Protein AF-A0A9J8BN35-F1 (afdb_monomer)

Nearest PDB structures (foldseek):
  8j8t-assembly2_B  TM=9.956E-01  e=1.812E-14  Homo sapiens
  8wzs-assembly1_A  TM=9.930E-01  e=2.490E-14  Homo sapiens
  8xmk-assembly1_E  TM=4.823E-01  e=4.148E-22  Homo sapiens
  7c00-assembly1_A  TM=9.809E-01  e=3.439E-12  Homo sapiens
  7bzz-assembly2_D  TM=9.936E-01  e=1.516E-11  Mus musculus

Foldseek 3Di:
DDDDDDDDDDDDDDDDPPDDDDDDDDDDDDDPPPVPVVPDPDDDDDDDDDDDFDFAFDPPQPQLLSVQKGAGPPDPVSQWIAGNVPRDTWGDDPNDCVRSLVCCVVPPVPVNVVSVVVVVPDDDDDDDDDDDDDDDDDDKDWFAPQDPDRQKHFIWMQDPNDIAFAFQALFFQLLLQLVCQLSLNFGFQGKDWQCPSHFDDDAHFWYNFAAPNPDNHSVVTDTPHTRDDPDDRSRTIITHGWHWFAPQFPDRQKHFIWIAHPNDIAFEFQQCFWLLLLLLVNSSSVQAHFQTKDWQRPSHFDDDAHFWDPFDHPSPGSHSVVTDTPHTRDDPDDRSRGIMTWGNGDFAEWDKDWPDPDLEEEFQAKTKMKTWGPDFTRFAWKKKFKDFPNHTDDIDIGRTMDMDMDGRDDQVRFGKIWMWIHGPPRRIHDIHDIRGHHHFYWEAKAKDKDFPVPQWDADPQAIEGEFFGKMKIKIFGPGPAFFWKKFKDFPHDGPDIDTGPGTMDIHIDNGDDPVPFGWIWMKTWDADRNDIDIYDIHDIHGYHYDHAFDAKAKDKDFDPPQWDADPQAIEGEFFGKMKIKIFGPDPDAWWKKFKDFQLDGPDIGTGPGGMDIHIDHGDDQVPFGWIWMKTWDADPNDIDIYPIYDIHGYHYDYDPPPVVVVVVVVVVVVVVVVVVVVVVVVVVVVDDDDDDDDDDDDDDDDDDDDDDDDDDDDDDDDDDDDDDDDDDDDDDDDDDDDDDDYDDDDDDDDDDDDDDDDDDDDDDDDDDDDDDDDDDDDDDDDDDDDDDDDDDDPRPPVVVD

Solvent-accessible surface area (backbone atoms only — not comparable to full-atom values): 48592 Å² total; per-residue (Å²): 135,90,84,93,84,91,86,85,90,88,88,90,91,87,86,82,89,84,84,80,94,75,83,92,81,86,81,94,82,90,88,79,70,79,81,63,64,84,78,65,90,75,84,87,88,78,87,82,82,90,77,94,76,73,61,42,69,70,84,91,64,93,53,74,66,50,79,54,35,23,25,56,75,89,47,91,78,68,75,60,36,27,33,69,88,76,62,49,80,46,86,58,79,74,94,55,58,64,61,59,52,52,46,26,58,74,77,34,54,68,61,32,51,52,49,51,53,60,62,69,71,56,92,74,84,86,87,79,93,72,95,77,87,88,82,88,82,73,78,72,49,76,50,59,42,71,40,95,51,92,48,22,14,23,40,32,39,32,50,94,90,39,70,17,32,30,36,28,51,70,50,35,62,35,43,23,27,16,47,17,48,57,72,63,33,32,46,44,67,39,39,46,40,63,16,73,43,49,62,70,74,84,50,53,37,43,22,53,44,48,41,93,47,78,48,77,38,70,88,70,31,49,52,59,62,76,56,50,72,90,78,58,48,64,32,25,19,26,33,32,28,36,46,72,48,48,42,73,36,86,50,86,39,22,14,24,41,31,42,41,56,95,94,41,67,17,30,27,37,26,50,74,51,36,57,32,43,21,26,14,46,16,48,52,65,71,14,46,52,41,61,39,36,45,50,59,15,72,38,51,61,69,71,83,51,51,36,41,19,54,42,50,40,92,40,77,51,70,28,69,91,70,34,50,52,70,46,79,61,41,68,91,75,57,48,63,31,22,20,24,35,35,24,56,38,87,64,61,54,32,53,54,46,74,69,41,95,60,54,53,41,48,66,61,41,66,50,34,34,40,42,30,51,86,71,58,54,74,80,42,63,31,41,37,37,36,23,50,75,85,39,80,76,48,74,50,75,34,45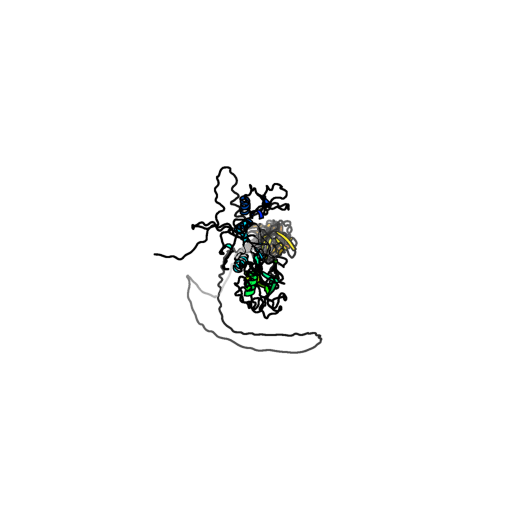,44,58,50,77,50,74,46,73,59,36,48,70,88,70,45,42,42,34,32,35,32,41,29,38,74,84,79,50,62,34,46,67,26,61,75,48,65,34,44,53,61,74,57,58,63,24,51,68,49,74,50,48,92,80,67,48,62,51,83,47,99,83,35,51,34,36,30,52,68,33,44,39,30,43,36,38,34,48,88,54,96,68,64,60,29,33,37,38,37,25,48,75,92,44,76,75,49,74,42,66,25,63,57,49,31,31,74,50,76,40,74,56,40,50,74,90,69,48,45,50,30,33,33,30,45,36,38,73,49,93,92,42,79,48,70,29,50,65,22,66,77,46,42,39,43,66,43,72,86,51,61,59,24,49,68,49,75,52,59,90,78,72,51,64,48,84,46,100,79,36,51,36,37,35,47,68,33,44,39,30,43,36,37,36,45,86,53,95,72,65,65,29,34,34,37,35,25,49,74,89,42,77,75,50,74,40,65,26,61,62,50,31,28,75,52,78,40,77,58,40,47,72,89,69,46,46,46,29,33,33,29,42,36,39,72,58,95,94,40,79,41,65,26,51,62,20,68,77,47,41,37,43,59,39,81,73,72,75,67,61,60,62,56,53,52,52,52,52,52,49,51,51,52,52,50,52,50,51,53,54,50,53,58,58,52,75,77,66,80,86,84,88,80,89,83,87,77,92,82,90,81,87,79,89,78,89,78,87,80,89,82,88,86,85,80,88,82,90,82,91,83,90,89,86,88,91,86,89,88,87,83,89,82,90,86,84,89,77,90,79,90,86,88,86,86,89,82,86,91,79,90,87,87,85,86,82,82,85,90,80,90,88,81,88,87,88,84,87,86,85,88,85,89,84,88,83,89,80,88,77,85,80,83,84,78,87,75,91,71,82,93,72,95,81,89,79,77,66,83,84,78,113

InterPro domains:
  IPR001190 SRCR domain [PF00530] (145-241)
  IPR001190 SRCR domain [PF00530] (247-344)
  IPR001190 SRCR domain [PR00258] (142-158)
  IPR001190 SRCR domain [PR00258] (161-172)
  IPR001190 SRCR domain [PR00258] (176-186)
  IPR001190 SRCR domain [PR00258] (207-221)
  IPR001190 SRCR domain [PR00258] (230-242)
  IPR001190 SRCR domain [PS00420] (147-184)
  IPR001190 SRCR domain [PS50287] (142-242)
  IPR001190 SRCR domain [PS50287] (244-344)
  IPR001190 SRCR domain [SM00202] (142-242)
  IPR001190 SRCR domain [SM00202] (244-344)
  IPR003598 Immunoglobulin subtype 2 [SM00408] (362-426)
  IPR003598 Immunoglobulin subtype 2 [SM00408] (466-529)
  IPR003598 Immunoglobulin subtype 2 [SM00408] (573-636)
  IPR003599 Immunoglobulin domain subtype [SM00409] (356-440)
  IPR003599 Immunoglobulin domain subtype [SM00409] (460-543)
  IPR003599 Immunoglobulin domain subtype [SM00409] (567-652)
  IPR003656 Zinc finger, BED-type [PF02892] (65-108)
  IPR003656 Zinc finger, BED-type [PS50808] (60-115)

Radius of gyration: 59.89 Å; Cα contacts (8 Å, |Δi|>4): 1500; chains: 1; bounding box: 113×115×197 Å

Mean predicted aligned error: 22.09 Å

Organism: NCBI:txid630221

Secondary structure (DSSP, 8-state):
-------------S--SS-------------SSSSSTTT---PPP-------PPEEPPTT---GGGGGEEEETT-TT---EEETTT--EE---TT--HHHHHHHHHH-HHHHHHHHHHHTTS------------------EEEEEESSSTTEEEEEEEETTEEEEEB-TT--HHHHHHHHHHTT--SEEE---TTTT----S-EEE-S-B--S--SSGGGSB-PSTT-----GGGB-EEEE--EEEES-SSTTEEEEEEEETTEEEEEB-TT--HHHHHHHHHHTT--SEEE---TTTT----SEEEE-S-B--S--SSGGGSB-S-TT-----GGGB-EEEE--SPPPPEEEE-SS-SEE-TT--EEEEEE-SS--TTPPEEEEEEETTEEEEEEEESSEEEEEE-S--GGG-EEEEEEEEETTTEEPPP---EEEEE--PPPPEEEEE-TTS-EEEETTEEEEETTS-EEEEEE---S--S-EEEEEETTEEEEEEE-BTTEEEEEESS--GGG-EEEEEEEEEEETTEEEEPPPPPPEEEEEE-PPPPPEEEEE-SSS-EEEETTEEEEETT--EEEEEE---S--S-EEEEEETTEEEEEEE-BTTEEEEEESS--GGG-EEEEEEEEEEETTEEEEPPPPPPEEEEEE---TTHHHHHHHHHHHHHHHHHHHHHHHHHHTTS--------------------------------------------------------------------------------------------------------------TT--

Structure (mmCIF, N/CA/C/O backbone):
data_AF-A0A9J8BN35-F1
#
_entry.id   AF-A0A9J8BN35-F1
#
loop_
_atom_site.group_PDB
_atom_site.id
_atom_site.type_symbol
_atom_site.label_atom_id
_atom_site.label_alt_id
_atom_site.label_comp_id
_atom_site.label_asym_id
_atom_site.label_entity_id
_atom_site.label_seq_id
_atom_site.pdbx_PDB_ins_code
_atom_site.Cartn_x
_atom_site.Cartn_y
_atom_site.Cartn_z
_atom_site.occupancy
_atom_site.B_iso_or_equiv
_atom_site.auth_seq_id
_atom_site.auth_comp_id
_atom_site.auth_asym_id
_atom_site.auth_atom_id
_atom_site.pdbx_PDB_model_num
ATOM 1 N N . MET A 1 1 ? 57.252 8.753 17.850 1.00 27.23 1 MET A N 1
ATOM 2 C CA . MET A 1 1 ? 57.561 8.260 16.491 1.00 27.23 1 MET A CA 1
ATOM 3 C C . MET A 1 1 ? 56.250 8.045 15.732 1.00 27.23 1 MET A C 1
ATOM 5 O O . MET A 1 1 ? 55.277 7.636 16.343 1.00 27.23 1 MET A O 1
ATOM 9 N N . LEU A 1 2 ? 56.257 8.422 14.448 1.00 27.66 2 LEU A N 1
ATOM 10 C CA . LEU A 1 2 ? 55.285 8.244 13.338 1.00 27.66 2 LEU A CA 1
ATOM 11 C C . LEU A 1 2 ? 54.578 6.855 13.311 1.00 27.66 2 LEU A C 1
ATOM 13 O O . LEU A 1 2 ? 55.176 5.923 13.823 1.00 27.66 2 LEU A O 1
ATOM 17 N N . ARG A 1 3 ? 53.400 6.555 12.712 1.00 30.28 3 ARG A N 1
ATOM 18 C CA . ARG A 1 3 ? 52.535 7.100 11.618 1.00 30.28 3 ARG A CA 1
ATOM 19 C C . ARG A 1 3 ? 51.147 6.375 11.684 1.00 30.28 3 ARG A C 1
ATOM 21 O O . ARG A 1 3 ? 51.135 5.182 11.935 1.00 30.28 3 ARG A O 1
ATOM 28 N N . ARG A 1 4 ? 49.994 7.072 11.629 1.00 35.00 4 ARG A N 1
ATOM 29 C CA . ARG A 1 4 ? 48.972 7.225 10.538 1.00 35.00 4 ARG A CA 1
ATOM 30 C C . ARG A 1 4 ? 48.160 5.997 10.039 1.00 35.00 4 ARG A C 1
ATOM 32 O O . ARG A 1 4 ? 48.704 5.141 9.358 1.00 35.00 4 ARG A O 1
ATOM 39 N N . GLY A 1 5 ? 46.826 6.115 10.160 1.00 25.27 5 GLY A N 1
ATOM 40 C CA . GLY A 1 5 ? 45.767 5.494 9.335 1.00 25.27 5 GLY A CA 1
ATOM 41 C C . GLY A 1 5 ? 44.441 6.273 9.498 1.00 25.27 5 GLY A C 1
ATOM 42 O O . GLY A 1 5 ? 44.099 6.634 10.615 1.00 25.27 5 GLY A O 1
ATOM 43 N N . ARG A 1 6 ? 43.779 6.643 8.391 1.00 26.94 6 ARG A N 1
ATOM 44 C CA . ARG A 1 6 ? 42.746 7.701 8.237 1.00 26.94 6 ARG A CA 1
ATOM 45 C C . ARG A 1 6 ? 41.346 7.352 8.785 1.00 26.94 6 ARG A C 1
ATOM 47 O O . ARG A 1 6 ? 40.827 6.288 8.479 1.00 26.94 6 ARG A O 1
ATOM 54 N N . ALA A 1 7 ? 40.694 8.346 9.395 1.00 23.91 7 ALA A N 1
ATOM 55 C CA . ALA A 1 7 ? 39.238 8.534 9.424 1.00 23.91 7 ALA A CA 1
ATOM 56 C C . ALA A 1 7 ? 38.929 9.916 8.810 1.00 23.91 7 ALA A C 1
ATOM 58 O O . ALA A 1 7 ? 39.654 10.874 9.088 1.00 23.91 7 ALA A O 1
ATOM 59 N N . THR A 1 8 ? 37.898 10.025 7.967 1.00 26.42 8 THR A N 1
ATOM 60 C CA . THR A 1 8 ? 37.483 11.295 7.338 1.00 26.42 8 THR A CA 1
ATOM 61 C C . THR A 1 8 ? 36.033 11.600 7.694 1.00 26.42 8 THR A C 1
ATOM 63 O O . THR A 1 8 ? 35.164 10.745 7.552 1.00 26.42 8 THR A O 1
ATOM 66 N N . LEU A 1 9 ? 35.836 12.821 8.194 1.00 29.48 9 LEU A N 1
ATOM 67 C CA . LEU A 1 9 ? 34.612 13.424 8.714 1.00 29.48 9 LEU A CA 1
ATOM 68 C C . LEU A 1 9 ? 33.552 13.696 7.630 1.00 29.48 9 LEU A C 1
ATOM 70 O O . LEU A 1 9 ? 33.894 14.159 6.546 1.00 29.48 9 LEU A O 1
ATOM 74 N N . PHE A 1 10 ? 32.274 13.577 8.002 1.00 24.41 10 PHE A N 1
ATOM 75 C CA . PHE A 1 10 ? 31.158 14.325 7.411 1.00 24.41 10 PHE A CA 1
ATOM 76 C C . PHE A 1 10 ? 30.214 14.778 8.533 1.00 24.41 10 PHE A C 1
ATOM 78 O O . PHE A 1 10 ? 29.388 14.000 8.998 1.00 24.41 10 PHE A O 1
ATOM 85 N N . GLN A 1 11 ? 30.340 16.032 8.978 1.00 29.12 11 GLN A N 1
ATOM 86 C CA . GLN A 1 11 ? 29.266 16.742 9.677 1.00 29.12 11 GLN A CA 1
ATOM 87 C C . GLN A 1 11 ? 29.540 18.249 9.663 1.00 29.12 11 GLN A C 1
ATOM 89 O O . GLN A 1 11 ? 30.491 18.676 10.304 1.00 29.12 11 GLN A O 1
ATOM 94 N N . THR A 1 12 ? 28.707 19.015 8.945 1.00 30.56 12 THR A N 1
ATOM 95 C CA . THR A 1 12 ? 28.199 20.363 9.291 1.00 30.56 12 THR A CA 1
ATOM 96 C C . THR A 1 12 ? 27.418 20.928 8.099 1.00 30.56 12 THR A C 1
ATOM 98 O O . THR A 1 12 ? 28.052 21.253 7.108 1.00 30.56 12 THR A O 1
ATOM 101 N N . ASP A 1 13 ? 26.083 21.031 8.198 1.00 30.05 13 ASP A N 1
ATOM 102 C CA . ASP A 1 13 ? 25.238 22.004 7.460 1.00 30.05 13 ASP A CA 1
ATOM 103 C C . ASP A 1 13 ? 23.765 21.938 7.933 1.00 30.05 13 ASP A C 1
ATOM 105 O O . ASP A 1 13 ? 22.843 21.630 7.183 1.00 30.05 13 ASP A O 1
ATOM 109 N N . LEU A 1 14 ? 23.514 22.192 9.226 1.00 32.69 14 LEU A N 1
ATOM 110 C CA . LEU A 1 14 ? 22.142 22.206 9.776 1.00 32.69 14 LEU A CA 1
ATOM 111 C C . LEU A 1 14 ? 21.831 23.373 10.725 1.00 32.69 14 LEU A C 1
ATOM 113 O O . LEU A 1 14 ? 20.789 23.378 11.370 1.00 32.69 14 LEU A O 1
ATOM 117 N N . LEU A 1 15 ? 22.667 24.413 10.787 1.00 33.84 15 LEU A N 1
ATOM 118 C CA . LEU A 1 15 ? 22.420 25.558 11.672 1.00 33.84 15 LEU A CA 1
ATOM 119 C C . LEU A 1 15 ? 22.776 26.893 11.001 1.00 33.84 15 LEU A C 1
ATOM 121 O O . LEU A 1 15 ? 23.757 27.542 11.347 1.00 33.84 15 LEU A O 1
ATOM 125 N N . GLN A 1 16 ? 21.973 27.328 10.025 1.00 33.00 16 GLN A N 1
ATOM 126 C CA . GLN A 1 16 ? 22.185 28.640 9.392 1.00 33.00 16 GLN A CA 1
ATOM 127 C C . GLN A 1 16 ? 20.900 29.385 8.997 1.00 33.00 16 GLN A C 1
ATOM 129 O O . GLN A 1 16 ? 20.899 30.174 8.058 1.00 33.00 16 GLN A O 1
ATOM 134 N N . CYS A 1 17 ? 19.795 29.186 9.728 1.00 29.70 17 CYS A N 1
ATOM 135 C CA . CYS A 1 17 ? 18.567 29.973 9.521 1.00 29.70 17 CYS A CA 1
ATOM 136 C C . CYS A 1 17 ? 18.316 31.071 10.576 1.00 29.70 17 CYS A C 1
ATOM 138 O O . CYS A 1 17 ? 17.397 31.869 10.407 1.00 29.70 17 CYS A O 1
ATOM 140 N N . CYS A 1 18 ? 19.135 31.176 11.632 1.00 29.28 18 CYS A N 1
ATOM 141 C CA . CYS A 1 18 ? 18.859 32.077 12.763 1.00 29.28 18 CYS A CA 1
ATOM 142 C C . CYS A 1 18 ? 20.041 32.951 13.213 1.00 29.28 18 CYS A C 1
ATOM 144 O O . CYS A 1 18 ? 20.181 33.205 14.404 1.00 29.28 18 CYS A O 1
ATOM 146 N N . THR A 1 19 ? 20.877 33.471 12.310 1.00 32.50 19 THR A N 1
ATOM 147 C CA . THR A 1 19 ? 21.861 34.508 12.686 1.00 32.50 19 THR A CA 1
ATOM 148 C C . THR A 1 19 ? 22.164 35.477 11.541 1.00 32.50 19 THR A C 1
ATOM 150 O O . THR A 1 19 ? 23.112 35.319 10.784 1.00 32.50 19 THR A O 1
ATOM 153 N N . SER A 1 20 ? 21.406 36.571 11.461 1.00 27.67 20 SER A N 1
ATOM 154 C CA . SER A 1 20 ? 21.937 37.825 10.917 1.00 27.67 20 SER A CA 1
ATOM 155 C C . SER A 1 20 ? 21.368 39.003 11.699 1.00 27.67 20 SER A C 1
ATOM 157 O O . SER A 1 20 ? 20.177 39.306 11.650 1.00 27.67 20 SER A O 1
ATOM 159 N N . LYS A 1 21 ? 22.245 39.635 12.484 1.00 31.17 21 LYS A N 1
ATOM 160 C CA . LYS A 1 21 ? 22.002 40.896 13.184 1.00 31.17 21 LYS A CA 1
ATOM 161 C C . LYS A 1 21 ? 21.829 42.013 12.150 1.00 31.17 21 LYS A C 1
ATOM 163 O O . LYS A 1 21 ? 22.808 42.427 11.536 1.00 31.17 21 LYS A O 1
ATOM 168 N N . GLN A 1 22 ? 20.642 42.607 12.072 1.00 29.09 22 GLN A N 1
ATOM 169 C CA . GLN A 1 22 ? 20.497 44.007 11.666 1.00 29.09 22 GLN A CA 1
ATOM 170 C C . GLN A 1 22 ? 19.761 44.798 12.756 1.00 29.09 22 GLN A C 1
ATOM 172 O O . GLN A 1 22 ? 18.598 44.562 13.054 1.00 29.09 22 GLN A O 1
ATOM 177 N N . ARG A 1 23 ? 20.536 45.698 13.375 1.00 25.77 23 ARG A N 1
ATOM 178 C CA . ARG A 1 23 ? 20.191 46.922 14.121 1.00 25.77 23 ARG A CA 1
ATOM 179 C C . ARG A 1 23 ? 18.769 47.054 14.695 1.00 25.77 23 ARG A C 1
ATOM 181 O O . ARG A 1 23 ? 17.828 47.427 14.008 1.00 25.77 23 ARG A O 1
ATOM 188 N N . LEU A 1 24 ? 18.706 46.958 16.022 1.00 26.88 24 LEU A N 1
ATOM 189 C CA . LEU A 1 24 ? 17.660 47.531 16.870 1.00 26.88 24 LEU A CA 1
ATOM 190 C C . LEU A 1 24 ? 17.634 49.067 16.775 1.00 26.88 24 LEU A C 1
ATOM 192 O O . LEU A 1 24 ? 18.617 49.720 17.126 1.00 26.88 24 LEU A O 1
ATOM 196 N N . ARG A 1 25 ? 16.477 49.633 16.416 1.00 25.17 25 ARG A N 1
ATOM 197 C CA . ARG A 1 25 ? 15.930 50.869 17.002 1.00 25.17 25 ARG A CA 1
ATOM 198 C C . ARG A 1 25 ? 14.397 50.815 16.961 1.00 25.17 25 ARG A C 1
ATOM 200 O O . ARG A 1 25 ? 13.822 50.895 15.886 1.00 25.17 25 ARG A O 1
ATOM 207 N N . GLY A 1 26 ? 13.782 50.771 18.145 1.00 25.50 26 GLY A N 1
ATOM 208 C CA . GLY A 1 26 ? 12.459 51.352 18.399 1.00 25.50 26 GLY A CA 1
ATOM 209 C C . GLY A 1 26 ? 11.253 50.406 18.473 1.00 25.50 26 GLY A C 1
ATOM 210 O O . GLY A 1 26 ? 10.860 49.824 17.475 1.00 25.50 26 GLY A O 1
ATOM 211 N N . VAL A 1 27 ? 10.601 50.443 19.645 1.00 26.16 27 VAL A N 1
ATOM 212 C CA . VAL A 1 27 ? 9.155 50.232 19.897 1.00 26.16 27 VAL A CA 1
ATOM 213 C C . VAL A 1 27 ? 8.653 48.790 20.121 1.00 26.16 27 VAL A C 1
ATOM 215 O O . VAL A 1 27 ? 8.081 48.140 19.261 1.00 26.16 27 VAL A O 1
ATOM 218 N N . VAL A 1 28 ? 8.868 48.316 21.354 1.00 29.92 28 VAL A N 1
ATOM 219 C CA . VAL A 1 28 ? 7.852 47.880 22.345 1.00 29.92 28 VAL A CA 1
ATOM 220 C C . VAL A 1 28 ? 6.456 47.480 21.816 1.00 29.92 28 VAL A C 1
ATOM 222 O O . VAL A 1 28 ? 5.608 48.349 21.646 1.00 29.92 28 VAL A O 1
ATOM 225 N N . ARG A 1 29 ? 6.177 46.170 21.706 1.00 30.44 29 ARG A N 1
ATOM 226 C CA . ARG A 1 29 ? 5.142 45.400 22.452 1.00 30.44 29 ARG A CA 1
ATOM 227 C C . ARG A 1 29 ? 4.979 43.988 21.864 1.00 30.44 29 ARG A C 1
ATOM 229 O O . ARG A 1 29 ? 5.213 43.784 20.685 1.00 30.44 29 ARG A O 1
ATOM 236 N N . GLU A 1 30 ? 4.566 43.066 22.736 1.00 33.25 30 GLU A N 1
ATOM 237 C CA . GLU A 1 30 ? 4.111 41.687 22.470 1.00 33.25 30 GLU A CA 1
ATOM 238 C C . GLU A 1 30 ? 5.189 40.631 22.176 1.00 33.25 30 GLU A C 1
ATOM 240 O O . GLU A 1 30 ? 5.518 40.318 21.039 1.00 33.25 30 GLU A O 1
ATOM 245 N N . ASN A 1 31 ? 5.700 40.015 23.249 1.00 31.08 31 ASN A N 1
ATOM 246 C CA . ASN A 1 31 ? 6.459 38.763 23.188 1.00 31.08 31 ASN A CA 1
ATOM 247 C C . ASN A 1 31 ? 6.192 37.897 24.432 1.00 31.08 31 ASN A C 1
ATOM 249 O O . ASN A 1 31 ? 7.063 37.702 25.276 1.00 31.08 31 ASN A O 1
ATOM 253 N N . THR A 1 32 ? 4.977 37.357 24.536 1.00 32.09 32 THR A N 1
ATOM 254 C CA . THR A 1 32 ? 4.652 36.249 25.461 1.00 32.09 32 THR A CA 1
ATOM 255 C C . THR A 1 32 ? 3.901 35.084 24.799 1.00 32.09 32 THR A C 1
ATOM 257 O O . THR A 1 32 ? 3.612 34.103 25.471 1.00 32.09 32 THR A O 1
ATOM 260 N N . ALA A 1 33 ? 3.666 35.103 23.480 1.00 32.62 33 ALA A N 1
ATOM 261 C CA . ALA A 1 33 ? 2.942 34.029 22.778 1.00 32.62 33 ALA A CA 1
ATOM 262 C C . ALA A 1 33 ? 3.840 32.993 22.060 1.00 32.62 33 ALA A C 1
ATOM 264 O O . ALA A 1 33 ? 3.359 31.948 21.631 1.00 32.62 33 ALA A O 1
ATOM 265 N N . VAL A 1 34 ? 5.150 33.238 21.929 1.00 37.31 34 VAL A N 1
ATOM 266 C CA . VAL A 1 34 ? 6.032 32.405 21.078 1.00 37.31 34 VAL A CA 1
ATOM 267 C C . VAL A 1 34 ? 6.601 31.182 21.812 1.00 37.31 34 VAL A C 1
ATOM 269 O O . VAL A 1 34 ? 6.974 30.205 21.171 1.00 37.31 34 VAL A O 1
ATOM 272 N N . LEU A 1 35 ? 6.607 31.174 23.149 1.00 30.47 35 LEU A N 1
ATOM 273 C CA . LEU A 1 35 ? 7.119 30.036 23.925 1.00 30.47 35 LEU A CA 1
ATOM 274 C C . LEU A 1 35 ? 6.043 28.982 24.252 1.00 30.47 35 LEU A C 1
ATOM 276 O O . LEU A 1 35 ? 6.377 27.866 24.629 1.00 30.47 35 LEU A O 1
ATOM 280 N N . TRP A 1 36 ? 4.758 29.303 24.062 1.00 27.09 36 TRP A N 1
ATOM 281 C CA . TRP A 1 36 ? 3.645 28.402 24.396 1.00 27.09 36 TRP A CA 1
ATOM 282 C C . TRP A 1 36 ? 3.158 27.547 23.212 1.00 27.09 36 TRP A C 1
ATOM 284 O O . TRP A 1 36 ? 2.365 26.630 23.390 1.00 27.09 36 TRP A O 1
ATOM 294 N N . CYS A 1 37 ? 3.661 27.803 21.998 1.00 29.28 37 CYS A N 1
ATOM 295 C CA . CYS A 1 37 ? 3.205 27.135 20.774 1.00 29.28 37 CYS A CA 1
ATOM 296 C C . CYS A 1 37 ? 3.962 25.824 20.460 1.00 29.28 37 CYS A C 1
ATOM 298 O O 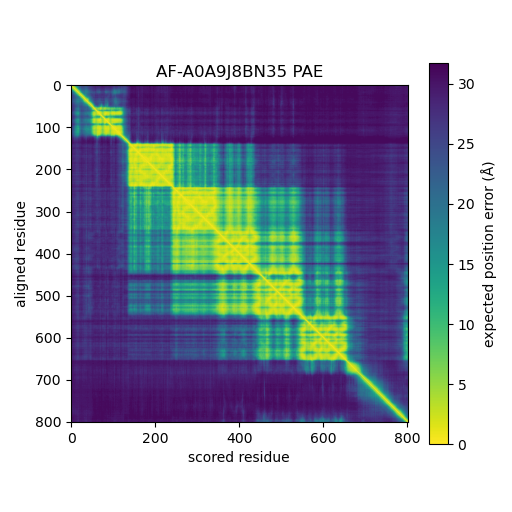. CYS A 1 37 ? 3.479 25.008 19.684 1.00 29.28 37 CYS A O 1
ATOM 300 N N . CYS A 1 38 ? 5.113 25.570 21.098 1.00 32.22 38 CYS A N 1
ATOM 301 C CA . CYS A 1 38 ? 5.871 24.323 20.908 1.00 32.22 38 CYS A CA 1
ATOM 302 C C . CYS A 1 38 ? 5.404 23.148 21.790 1.00 32.22 38 CYS A C 1
ATOM 304 O O . CYS A 1 38 ? 5.998 22.080 21.694 1.00 32.22 38 CYS A O 1
ATOM 306 N N . ILE A 1 39 ? 4.391 23.317 22.655 1.00 34.31 39 ILE A N 1
ATOM 307 C CA . ILE A 1 39 ? 4.042 22.293 23.663 1.00 34.31 39 ILE A CA 1
ATOM 308 C C . ILE A 1 39 ? 2.600 21.759 23.547 1.00 34.31 39 ILE A C 1
ATOM 310 O O . ILE A 1 39 ? 2.360 20.643 23.991 1.00 34.31 39 ILE A O 1
ATOM 314 N N . THR A 1 40 ? 1.637 22.456 22.928 1.00 35.88 40 THR A N 1
ATOM 315 C CA . THR A 1 40 ? 0.209 22.078 23.090 1.00 35.88 40 THR A CA 1
ATOM 316 C C . THR A 1 40 ? -0.591 21.733 21.833 1.00 35.88 40 THR A C 1
ATOM 318 O O . THR A 1 40 ? -1.759 21.393 21.979 1.00 35.88 40 THR A O 1
ATOM 321 N N . GLY A 1 41 ? -0.010 21.740 20.627 1.00 37.47 41 GLY A N 1
ATOM 322 C CA . GLY A 1 41 ? -0.598 21.064 19.454 1.00 37.47 41 GLY A CA 1
ATOM 323 C C . GLY A 1 41 ? -2.109 21.262 19.224 1.00 37.47 41 GLY A C 1
ATOM 324 O O . GLY A 1 41 ? -2.803 20.291 18.936 1.00 37.47 41 GLY A O 1
ATOM 325 N N . LYS A 1 42 ? -2.636 22.487 19.354 1.00 28.09 42 LYS A N 1
ATOM 326 C CA . LYS A 1 42 ? -4.030 22.813 19.007 1.00 28.09 42 LYS A CA 1
ATOM 327 C C . LYS A 1 42 ? -4.076 23.877 17.913 1.00 28.09 42 LYS A C 1
ATOM 329 O O . LYS A 1 42 ? -3.524 24.962 18.071 1.00 28.09 42 LYS A O 1
ATOM 334 N N . MET A 1 43 ? -4.726 23.530 16.803 1.00 29.44 43 MET A N 1
ATOM 335 C CA . MET A 1 43 ? -5.154 24.449 15.749 1.00 29.44 43 MET A CA 1
ATOM 336 C C . MET A 1 43 ? -6.585 24.889 16.062 1.00 29.44 43 MET A C 1
ATOM 338 O O . MET A 1 43 ? -7.451 24.030 16.210 1.00 29.44 43 MET A O 1
ATOM 342 N N . ASP A 1 44 ? -6.836 26.195 16.121 1.00 26.41 44 ASP A N 1
ATOM 343 C CA . ASP A 1 44 ? -8.197 26.716 16.009 1.00 26.41 44 ASP A CA 1
ATOM 344 C C . ASP A 1 44 ? -8.561 26.820 14.526 1.00 26.41 44 ASP A C 1
ATOM 346 O O . ASP A 1 44 ? -7.874 27.469 13.731 1.00 26.41 44 ASP A O 1
ATOM 350 N N . ALA A 1 45 ? -9.641 26.130 14.167 1.00 30.78 45 ALA A N 1
ATOM 351 C CA . ALA A 1 45 ? -10.333 26.268 12.902 1.00 30.78 45 ALA A CA 1
ATOM 352 C C . ALA A 1 45 ? -11.230 27.511 12.963 1.00 30.78 45 ALA A C 1
ATOM 354 O O . ALA A 1 45 ? -12.103 27.598 13.823 1.00 30.78 45 ALA A O 1
ATOM 355 N N . ALA A 1 46 ? -11.046 28.445 12.032 1.00 26.72 46 ALA A N 1
ATOM 356 C CA . ALA A 1 46 ? -12.046 29.462 11.738 1.00 26.72 46 ALA A CA 1
ATOM 357 C C . ALA A 1 46 ? -12.009 29.827 10.246 1.00 26.72 46 ALA A C 1
ATOM 359 O O . ALA A 1 46 ? -10.995 30.295 9.734 1.00 26.72 46 ALA A O 1
ATOM 360 N N . GLU A 1 47 ? -13.156 29.564 9.614 1.00 27.88 47 GLU A N 1
ATOM 361 C CA . GLU A 1 47 ? -13.731 30.178 8.410 1.00 27.88 47 GLU A CA 1
ATOM 362 C C . GLU A 1 47 ? -12.968 30.064 7.081 1.00 27.88 47 GLU A C 1
ATOM 364 O O . GLU A 1 47 ? -12.026 30.793 6.777 1.00 27.88 47 GLU A O 1
ATOM 369 N N . LEU A 1 48 ? -13.483 29.178 6.221 1.00 26.91 48 LEU A N 1
ATOM 370 C CA . LEU A 1 48 ? -13.172 29.122 4.797 1.00 26.91 48 LEU A CA 1
ATOM 371 C C . LEU A 1 48 ? -14.497 29.116 4.021 1.00 26.91 48 LEU A C 1
ATOM 373 O O . LEU A 1 48 ? -15.035 28.063 3.682 1.00 26.91 48 LEU A O 1
ATOM 377 N N . GLU A 1 49 ? -15.041 30.310 3.778 1.00 28.75 49 GLU A N 1
ATOM 378 C CA . GLU A 1 49 ? -16.011 30.510 2.702 1.00 28.75 49 GLU A CA 1
ATOM 379 C C . GLU A 1 49 ? -15.293 30.498 1.346 1.00 28.75 49 GLU A C 1
ATOM 381 O O . GLU A 1 49 ? -14.146 30.926 1.196 1.00 28.75 49 GLU A O 1
ATOM 386 N N . HIS A 1 50 ? -15.988 29.922 0.370 1.00 36.31 50 HIS A N 1
ATOM 387 C CA . HIS A 1 50 ? -15.580 29.720 -1.011 1.00 36.31 50 HIS A CA 1
ATOM 388 C C . HIS A 1 50 ? -15.149 31.006 -1.725 1.00 36.31 50 HIS A C 1
ATOM 390 O O . HIS A 1 50 ? -15.924 31.950 -1.811 1.00 36.31 50 HIS A O 1
ATOM 396 N N . ASP A 1 51 ? -14.000 30.943 -2.406 1.00 34.62 51 ASP A N 1
ATOM 397 C CA . ASP A 1 51 ? -13.879 31.548 -3.735 1.00 34.62 51 ASP A CA 1
ATOM 398 C C . ASP A 1 51 ? -12.840 30.789 -4.581 1.00 34.62 51 ASP A C 1
ATOM 400 O O . ASP A 1 51 ? -11.643 30.739 -4.275 1.00 34.62 51 ASP A O 1
ATOM 404 N N . THR A 1 52 ? -13.307 30.126 -5.639 1.00 42.56 52 THR A N 1
ATOM 405 C CA . THR A 1 52 ? -12.486 29.316 -6.554 1.00 42.56 52 THR A CA 1
ATOM 406 C C . THR A 1 52 ? -12.017 30.159 -7.738 1.00 42.56 52 THR A C 1
ATOM 408 O O . THR A 1 52 ? -12.366 29.906 -8.885 1.00 42.56 52 THR A O 1
ATOM 411 N N . GLU A 1 53 ? -11.173 31.161 -7.483 1.00 54.06 53 GLU A N 1
ATOM 412 C CA . GLU A 1 53 ? -10.461 31.857 -8.562 1.00 54.06 53 GLU A CA 1
ATOM 413 C C . GLU A 1 53 ? -9.074 31.238 -8.836 1.00 54.06 53 GLU A C 1
ATOM 415 O O . GLU A 1 53 ? -8.219 31.069 -7.948 1.00 54.06 53 GLU A O 1
ATOM 420 N N . GLU A 1 54 ? -8.857 30.907 -10.112 1.00 54.69 54 GLU A N 1
ATOM 421 C CA . GLU A 1 54 ? -7.630 30.356 -10.692 1.00 54.69 54 GLU A CA 1
ATOM 422 C C . GLU A 1 54 ? -6.504 31.414 -10.718 1.00 54.69 54 GLU A C 1
ATOM 424 O O . GLU A 1 54 ? -6.669 32.515 -11.251 1.00 54.69 54 GLU A O 1
ATOM 429 N N . LEU A 1 55 ? -5.342 31.096 -10.128 1.00 66.00 55 LEU A N 1
ATOM 430 C CA . LEU A 1 55 ? -4.183 32.001 -10.065 1.00 66.00 55 LEU A CA 1
ATOM 431 C C . LEU A 1 55 ? -3.309 31.874 -11.316 1.00 66.00 55 LEU A C 1
ATOM 433 O O . LEU A 1 55 ? -2.875 30.779 -11.673 1.00 66.00 55 LEU A O 1
ATOM 437 N N . VAL A 1 56 ? -2.961 33.007 -11.926 1.00 69.25 56 VAL A N 1
ATOM 438 C CA . VAL A 1 56 ? -2.166 33.054 -13.161 1.00 69.25 56 VAL A CA 1
ATOM 439 C C . VAL A 1 56 ? -0.659 33.041 -12.834 1.00 69.25 56 VAL A C 1
ATOM 441 O O . VAL A 1 56 ? -0.223 33.770 -11.933 1.00 69.25 56 VAL A O 1
ATOM 444 N N . PRO A 1 57 ? 0.167 32.237 -13.536 1.00 63.25 57 PRO A N 1
ATOM 445 C CA . PRO A 1 57 ? 1.619 32.213 -13.347 1.00 63.25 57 PRO A CA 1
ATOM 446 C C . PRO A 1 57 ? 2.306 33.495 -13.852 1.00 63.25 57 PRO A C 1
ATOM 448 O O . PRO A 1 57 ? 1.815 34.184 -14.748 1.00 63.25 57 PRO A O 1
ATOM 451 N N . LYS A 1 58 ? 3.484 33.811 -13.299 1.00 67.88 58 LYS A N 1
ATOM 452 C CA . LYS A 1 58 ? 4.296 34.964 -13.723 1.00 67.88 58 LYS A CA 1
ATOM 453 C C . LYS A 1 58 ? 4.858 34.749 -15.136 1.00 67.88 58 LYS A C 1
ATOM 455 O O . LYS A 1 58 ? 5.583 33.782 -15.360 1.00 67.88 58 LYS A O 1
ATOM 460 N N . ARG A 1 59 ? 4.591 35.666 -16.076 1.00 57.88 59 ARG A N 1
ATOM 461 C CA . ARG A 1 59 ? 5.189 35.613 -17.428 1.00 57.88 59 ARG A CA 1
ATOM 462 C C . ARG A 1 59 ? 6.698 35.888 -17.359 1.00 57.88 59 ARG A C 1
ATOM 464 O O . ARG A 1 59 ? 7.115 36.847 -16.716 1.00 57.88 59 ARG A O 1
ATOM 471 N N . GLY A 1 60 ? 7.504 35.056 -18.024 1.00 57.44 60 GLY A N 1
ATOM 472 C CA . GLY A 1 60 ? 8.953 35.261 -18.178 1.00 57.44 60 GLY A CA 1
ATOM 473 C C . GLY A 1 60 ? 9.807 35.024 -16.924 1.00 57.44 60 GLY A C 1
ATOM 474 O O . GLY A 1 60 ? 10.910 35.556 -16.831 1.00 57.44 60 GLY A O 1
ATOM 475 N N . ALA A 1 61 ? 9.325 34.267 -15.933 1.00 57.09 61 ALA A N 1
ATOM 476 C CA . ALA A 1 61 ? 10.077 34.003 -14.706 1.00 57.09 61 ALA A CA 1
ATOM 477 C C . ALA A 1 61 ? 10.793 32.642 -14.740 1.00 57.09 61 ALA A C 1
ATOM 479 O O . ALA A 1 61 ? 10.156 31.607 -14.590 1.00 57.09 61 ALA A O 1
ATOM 480 N N . GLY A 1 62 ? 12.124 32.648 -14.851 1.00 56.56 62 GLY A N 1
ATOM 481 C CA . GLY A 1 62 ? 12.965 31.439 -14.824 1.00 56.56 62 GLY A CA 1
ATOM 482 C C . GLY A 1 62 ? 13.277 30.877 -13.427 1.00 56.56 62 GLY A C 1
ATOM 483 O O . GLY A 1 62 ? 14.192 30.081 -13.290 1.00 56.56 62 GLY A O 1
ATOM 484 N N . SER A 1 63 ? 12.581 31.307 -12.366 1.00 70.62 63 SER A N 1
ATOM 485 C CA . SER A 1 63 ? 12.858 30.847 -10.994 1.00 70.62 63 SER A CA 1
ATOM 486 C C . SER A 1 63 ? 11.783 29.875 -10.506 1.00 70.62 63 SER A C 1
ATOM 488 O O . SER A 1 63 ? 10.609 30.241 -10.423 1.00 70.62 63 SER A O 1
ATOM 490 N N . PHE A 1 64 ? 12.194 28.662 -10.119 1.00 75.31 64 PHE A N 1
ATOM 491 C CA . PHE A 1 64 ? 11.314 27.559 -9.693 1.00 75.31 64 PHE A CA 1
ATOM 492 C C . PHE A 1 64 ? 10.350 27.908 -8.553 1.00 75.31 64 PHE A C 1
ATOM 494 O O . PHE A 1 64 ? 9.274 27.322 -8.453 1.00 75.31 64 PHE A O 1
ATOM 501 N N . VAL A 1 65 ? 10.689 28.899 -7.723 1.00 80.00 65 VAL A N 1
ATOM 502 C CA . VAL A 1 65 ? 9.831 29.370 -6.625 1.00 80.00 65 VAL A CA 1
ATOM 503 C C . VAL A 1 65 ? 8.442 29.802 -7.113 1.00 80.00 65 VAL A C 1
ATOM 505 O O . VAL A 1 65 ? 7.459 29.595 -6.409 1.00 80.00 65 VAL A O 1
ATOM 508 N N . TRP A 1 66 ? 8.321 30.328 -8.340 1.00 81.50 66 TRP A N 1
ATOM 509 C CA . TRP A 1 66 ? 7.043 30.775 -8.912 1.00 81.50 66 TRP A CA 1
ATOM 510 C C . TRP A 1 66 ? 6.065 29.630 -9.198 1.00 81.50 66 TRP A C 1
ATOM 512 O O . TRP A 1 66 ? 4.892 29.878 -9.464 1.00 81.50 66 TRP A O 1
ATOM 522 N N . ARG A 1 67 ? 6.490 28.369 -9.072 1.00 80.50 67 ARG A N 1
ATOM 523 C CA . ARG A 1 67 ? 5.592 27.210 -9.112 1.00 80.50 67 ARG A CA 1
ATOM 524 C C . ARG A 1 67 ? 4.556 27.255 -7.980 1.00 80.50 67 ARG A C 1
ATOM 526 O O . ARG A 1 67 ? 3.397 26.913 -8.217 1.00 80.50 67 ARG A O 1
ATOM 533 N N . PHE A 1 68 ? 4.931 27.801 -6.820 1.00 82.31 68 PHE A N 1
ATOM 534 C CA . PHE A 1 68 ? 4.110 27.874 -5.601 1.00 82.31 68 PHE A CA 1
ATOM 535 C C . PHE A 1 68 ? 3.391 29.219 -5.398 1.00 82.31 68 PHE A C 1
ATOM 537 O O . PHE A 1 68 ? 2.643 29.387 -4.436 1.00 82.31 68 PHE A O 1
ATOM 544 N N . PHE A 1 69 ? 3.576 30.181 -6.308 1.00 86.00 69 PHE A N 1
ATOM 545 C CA . PHE A 1 69 ? 3.011 31.529 -6.197 1.00 86.00 69 PHE A CA 1
ATOM 546 C C . PHE A 1 69 ? 2.346 31.967 -7.501 1.00 86.00 69 PHE A C 1
ATOM 548 O O . PHE A 1 69 ? 2.704 31.509 -8.583 1.00 86.00 69 PHE A O 1
ATOM 555 N N . GLY A 1 70 ? 1.356 32.847 -7.413 1.00 79.50 70 GLY A N 1
ATOM 556 C CA . GLY A 1 70 ? 0.651 33.353 -8.588 1.00 79.50 70 GLY A CA 1
ATOM 557 C C . GLY A 1 70 ? -0.044 34.679 -8.325 1.00 79.50 70 GLY A C 1
ATOM 558 O O . GLY A 1 70 ? -0.056 35.174 -7.196 1.00 79.50 70 GLY A O 1
ATOM 559 N N . PHE A 1 71 ? -0.613 35.248 -9.380 1.00 80.38 71 PHE A N 1
ATOM 560 C CA . PHE A 1 71 ? -1.372 36.494 -9.320 1.00 80.38 71 PHE A CA 1
ATOM 561 C C . PHE A 1 71 ? -2.864 36.215 -9.457 1.00 80.38 71 PHE A C 1
ATOM 563 O O . PHE A 1 71 ? -3.269 35.282 -10.154 1.00 80.38 71 PHE A O 1
ATOM 570 N N . GLN A 1 72 ? -3.683 37.039 -8.809 1.00 72.56 72 GLN A N 1
ATOM 571 C CA . GLN A 1 72 ? -5.129 36.997 -9.000 1.00 72.56 72 GLN A CA 1
ATOM 572 C C . GLN A 1 72 ? -5.484 37.530 -10.395 1.00 72.56 72 GLN A C 1
ATOM 574 O O . GLN A 1 72 ? -4.973 38.572 -10.808 1.00 72.56 72 GLN A O 1
ATOM 579 N N . LYS A 1 73 ? -6.350 36.813 -11.122 1.00 63.59 73 LYS A N 1
ATOM 580 C CA . LYS A 1 73 ? -6.701 37.088 -12.529 1.00 63.59 73 LYS A CA 1
ATOM 581 C C . LYS A 1 73 ? -7.345 38.469 -12.737 1.00 63.59 73 LYS A C 1
ATOM 583 O O . LYS A 1 73 ? -7.189 39.051 -13.805 1.00 63.59 73 LYS A O 1
ATOM 588 N N . SER A 1 74 ? -8.006 39.003 -11.710 1.00 59.62 74 SER A N 1
ATOM 589 C CA . SER A 1 74 ? -8.642 40.327 -11.685 1.00 59.62 74 SER A CA 1
ATOM 590 C C . SER A 1 74 ? -7.668 41.502 -11.491 1.00 59.62 74 SER A C 1
ATOM 592 O O . SER A 1 74 ? -8.073 42.655 -11.623 1.00 59.62 74 SER A O 1
ATOM 594 N N . ASN A 1 75 ? -6.381 41.248 -11.210 1.00 59.34 75 ASN A N 1
ATOM 595 C CA . ASN A 1 75 ? -5.383 42.292 -10.967 1.00 59.34 75 ASN A CA 1
ATOM 596 C C . ASN A 1 75 ? -4.501 42.525 -12.207 1.00 59.34 75 ASN A C 1
ATOM 598 O O . ASN A 1 75 ? -3.532 41.800 -12.450 1.00 59.34 75 ASN A O 1
ATOM 602 N N . VAL A 1 76 ? -4.846 43.560 -12.979 1.00 53.75 76 VAL A N 1
ATOM 603 C CA . VAL A 1 76 ? -4.212 43.928 -14.260 1.00 53.75 76 VAL A CA 1
ATOM 604 C C . VAL A 1 76 ? -2.721 44.275 -14.105 1.00 53.75 76 VAL A C 1
ATOM 606 O O . VAL A 1 76 ? -1.941 44.033 -15.025 1.00 53.75 76 VAL A O 1
ATOM 609 N N . ASP A 1 77 ? -2.296 44.724 -12.919 1.00 56.31 77 ASP A N 1
ATOM 610 C CA . ASP A 1 77 ? -0.941 45.241 -12.684 1.00 56.31 77 ASP A CA 1
ATOM 611 C C . ASP A 1 77 ? 0.028 44.210 -12.072 1.00 56.31 77 ASP A C 1
ATOM 613 O O . ASP A 1 77 ? 1.193 44.526 -11.831 1.00 56.31 77 ASP A O 1
ATOM 617 N N . GLN A 1 78 ? -0.421 42.976 -11.790 1.00 63.72 78 GLN A N 1
ATOM 618 C CA . GLN A 1 78 ? 0.403 41.904 -11.189 1.00 63.72 78 GLN A CA 1
ATOM 619 C C . GLN A 1 78 ? 1.182 42.345 -9.929 1.00 63.72 78 GLN A C 1
ATOM 621 O O . GLN A 1 78 ? 2.301 41.902 -9.671 1.00 63.72 78 GLN A O 1
ATOM 626 N N . THR A 1 79 ? 0.614 43.238 -9.116 1.00 62.50 79 THR A N 1
ATOM 627 C CA . THR A 1 79 ? 1.313 43.813 -7.949 1.00 62.50 79 THR A CA 1
ATOM 628 C C . THR A 1 79 ? 1.148 42.992 -6.673 1.00 62.50 79 THR A C 1
ATOM 630 O O . THR A 1 79 ? 1.964 43.097 -5.758 1.00 62.50 79 THR A O 1
ATOM 633 N N . THR A 1 80 ? 0.105 42.160 -6.593 1.00 69.12 80 THR A N 1
ATOM 634 C CA . THR A 1 80 ? -0.214 41.359 -5.403 1.00 69.12 80 THR A CA 1
ATOM 635 C C . THR A 1 80 ? 0.048 39.882 -5.666 1.00 69.12 80 THR A C 1
ATOM 637 O O . THR A 1 80 ? -0.673 39.249 -6.435 1.00 69.12 80 THR A O 1
ATOM 640 N N . ILE A 1 81 ? 1.074 39.331 -5.013 1.00 81.25 81 ILE A N 1
ATOM 641 C CA . ILE A 1 81 ? 1.439 37.915 -5.125 1.00 81.25 81 ILE A CA 1
ATOM 642 C C . ILE A 1 81 ? 0.721 37.126 -4.037 1.00 81.25 81 ILE A C 1
ATOM 644 O O . ILE A 1 81 ? 0.741 37.512 -2.866 1.00 81.25 81 ILE A O 1
ATOM 648 N N . LEU A 1 82 ? 0.128 36.002 -4.426 1.00 82.69 82 LEU A N 1
ATOM 649 C CA . LEU A 1 82 ? -0.568 35.088 -3.533 1.00 82.69 82 LEU A CA 1
ATOM 650 C C . LEU A 1 82 ? 0.162 33.747 -3.470 1.00 82.69 82 LEU A C 1
ATOM 652 O O . LEU A 1 82 ? 0.609 33.213 -4.491 1.00 82.69 82 LEU A O 1
ATOM 656 N N . CYS A 1 83 ? 0.267 33.194 -2.262 1.00 83.19 83 CYS A N 1
ATOM 657 C CA . CYS A 1 83 ? 0.678 31.809 -2.056 1.00 83.19 83 CYS A CA 1
ATOM 658 C C . CYS A 1 83 ? -0.396 30.863 -2.598 1.00 83.19 83 CYS A C 1
ATOM 660 O O . CYS A 1 83 ? -1.564 30.994 -2.242 1.00 83.19 83 CYS A O 1
ATOM 662 N N . LYS A 1 84 ? -0.026 29.885 -3.429 1.00 83.81 84 LYS A N 1
ATOM 663 C CA . LYS A 1 84 ? -0.991 28.885 -3.911 1.00 83.81 84 LYS A CA 1
ATOM 664 C C . LYS A 1 84 ? -1.426 27.918 -2.805 1.00 83.81 84 LYS A C 1
ATOM 666 O O . LYS A 1 84 ? -2.546 27.428 -2.872 1.00 83.81 84 LYS A O 1
ATOM 671 N N . CYS A 1 85 ? -0.585 27.700 -1.788 1.00 78.25 85 CYS A N 1
ATOM 672 C CA . CYS A 1 85 ? -0.857 26.772 -0.686 1.00 78.25 85 CYS A CA 1
ATOM 673 C C . CYS A 1 85 ? -1.822 27.350 0.363 1.00 78.25 85 CYS A C 1
ATOM 675 O O . CYS A 1 85 ? -2.716 26.648 0.816 1.00 78.25 85 CYS A O 1
ATOM 677 N N . CYS A 1 86 ? -1.666 28.623 0.750 1.00 81.12 86 CYS A N 1
ATOM 678 C CA . CYS A 1 86 ? -2.475 29.238 1.819 1.00 81.12 86 CYS A CA 1
ATOM 679 C C . CYS A 1 86 ? -3.182 30.542 1.433 1.00 81.12 86 CYS A C 1
ATOM 681 O O . CYS A 1 86 ? -3.781 31.185 2.288 1.00 81.12 86 CYS A O 1
ATOM 683 N N . ARG A 1 87 ? -3.060 30.992 0.176 1.00 80.50 87 ARG A N 1
ATOM 684 C CA . ARG A 1 87 ? -3.623 32.260 -0.332 1.00 80.50 87 ARG A CA 1
ATOM 685 C C . ARG A 1 87 ? -3.165 33.523 0.415 1.00 80.50 87 ARG A C 1
ATOM 687 O O . ARG A 1 87 ? -3.697 34.603 0.175 1.00 80.50 87 ARG A O 1
ATOM 694 N N . ALA A 1 88 ? -2.123 33.443 1.246 1.00 79.00 88 ALA A N 1
ATOM 695 C CA . ALA A 1 88 ? -1.550 34.614 1.902 1.00 79.00 88 ALA A CA 1
ATOM 696 C C . ALA A 1 88 ? -0.973 35.610 0.880 1.00 79.00 88 ALA A C 1
ATOM 698 O O . ALA A 1 88 ? -0.255 35.221 -0.049 1.00 79.00 88 ALA A O 1
ATOM 699 N N . LYS A 1 89 ? -1.258 36.903 1.085 1.00 82.00 89 LYS A N 1
ATOM 700 C CA . LYS A 1 89 ? -0.685 38.014 0.311 1.00 82.00 89 LYS A CA 1
ATOM 701 C C . LYS A 1 89 ? 0.763 38.251 0.725 1.00 82.00 89 LYS A C 1
ATOM 703 O O . LYS A 1 89 ? 1.055 38.416 1.908 1.00 82.00 89 LYS A O 1
ATOM 708 N N . ILE A 1 90 ? 1.665 38.305 -0.251 1.00 79.31 90 ILE A N 1
ATOM 709 C CA . ILE A 1 90 ? 3.099 38.504 -0.023 1.00 79.31 90 ILE A CA 1
ATOM 710 C C . ILE A 1 90 ? 3.574 39.722 -0.803 1.00 79.31 90 ILE A C 1
ATOM 712 O O . ILE A 1 90 ? 3.369 39.838 -2.010 1.00 79.31 90 ILE A O 1
ATOM 716 N N . VAL A 1 91 ? 4.265 40.623 -0.107 1.00 70.88 91 VAL A N 1
ATOM 717 C CA . VAL A 1 91 ? 4.896 41.791 -0.721 1.00 70.88 91 VAL A CA 1
ATOM 718 C C . VAL A 1 91 ? 6.271 41.384 -1.253 1.00 70.88 91 VAL A C 1
ATOM 720 O O . VAL A 1 91 ? 7.203 41.147 -0.478 1.00 70.88 91 VAL A O 1
ATOM 723 N N . ALA A 1 92 ? 6.421 41.326 -2.577 1.00 63.06 92 ALA A N 1
ATOM 724 C CA . ALA A 1 92 ? 7.729 41.240 -3.223 1.00 63.06 92 ALA A CA 1
ATOM 725 C C . ALA A 1 92 ? 8.016 42.550 -3.963 1.00 63.06 92 ALA A C 1
ATOM 727 O O . ALA A 1 92 ? 7.242 42.983 -4.812 1.00 63.06 92 ALA A O 1
ATOM 728 N N . LYS A 1 93 ? 9.133 43.203 -3.631 1.00 54.22 93 LYS A N 1
ATOM 729 C CA . LYS A 1 93 ? 9.615 44.375 -4.371 1.00 54.22 93 LYS A CA 1
ATOM 730 C C . LYS A 1 93 ? 10.492 43.890 -5.531 1.00 54.22 93 LYS A C 1
ATOM 732 O O . LYS A 1 93 ? 11.604 43.419 -5.301 1.00 54.22 93 LYS A O 1
ATOM 737 N N . GLY A 1 94 ? 9.998 44.003 -6.765 1.00 58.03 94 GLY A N 1
ATOM 738 C CA . GLY A 1 94 ? 10.742 43.655 -7.985 1.00 58.03 94 GLY A CA 1
ATOM 739 C C . GLY A 1 94 ? 10.968 42.149 -8.193 1.00 58.03 94 GLY A C 1
ATOM 740 O O . GLY A 1 94 ? 10.181 41.315 -7.753 1.00 58.03 94 GLY A O 1
ATOM 741 N N . SER A 1 95 ? 12.052 41.784 -8.887 1.00 53.94 95 SER A N 1
ATOM 742 C CA . SER A 1 95 ? 12.390 40.395 -9.262 1.00 53.94 95 SER A CA 1
ATOM 743 C C . SER A 1 95 ? 12.951 39.529 -8.119 1.00 53.94 95 SER A C 1
ATOM 745 O O . SER A 1 95 ? 13.363 38.398 -8.365 1.00 53.94 95 SER A O 1
ATOM 747 N N . ASN A 1 96 ? 12.993 40.036 -6.882 1.00 62.59 96 ASN A N 1
ATOM 748 C CA . ASN A 1 96 ? 13.589 39.345 -5.739 1.00 62.59 96 ASN A CA 1
ATOM 749 C C . ASN A 1 96 ? 12.619 38.314 -5.129 1.00 62.59 96 ASN A C 1
ATOM 751 O O . ASN A 1 96 ? 11.501 38.650 -4.740 1.00 62.59 96 ASN A O 1
ATOM 755 N N . THR A 1 97 ? 13.064 37.061 -5.024 1.00 73.50 97 THR A N 1
ATOM 756 C CA . THR A 1 97 ? 12.262 35.918 -4.569 1.00 73.50 97 THR A CA 1
ATOM 757 C C . THR A 1 97 ? 12.481 35.523 -3.104 1.00 73.50 97 THR A C 1
ATOM 759 O O . THR A 1 97 ? 11.834 34.596 -2.615 1.00 73.50 97 THR A O 1
ATOM 762 N N . SER A 1 98 ? 13.333 36.235 -2.360 1.00 75.56 98 SER A N 1
ATOM 763 C CA . SER A 1 98 ? 13.687 35.887 -0.975 1.00 75.56 98 SER A CA 1
ATOM 764 C C . SER A 1 98 ? 12.494 35.885 -0.014 1.00 75.56 98 SER A C 1
ATOM 766 O O . SER A 1 98 ? 12.382 34.990 0.819 1.00 75.56 98 SER A O 1
ATOM 768 N N . ASN A 1 99 ? 11.555 36.826 -0.163 1.00 77.81 99 ASN A N 1
ATOM 769 C CA . ASN A 1 99 ? 10.352 36.881 0.680 1.00 77.81 99 ASN A CA 1
ATOM 770 C C . ASN A 1 99 ? 9.401 35.700 0.415 1.00 77.81 99 ASN A C 1
ATOM 772 O O . ASN A 1 99 ? 8.731 35.228 1.331 1.00 77.81 99 ASN A O 1
ATOM 776 N N . LEU A 1 100 ? 9.371 35.203 -0.827 1.00 84.94 100 LEU A N 1
ATOM 777 C CA . LEU A 1 100 ? 8.563 34.052 -1.241 1.00 84.94 100 LEU A CA 1
ATOM 778 C C . LEU A 1 100 ? 9.133 32.761 -0.636 1.00 84.94 100 LEU A C 1
ATOM 780 O O . LEU A 1 100 ? 8.410 31.994 -0.005 1.00 84.94 100 LEU A O 1
ATOM 784 N N . LEU A 1 101 ? 10.455 32.574 -0.734 1.00 80.88 101 LEU A N 1
ATOM 785 C CA . LEU A 1 101 ? 11.165 31.455 -0.103 1.00 80.88 101 LEU A CA 1
ATOM 786 C C . LEU A 1 101 ? 11.046 31.478 1.424 1.00 80.88 101 LEU A C 1
ATOM 788 O O . LEU A 1 101 ? 10.857 30.434 2.041 1.00 80.88 101 LEU A O 1
ATOM 792 N N . GLN A 1 102 ? 11.125 32.657 2.043 1.00 79.00 102 GLN A N 1
ATOM 793 C CA . GLN A 1 102 ? 11.001 32.787 3.493 1.00 79.00 102 GLN A CA 1
ATOM 794 C C . GLN A 1 102 ? 9.581 32.487 3.988 1.00 79.00 102 GLN A C 1
ATOM 796 O O . GLN A 1 102 ? 9.423 31.919 5.070 1.00 79.00 102 GLN A O 1
ATOM 801 N N . HIS A 1 103 ? 8.555 32.825 3.203 1.00 84.00 103 HIS A N 1
ATOM 802 C CA . HIS A 1 103 ? 7.183 32.421 3.491 1.00 84.00 103 HIS A CA 1
ATOM 803 C C . HIS A 1 103 ? 7.026 30.895 3.436 1.00 84.00 103 HIS A C 1
ATOM 805 O O . HIS A 1 103 ? 6.511 30.322 4.397 1.00 84.00 103 HIS A O 1
ATOM 811 N N . LEU A 1 104 ? 7.534 30.234 2.382 1.00 82.81 104 LEU A N 1
ATOM 812 C CA . LEU A 1 104 ? 7.514 28.767 2.298 1.00 82.81 104 LEU A CA 1
ATOM 813 C C . LEU A 1 104 ? 8.251 28.139 3.487 1.00 82.81 104 LEU A C 1
ATOM 815 O O . LEU A 1 104 ? 7.682 27.322 4.195 1.00 82.81 104 LEU A O 1
ATOM 819 N N . CYS A 1 105 ? 9.467 28.596 3.790 1.00 77.75 105 CYS A N 1
ATOM 820 C CA . CYS A 1 105 ? 10.261 28.074 4.906 1.00 77.75 105 CYS A CA 1
ATOM 821 C C . CYS A 1 105 ? 9.526 28.147 6.258 1.00 77.75 105 CYS A C 1
ATOM 823 O O . CYS A 1 105 ? 9.660 27.255 7.089 1.00 77.75 105 CYS A O 1
ATOM 825 N N . ARG A 1 106 ? 8.722 29.194 6.487 1.00 73.75 106 ARG A N 1
ATOM 826 C CA . ARG A 1 106 ? 8.027 29.407 7.768 1.00 73.75 106 ARG A CA 1
ATOM 827 C C . ARG A 1 106 ? 6.644 28.770 7.865 1.00 73.75 106 ARG A C 1
ATOM 829 O O . ARG A 1 106 ? 6.190 28.530 8.979 1.00 73.75 106 ARG A O 1
ATOM 836 N N . LYS A 1 107 ? 5.935 28.599 6.747 1.00 75.69 107 LYS A N 1
ATOM 837 C CA . LYS A 1 107 ? 4.515 28.197 6.736 1.00 75.69 107 LYS A CA 1
ATOM 838 C C . LYS A 1 107 ? 4.232 26.922 5.936 1.00 75.69 107 LYS A C 1
ATOM 840 O O . LYS A 1 107 ? 3.206 26.301 6.175 1.00 75.69 107 LYS A O 1
ATOM 845 N N . HIS A 1 108 ? 5.138 26.526 5.042 1.00 83.75 108 HIS A N 1
ATOM 846 C CA . HIS A 1 108 ? 4.989 25.428 4.079 1.00 83.75 108 HIS A CA 1
ATOM 847 C C . HIS A 1 108 ? 6.324 24.680 3.919 1.00 83.75 108 HIS A C 1
ATOM 849 O O . HIS A 1 108 ? 6.998 24.761 2.890 1.00 83.75 108 HIS A O 1
ATOM 855 N N . VAL A 1 109 ? 6.763 24.016 4.997 1.00 74.75 109 VAL A N 1
ATOM 856 C CA . VAL A 1 109 ? 8.101 23.399 5.095 1.00 74.75 109 VAL A CA 1
ATOM 857 C C . VAL A 1 109 ? 8.322 22.324 4.023 1.00 74.75 109 VAL A C 1
ATOM 859 O O . VAL A 1 109 ? 9.431 22.210 3.505 1.00 74.75 109 VAL A O 1
ATOM 862 N N . LEU A 1 110 ? 7.283 21.572 3.650 1.00 68.06 110 LEU A N 1
ATOM 863 C CA . LEU A 1 110 ? 7.373 20.517 2.635 1.00 68.06 110 LEU A CA 1
ATOM 864 C C . LEU A 1 110 ? 7.589 21.103 1.230 1.00 68.06 110 LEU A C 1
ATOM 866 O O . LEU A 1 110 ? 8.499 20.687 0.515 1.00 68.06 110 LEU A O 1
ATOM 870 N N . GLU A 1 111 ? 6.835 22.136 0.864 1.00 84.25 111 GLU A N 1
ATOM 871 C CA . GLU A 1 111 ? 6.978 22.851 -0.407 1.00 84.25 111 GLU A CA 1
ATOM 872 C C . GLU A 1 111 ? 8.284 23.650 -0.464 1.00 84.25 111 GLU A C 1
ATOM 874 O O . GLU A 1 111 ? 8.904 23.772 -1.522 1.00 84.25 111 GLU A O 1
ATOM 879 N N . TYR A 1 112 ? 8.760 24.155 0.679 1.00 77.44 112 TYR A N 1
ATOM 880 C CA . TYR A 1 112 ? 10.100 24.728 0.791 1.00 77.44 112 TYR A CA 1
ATOM 881 C C . TYR A 1 112 ? 11.181 23.686 0.477 1.00 77.44 112 TYR A C 1
ATOM 883 O O . TYR A 1 112 ? 12.085 23.967 -0.309 1.00 77.44 112 TYR A O 1
ATOM 891 N N . GLN A 1 113 ? 11.080 22.476 1.035 1.00 71.81 113 GLN A N 1
ATOM 892 C CA . GLN A 1 113 ? 12.011 21.382 0.744 1.00 71.81 113 GLN A CA 1
ATOM 893 C C . GLN A 1 113 ? 11.962 20.962 -0.732 1.00 71.81 113 GLN A C 1
ATOM 895 O O . GLN A 1 113 ? 13.014 20.742 -1.331 1.00 71.81 113 GLN A O 1
ATOM 900 N N . GLU A 1 114 ? 10.778 20.900 -1.347 1.00 76.00 114 GLU A N 1
ATOM 901 C CA . GLU A 1 114 ? 10.626 20.628 -2.783 1.00 76.00 114 GLU A CA 1
ATOM 902 C C . GLU A 1 114 ? 11.266 21.736 -3.635 1.00 76.00 114 GLU A C 1
ATOM 904 O O . GLU A 1 114 ? 12.050 21.457 -4.542 1.00 76.00 114 GLU A O 1
ATOM 909 N N . CYS A 1 115 ? 11.028 23.004 -3.289 1.00 71.19 115 CYS A N 1
ATOM 910 C CA . CYS A 1 115 ? 11.649 24.145 -3.957 1.00 71.19 115 CYS A CA 1
ATOM 911 C C . CYS A 1 115 ? 13.185 24.124 -3.841 1.00 71.19 115 CYS A C 1
ATOM 913 O O . CYS A 1 115 ? 13.879 24.502 -4.787 1.00 71.19 115 CYS A O 1
ATOM 915 N N . MET A 1 116 ? 13.730 23.677 -2.705 1.00 76.50 116 MET A N 1
ATOM 916 C CA . MET A 1 116 ? 15.176 23.548 -2.499 1.00 76.50 116 MET A CA 1
ATOM 917 C C . MET A 1 116 ? 15.774 22.362 -3.266 1.00 76.50 116 MET A C 1
ATOM 919 O O . MET A 1 116 ? 16.869 22.501 -3.805 1.00 76.50 116 MET A O 1
ATOM 923 N N . LYS A 1 117 ? 15.044 21.246 -3.403 1.00 71.25 117 LYS A N 1
ATOM 924 C CA . LYS A 1 117 ? 15.442 20.112 -4.258 1.00 71.25 117 LYS A CA 1
ATOM 925 C C . LYS A 1 117 ? 15.493 20.497 -5.738 1.00 71.25 117 LYS A C 1
ATOM 927 O O . LYS A 1 117 ? 16.431 20.124 -6.436 1.00 71.25 117 LYS A O 1
ATOM 932 N N . LEU A 1 118 ? 14.525 21.290 -6.201 1.00 66.06 118 LEU A N 1
ATOM 933 C CA . LEU A 1 118 ? 14.507 21.820 -7.569 1.00 66.06 118 LEU A CA 1
ATOM 934 C C . LEU A 1 118 ? 15.669 22.792 -7.818 1.00 66.06 118 LEU A C 1
ATOM 936 O O . LEU A 1 118 ? 16.262 22.772 -8.887 1.00 66.06 118 LEU A O 1
ATOM 940 N N . LYS A 1 119 ? 16.061 23.586 -6.811 1.00 62.56 119 LYS A N 1
ATOM 941 C CA . LYS A 1 119 ? 17.244 24.459 -6.888 1.00 62.56 119 LYS A CA 1
ATOM 942 C C . LYS A 1 119 ? 18.565 23.678 -6.975 1.00 62.56 119 LYS A C 1
ATOM 944 O O . LYS A 1 119 ? 19.512 24.180 -7.566 1.00 62.56 119 LYS A O 1
ATOM 949 N N . SER A 1 120 ? 18.648 22.484 -6.383 1.00 52.88 120 SER A N 1
ATOM 950 C CA . SER A 1 120 ? 19.843 21.622 -6.438 1.00 52.88 120 SER A CA 1
ATOM 951 C C . SER A 1 120 ? 19.953 20.757 -7.701 1.00 52.88 120 SER A C 1
ATOM 953 O O . SER A 1 120 ? 20.945 20.052 -7.848 1.00 52.88 120 SER A O 1
ATOM 955 N N . ALA A 1 121 ? 18.947 20.781 -8.582 1.00 47.19 121 ALA A N 1
ATOM 956 C CA . ALA A 1 121 ? 18.890 19.961 -9.795 1.00 47.19 121 ALA A CA 1
ATOM 957 C C . ALA A 1 121 ? 19.399 20.673 -11.069 1.00 47.19 121 ALA A C 1
ATOM 959 O O . ALA A 1 121 ? 19.481 20.031 -12.111 1.00 47.19 121 ALA A O 1
ATOM 960 N N . ASP A 1 122 ? 19.780 21.953 -10.990 1.00 36.59 122 ASP A N 1
ATOM 961 C CA . ASP A 1 122 ? 20.483 22.663 -12.070 1.00 36.59 122 ASP A CA 1
ATOM 962 C C . ASP A 1 122 ? 22.009 22.608 -11.851 1.00 36.59 122 ASP A C 1
ATOM 964 O O . ASP A 1 122 ? 22.471 22.839 -10.726 1.00 36.59 122 ASP A O 1
ATOM 968 N N . PRO A 1 123 ? 22.830 22.371 -12.894 1.00 35.75 123 PRO A N 1
ATOM 969 C CA . PRO A 1 123 ? 24.280 22.429 -12.771 1.00 35.75 123 PRO A CA 1
ATOM 970 C C . PRO A 1 123 ? 24.726 23.896 -12.677 1.00 35.75 123 PRO A C 1
ATOM 972 O O . PRO A 1 123 ? 24.789 24.620 -13.669 1.00 35.75 123 PRO A O 1
ATOM 975 N N . ALA A 1 124 ? 25.033 24.354 -11.464 1.00 30.06 124 ALA A N 1
ATOM 976 C CA . ALA A 1 124 ? 25.705 25.632 -11.245 1.00 30.06 124 ALA A CA 1
ATOM 977 C C . ALA A 1 124 ? 27.233 25.487 -11.448 1.00 30.06 124 ALA A C 1
ATOM 979 O O . ALA A 1 124 ? 27.801 24.440 -11.125 1.00 30.06 124 ALA A O 1
ATOM 980 N N . PRO A 1 125 ? 27.910 26.526 -11.972 1.00 33.34 125 PRO A N 1
ATOM 981 C CA . PRO A 1 125 ? 29.273 26.452 -12.489 1.00 33.34 125 PRO A CA 1
ATOM 982 C C . PRO A 1 125 ? 30.305 26.254 -11.374 1.00 33.34 125 PRO A C 1
ATOM 984 O O . PRO A 1 125 ? 30.276 26.917 -10.337 1.00 33.34 125 PRO A O 1
ATOM 987 N N . SER A 1 126 ? 31.253 25.350 -11.612 1.00 31.36 126 SER A N 1
ATOM 988 C CA . SER A 1 126 ? 32.354 25.035 -10.707 1.00 31.36 126 SER A CA 1
ATOM 989 C C . SER A 1 126 ? 33.373 26.177 -10.638 1.00 31.36 126 SER A C 1
ATOM 991 O O . SER A 1 126 ? 34.156 26.385 -11.563 1.00 31.36 126 SER A O 1
ATOM 993 N N . THR A 1 127 ? 33.417 26.885 -9.510 1.00 32.09 127 THR A N 1
ATOM 994 C CA . THR A 1 127 ? 34.554 27.728 -9.122 1.00 32.09 127 THR A CA 1
ATOM 995 C C . THR A 1 127 ? 35.475 26.958 -8.178 1.00 32.09 127 THR A C 1
ATOM 997 O O . THR A 1 127 ? 35.194 26.848 -6.986 1.00 32.09 127 THR A O 1
ATOM 1000 N N . SER A 1 128 ? 36.610 26.482 -8.686 1.00 33.56 128 SER A N 1
ATOM 1001 C CA . SER A 1 128 ? 37.789 26.184 -7.866 1.00 33.56 128 SER A CA 1
ATOM 1002 C C . SER A 1 128 ? 39.048 26.534 -8.654 1.00 33.56 128 SER A C 1
ATOM 1004 O O . SER A 1 128 ? 39.552 25.738 -9.441 1.00 33.56 128 SER A O 1
ATOM 1006 N N . ALA A 1 129 ? 39.537 27.757 -8.454 1.00 31.58 129 ALA A N 1
ATOM 1007 C CA . ALA A 1 129 ? 40.846 28.176 -8.924 1.00 31.58 129 ALA A CA 1
ATOM 1008 C C . ALA A 1 129 ? 41.912 27.728 -7.912 1.00 31.58 129 ALA A C 1
ATOM 1010 O O . ALA A 1 129 ? 42.000 28.266 -6.809 1.00 31.58 129 ALA A O 1
ATOM 1011 N N . ALA A 1 130 ? 42.734 26.763 -8.314 1.00 30.95 130 ALA A N 1
ATOM 1012 C CA . ALA A 1 130 ? 44.105 26.610 -7.849 1.00 30.95 130 ALA A CA 1
ATOM 1013 C C . ALA A 1 130 ? 44.992 26.528 -9.101 1.00 30.95 130 ALA A C 1
ATOM 1015 O O . ALA A 1 130 ? 44.690 25.785 -10.031 1.00 30.95 130 ALA A O 1
ATOM 1016 N N . SER A 1 131 ? 46.023 27.372 -9.133 1.00 33.59 131 SER A N 1
ATOM 1017 C CA . SER A 1 131 ? 46.901 27.677 -10.266 1.00 33.59 131 SER A CA 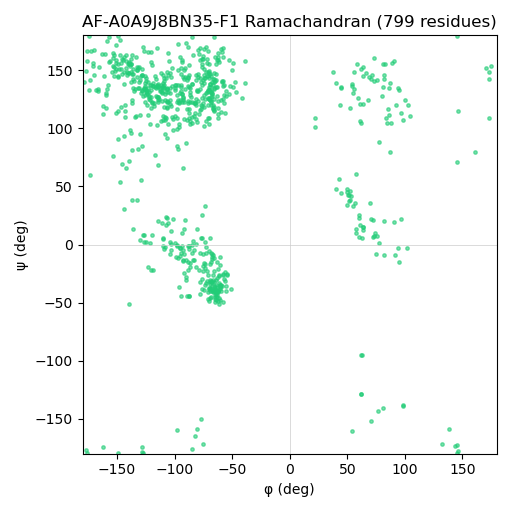1
ATOM 1018 C C . SER A 1 131 ? 47.338 26.494 -11.132 1.00 33.59 131 SER A C 1
ATOM 1020 O O . SER A 1 131 ? 48.032 25.602 -10.652 1.00 33.59 131 SER A O 1
ATOM 1022 N N . SER A 1 132 ? 47.102 26.605 -12.441 1.00 29.70 132 SER A N 1
ATOM 1023 C CA . SER A 1 132 ? 48.089 26.298 -13.486 1.00 29.70 132 SER A CA 1
ATOM 1024 C C . SER A 1 132 ? 47.666 26.972 -14.801 1.00 29.70 132 SER A C 1
ATOM 1026 O O . SER A 1 132 ? 46.478 27.152 -15.054 1.00 29.70 132 SER A O 1
ATOM 1028 N N . MET A 1 133 ? 48.632 27.433 -15.591 1.00 34.56 133 MET A N 1
ATOM 1029 C CA . MET A 1 133 ? 48.441 28.294 -16.763 1.00 34.56 133 MET A CA 1
ATOM 1030 C C . MET A 1 133 ? 47.768 27.595 -17.966 1.00 34.56 133 MET A C 1
ATOM 1032 O O . MET A 1 133 ? 48.034 26.430 -18.239 1.00 34.56 133 MET A O 1
ATOM 1036 N N . THR A 1 134 ? 46.985 28.396 -18.712 1.00 35.50 134 THR A N 1
ATOM 1037 C CA . THR A 1 134 ? 46.582 28.290 -20.141 1.00 35.50 134 THR A CA 1
ATOM 1038 C C . THR A 1 134 ? 45.791 27.063 -20.629 1.00 35.50 134 THR A C 1
ATOM 1040 O O . THR A 1 134 ? 46.378 26.030 -20.910 1.00 35.50 134 THR A O 1
ATOM 1043 N N . SER A 1 135 ? 44.486 27.227 -20.905 1.00 31.28 135 SER A N 1
ATOM 1044 C CA . SER A 1 135 ? 43.915 27.376 -22.267 1.00 31.28 135 SER A CA 1
ATOM 1045 C C . SER A 1 135 ? 42.405 27.678 -22.163 1.00 31.28 135 SER A C 1
ATOM 1047 O O . SER A 1 135 ? 41.695 27.030 -21.397 1.00 31.28 135 SER A O 1
ATOM 1049 N N . VAL A 1 136 ? 41.918 28.680 -22.896 1.00 40.66 136 VAL A N 1
ATOM 1050 C CA . VAL A 1 136 ? 40.485 28.965 -23.059 1.00 40.66 136 VAL A CA 1
ATOM 1051 C C . VAL A 1 136 ? 39.981 28.072 -24.193 1.00 40.66 136 VAL A C 1
ATOM 1053 O O . VAL A 1 136 ? 40.268 28.364 -25.350 1.00 40.66 136 VAL A O 1
ATOM 1056 N N . THR A 1 137 ? 39.251 26.995 -23.902 1.00 39.00 137 THR A N 1
ATOM 1057 C CA . THR A 1 137 ? 38.481 26.291 -24.940 1.00 39.00 137 THR A CA 1
ATOM 1058 C C . THR A 1 137 ? 37.120 26.959 -25.060 1.00 39.00 137 THR A C 1
ATOM 1060 O O . THR A 1 137 ? 36.269 26.820 -24.182 1.00 39.00 137 THR A O 1
ATOM 1063 N N . GLY A 1 138 ? 36.965 27.748 -26.126 1.00 50.16 138 GLY A N 1
ATOM 1064 C CA . GLY A 1 138 ? 35.681 28.275 -26.575 1.00 50.16 138 GLY A CA 1
ATOM 1065 C C . GLY A 1 138 ? 34.726 27.154 -26.992 1.00 50.16 138 GLY A C 1
ATOM 1066 O O . GLY A 1 138 ? 35.145 26.035 -27.269 1.00 50.16 138 GLY A O 1
ATOM 1067 N N . ASP A 1 139 ? 33.440 27.476 -26.987 1.00 63.88 139 ASP A N 1
ATOM 1068 C CA . ASP A 1 139 ? 32.315 26.576 -27.236 1.00 63.88 139 ASP A CA 1
ATOM 1069 C C . ASP A 1 139 ? 32.284 26.150 -28.722 1.00 63.88 139 ASP A C 1
ATOM 1071 O O . ASP A 1 139 ? 31.936 26.953 -29.591 1.00 63.88 139 ASP A O 1
ATOM 1075 N N . PHE A 1 140 ? 32.714 24.920 -29.029 1.00 82.50 140 PHE A N 1
ATOM 1076 C CA . PHE A 1 140 ? 32.640 24.327 -30.371 1.00 82.50 140 PHE A CA 1
ATOM 1077 C C . PHE A 1 140 ? 31.434 23.384 -30.452 1.00 82.50 140 PHE A C 1
ATOM 1079 O O . PHE A 1 140 ? 31.251 22.537 -29.579 1.00 82.50 140 PHE A O 1
ATOM 1086 N N . SER A 1 141 ? 30.635 23.484 -31.514 1.00 89.56 141 SER A N 1
ATOM 1087 C CA . SER A 1 141 ? 29.479 22.606 -31.761 1.00 89.56 141 SER A CA 1
ATOM 1088 C C . SER A 1 141 ? 29.411 22.210 -33.233 1.00 89.56 141 SER A C 1
ATOM 1090 O O . SER A 1 141 ? 29.923 22.935 -34.076 1.00 89.56 141 SER A O 1
ATOM 1092 N N . ILE A 1 142 ? 28.792 21.077 -33.555 1.00 94.19 142 ILE A N 1
ATOM 1093 C CA . ILE A 1 142 ? 28.658 20.559 -34.922 1.00 94.19 142 ILE A CA 1
ATOM 1094 C C . ILE A 1 142 ? 27.188 20.240 -35.208 1.00 94.19 142 ILE A C 1
ATOM 1096 O O . ILE A 1 142 ? 26.456 19.835 -34.303 1.00 94.19 142 ILE A O 1
ATOM 1100 N N . ARG A 1 143 ? 26.744 20.433 -36.452 1.00 93.56 143 ARG A N 1
ATOM 1101 C CA . ARG A 1 143 ? 25.403 20.051 -36.920 1.00 93.56 143 ARG A CA 1
ATOM 1102 C C . ARG A 1 143 ? 25.438 19.579 -38.369 1.00 93.56 143 ARG A C 1
ATOM 1104 O O . ARG A 1 143 ? 26.334 19.968 -39.117 1.00 93.56 143 ARG A O 1
ATOM 1111 N N . LEU A 1 144 ? 24.425 18.809 -38.761 1.00 94.44 144 LEU A N 1
ATOM 1112 C CA . LEU A 1 144 ? 24.198 18.410 -40.148 1.00 94.44 144 LEU A CA 1
ATOM 1113 C C . LEU A 1 144 ? 23.006 19.170 -40.725 1.00 94.44 144 LEU A C 1
ATOM 1115 O O . LEU A 1 144 ? 21.972 19.305 -40.071 1.00 94.44 144 LEU A O 1
ATOM 1119 N N . VAL A 1 145 ? 23.161 19.701 -41.936 1.00 95.38 145 VAL A N 1
ATOM 1120 C CA . VAL A 1 145 ? 22.138 20.521 -42.602 1.00 95.38 145 VAL A CA 1
ATOM 1121 C C . VAL A 1 145 ? 21.795 19.936 -43.969 1.00 95.38 145 VAL A C 1
ATOM 1123 O O . VAL A 1 145 ? 22.670 19.451 -44.679 1.00 95.38 145 VAL A O 1
ATOM 1126 N N . ASN A 1 146 ? 20.517 20.015 -44.358 1.00 91.75 146 ASN A N 1
ATOM 1127 C CA . ASN A 1 146 ? 19.993 19.564 -45.657 1.00 91.75 146 ASN A CA 1
ATOM 1128 C C . ASN A 1 146 ? 20.176 18.064 -45.967 1.00 91.75 146 ASN A C 1
ATOM 1130 O O . ASN A 1 146 ? 20.193 17.678 -47.134 1.00 91.75 146 ASN A O 1
ATOM 1134 N N . GLY A 1 147 ? 20.293 17.213 -44.948 1.00 84.25 147 GLY A N 1
ATOM 1135 C CA . GLY A 1 147 ? 20.167 15.767 -45.126 1.00 84.25 147 GLY A CA 1
ATOM 1136 C C . GLY A 1 147 ? 18.723 15.277 -45.083 1.00 84.25 147 GLY A C 1
ATOM 1137 O O . GLY A 1 147 ? 17.778 16.038 -44.870 1.00 84.25 147 GLY A O 1
ATOM 1138 N N . ASN A 1 148 ? 18.553 13.968 -45.263 1.00 73.94 148 ASN A N 1
ATOM 1139 C CA . ASN A 1 148 ? 17.245 13.309 -45.219 1.00 73.94 148 ASN A CA 1
ATOM 1140 C C . ASN A 1 148 ? 16.800 12.954 -43.787 1.00 73.94 148 ASN A C 1
ATOM 1142 O O . ASN A 1 148 ? 15.644 12.581 -43.591 1.00 73.94 148 ASN A O 1
ATOM 1146 N N . ASN A 1 149 ? 17.711 13.014 -42.813 1.00 71.38 149 ASN A N 1
ATOM 1147 C CA . ASN A 1 149 ? 17.500 12.737 -41.390 1.00 71.38 149 ASN A CA 1
ATOM 1148 C C . ASN A 1 149 ? 18.581 13.456 -40.553 1.00 71.38 149 ASN A C 1
ATOM 1150 O O . ASN A 1 149 ? 19.482 14.075 -41.116 1.00 71.38 149 ASN A O 1
ATOM 1154 N N . ASP A 1 150 ? 18.526 13.329 -39.225 1.00 78.31 150 ASP A N 1
ATOM 1155 C CA . ASP A 1 150 ? 19.462 13.994 -38.298 1.00 78.31 150 ASP A CA 1
ATOM 1156 C C . ASP A 1 150 ? 20.912 13.467 -38.379 1.00 78.31 150 ASP A C 1
ATOM 1158 O O . ASP A 1 150 ? 21.829 14.077 -37.832 1.00 78.31 150 ASP A O 1
ATOM 1162 N N . CYS A 1 151 ? 21.131 12.351 -39.084 1.00 84.81 151 CYS A N 1
ATOM 1163 C CA . CYS A 1 151 ? 22.417 11.664 -39.224 1.00 84.81 151 CYS A CA 1
ATOM 1164 C C . CYS A 1 151 ? 22.960 11.676 -40.663 1.00 84.81 151 CYS A C 1
ATOM 1166 O O . CYS A 1 151 ? 23.813 10.865 -41.033 1.00 84.81 151 CYS A O 1
ATOM 1168 N N . SER A 1 152 ? 22.475 12.603 -41.487 1.00 88.81 152 SER A N 1
ATOM 1169 C CA . SER A 1 152 ? 23.029 12.906 -42.804 1.00 88.81 152 SER A CA 1
ATOM 1170 C C . SER A 1 152 ? 22.958 14.405 -43.072 1.00 88.81 152 SER A C 1
ATOM 1172 O O . SER A 1 152 ? 22.090 15.095 -42.542 1.00 88.81 152 SER A O 1
ATOM 1174 N N . GLY A 1 153 ? 23.867 14.929 -43.890 1.00 93.88 153 GLY A N 1
ATOM 1175 C CA . GLY A 1 153 ? 23.824 16.326 -44.321 1.00 93.88 153 GLY A CA 1
ATOM 1176 C C . GLY A 1 153 ? 25.196 16.967 -44.489 1.00 93.88 153 GLY A C 1
ATOM 1177 O O . GLY A 1 153 ? 26.232 16.345 -44.254 1.00 93.88 153 GLY A O 1
ATOM 1178 N N . ARG A 1 154 ? 25.189 18.239 -44.896 1.00 97.38 154 ARG A N 1
ATOM 1179 C CA . ARG A 1 154 ? 26.368 19.113 -44.930 1.00 97.38 154 ARG A CA 1
ATOM 1180 C C . ARG A 1 154 ? 26.861 19.363 -43.510 1.00 97.38 154 ARG A C 1
ATOM 1182 O O . ARG A 1 154 ? 26.050 19.673 -42.635 1.00 97.38 154 ARG A O 1
ATOM 1189 N N . VAL A 1 155 ? 28.169 19.258 -43.303 1.00 97.38 155 VAL A N 1
ATOM 1190 C CA . VAL A 1 155 ? 28.798 19.449 -41.997 1.00 97.38 155 VAL A CA 1
ATOM 1191 C C . VAL A 1 155 ? 29.003 20.938 -41.734 1.00 97.38 155 VAL A C 1
ATOM 1193 O O . VAL A 1 155 ? 29.689 21.628 -42.485 1.00 97.38 155 VAL A O 1
ATOM 1196 N N . GLU A 1 156 ? 28.426 21.440 -40.644 1.00 96.50 156 GLU A N 1
ATOM 1197 C CA . GLU A 1 156 ? 28.641 22.813 -40.188 1.00 96.50 156 GLU A CA 1
ATOM 1198 C C . GLU A 1 156 ? 29.167 22.825 -38.755 1.00 96.50 156 GLU A C 1
ATOM 1200 O O . GLU A 1 156 ? 28.698 22.065 -37.905 1.00 96.50 156 GLU A O 1
ATOM 1205 N N . ILE A 1 157 ? 30.113 23.721 -38.478 1.00 94.94 157 ILE A N 1
ATOM 1206 C CA . ILE A 1 157 ? 30.746 23.890 -37.172 1.00 94.94 157 ILE A CA 1
ATOM 1207 C C . ILE A 1 157 ? 30.499 25.296 -36.617 1.00 94.94 157 ILE A C 1
ATOM 1209 O O . ILE A 1 157 ? 30.577 26.296 -37.330 1.00 94.94 157 ILE A O 1
ATOM 1213 N N . LEU A 1 158 ? 30.178 25.378 -35.329 1.00 92.81 158 LEU A N 1
ATOM 1214 C CA . LEU A 1 158 ? 30.065 26.615 -34.574 1.00 92.81 158 LEU A CA 1
ATOM 1215 C C . LEU A 1 158 ? 31.440 26.976 -34.020 1.00 92.81 158 LEU A C 1
ATOM 1217 O O . LEU A 1 158 ? 31.981 26.260 -33.177 1.00 92.81 158 LEU A O 1
ATOM 1221 N N . TYR A 1 159 ? 31.976 28.107 -34.464 1.00 90.88 159 TYR A N 1
ATOM 1222 C CA . TYR A 1 159 ? 33.205 28.678 -33.936 1.00 90.88 159 TYR A CA 1
ATOM 1223 C C . TYR A 1 159 ? 33.020 30.173 -33.697 1.00 90.88 159 TYR A C 1
ATOM 1225 O O . TYR A 1 159 ? 32.453 30.886 -34.523 1.00 90.88 159 TYR A O 1
ATOM 1233 N N . ASN A 1 160 ? 33.458 30.650 -32.528 1.00 88.06 160 ASN A N 1
ATOM 1234 C CA . ASN A 1 160 ? 33.346 32.056 -32.130 1.00 88.06 160 ASN A CA 1
ATOM 1235 C C . ASN A 1 160 ? 31.912 32.630 -32.262 1.00 88.06 160 ASN A C 1
ATOM 1237 O O . ASN A 1 160 ? 31.710 33.770 -32.677 1.00 88.06 160 ASN A O 1
ATOM 1241 N N . GLY A 1 161 ? 30.899 31.814 -31.939 1.00 87.75 161 GLY A N 1
ATOM 1242 C CA . GLY A 1 161 ? 29.483 32.196 -32.003 1.00 87.75 161 GLY A CA 1
ATOM 1243 C C . GLY A 1 161 ? 28.879 32.252 -33.413 1.00 87.75 161 GLY A C 1
ATOM 1244 O O . GLY A 1 161 ? 27.731 32.674 -33.551 1.00 87.75 161 GLY A O 1
ATOM 1245 N N . GLN A 1 162 ? 29.607 31.826 -34.450 1.00 92.19 162 GLN A N 1
ATOM 1246 C CA . GLN A 1 162 ? 29.134 31.802 -35.835 1.00 92.19 162 GLN A CA 1
ATOM 1247 C C . GLN A 1 162 ? 29.251 30.403 -36.448 1.00 92.19 162 GLN A C 1
ATOM 1249 O O . GLN A 1 162 ? 30.284 29.743 -36.342 1.00 92.19 162 GLN A O 1
ATOM 1254 N N . TRP A 1 163 ? 28.179 29.951 -37.099 1.00 94.75 163 TRP A N 1
ATOM 1255 C CA . TRP A 1 163 ? 28.197 28.721 -37.888 1.00 94.75 163 TRP A CA 1
ATOM 1256 C C . TRP A 1 163 ? 28.955 28.950 -39.192 1.00 94.75 163 TRP A C 1
ATOM 1258 O O . TRP A 1 163 ? 28.786 29.987 -39.833 1.00 94.75 163 TRP A O 1
ATOM 1268 N N . GLY A 1 164 ? 29.760 27.972 -39.577 1.00 94.00 164 GLY A N 1
ATOM 1269 C CA . GLY A 1 164 ? 30.460 27.954 -40.853 1.00 94.00 164 GLY A CA 1
ATOM 1270 C C . GLY A 1 164 ? 30.709 26.532 -41.331 1.00 94.00 164 GLY A C 1
ATOM 1271 O O . GLY A 1 164 ? 30.427 25.570 -40.614 1.00 94.00 164 GLY A O 1
ATOM 1272 N N . ILE A 1 165 ? 31.181 26.413 -42.566 1.00 95.56 165 ILE A N 1
ATOM 1273 C CA . ILE A 1 165 ? 31.237 25.145 -43.297 1.00 95.56 165 ILE A CA 1
ATOM 1274 C C . ILE A 1 165 ? 32.612 24.476 -43.171 1.00 95.56 165 ILE A C 1
ATOM 1276 O O . ILE A 1 165 ? 33.596 25.126 -42.811 1.00 95.56 165 ILE A O 1
ATOM 1280 N N . VAL A 1 166 ? 32.668 23.177 -43.446 1.00 97.19 166 VAL A N 1
ATOM 1281 C CA . VAL A 1 166 ? 33.895 22.384 -43.579 1.00 97.19 166 VAL A CA 1
ATOM 1282 C C . VAL A 1 166 ? 34.143 22.125 -45.067 1.00 97.19 166 VAL A C 1
ATOM 1284 O O . VAL A 1 166 ? 33.210 21.722 -45.757 1.00 97.19 166 VAL A O 1
ATOM 1287 N N . CYS A 1 167 ? 35.355 22.381 -45.557 1.00 96.88 167 CYS A N 1
ATOM 1288 C CA . CYS A 1 167 ? 35.743 22.071 -46.934 1.00 96.88 167 CYS A CA 1
ATOM 1289 C C . CYS A 1 167 ? 35.980 20.564 -47.135 1.00 96.88 167 CYS A C 1
ATOM 1291 O O . CYS A 1 167 ? 36.342 19.865 -46.187 1.00 96.88 167 CYS A O 1
ATOM 1293 N N . ASP A 1 168 ? 35.754 20.067 -48.352 1.00 95.94 168 ASP A N 1
ATOM 1294 C CA . ASP A 1 168 ? 35.933 18.671 -48.742 1.00 95.94 168 ASP A CA 1
ATOM 1295 C C . ASP A 1 168 ? 37.356 18.311 -49.210 1.00 95.94 168 ASP A C 1
ATOM 1297 O O . ASP A 1 168 ? 37.637 17.137 -49.467 1.00 95.94 168 ASP A O 1
ATOM 1301 N N . ASP A 1 169 ? 38.278 19.275 -49.255 1.00 95.81 169 ASP A N 1
ATOM 1302 C CA . ASP A 1 169 ? 39.698 19.014 -49.489 1.00 95.81 169 ASP A CA 1
ATOM 1303 C C . ASP A 1 169 ? 40.260 18.095 -48.388 1.00 95.81 169 ASP A C 1
ATOM 1305 O O . ASP A 1 169 ? 40.151 18.359 -47.189 1.00 95.81 169 ASP A O 1
ATOM 1309 N N . ASN A 1 170 ? 40.854 16.972 -48.810 1.00 92.62 170 ASN A N 1
ATOM 1310 C CA . ASN A 1 170 ? 41.284 15.842 -47.969 1.00 92.62 170 ASN A CA 1
ATOM 1311 C C . ASN A 1 170 ? 40.185 15.168 -47.122 1.00 92.62 170 ASN A C 1
ATOM 1313 O O . ASN A 1 170 ? 40.516 14.284 -46.335 1.00 92.62 170 ASN A O 1
ATOM 1317 N N . TRP A 1 171 ? 38.907 15.496 -47.333 1.00 97.00 171 TRP A N 1
ATOM 1318 C CA . TRP A 1 171 ? 37.794 14.920 -46.582 1.00 97.00 171 TRP A CA 1
ATOM 1319 C C . TRP A 1 171 ? 37.612 13.431 -46.873 1.00 97.00 171 TRP A C 1
ATOM 1321 O O . TRP A 1 171 ? 37.288 13.026 -47.995 1.00 97.00 171 TRP A O 1
ATOM 1331 N N . ASP A 1 172 ? 37.799 12.602 -45.848 1.00 91.69 172 ASP A N 1
ATOM 1332 C CA . ASP A 1 172 ? 37.766 11.152 -45.973 1.00 91.69 172 ASP A CA 1
ATOM 1333 C C . ASP A 1 172 ? 36.822 10.454 -44.971 1.00 91.69 172 ASP A C 1
ATOM 1335 O O . ASP A 1 172 ? 36.093 11.047 -44.167 1.00 91.69 172 ASP A O 1
ATOM 1339 N N . MET A 1 173 ? 36.800 9.120 -45.043 1.00 87.75 173 MET A N 1
ATOM 1340 C CA . MET A 1 173 ? 35.953 8.291 -44.182 1.00 87.75 173 MET A CA 1
ATOM 1341 C C . MET A 1 173 ? 36.328 8.345 -42.695 1.00 87.75 173 MET A C 1
ATOM 1343 O O . MET A 1 173 ? 35.484 8.027 -41.854 1.00 87.75 173 MET A O 1
ATOM 1347 N N . LYS A 1 174 ? 37.566 8.703 -42.342 1.00 88.94 174 LYS A N 1
ATOM 1348 C CA . LYS A 1 174 ? 37.991 8.880 -40.948 1.00 88.94 174 LYS A CA 1
ATOM 1349 C C . LYS A 1 174 ? 37.459 10.193 -40.395 1.00 88.94 174 LYS A C 1
ATOM 1351 O O . LYS A 1 174 ? 37.002 10.196 -39.252 1.00 88.94 174 LYS A O 1
ATOM 1356 N N . ASP A 1 175 ? 37.434 11.250 -41.200 1.00 95.75 175 ASP A N 1
ATOM 1357 C CA . ASP A 1 175 ? 36.851 12.538 -40.807 1.00 95.75 175 ASP A CA 1
ATOM 1358 C C . ASP A 1 175 ? 35.344 12.411 -40.591 1.00 95.75 175 ASP A C 1
ATOM 1360 O O . ASP A 1 175 ? 34.814 12.728 -39.520 1.00 95.75 175 ASP A O 1
ATOM 1364 N N . ALA A 1 176 ? 34.660 11.805 -41.562 1.00 92.81 176 ALA A N 1
ATOM 1365 C CA . ALA A 1 176 ? 33.250 11.458 -41.459 1.00 92.81 176 ALA A CA 1
ATOM 1366 C C . ALA A 1 176 ? 32.949 10.591 -40.223 1.00 92.81 176 ALA A C 1
ATOM 1368 O O . ALA A 1 176 ? 31.941 10.801 -39.544 1.00 92.81 176 ALA A O 1
ATOM 1369 N N . ALA A 1 177 ? 33.817 9.629 -39.887 1.00 83.50 177 ALA A N 1
ATOM 1370 C CA . ALA A 1 177 ? 33.638 8.786 -38.706 1.00 83.50 177 ALA A CA 1
ATOM 1371 C C . ALA A 1 177 ? 33.726 9.585 -37.397 1.00 83.50 177 ALA A C 1
ATOM 1373 O O . ALA A 1 177 ? 32.967 9.304 -36.466 1.00 83.50 177 ALA A O 1
ATOM 1374 N N . VAL A 1 178 ? 34.604 10.591 -37.325 1.00 93.00 178 VAL A N 1
ATOM 1375 C CA . VAL A 1 178 ? 34.675 11.511 -36.181 1.00 93.00 178 VAL A CA 1
ATOM 1376 C C . VAL A 1 178 ? 33.388 12.326 -36.075 1.00 93.00 178 VAL A C 1
ATOM 1378 O O . VAL A 1 178 ? 32.832 12.403 -34.982 1.00 93.00 178 VAL A O 1
ATOM 1381 N N . VAL A 1 179 ? 32.854 12.847 -37.186 1.00 93.88 179 VAL A N 1
ATOM 1382 C CA . VAL A 1 179 ? 31.576 13.586 -37.196 1.00 93.88 179 VAL A CA 1
ATOM 1383 C C . VAL A 1 179 ? 30.409 12.715 -36.736 1.00 93.88 179 VAL A C 1
ATOM 1385 O O . VAL A 1 179 ? 29.683 13.098 -35.817 1.00 93.88 179 VAL A O 1
ATOM 1388 N N . CYS A 1 180 ? 30.242 11.525 -37.321 1.00 87.81 180 CYS A N 1
ATOM 1389 C CA . CYS A 1 180 ? 29.164 10.607 -36.949 1.00 87.81 180 CYS A CA 1
ATOM 1390 C C . CYS A 1 180 ? 29.242 10.205 -35.475 1.00 87.81 180 CYS A C 1
ATOM 1392 O O . CYS A 1 180 ? 28.221 10.171 -34.789 1.00 87.81 180 CYS A O 1
ATOM 1394 N N . ARG A 1 181 ? 30.452 9.974 -34.954 1.00 84.88 181 ARG A N 1
ATOM 1395 C CA . ARG A 1 181 ? 30.661 9.681 -33.534 1.00 84.88 181 ARG A CA 1
ATOM 1396 C C . ARG A 1 181 ? 30.368 10.890 -32.649 1.00 84.88 181 ARG A C 1
ATOM 1398 O O . ARG A 1 181 ? 29.689 10.731 -31.639 1.00 84.88 181 ARG A O 1
ATOM 1405 N N . GLN A 1 182 ? 30.849 12.077 -33.020 1.00 90.12 182 GLN A N 1
ATOM 1406 C CA . GLN A 1 182 ? 30.638 13.320 -32.273 1.00 90.12 182 GLN A CA 1
ATOM 1407 C C . GLN A 1 182 ? 29.147 13.666 -32.154 1.00 90.12 182 GLN A C 1
ATOM 1409 O O . GLN A 1 182 ? 28.716 14.169 -31.120 1.00 90.12 182 GLN A O 1
ATOM 1414 N N . LEU A 1 183 ? 28.360 13.356 -33.187 1.00 85.75 183 LEU A N 1
ATOM 1415 C CA . LEU A 1 183 ? 26.907 13.542 -33.219 1.00 85.75 183 LEU A CA 1
ATOM 1416 C C . LEU A 1 183 ? 26.113 12.384 -32.592 1.00 85.75 183 LEU A C 1
ATOM 1418 O O . LEU A 1 183 ? 24.899 12.490 -32.447 1.00 85.75 183 LEU A O 1
ATOM 1422 N N . GLY A 1 184 ? 26.766 11.277 -32.224 1.00 75.69 184 GLY A N 1
ATOM 1423 C CA . GLY A 1 184 ? 26.084 10.083 -31.713 1.00 75.69 184 GLY A CA 1
ATOM 1424 C C . GLY A 1 184 ? 25.279 9.318 -32.773 1.00 75.69 184 GLY A C 1
ATOM 1425 O O . GLY A 1 184 ? 24.377 8.562 -32.426 1.00 75.69 184 GLY A O 1
ATOM 1426 N N . CYS A 1 185 ? 25.616 9.497 -34.050 1.00 76.44 185 CYS A N 1
ATOM 1427 C CA . CYS A 1 185 ? 24.968 8.904 -35.221 1.00 76.44 185 CYS A CA 1
ATOM 1428 C C . CYS A 1 185 ? 25.599 7.574 -35.677 1.00 76.44 185 CYS A C 1
ATOM 1430 O O . CYS A 1 185 ? 25.346 7.107 -36.784 1.00 76.44 185 CYS A O 1
ATOM 1432 N N . GLY A 1 186 ? 26.446 6.954 -34.852 1.00 72.75 186 GLY A N 1
ATOM 1433 C CA . GLY A 1 186 ? 27.098 5.684 -35.178 1.00 72.75 186 GLY A CA 1
ATOM 1434 C C . GLY A 1 186 ? 28.325 5.840 -36.084 1.00 72.75 186 GLY A C 1
ATOM 1435 O O . GLY A 1 186 ? 29.151 6.731 -35.883 1.00 72.75 186 GLY A O 1
ATOM 1436 N N . ARG A 1 187 ? 28.501 4.920 -37.040 1.00 72.94 187 ARG A N 1
ATOM 1437 C CA . ARG A 1 187 ? 29.660 4.867 -37.954 1.00 72.94 187 ARG A CA 1
ATOM 1438 C C . ARG A 1 187 ? 29.364 5.637 -39.245 1.00 72.94 187 ARG A C 1
ATOM 1440 O O . ARG A 1 187 ? 28.222 5.667 -39.673 1.00 72.94 187 ARG A O 1
ATOM 1447 N N . ALA A 1 188 ? 30.373 6.212 -39.894 1.00 81.12 188 ALA A N 1
ATOM 1448 C CA . ALA A 1 188 ? 30.202 6.809 -41.220 1.00 81.12 188 ALA A CA 1
ATOM 1449 C C . ALA A 1 188 ? 29.898 5.752 -42.298 1.00 81.12 188 ALA A C 1
ATOM 1451 O O . ALA A 1 188 ? 30.614 4.754 -42.399 1.00 81.12 188 ALA A O 1
ATOM 1452 N N . ASP A 1 189 ? 28.854 5.996 -43.093 1.00 80.06 189 ASP A N 1
ATOM 1453 C CA . ASP A 1 189 ? 28.508 5.275 -44.330 1.00 80.06 189 ASP A CA 1
ATOM 1454 C C . ASP A 1 189 ? 29.234 5.901 -45.526 1.00 80.06 189 ASP A C 1
ATOM 1456 O O . ASP A 1 189 ? 29.837 5.198 -46.333 1.00 80.06 189 ASP A O 1
ATOM 1460 N N . SER A 1 190 ? 29.245 7.236 -45.608 1.00 84.56 190 SER A N 1
ATOM 1461 C CA . SER A 1 190 ? 29.984 7.968 -46.641 1.00 84.56 190 SER A CA 1
ATOM 1462 C C . SER A 1 190 ? 30.446 9.355 -46.187 1.00 84.56 190 SER A C 1
ATOM 1464 O O . SER A 1 190 ? 29.857 9.968 -45.291 1.00 84.56 190 SER A O 1
ATOM 1466 N N . ALA A 1 191 ? 31.496 9.845 -46.851 1.00 92.94 191 ALA A N 1
ATOM 1467 C CA . ALA A 1 191 ? 32.082 11.177 -46.706 1.00 92.94 191 ALA A CA 1
ATOM 1468 C C . ALA A 1 191 ? 31.900 11.984 -48.014 1.00 92.94 191 ALA A C 1
ATOM 1470 O O . ALA A 1 191 ? 32.858 12.170 -48.763 1.00 92.94 191 ALA A O 1
ATOM 1471 N N . PRO A 1 192 ? 30.664 12.368 -48.388 1.00 91.69 192 PRO A N 1
ATOM 1472 C CA . PRO A 1 192 ? 30.417 13.068 -49.644 1.00 91.69 192 PRO A CA 1
ATOM 1473 C C . PRO A 1 192 ? 31.003 14.485 -49.630 1.00 91.69 192 PRO A C 1
ATOM 1475 O O . PRO A 1 192 ? 30.735 15.254 -48.712 1.00 91.69 192 PRO A O 1
ATOM 1478 N N . GLY A 1 193 ? 31.741 14.840 -50.678 1.00 93.44 193 GLY A N 1
ATOM 1479 C CA . GLY A 1 193 ? 32.191 16.205 -50.952 1.00 93.44 193 GLY A CA 1
ATOM 1480 C C . GLY A 1 193 ? 31.307 16.931 -51.970 1.00 93.44 193 GLY A C 1
ATOM 1481 O O . GLY A 1 193 ? 30.177 16.520 -52.264 1.00 93.44 193 GLY A O 1
ATOM 1482 N N . THR A 1 194 ? 31.843 17.980 -52.579 1.00 95.25 194 THR A N 1
ATOM 1483 C CA . THR A 1 194 ? 31.287 18.721 -53.718 1.00 95.25 194 THR A CA 1
ATOM 1484 C C . THR A 1 194 ? 29.885 19.280 -53.470 1.00 95.25 194 THR A C 1
ATOM 1486 O O . THR A 1 194 ? 29.023 19.268 -54.353 1.00 95.25 194 THR A O 1
ATOM 1489 N N . ALA A 1 195 ? 29.623 19.713 -52.231 1.00 93.44 195 ALA A N 1
ATOM 1490 C CA . ALA A 1 195 ? 28.336 20.248 -51.802 1.00 93.44 195 ALA A CA 1
ATOM 1491 C C . ALA A 1 195 ? 27.144 19.320 -52.115 1.00 93.44 195 ALA A C 1
ATOM 1493 O O . ALA A 1 195 ? 26.072 19.781 -52.516 1.00 93.44 195 ALA A O 1
ATOM 1494 N N . HIS A 1 196 ? 27.305 18.005 -51.910 1.00 95.12 196 HIS A N 1
ATOM 1495 C CA . HIS A 1 196 ? 26.276 16.990 -52.184 1.00 95.12 196 HIS A CA 1
ATOM 1496 C C . HIS A 1 196 ? 24.902 17.306 -51.556 1.00 95.12 196 HIS A C 1
ATOM 1498 O O . HIS A 1 196 ? 23.864 17.096 -52.180 1.00 95.12 196 HIS A O 1
ATOM 1504 N N . PHE A 1 197 ? 24.888 17.863 -50.340 1.00 94.62 197 PHE A N 1
ATOM 1505 C CA . PHE A 1 197 ? 23.672 18.286 -49.620 1.00 94.62 197 PHE A CA 1
ATOM 1506 C C . PHE A 1 197 ? 23.279 19.752 -49.895 1.00 94.62 197 PHE A C 1
ATOM 1508 O O . PHE A 1 197 ? 22.558 20.402 -49.131 1.00 94.62 197 PHE A O 1
ATOM 1515 N N . GLY A 1 198 ? 23.767 20.294 -51.006 1.00 94.69 198 GLY A N 1
ATOM 1516 C CA . GLY A 1 198 ? 23.662 21.696 -51.367 1.00 94.69 198 GLY A CA 1
ATOM 1517 C C . GLY A 1 198 ? 24.709 22.561 -50.671 1.00 94.69 198 GLY A C 1
ATOM 1518 O O . GLY A 1 198 ? 25.197 22.249 -49.582 1.00 94.69 198 GLY A O 1
ATOM 1519 N N . GLN A 1 199 ? 25.006 23.687 -51.313 1.00 96.31 199 GLN A N 1
ATOM 1520 C CA . GLN A 1 199 ? 25.961 24.671 -50.823 1.00 96.31 199 GLN A CA 1
ATOM 1521 C C . GLN A 1 199 ? 25.458 25.336 -49.537 1.00 96.31 199 GLN A C 1
ATOM 1523 O O . GLN A 1 199 ? 24.288 25.713 -49.415 1.00 96.31 199 GLN A O 1
ATOM 1528 N N . GLY A 1 200 ? 26.364 25.492 -48.590 1.00 92.00 200 GLY A N 1
ATOM 1529 C CA . GLY A 1 200 ? 26.248 26.375 -47.452 1.00 92.00 200 GLY A CA 1
ATOM 1530 C C . GLY A 1 200 ? 26.454 27.834 -47.844 1.00 92.00 200 GLY A C 1
ATOM 1531 O O . GLY A 1 200 ? 26.492 28.219 -49.016 1.00 92.00 200 GLY A O 1
ATOM 1532 N N . SER A 1 201 ? 26.539 28.678 -46.823 1.00 90.44 201 SER A N 1
ATOM 1533 C CA . SER A 1 201 ? 26.715 30.115 -46.993 1.00 90.44 201 SER A CA 1
ATOM 1534 C C . SER A 1 201 ? 27.508 30.694 -45.835 1.00 90.44 201 SER A C 1
ATOM 1536 O O . SER A 1 201 ? 27.281 30.306 -44.689 1.00 90.44 201 SER A O 1
ATOM 1538 N N . GLY A 1 202 ? 28.337 31.696 -46.112 1.00 89.88 202 GLY A N 1
ATOM 1539 C CA . GLY A 1 202 ? 29.069 32.430 -45.087 1.00 89.88 202 GLY A CA 1
ATOM 1540 C C . GLY A 1 202 ? 30.497 31.921 -44.939 1.00 89.88 202 GLY A C 1
ATOM 1541 O O . GLY A 1 202 ? 31.188 31.714 -45.928 1.00 89.88 202 GLY A O 1
ATOM 1542 N N . GLN A 1 203 ? 30.967 31.791 -43.702 1.00 93.38 203 GLN A N 1
ATOM 1543 C CA . GLN A 1 203 ? 32.357 31.442 -43.426 1.00 93.38 203 GLN A CA 1
ATOM 1544 C C . GLN A 1 203 ? 32.612 29.946 -43.659 1.00 93.38 203 GLN A C 1
ATOM 1546 O O . GLN A 1 203 ? 31.800 29.117 -43.253 1.00 93.38 203 GLN A O 1
ATOM 1551 N N . ILE A 1 204 ? 33.761 29.598 -44.237 1.00 95.38 204 ILE A N 1
ATOM 1552 C CA . ILE A 1 204 ? 34.313 28.238 -44.176 1.00 95.38 204 ILE A CA 1
ATOM 1553 C C . ILE A 1 204 ? 35.313 28.229 -43.018 1.00 95.38 204 ILE A C 1
ATOM 1555 O O . ILE A 1 204 ? 36.204 29.079 -42.940 1.00 95.38 204 ILE A O 1
ATOM 1559 N N . TRP A 1 205 ? 35.093 27.349 -42.046 1.00 95.50 205 TRP A N 1
ATOM 1560 C CA . TRP A 1 205 ? 35.858 27.314 -40.803 1.00 95.50 205 TRP A CA 1
ATOM 1561 C C . TRP A 1 205 ? 36.997 26.315 -40.828 1.00 95.50 205 TRP A C 1
ATOM 1563 O O . TRP A 1 205 ? 38.035 26.606 -40.241 1.00 95.50 205 TRP A O 1
ATOM 1573 N N . LEU A 1 206 ? 36.801 25.170 -41.471 1.00 95.88 206 LEU A N 1
ATOM 1574 C CA . LEU A 1 206 ? 37.783 24.097 -41.532 1.00 95.88 206 LEU A CA 1
ATOM 1575 C C . LEU A 1 206 ? 38.060 23.730 -42.984 1.00 95.88 206 LEU A C 1
ATOM 1577 O O . LEU A 1 206 ? 37.156 23.764 -43.816 1.00 95.88 206 LEU A O 1
ATOM 1581 N N . ASP A 1 207 ? 39.309 23.379 -43.236 1.00 95.94 207 ASP A N 1
ATOM 1582 C CA . ASP A 1 207 ? 39.863 22.955 -44.517 1.00 95.94 207 ASP A CA 1
ATOM 1583 C C . ASP A 1 207 ? 40.905 21.861 -44.246 1.00 95.94 207 ASP A C 1
ATOM 1585 O O . ASP A 1 207 ? 41.338 21.731 -43.098 1.00 95.94 207 ASP A O 1
ATOM 1589 N N . GLU A 1 208 ? 41.267 21.067 -45.252 1.00 94.94 208 GLU A N 1
ATOM 1590 C CA . GLU A 1 208 ? 42.253 19.978 -45.185 1.00 94.94 208 GLU A CA 1
ATOM 1591 C C . GLU A 1 208 ? 42.172 19.154 -43.884 1.00 94.94 208 GLU A C 1
ATOM 1593 O O . GLU A 1 208 ? 43.177 18.936 -43.193 1.00 94.94 208 GLU A O 1
ATOM 1598 N N . VAL A 1 209 ? 40.959 18.744 -43.499 1.00 96.06 209 VAL A N 1
ATOM 1599 C CA . VAL A 1 209 ? 40.755 17.994 -42.255 1.00 96.06 209 VAL A CA 1
ATOM 1600 C C . VAL A 1 209 ? 41.394 16.616 -42.410 1.00 96.06 209 VAL A C 1
ATOM 1602 O O . VAL A 1 209 ? 41.152 15.916 -43.381 1.00 96.06 209 VAL A O 1
ATOM 1605 N N . GLY A 1 210 ? 42.256 16.253 -41.463 1.00 94.50 210 GLY A N 1
ATOM 1606 C CA . GLY A 1 210 ? 42.988 14.992 -41.458 1.00 94.50 210 GLY A CA 1
ATOM 1607 C C . GLY A 1 210 ? 42.898 14.312 -40.100 1.00 94.50 210 GLY A C 1
ATOM 1608 O O . GLY A 1 210 ? 43.798 14.435 -39.260 1.00 94.50 210 GLY A O 1
ATOM 1609 N N . CYS A 1 211 ? 41.804 13.597 -39.868 1.00 96.25 211 CYS A N 1
ATOM 1610 C CA . CYS A 1 211 ? 41.593 12.797 -38.672 1.00 96.25 211 CYS A CA 1
ATOM 1611 C C . CYS A 1 211 ? 42.364 11.465 -38.738 1.00 96.25 211 CYS A C 1
ATOM 1613 O O . CYS A 1 211 ? 42.445 10.779 -39.759 1.00 96.25 211 CYS A O 1
ATOM 1615 N N . SER A 1 212 ? 42.879 11.020 -37.592 1.00 88.75 212 SER A N 1
ATOM 1616 C CA . SER A 1 212 ? 43.344 9.640 -37.409 1.00 88.75 212 SER A CA 1
ATOM 1617 C C . SER A 1 212 ? 42.179 8.645 -37.305 1.00 88.75 212 SER A C 1
ATOM 1619 O O . SER A 1 212 ? 42.367 7.452 -37.555 1.00 88.75 212 SER A O 1
ATOM 1621 N N . GLY A 1 213 ? 40.982 9.140 -36.968 1.00 79.62 213 GLY A N 1
ATOM 1622 C CA . GLY A 1 213 ? 39.737 8.388 -36.807 1.00 79.62 213 GLY A CA 1
ATOM 1623 C C . GLY A 1 213 ? 39.368 8.111 -35.345 1.00 79.62 213 GLY A C 1
ATOM 1624 O O . GLY A 1 213 ? 38.291 7.573 -35.077 1.00 79.62 213 GLY A O 1
ATOM 1625 N N . ASN A 1 214 ? 40.210 8.503 -34.384 1.00 80.94 214 ASN A N 1
ATOM 1626 C CA . ASN A 1 214 ? 40.033 8.259 -32.943 1.00 80.94 214 ASN A CA 1
ATOM 1627 C C . ASN A 1 214 ? 39.686 9.524 -32.138 1.00 80.94 214 ASN A C 1
ATOM 1629 O O . ASN A 1 214 ? 39.435 9.446 -30.937 1.00 80.94 214 ASN A O 1
ATOM 1633 N N . GLU A 1 215 ? 39.654 10.681 -32.789 1.00 92.75 215 GLU A N 1
ATOM 1634 C CA . GLU A 1 215 ? 39.363 11.979 -32.189 1.00 92.75 215 GLU A CA 1
ATOM 1635 C C . GLU A 1 215 ? 37.924 12.051 -31.657 1.00 92.75 215 GLU A C 1
ATOM 1637 O O . GLU A 1 215 ? 36.987 11.549 -32.280 1.00 92.75 215 GLU A O 1
ATOM 1642 N N . SER A 1 216 ? 37.701 12.686 -30.504 1.00 84.69 216 SER A N 1
ATOM 1643 C CA . SER A 1 216 ? 36.341 12.821 -29.953 1.00 84.69 216 SER A CA 1
ATOM 1644 C C . SER A 1 216 ? 35.556 13.992 -30.551 1.00 84.69 216 SER A C 1
ATOM 1646 O O . SER A 1 216 ? 34.341 14.061 -30.383 1.00 84.69 216 SER A O 1
ATOM 1648 N N . SER A 1 217 ? 36.239 14.895 -31.256 1.00 91.50 217 SER A N 1
ATOM 1649 C CA . SER A 1 217 ? 35.662 16.049 -31.945 1.00 91.50 217 SER A CA 1
ATOM 1650 C C . SER A 1 217 ? 36.438 16.336 -33.224 1.00 91.50 217 SER A C 1
ATOM 1652 O O . SER A 1 217 ? 37.661 16.195 -33.237 1.00 91.50 217 SER A O 1
ATOM 1654 N N . LEU A 1 218 ? 35.750 16.823 -34.258 1.00 94.38 218 LEU A N 1
ATOM 1655 C CA . LEU A 1 218 ? 36.355 17.217 -35.534 1.00 94.38 218 LEU A CA 1
ATOM 1656 C C . LEU A 1 218 ? 37.459 18.279 -35.363 1.00 94.38 218 LEU A C 1
ATOM 1658 O O . LEU A 1 218 ? 38.440 18.296 -36.095 1.00 94.38 218 LEU A O 1
ATOM 1662 N N . THR A 1 219 ? 37.346 19.120 -34.331 1.00 91.94 219 THR A N 1
ATOM 1663 C CA . THR A 1 219 ? 38.332 20.161 -33.978 1.00 91.94 219 THR A CA 1
ATOM 1664 C C . THR A 1 219 ? 39.635 19.642 -33.374 1.00 91.94 219 THR A C 1
ATOM 1666 O O . THR A 1 219 ? 40.539 20.427 -33.101 1.00 91.94 219 THR A O 1
ATOM 1669 N N . GLN A 1 220 ? 39.718 18.345 -33.076 1.00 93.38 220 GLN A N 1
ATOM 1670 C CA . GLN A 1 220 ? 40.942 17.704 -32.588 1.00 93.38 220 GLN A CA 1
ATOM 1671 C C . GLN A 1 220 ? 41.743 17.057 -33.719 1.00 93.38 220 GLN A C 1
ATOM 1673 O O . GLN A 1 220 ? 42.866 16.612 -33.483 1.00 93.38 220 GLN A O 1
ATOM 1678 N N . CYS A 1 221 ? 41.167 16.975 -34.918 1.00 94.81 221 CYS A N 1
ATOM 1679 C CA . CYS A 1 221 ? 41.854 16.457 -36.087 1.00 94.81 221 CYS A CA 1
ATOM 1680 C C . CYS A 1 221 ? 42.918 17.447 -36.565 1.00 94.81 221 CYS A C 1
ATOM 1682 O O . CYS A 1 221 ? 42.875 18.633 -36.238 1.00 94.81 221 CYS A O 1
ATOM 1684 N N . SER A 1 222 ? 43.892 16.967 -37.337 1.00 94.88 222 SER A N 1
ATOM 1685 C CA . SER A 1 222 ? 44.848 17.874 -37.969 1.00 94.88 222 SER A CA 1
ATOM 1686 C C . SER A 1 222 ? 44.103 18.736 -38.983 1.00 94.88 222 SER A C 1
ATOM 1688 O O . SER A 1 222 ? 43.434 18.194 -39.850 1.00 94.88 222 SER A O 1
ATOM 1690 N N . HIS A 1 223 ? 44.204 20.055 -38.874 1.00 94.38 223 HIS A N 1
ATOM 1691 C CA . HIS A 1 223 ? 43.633 20.994 -39.837 1.00 94.38 223 HIS A CA 1
ATOM 1692 C C . HIS A 1 223 ? 44.397 22.335 -39.770 1.00 94.38 223 HIS A C 1
ATOM 1694 O O . HIS A 1 223 ? 45.021 22.637 -38.741 1.00 94.38 223 HIS A O 1
ATOM 1700 N N . PRO A 1 224 ? 44.370 23.173 -40.822 1.00 92.19 224 PRO A N 1
ATOM 1701 C CA . PRO A 1 224 ? 44.860 24.546 -40.783 1.00 92.19 224 PRO A CA 1
ATOM 1702 C C . PRO A 1 224 ? 44.122 25.391 -39.735 1.00 92.19 224 PRO A C 1
ATOM 1704 O O . PRO A 1 224 ? 43.099 25.000 -39.174 1.00 92.19 224 PRO A O 1
ATOM 1707 N N . SER A 1 225 ? 44.636 26.585 -39.437 1.00 92.50 225 SER A N 1
ATOM 1708 C CA . SER A 1 225 ? 43.963 27.480 -38.484 1.00 92.50 225 SER A CA 1
ATOM 1709 C C . SER A 1 225 ? 42.544 27.821 -38.955 1.00 92.50 225 SER A C 1
ATOM 1711 O O . SER A 1 225 ? 42.339 28.061 -40.141 1.00 92.50 225 SER A O 1
ATOM 1713 N N . PHE A 1 226 ? 41.579 27.887 -38.032 1.00 92.62 226 PHE A N 1
ATOM 1714 C CA . PHE A 1 226 ? 40.180 28.195 -38.354 1.00 92.62 226 PHE A CA 1
ATOM 1715 C C . PHE A 1 226 ? 40.041 29.400 -39.296 1.00 92.62 226 PHE A C 1
ATOM 1717 O O . PHE A 1 226 ? 40.623 30.458 -39.051 1.00 92.62 226 PHE A O 1
ATOM 1724 N N . GLY A 1 227 ? 39.253 29.246 -40.361 1.00 91.19 227 GLY A N 1
ATOM 1725 C CA . GLY A 1 227 ? 39.041 30.283 -41.375 1.00 91.19 227 GLY A CA 1
ATOM 1726 C C . GLY A 1 227 ? 40.184 30.448 -42.380 1.00 91.19 227 GLY A C 1
ATOM 1727 O O . GLY A 1 227 ? 40.096 31.305 -43.254 1.00 91.19 227 GLY A O 1
ATOM 1728 N N . THR A 1 228 ? 41.244 29.642 -42.277 1.00 93.12 228 THR A N 1
ATOM 1729 C CA . THR A 1 228 ? 42.284 29.533 -43.306 1.00 93.12 228 THR A CA 1
ATOM 1730 C C . THR A 1 228 ? 41.872 28.456 -44.291 1.00 93.12 228 THR A C 1
ATOM 1732 O O . THR A 1 228 ? 41.912 27.282 -43.945 1.00 93.12 228 THR A O 1
ATOM 1735 N N . HIS A 1 229 ? 41.469 28.869 -45.489 1.00 93.44 229 HIS A N 1
ATOM 1736 C CA . HIS A 1 229 ? 41.075 27.962 -46.558 1.00 93.44 229 HIS A CA 1
ATOM 1737 C C . HIS A 1 229 ? 41.288 28.610 -47.928 1.00 93.44 229 HIS A C 1
ATOM 1739 O O . HIS A 1 229 ? 41.361 29.840 -48.038 1.00 93.44 229 HIS A O 1
ATOM 1745 N N . ASN A 1 230 ? 41.361 27.797 -48.977 1.00 92.56 230 ASN A N 1
ATOM 1746 C CA . ASN A 1 230 ? 41.287 28.248 -50.374 1.00 92.56 230 ASN A CA 1
ATOM 1747 C C . ASN A 1 230 ? 39.960 27.851 -51.057 1.00 92.56 230 ASN A C 1
ATOM 1749 O O . ASN A 1 230 ? 39.734 28.257 -52.198 1.00 92.56 230 ASN A O 1
ATOM 1753 N N . CYS A 1 231 ? 39.082 27.140 -50.344 1.00 95.06 231 CYS A N 1
ATOM 1754 C CA . CYS A 1 231 ? 37.835 26.604 -50.881 1.00 95.06 231 CYS A CA 1
ATOM 1755 C C . CYS A 1 231 ? 36.719 27.641 -51.087 1.00 95.06 231 CYS A C 1
ATOM 1757 O O . CYS A 1 231 ? 36.679 28.691 -50.432 1.00 95.06 231 CYS A O 1
ATOM 1759 N N . GLY A 1 232 ? 35.750 27.304 -51.939 1.00 94.38 232 GLY A N 1
ATOM 1760 C CA . GLY A 1 232 ? 34.438 27.953 -52.038 1.00 94.38 232 GLY A CA 1
ATOM 1761 C C . GLY A 1 232 ? 33.288 26.972 -51.788 1.00 94.38 232 GLY A C 1
ATOM 1762 O O . GLY A 1 232 ? 33.474 25.773 -51.887 1.00 94.38 232 GLY A O 1
ATOM 1763 N N . HIS A 1 233 ? 32.059 27.448 -51.555 1.00 96.12 233 HIS A N 1
ATOM 1764 C CA . HIS A 1 233 ? 30.947 26.585 -51.098 1.00 96.12 233 HIS A CA 1
ATOM 1765 C C . HIS A 1 233 ? 30.523 25.421 -52.011 1.00 96.12 233 HIS A C 1
ATOM 1767 O O . HIS A 1 233 ? 29.727 24.581 -51.607 1.00 96.12 233 HIS A O 1
ATOM 1773 N N . HIS A 1 234 ? 31.012 25.356 -53.247 1.00 94.94 234 HIS A N 1
ATOM 1774 C CA . HIS A 1 234 ? 30.891 24.158 -54.081 1.00 94.94 234 HIS A CA 1
ATOM 1775 C C . HIS A 1 234 ? 31.705 22.954 -53.569 1.00 94.94 234 HIS A C 1
ATOM 1777 O O . HIS A 1 234 ? 31.468 21.847 -54.034 1.00 94.94 234 HIS A O 1
ATOM 1783 N N . GLU A 1 235 ? 32.607 23.174 -52.613 1.00 96.81 235 GLU A N 1
ATOM 1784 C CA . GLU A 1 235 ? 33.520 22.217 -51.966 1.00 96.81 235 GLU A CA 1
ATOM 1785 C C . GLU A 1 235 ? 33.067 21.933 -50.523 1.00 96.81 235 GLU A C 1
ATOM 1787 O O . GLU A 1 235 ? 33.849 21.588 -49.651 1.00 96.81 235 GLU A O 1
ATOM 1792 N N . ASP A 1 236 ? 31.785 22.131 -50.211 1.00 97.31 236 ASP A N 1
ATOM 1793 C CA . ASP A 1 236 ? 31.291 21.895 -48.857 1.00 97.31 236 ASP A CA 1
ATOM 1794 C C . ASP A 1 236 ? 31.189 20.387 -48.566 1.00 97.31 236 ASP A C 1
ATOM 1796 O O . ASP A 1 236 ? 30.493 19.643 -49.271 1.00 97.31 236 ASP A O 1
ATOM 1800 N N . ALA A 1 237 ? 31.834 19.954 -47.484 1.00 97.69 237 ALA A N 1
ATOM 1801 C CA . ALA A 1 237 ? 31.840 18.578 -47.017 1.00 97.69 237 ALA A CA 1
ATOM 1802 C C . ALA A 1 237 ? 30.504 18.171 -46.379 1.00 97.69 237 ALA A C 1
ATOM 1804 O O . ALA A 1 237 ? 29.837 18.925 -45.659 1.00 97.69 237 ALA A O 1
ATOM 1805 N N . GLY A 1 238 ? 30.117 16.924 -46.612 1.00 96.19 238 GLY A N 1
ATOM 1806 C CA . GLY A 1 238 ? 28.957 16.278 -46.027 1.00 96.19 238 GLY A CA 1
ATOM 1807 C C . GLY A 1 238 ? 29.303 14.945 -45.379 1.00 96.19 238 GLY A C 1
ATOM 1808 O O . GLY A 1 238 ? 30.390 14.389 -45.548 1.00 96.19 238 GLY A O 1
ATOM 1809 N N . VAL A 1 239 ? 28.334 14.409 -44.645 1.00 94.00 239 VAL A N 1
ATOM 1810 C CA . VAL A 1 239 ? 28.411 13.072 -44.064 1.00 94.00 239 VAL A CA 1
ATOM 1811 C C . VAL A 1 239 ? 27.090 12.334 -44.233 1.00 94.00 239 VAL A C 1
ATOM 1813 O O . VAL A 1 239 ? 26.012 12.930 -44.181 1.00 94.00 239 VAL A O 1
ATOM 1816 N N . VAL A 1 240 ? 27.175 11.020 -44.409 1.00 85.81 240 VAL A N 1
ATOM 1817 C CA . VAL A 1 240 ? 26.069 10.095 -44.152 1.00 85.81 240 VAL A CA 1
ATOM 1818 C C . VAL A 1 240 ? 26.560 9.096 -43.126 1.00 85.81 240 VAL A C 1
ATOM 1820 O O . VAL A 1 240 ? 27.587 8.453 -43.337 1.00 85.81 240 VAL A O 1
ATOM 1823 N N . CYS A 1 241 ? 25.838 8.955 -42.024 1.00 84.44 241 CYS A N 1
ATOM 1824 C CA . CYS A 1 241 ? 26.118 7.930 -41.032 1.00 84.44 241 CYS A CA 1
ATOM 1825 C C . CYS A 1 241 ? 25.264 6.680 -41.297 1.00 84.44 241 CYS A C 1
ATOM 1827 O O . CYS A 1 241 ? 24.137 6.777 -41.788 1.00 84.44 241 CYS A O 1
ATOM 1829 N N . LEU A 1 242 ? 25.818 5.505 -40.987 1.00 70.69 242 LEU A N 1
ATOM 1830 C CA . LEU A 1 242 ? 25.127 4.221 -41.020 1.00 70.69 242 LEU A CA 1
ATOM 1831 C C . LEU A 1 242 ? 23.986 4.254 -40.005 1.00 70.69 242 LEU A C 1
ATOM 1833 O O . LEU A 1 242 ? 24.203 4.242 -38.791 1.00 70.69 242 LEU A O 1
ATOM 1837 N N . ASP A 1 243 ? 22.778 4.303 -40.547 1.00 75.62 243 ASP A N 1
ATOM 1838 C CA . ASP A 1 243 ? 21.538 4.436 -39.799 1.00 75.62 243 ASP A CA 1
ATOM 1839 C C . ASP A 1 243 ? 20.972 3.053 -39.453 1.00 75.62 243 ASP A C 1
ATOM 1841 O O . ASP A 1 243 ? 21.069 2.108 -40.246 1.00 75.62 243 ASP A O 1
ATOM 1845 N N . ILE A 1 244 ? 20.376 2.939 -38.270 1.00 85.25 244 ILE A N 1
ATOM 1846 C CA . ILE A 1 244 ? 19.686 1.738 -37.800 1.00 85.25 244 ILE A CA 1
ATOM 1847 C C . ILE A 1 244 ? 18.238 2.102 -37.508 1.00 85.25 244 ILE A C 1
ATOM 1849 O O . ILE A 1 244 ? 17.951 3.138 -36.912 1.00 85.25 244 ILE A O 1
ATOM 1853 N N . ARG A 1 245 ? 17.307 1.241 -37.912 1.00 87.25 245 ARG A N 1
ATOM 1854 C CA . ARG A 1 245 ? 15.894 1.408 -37.579 1.00 87.25 245 ARG A CA 1
ATOM 1855 C C . ARG A 1 245 ? 15.296 0.111 -37.076 1.00 87.25 245 ARG A C 1
ATOM 1857 O O . ARG A 1 245 ? 15.693 -0.977 -37.489 1.00 87.25 245 ARG A O 1
ATOM 1864 N N . LEU A 1 246 ? 14.298 0.260 -36.214 1.00 92.25 246 LEU A N 1
ATOM 1865 C CA . LEU A 1 246 ? 13.512 -0.842 -35.684 1.00 92.25 246 LEU A CA 1
ATOM 1866 C C . LEU A 1 246 ? 12.129 -0.817 -36.331 1.00 92.25 246 LEU A C 1
ATOM 1868 O O . LEU A 1 246 ? 11.400 0.170 -36.220 1.00 92.25 246 LEU A O 1
ATOM 1872 N N . VAL A 1 247 ? 11.788 -1.882 -37.055 1.00 93.12 247 VAL A N 1
ATOM 1873 C CA . VAL A 1 247 ? 10.565 -1.952 -37.869 1.00 93.12 247 VAL A CA 1
ATOM 1874 C C . VAL A 1 247 ? 9.568 -2.936 -37.261 1.00 93.12 247 VAL A C 1
ATOM 1876 O O . VAL A 1 247 ? 9.954 -3.959 -36.703 1.00 93.12 247 VAL A O 1
ATOM 1879 N N . ASN A 1 248 ? 8.269 -2.637 -37.384 1.00 91.38 248 ASN A N 1
ATOM 1880 C CA . ASN A 1 248 ? 7.157 -3.476 -36.910 1.00 91.38 248 ASN A CA 1
ATOM 1881 C C . ASN A 1 248 ? 7.132 -3.753 -35.391 1.00 91.38 248 ASN A C 1
ATOM 1883 O O . ASN A 1 248 ? 6.504 -4.713 -34.943 1.00 91.38 248 ASN A O 1
ATOM 1887 N N . GLY A 1 249 ? 7.773 -2.907 -34.585 1.00 87.81 249 GLY A N 1
ATOM 1888 C CA . GLY A 1 249 ? 7.588 -2.888 -33.136 1.00 87.81 249 GLY A CA 1
ATOM 1889 C C . GLY A 1 249 ? 6.304 -2.179 -32.703 1.00 87.81 249 GLY A C 1
ATOM 1890 O O . GLY A 1 249 ? 5.707 -1.414 -33.461 1.00 87.81 249 GLY A O 1
ATOM 1891 N N . SER A 1 250 ? 5.885 -2.391 -31.450 1.00 85.44 250 SER A N 1
ATOM 1892 C CA . SER A 1 250 ? 4.786 -1.611 -30.854 1.00 85.44 250 SER A CA 1
ATOM 1893 C C . SER A 1 250 ? 5.193 -0.177 -30.495 1.00 85.44 250 SER A C 1
ATOM 1895 O O . SER A 1 250 ? 4.327 0.662 -30.255 1.00 85.44 250 SER A O 1
ATOM 1897 N N . ASP A 1 251 ? 6.496 0.105 -30.429 1.00 81.62 251 ASP A N 1
ATOM 1898 C CA . ASP A 1 251 ? 7.066 1.446 -30.319 1.00 81.62 251 ASP A CA 1
ATOM 1899 C C . ASP A 1 251 ? 8.441 1.521 -31.011 1.00 81.62 251 ASP A C 1
ATOM 1901 O O . ASP A 1 251 ? 8.901 0.543 -31.593 1.00 81.62 251 ASP A O 1
ATOM 1905 N N . SER A 1 252 ? 9.089 2.690 -30.969 1.00 83.81 252 SER A N 1
ATOM 1906 C CA . SER A 1 252 ? 10.381 2.942 -31.626 1.00 83.81 252 SER A CA 1
ATOM 1907 C C . SER A 1 252 ? 11.576 2.219 -30.993 1.00 83.81 252 SER A C 1
ATOM 1909 O O . SER A 1 252 ? 12.679 2.326 -31.516 1.00 83.81 252 SER A O 1
ATOM 1911 N N . CYS A 1 253 ? 11.391 1.532 -29.862 1.00 88.69 253 CYS A N 1
ATOM 1912 C CA . CYS A 1 253 ? 12.450 0.866 -29.104 1.00 88.69 253 CYS A CA 1
ATOM 1913 C C . CYS A 1 253 ? 12.348 -0.662 -29.150 1.00 88.69 253 CYS A C 1
ATOM 1915 O O . CYS A 1 253 ? 12.938 -1.359 -28.323 1.00 88.69 253 CYS A O 1
ATOM 1917 N N . CYS A 1 254 ? 11.612 -1.201 -30.114 1.00 92.25 254 CYS A N 1
ATOM 1918 C CA . CYS A 1 254 ? 11.656 -2.612 -30.452 1.00 92.25 254 CYS A CA 1
ATOM 1919 C C . CYS A 1 254 ? 11.291 -2.815 -31.916 1.00 92.25 254 CYS A C 1
ATOM 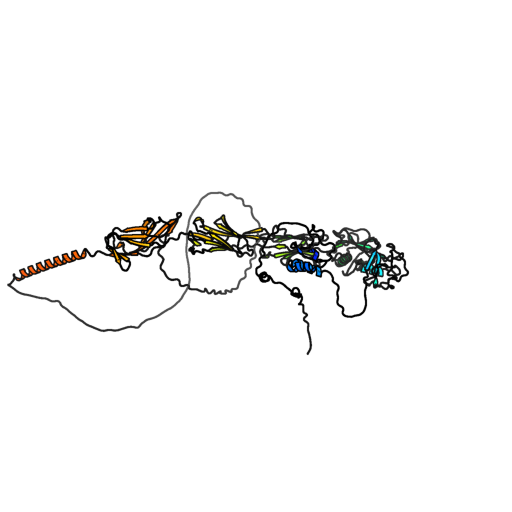1921 O O . CYS A 1 254 ? 10.698 -1.941 -32.546 1.00 92.25 254 CYS A O 1
ATOM 1923 N N . GLY A 1 255 ? 11.616 -3.981 -32.451 1.00 95.00 255 GLY A N 1
ATOM 1924 C CA . GLY A 1 255 ? 11.279 -4.327 -33.823 1.00 95.00 255 GLY A CA 1
ATOM 1925 C C . GLY A 1 255 ? 12.342 -5.188 -34.479 1.00 95.00 255 GLY A C 1
ATOM 1926 O O . GLY A 1 255 ? 13.355 -5.527 -33.866 1.00 95.00 255 GLY A O 1
ATOM 1927 N N . ARG A 1 256 ? 12.096 -5.519 -35.746 1.00 96.56 256 ARG A N 1
ATOM 1928 C CA . ARG A 1 256 ? 13.091 -6.097 -36.649 1.00 96.56 256 ARG A CA 1
ATOM 1929 C C . ARG A 1 256 ? 14.207 -5.084 -36.868 1.00 96.56 256 ARG A C 1
ATOM 1931 O O . ARG A 1 256 ? 13.921 -3.906 -37.097 1.00 96.56 256 ARG A O 1
ATOM 1938 N N . VAL A 1 257 ? 15.448 -5.548 -36.808 1.00 96.44 257 VAL A N 1
ATOM 1939 C CA . VAL A 1 257 ? 16.630 -4.716 -37.010 1.00 96.44 257 VAL A CA 1
ATOM 1940 C C . VAL A 1 257 ? 16.885 -4.552 -38.501 1.00 96.44 257 VAL A C 1
ATOM 1942 O O . VAL A 1 257 ? 17.079 -5.527 -39.225 1.00 96.44 257 VAL A O 1
ATOM 1945 N N . GLU A 1 258 ? 16.904 -3.306 -38.962 1.00 94.25 258 GLU A N 1
ATOM 1946 C CA . GLU A 1 258 ? 17.320 -2.968 -40.318 1.00 94.25 258 GLU A CA 1
ATOM 1947 C C . GLU A 1 258 ? 18.429 -1.924 -40.269 1.00 94.25 258 GLU A C 1
ATOM 1949 O O . GLU A 1 258 ? 18.330 -0.934 -39.540 1.00 94.25 258 GLU A O 1
ATOM 1954 N N . ILE A 1 259 ? 19.473 -2.136 -41.067 1.00 89.00 259 ILE A N 1
ATOM 1955 C CA . ILE A 1 259 ? 20.570 -1.184 -41.230 1.00 89.00 259 ILE A CA 1
ATOM 1956 C C . ILE A 1 259 ? 20.543 -0.597 -42.635 1.00 89.00 259 ILE A C 1
ATOM 1958 O O . ILE A 1 259 ? 20.131 -1.251 -43.600 1.00 89.00 259 ILE A O 1
ATOM 1962 N N . ARG A 1 260 ? 20.971 0.655 -42.756 1.00 82.06 260 ARG A N 1
ATOM 1963 C CA . ARG A 1 260 ? 21.119 1.311 -44.050 1.00 82.06 260 ARG A CA 1
ATOM 1964 C C . ARG A 1 260 ? 22.555 1.180 -44.525 1.00 82.06 260 ARG A C 1
ATOM 1966 O O . ARG A 1 260 ? 23.453 1.622 -43.825 1.00 82.06 260 ARG A O 1
ATOM 1973 N N . TYR A 1 261 ? 22.754 0.624 -45.713 1.00 78.75 261 TYR A N 1
ATOM 1974 C CA . TYR A 1 261 ? 24.059 0.522 -46.360 1.00 78.75 261 TYR A CA 1
ATOM 1975 C C . TYR A 1 261 ? 23.937 0.890 -47.838 1.00 78.75 261 TYR A C 1
ATOM 1977 O O . TYR A 1 261 ? 22.994 0.465 -48.510 1.00 78.75 261 TYR A O 1
ATOM 1985 N N . ASN A 1 262 ? 24.861 1.716 -48.341 1.00 73.62 262 ASN A N 1
ATOM 1986 C CA . ASN A 1 262 ? 24.858 2.195 -49.729 1.00 73.62 262 ASN A CA 1
ATOM 1987 C C . ASN A 1 262 ? 23.495 2.790 -50.154 1.00 73.62 262 ASN A C 1
ATOM 1989 O O . ASN A 1 262 ? 22.934 2.487 -51.209 1.00 73.62 262 ASN A O 1
ATOM 1993 N N . GLY A 1 263 ? 22.898 3.583 -49.260 1.00 70.69 263 GLY A N 1
ATOM 1994 C CA . GLY A 1 263 ? 21.598 4.218 -49.469 1.00 70.69 263 GLY A CA 1
ATOM 1995 C C . GLY A 1 263 ? 20.367 3.305 -49.354 1.00 70.69 263 GLY A C 1
ATOM 1996 O O . GLY A 1 263 ? 19.258 3.847 -49.302 1.00 70.69 263 GLY A O 1
ATOM 1997 N N . GLN A 1 264 ? 20.524 1.981 -49.240 1.00 81.94 264 GLN A N 1
ATOM 1998 C CA . GLN A 1 264 ? 19.436 0.997 -49.177 1.00 81.94 264 GLN A CA 1
ATOM 1999 C C . GLN A 1 264 ? 19.283 0.374 -47.783 1.00 81.94 264 GLN A C 1
ATOM 2001 O O . GLN A 1 264 ? 20.260 0.073 -47.102 1.00 81.94 264 GLN A O 1
ATOM 2006 N N . TRP A 1 265 ? 18.037 0.158 -47.361 1.00 89.38 265 TRP A N 1
ATOM 2007 C CA . TRP A 1 265 ? 17.729 -0.581 -46.135 1.00 89.38 265 TRP A CA 1
ATOM 2008 C C . TRP A 1 265 ? 17.783 -2.085 -46.388 1.00 89.38 265 TRP A C 1
ATOM 2010 O O . TRP A 1 265 ? 17.340 -2.547 -47.438 1.00 89.38 265 TRP A O 1
ATOM 2020 N N . GLY A 1 266 ? 18.297 -2.828 -45.415 1.00 93.62 266 GLY A N 1
ATOM 2021 C CA . GLY A 1 266 ? 18.304 -4.287 -45.419 1.00 93.62 266 GLY A CA 1
ATOM 2022 C C . GLY A 1 266 ? 18.336 -4.844 -44.002 1.00 93.62 266 GLY A C 1
ATOM 2023 O O . GLY A 1 266 ? 18.576 -4.104 -43.044 1.00 93.62 266 GLY A O 1
ATOM 2024 N N . THR A 1 267 ? 18.036 -6.130 -43.872 1.00 96.69 267 THR A N 1
ATOM 2025 C CA . THR A 1 267 ? 17.836 -6.800 -42.581 1.00 96.69 267 THR A CA 1
ATOM 2026 C C . THR A 1 267 ? 19.136 -7.385 -42.030 1.00 96.69 267 THR A C 1
ATOM 2028 O O . THR A 1 267 ? 20.183 -7.346 -42.682 1.00 96.69 267 THR A O 1
ATOM 2031 N N . VAL A 1 268 ? 19.079 -7.888 -40.801 1.00 97.38 268 VAL A N 1
ATOM 2032 C CA . VAL A 1 268 ? 20.171 -8.591 -40.118 1.00 97.38 268 VAL A CA 1
ATOM 2033 C C . VAL A 1 268 ? 19.716 -10.026 -39.873 1.00 97.38 268 VAL A C 1
ATOM 2035 O O . VAL A 1 268 ? 18.576 -10.206 -39.454 1.00 97.38 268 VAL A O 1
ATOM 2038 N N . CYS A 1 269 ? 20.561 -11.015 -40.154 1.00 97.25 269 CYS A N 1
ATOM 2039 C CA . CYS A 1 269 ? 20.270 -12.414 -39.854 1.00 97.25 269 CYS A CA 1
ATOM 2040 C C . CYS A 1 269 ? 20.370 -12.700 -38.347 1.00 97.25 269 CYS A C 1
ATOM 2042 O O . CYS A 1 269 ? 21.152 -12.061 -37.644 1.00 97.25 269 CYS A O 1
ATOM 2044 N N . ASP A 1 270 ? 19.562 -13.635 -37.856 1.00 96.81 270 ASP A N 1
ATOM 2045 C CA . ASP A 1 270 ? 19.498 -14.067 -36.464 1.00 96.81 270 ASP A CA 1
ATOM 2046 C C . ASP A 1 270 ? 20.480 -15.200 -36.111 1.00 96.81 270 ASP A C 1
ATOM 2048 O O . ASP A 1 270 ? 20.554 -15.595 -34.944 1.00 96.81 270 ASP A O 1
ATOM 2052 N N . ASP A 1 271 ? 21.264 -15.686 -37.078 1.00 96.50 271 ASP A N 1
ATOM 2053 C CA . ASP A 1 271 ? 22.381 -16.598 -36.834 1.00 96.50 271 ASP A CA 1
ATOM 2054 C C . ASP A 1 271 ? 23.366 -15.951 -35.843 1.00 96.50 271 ASP A C 1
ATOM 2056 O O . ASP A 1 271 ? 23.876 -14.849 -36.055 1.00 96.50 271 ASP A O 1
ATOM 2060 N N . TYR A 1 272 ? 23.595 -16.648 -34.725 1.00 95.44 272 TYR A N 1
ATOM 2061 C CA . TYR A 1 272 ? 24.370 -16.200 -33.555 1.00 95.44 272 TYR A CA 1
ATOM 2062 C C . TYR A 1 272 ? 23.824 -14.978 -32.794 1.00 95.44 272 TYR A C 1
ATOM 2064 O O . TYR A 1 272 ? 24.434 -14.572 -31.809 1.00 95.44 272 TYR A O 1
ATOM 2072 N N . TRP A 1 273 ? 22.640 -14.476 -33.153 1.00 97.31 273 TRP A N 1
ATOM 2073 C CA . TRP A 1 273 ? 22.057 -13.270 -32.567 1.00 97.31 273 TRP A CA 1
ATOM 2074 C C . TRP A 1 273 ? 21.705 -13.419 -31.084 1.00 97.31 273 TRP A C 1
ATOM 2076 O O . TRP A 1 273 ? 20.810 -14.181 -30.698 1.00 97.31 273 TRP A O 1
ATOM 2086 N N . ASP A 1 274 ? 22.377 -12.640 -30.240 1.00 95.62 274 ASP A N 1
ATOM 2087 C CA . ASP A 1 274 ? 22.273 -12.701 -28.790 1.00 95.62 274 ASP A CA 1
ATOM 2088 C C . ASP A 1 274 ? 21.979 -11.339 -28.124 1.00 95.62 274 ASP A C 1
ATOM 2090 O O . ASP A 1 274 ? 21.677 -10.309 -28.740 1.00 95.62 274 ASP A O 1
ATOM 2094 N N . LEU A 1 275 ? 21.992 -11.336 -26.787 1.00 94.88 275 LEU A N 1
ATOM 2095 C CA . LEU A 1 275 ? 21.675 -10.147 -25.999 1.00 94.88 275 LEU A CA 1
ATOM 2096 C C . LEU A 1 275 ? 22.772 -9.071 -26.043 1.00 94.88 275 LEU A C 1
ATOM 2098 O O . LEU A 1 275 ? 22.468 -7.902 -25.792 1.00 94.88 275 LEU A O 1
ATOM 2102 N N . ASN A 1 276 ? 24.019 -9.435 -26.343 1.00 96.00 276 ASN A N 1
ATOM 2103 C CA . ASN A 1 276 ? 25.114 -8.494 -26.557 1.00 96.00 276 ASN A CA 1
ATOM 2104 C C . ASN A 1 276 ? 24.918 -7.746 -27.878 1.00 96.00 276 ASN A C 1
ATOM 2106 O O . ASN A 1 276 ? 25.070 -6.521 -27.895 1.00 96.00 276 ASN A O 1
ATOM 2110 N N . ASP A 1 277 ? 24.476 -8.432 -28.933 1.00 96.88 277 ASP A N 1
ATOM 2111 C CA . ASP A 1 277 ? 24.127 -7.793 -30.208 1.00 96.88 277 ASP A CA 1
ATOM 2112 C C . ASP A 1 277 ? 22.970 -6.813 -30.026 1.00 96.88 277 ASP A C 1
ATOM 2114 O O . ASP A 1 277 ? 23.056 -5.626 -30.368 1.00 96.88 277 ASP A O 1
ATOM 2118 N N . ALA A 1 278 ? 21.907 -7.270 -29.356 1.00 95.50 278 ALA A N 1
ATOM 2119 C CA . ALA A 1 278 ? 20.786 -6.414 -28.999 1.00 95.50 278 ALA A CA 1
ATOM 2120 C C . ALA A 1 278 ? 21.219 -5.226 -28.123 1.00 95.50 278 ALA A C 1
ATOM 2122 O O . ALA A 1 278 ? 20.675 -4.130 -28.268 1.00 95.50 278 ALA A O 1
ATOM 2123 N N . ALA A 1 279 ? 22.199 -5.392 -27.227 1.00 93.19 279 ALA A N 1
ATOM 2124 C CA . ALA A 1 279 ? 22.709 -4.300 -26.399 1.00 93.19 279 ALA A CA 1
ATOM 2125 C C . ALA A 1 279 ? 23.396 -3.213 -27.236 1.00 93.19 279 ALA A C 1
ATOM 2127 O O . ALA A 1 279 ? 23.213 -2.025 -26.950 1.00 93.19 279 ALA A O 1
ATOM 2128 N N . VAL A 1 280 ? 24.132 -3.597 -28.282 1.00 92.69 280 VAL A N 1
ATOM 2129 C CA . VAL A 1 280 ? 24.722 -2.655 -29.242 1.00 92.69 280 VAL A CA 1
ATOM 2130 C C . VAL A 1 280 ? 23.625 -1.926 -30.013 1.00 92.69 280 VAL A C 1
ATOM 2132 O O . VAL A 1 280 ? 23.643 -0.697 -30.061 1.00 92.69 280 VAL A O 1
ATOM 2135 N N . VAL A 1 281 ? 22.617 -2.639 -30.526 1.00 93.00 281 VAL A N 1
ATOM 2136 C CA . VAL A 1 281 ? 21.482 -2.027 -31.241 1.00 93.00 281 VAL A CA 1
ATOM 2137 C C . VAL A 1 281 ? 20.700 -1.056 -30.357 1.00 93.00 281 VAL A C 1
ATOM 2139 O O . VAL A 1 281 ? 20.426 0.071 -30.772 1.00 93.00 281 VAL A O 1
ATOM 2142 N N . CYS A 1 282 ? 20.349 -1.457 -29.134 1.00 90.56 282 CYS A N 1
ATOM 2143 C CA . CYS A 1 282 ? 19.583 -0.623 -28.208 1.00 90.56 282 CYS A CA 1
ATOM 2144 C C . CYS A 1 282 ? 20.352 0.634 -27.798 1.00 90.56 282 CYS A C 1
ATOM 2146 O O . CYS A 1 282 ? 19.751 1.700 -27.653 1.00 90.56 282 CYS A O 1
ATOM 2148 N N . ARG A 1 283 ? 21.680 0.535 -27.670 1.00 85.00 283 ARG A N 1
ATOM 2149 C CA . ARG A 1 283 ? 22.552 1.687 -27.432 1.00 85.00 283 ARG A CA 1
ATOM 2150 C C . ARG A 1 283 ? 22.644 2.590 -28.660 1.00 85.00 283 ARG A C 1
ATOM 2152 O O . ARG A 1 283 ? 22.449 3.793 -28.518 1.00 85.00 283 ARG A O 1
ATOM 2159 N N . GLN A 1 284 ? 22.892 2.024 -29.841 1.00 82.94 284 GLN A N 1
ATOM 2160 C CA . GLN A 1 284 ? 22.989 2.764 -31.104 1.00 82.94 284 GLN A CA 1
ATOM 2161 C C . GLN A 1 284 ? 21.676 3.493 -31.432 1.00 82.94 284 GLN A C 1
ATOM 2163 O O . GLN A 1 284 ? 21.702 4.629 -31.888 1.00 82.94 284 GLN A O 1
ATOM 2168 N N . SER A 1 285 ? 20.534 2.880 -31.108 1.00 82.12 285 SER A N 1
ATOM 2169 C CA . SER A 1 285 ? 19.190 3.452 -31.282 1.00 82.12 285 SER A CA 1
ATOM 2170 C C . SER A 1 285 ? 18.756 4.364 -30.123 1.00 82.12 285 SER A C 1
ATOM 2172 O O . SER A 1 285 ? 17.613 4.809 -30.089 1.00 82.12 285 SER A O 1
ATOM 2174 N N . GLN A 1 286 ? 19.629 4.603 -29.134 1.00 79.38 286 GLN A N 1
ATOM 2175 C CA . GLN A 1 286 ? 19.361 5.435 -27.949 1.00 79.38 286 GLN A CA 1
ATOM 2176 C C . GLN A 1 286 ? 18.113 5.005 -27.148 1.00 79.38 286 GLN A C 1
ATOM 2178 O O . GLN A 1 286 ? 17.427 5.808 -26.517 1.00 79.38 286 GLN A O 1
ATOM 2183 N N . CYS A 1 287 ? 17.841 3.701 -27.122 1.00 84.94 287 CYS A N 1
ATOM 2184 C CA . CYS A 1 287 ? 16.663 3.083 -26.517 1.00 84.94 287 CYS A CA 1
ATOM 2185 C C . CYS A 1 287 ? 16.967 2.354 -25.196 1.00 84.94 287 CYS A C 1
ATOM 2187 O O . CYS A 1 287 ? 16.210 1.485 -24.763 1.00 84.94 287 CYS A O 1
ATOM 2189 N N . GLY A 1 288 ? 18.054 2.724 -24.519 1.00 85.25 288 GLY A N 1
ATOM 2190 C CA . GLY A 1 288 ? 18.435 2.156 -23.227 1.00 85.25 288 GLY A CA 1
ATOM 2191 C C . GLY A 1 288 ? 19.063 0.766 -23.345 1.00 85.25 288 GLY A C 1
ATOM 2192 O O . GLY A 1 288 ? 19.842 0.502 -24.257 1.00 85.25 288 GLY A O 1
ATOM 2193 N N . SER A 1 289 ? 18.769 -0.112 -22.386 1.00 90.56 289 SER A N 1
ATOM 2194 C CA . SER A 1 289 ? 19.375 -1.446 -22.292 1.00 90.56 289 SER A CA 1
ATOM 2195 C C . SER A 1 289 ? 18.556 -2.496 -23.046 1.00 90.56 289 SER A C 1
ATOM 2197 O O . SER A 1 289 ? 17.334 -2.380 -23.142 1.00 90.56 289 SER A O 1
ATOM 2199 N N . ALA A 1 290 ? 19.211 -3.549 -23.537 1.00 92.81 290 ALA A N 1
ATOM 2200 C CA . ALA A 1 290 ? 18.525 -4.681 -24.153 1.00 92.81 290 ALA A CA 1
ATOM 2201 C C . ALA A 1 290 ? 17.731 -5.496 -23.120 1.00 92.81 290 ALA A C 1
ATOM 2203 O O . ALA A 1 290 ? 18.251 -5.859 -22.062 1.00 92.81 290 ALA A O 1
ATOM 2204 N N . ILE A 1 291 ? 16.466 -5.772 -23.448 1.00 92.94 291 ILE A N 1
ATOM 2205 C CA . ILE A 1 291 ? 15.582 -6.691 -22.720 1.00 92.94 291 ILE A CA 1
ATOM 2206 C C . ILE A 1 291 ? 15.645 -8.082 -23.355 1.00 92.94 291 ILE A C 1
ATOM 2208 O O . ILE A 1 291 ? 15.729 -9.072 -22.634 1.00 92.94 291 ILE A O 1
ATOM 2212 N N . SER A 1 292 ? 15.596 -8.165 -24.688 1.00 93.06 292 SER A N 1
ATOM 2213 C CA . SER A 1 292 ? 15.648 -9.438 -25.415 1.00 93.06 292 SER A CA 1
ATOM 2214 C C . SER A 1 292 ? 16.131 -9.276 -26.856 1.00 93.06 292 SER A C 1
ATOM 2216 O O . SER A 1 292 ? 15.935 -8.219 -27.462 1.00 93.06 292 SER A O 1
ATOM 2218 N N . ALA A 1 293 ? 16.659 -10.366 -27.411 1.00 95.00 293 ALA A N 1
ATOM 2219 C CA . ALA A 1 293 ? 17.107 -10.513 -28.794 1.00 95.00 293 ALA A CA 1
ATOM 2220 C C . ALA A 1 293 ? 16.254 -11.585 -29.509 1.00 95.00 293 ALA A C 1
ATOM 2222 O O . ALA A 1 293 ? 16.654 -12.744 -29.569 1.00 95.00 293 ALA A O 1
ATOM 2223 N N . PRO A 1 294 ? 15.009 -11.274 -29.919 1.00 93.06 294 PRO A N 1
ATOM 2224 C CA . PRO A 1 294 ? 14.126 -12.264 -30.525 1.00 93.06 294 PRO A CA 1
ATOM 2225 C C . PRO A 1 294 ? 14.593 -12.687 -31.937 1.00 93.06 294 PRO A C 1
ATOM 2227 O O . PRO A 1 294 ? 14.725 -11.814 -32.801 1.00 93.06 294 PRO A O 1
ATOM 2230 N N . PRO A 1 295 ? 14.768 -13.998 -32.188 1.00 92.00 295 PRO A N 1
ATOM 2231 C CA . PRO A 1 295 ? 15.087 -14.548 -33.506 1.00 92.00 295 PRO A CA 1
ATOM 2232 C C . PRO A 1 295 ? 13.822 -14.774 -34.360 1.00 92.00 295 PRO A C 1
ATOM 2234 O O . PRO A 1 295 ? 12.694 -14.466 -33.948 1.00 92.00 295 PRO A O 1
ATOM 2237 N N . GLY A 1 296 ? 13.999 -15.342 -35.548 1.00 94.25 296 GLY A N 1
ATOM 2238 C CA . GLY A 1 296 ? 12.974 -15.992 -36.355 1.00 94.25 296 GLY A CA 1
ATOM 2239 C C . GLY A 1 296 ? 11.944 -15.037 -36.937 1.00 94.25 296 GLY A C 1
ATOM 2240 O O . GLY A 1 296 ? 10.753 -15.358 -36.950 1.00 94.25 296 GLY A O 1
ATOM 2241 N N . ALA A 1 297 ? 12.362 -13.826 -37.322 1.00 95.06 297 ALA A N 1
ATOM 2242 C CA . ALA A 1 297 ? 11.474 -12.789 -37.832 1.00 95.06 297 ALA A CA 1
ATOM 2243 C C . ALA A 1 297 ? 10.270 -12.527 -36.905 1.00 95.06 297 ALA A C 1
ATOM 2245 O O . ALA A 1 297 ? 9.137 -12.346 -37.358 1.00 95.06 297 ALA A O 1
ATOM 2246 N N . SER A 1 298 ? 10.502 -12.475 -35.587 1.00 93.81 298 SER A N 1
ATOM 2247 C CA . SER A 1 298 ? 9.456 -12.265 -34.565 1.00 93.81 298 SER A CA 1
ATOM 2248 C C . SER A 1 298 ? 8.622 -10.987 -34.765 1.00 93.81 298 SER A C 1
ATOM 2250 O O . SER A 1 298 ? 7.479 -10.906 -34.314 1.00 93.81 298 SER A O 1
ATOM 2252 N N . PHE A 1 299 ? 9.169 -9.990 -35.468 1.00 94.38 299 PHE A N 1
ATOM 2253 C CA . PHE A 1 299 ? 8.481 -8.752 -35.864 1.00 94.38 299 PHE A CA 1
ATOM 2254 C C . PHE A 1 299 ? 8.024 -8.765 -37.338 1.00 94.38 299 PHE A C 1
ATOM 2256 O O . PHE A 1 299 ? 7.786 -7.727 -37.963 1.00 94.38 299 PHE A O 1
ATOM 2263 N N . GLY A 1 300 ? 7.879 -9.957 -37.907 1.00 95.19 300 GLY A N 1
ATOM 2264 C CA . GLY A 1 300 ? 7.599 -10.197 -39.315 1.00 95.19 300 GLY A CA 1
ATOM 2265 C C . GLY A 1 300 ? 8.855 -10.150 -40.182 1.00 95.19 300 GLY A C 1
ATOM 2266 O O . GLY A 1 300 ? 9.838 -9.485 -39.848 1.00 95.19 300 GLY A O 1
ATOM 2267 N N . GLN A 1 301 ? 8.777 -10.835 -41.320 1.00 96.88 301 GLN A N 1
ATOM 2268 C CA . GLN A 1 301 ? 9.831 -10.869 -42.330 1.00 96.88 301 GLN A CA 1
ATOM 2269 C C . GLN A 1 301 ? 10.021 -9.482 -42.955 1.00 96.88 301 GLN A C 1
ATOM 2271 O O . GLN A 1 301 ? 9.054 -8.752 -43.199 1.00 96.88 301 GLN A O 1
ATOM 2276 N N . GLY A 1 302 ? 11.272 -9.110 -43.184 1.00 93.62 302 GLY A N 1
ATOM 2277 C CA . GLY A 1 302 ? 11.661 -7.961 -43.977 1.00 93.62 302 GLY A CA 1
ATOM 2278 C C . GLY A 1 302 ? 11.669 -8.278 -45.468 1.00 93.62 302 GLY A C 1
ATOM 2279 O O . GLY A 1 302 ? 11.067 -9.240 -45.947 1.00 93.62 302 GLY A O 1
ATOM 2280 N N . SER A 1 303 ? 12.314 -7.400 -46.226 1.00 91.75 303 SER A N 1
ATOM 2281 C CA . SER A 1 303 ? 12.386 -7.500 -47.679 1.00 91.75 303 SER A CA 1
ATOM 2282 C C . SER A 1 303 ? 13.662 -6.854 -48.196 1.00 91.75 303 SER A C 1
ATOM 2284 O O . SER A 1 303 ? 14.075 -5.825 -47.661 1.00 91.75 303 SER A O 1
ATOM 2286 N N . GLY A 1 304 ? 14.193 -7.366 -49.303 1.00 91.38 304 GLY A N 1
ATOM 2287 C CA . GLY A 1 304 ? 15.360 -6.796 -49.969 1.00 91.38 304 GLY A CA 1
ATOM 2288 C C . GLY A 1 304 ? 16.635 -7.532 -49.581 1.00 91.38 304 GLY A C 1
ATOM 2289 O O . GLY A 1 304 ? 16.650 -8.757 -49.542 1.00 91.38 304 GLY A O 1
ATOM 2290 N N . SER A 1 305 ? 17.715 -6.789 -49.360 1.00 95.12 305 SER A N 1
ATOM 2291 C CA . SER A 1 305 ? 19.008 -7.366 -48.989 1.00 95.12 305 SER A CA 1
ATOM 2292 C C . SER A 1 305 ? 19.051 -7.725 -47.504 1.00 95.12 305 SER A C 1
ATOM 2294 O O . SER A 1 305 ? 18.498 -6.998 -46.677 1.00 95.12 305 SER A O 1
ATOM 2296 N N . ILE A 1 306 ? 19.777 -8.786 -47.159 1.00 96.19 306 ILE A N 1
ATOM 2297 C CA . ILE A 1 306 ? 20.225 -9.049 -45.787 1.00 96.19 306 ILE A CA 1
ATOM 2298 C C . ILE A 1 306 ? 21.668 -8.551 -45.704 1.00 96.19 306 ILE A C 1
ATOM 2300 O O . ILE A 1 306 ? 22.534 -8.996 -46.459 1.00 96.19 306 ILE A O 1
ATOM 2304 N N . TRP A 1 307 ? 21.925 -7.552 -44.863 1.00 94.75 307 TRP A N 1
ATOM 2305 C CA . TRP A 1 307 ? 23.220 -6.873 -44.839 1.00 94.75 307 TRP A CA 1
ATOM 2306 C C . TRP A 1 307 ? 24.223 -7.489 -43.878 1.00 94.75 307 TRP A C 1
ATOM 2308 O O . TRP A 1 307 ? 25.416 -7.400 -44.155 1.00 94.75 307 TRP A O 1
ATOM 2318 N N . LEU A 1 308 ? 23.777 -8.091 -42.780 1.00 94.81 308 LEU A N 1
ATOM 2319 C CA . LEU A 1 308 ? 24.655 -8.692 -41.778 1.00 94.81 308 LEU A CA 1
ATOM 2320 C C . LEU A 1 308 ? 24.223 -10.120 -41.460 1.00 94.81 308 LEU A C 1
ATOM 2322 O O . LEU A 1 308 ? 23.030 -10.415 -41.453 1.00 94.81 308 LEU A O 1
ATOM 2326 N N . ASP A 1 309 ? 25.218 -10.958 -41.194 1.00 96.50 309 ASP A N 1
ATOM 2327 C CA . ASP A 1 309 ? 25.114 -12.383 -40.886 1.00 96.50 309 ASP A CA 1
ATOM 2328 C C . ASP A 1 309 ? 26.288 -12.803 -39.984 1.00 96.50 309 ASP A C 1
ATOM 2330 O O . ASP A 1 309 ? 27.361 -12.180 -40.056 1.00 96.50 309 ASP A O 1
ATOM 2334 N N . ASP A 1 310 ? 26.069 -13.825 -39.150 1.00 96.38 310 ASP A N 1
ATOM 2335 C CA . ASP A 1 310 ? 26.901 -14.230 -38.006 1.00 96.38 310 ASP A CA 1
ATOM 2336 C C . ASP A 1 310 ? 27.379 -13.019 -37.187 1.00 96.38 310 ASP A C 1
ATOM 2338 O O . ASP A 1 310 ? 28.583 -12.768 -37.054 1.00 96.38 310 ASP A O 1
ATOM 2342 N N . VAL A 1 311 ? 26.444 -12.194 -36.709 1.00 95.94 311 VAL A N 1
ATOM 2343 C CA . VAL A 1 311 ? 26.818 -11.041 -35.882 1.00 95.94 311 VAL A CA 1
ATOM 2344 C C . VAL A 1 311 ? 27.182 -11.541 -34.490 1.00 95.94 311 VAL A C 1
ATOM 2346 O O . VAL A 1 311 ? 26.364 -12.159 -33.826 1.00 95.94 311 VAL A O 1
ATOM 2349 N N . GLU A 1 312 ? 28.408 -11.254 -34.058 1.00 96.44 312 GLU A N 1
ATOM 2350 C CA . GLU A 1 312 ? 28.899 -11.592 -32.723 1.00 96.44 312 GLU A CA 1
ATOM 2351 C C . GLU A 1 312 ? 29.532 -10.352 -32.076 1.00 96.44 312 GLU A C 1
ATOM 2353 O O . GLU A 1 312 ? 30.703 -10.007 -32.300 1.00 96.44 312 GLU A O 1
ATOM 2358 N N . CYS A 1 313 ? 28.739 -9.635 -31.284 1.00 95.88 313 CYS A N 1
ATOM 2359 C CA . CYS A 1 313 ? 29.171 -8.493 -30.492 1.00 95.88 313 CYS A CA 1
ATOM 2360 C C . CYS A 1 313 ? 29.700 -8.923 -29.113 1.00 95.88 313 CYS A C 1
ATOM 2362 O O . CYS A 1 313 ? 29.163 -9.798 -28.439 1.00 95.88 313 CYS A O 1
ATOM 2364 N N . SER A 1 314 ? 30.697 -8.198 -28.601 1.00 94.25 314 SER A N 1
ATOM 2365 C CA . SER A 1 314 ? 31.081 -8.239 -27.181 1.00 94.25 314 SER A CA 1
ATOM 2366 C C . SER A 1 314 ? 30.087 -7.503 -26.272 1.00 94.25 314 SER A C 1
ATOM 2368 O O . SER A 1 314 ? 30.136 -7.643 -25.050 1.00 94.25 314 SER A O 1
ATOM 2370 N N . GLY A 1 315 ? 29.222 -6.665 -26.856 1.00 88.94 315 GLY A N 1
ATOM 2371 C CA . GLY A 1 315 ? 28.228 -5.841 -26.168 1.00 88.94 315 GLY A CA 1
ATOM 2372 C C . GLY A 1 315 ? 28.715 -4.424 -25.850 1.00 88.94 315 GLY A C 1
ATOM 2373 O O . GLY A 1 315 ? 27.936 -3.600 -25.354 1.00 88.94 315 GLY A O 1
ATOM 2374 N N . SER A 1 316 ? 29.976 -4.100 -26.157 1.00 84.56 316 SER A N 1
ATOM 2375 C CA . SER A 1 316 ? 30.627 -2.810 -25.867 1.00 84.56 316 SER A CA 1
ATOM 2376 C C . SER A 1 316 ? 30.774 -1.886 -27.084 1.00 84.56 316 SER A C 1
ATOM 2378 O O . SER A 1 316 ? 31.105 -0.710 -26.937 1.00 84.56 316 SER A O 1
ATOM 2380 N N . GLU A 1 317 ? 30.467 -2.390 -28.276 1.00 86.25 317 GLU A N 1
ATOM 2381 C CA . GLU A 1 317 ? 30.651 -1.720 -29.559 1.00 86.25 317 GLU A CA 1
ATOM 2382 C C . GLU A 1 317 ? 29.783 -0.459 -29.698 1.00 86.25 317 GLU A C 1
ATOM 2384 O O . GLU A 1 317 ? 28.657 -0.382 -29.204 1.00 86.25 317 GLU A O 1
ATOM 2389 N N . GLY A 1 318 ? 30.273 0.562 -30.400 1.00 72.81 318 GLY A N 1
ATOM 2390 C CA . GLY A 1 318 ? 29.501 1.789 -30.625 1.00 72.81 318 GLY A CA 1
ATOM 2391 C C . GLY A 1 318 ? 28.395 1.633 -31.674 1.00 72.81 318 GLY A C 1
ATOM 2392 O O . GLY A 1 318 ? 27.441 2.408 -31.672 1.00 72.81 318 GLY A O 1
ATOM 2393 N N . ALA A 1 319 ? 28.529 0.652 -32.568 1.00 79.50 319 ALA A N 1
ATOM 2394 C CA . ALA A 1 319 ? 27.584 0.372 -33.643 1.00 79.50 319 ALA A CA 1
ATOM 2395 C C . ALA A 1 319 ? 27.624 -1.109 -34.041 1.00 79.50 319 ALA A C 1
ATOM 2397 O O . ALA A 1 319 ? 28.672 -1.743 -33.934 1.00 79.50 319 ALA A O 1
ATOM 2398 N N . LEU A 1 320 ? 26.513 -1.630 -34.565 1.00 88.19 320 LEU A N 1
ATOM 2399 C CA . LEU A 1 320 ? 26.364 -3.047 -34.922 1.00 88.19 320 LEU A CA 1
ATOM 2400 C C . LEU A 1 320 ? 27.388 -3.517 -35.971 1.00 88.19 320 LEU A C 1
ATOM 2402 O O . LEU A 1 320 ? 27.915 -4.618 -35.898 1.00 88.19 320 LEU A O 1
ATOM 2406 N N . THR A 1 321 ? 27.753 -2.641 -36.909 1.00 83.31 321 THR A N 1
ATOM 2407 C CA . THR A 1 321 ? 28.759 -2.912 -37.954 1.00 83.31 321 THR A CA 1
ATOM 2408 C C . THR A 1 321 ? 30.207 -2.922 -37.450 1.00 83.31 321 THR A C 1
ATOM 2410 O O . THR A 1 321 ? 31.140 -3.017 -38.245 1.00 83.31 321 THR A O 1
ATOM 2413 N N . GLN A 1 322 ? 30.430 -2.742 -36.145 1.00 82.44 322 GLN A N 1
ATOM 2414 C CA . GLN A 1 322 ? 31.748 -2.889 -35.516 1.00 82.44 322 GLN A CA 1
ATOM 2415 C C . GLN A 1 322 ? 31.936 -4.265 -34.873 1.00 82.44 322 GLN A C 1
ATOM 2417 O O . GLN A 1 322 ? 33.058 -4.589 -34.490 1.00 82.44 322 GLN A O 1
ATOM 2422 N N . CYS A 1 323 ? 30.861 -5.040 -34.738 1.00 89.62 323 CYS A N 1
ATOM 2423 C CA . CYS A 1 323 ? 30.921 -6.397 -34.217 1.00 89.62 323 CYS A CA 1
ATOM 2424 C C . CYS A 1 323 ? 31.595 -7.335 -35.223 1.00 89.62 323 CYS A C 1
ATOM 2426 O O . CYS A 1 323 ? 31.792 -6.975 -36.386 1.00 89.62 323 CYS A O 1
ATOM 2428 N N . SER A 1 324 ? 31.971 -8.537 -34.787 1.00 94.38 324 SER A N 1
ATOM 2429 C CA . SER A 1 324 ? 32.410 -9.563 -35.735 1.00 94.38 324 SER A CA 1
ATOM 2430 C C . SER A 1 324 ? 31.224 -9.954 -36.621 1.00 94.38 324 SER A C 1
ATOM 2432 O O . SER A 1 324 ? 30.119 -10.099 -36.108 1.00 94.38 324 SER A O 1
ATOM 2434 N N . HIS A 1 325 ? 31.430 -10.047 -37.937 1.00 93.69 325 HIS A N 1
ATOM 2435 C CA . HIS A 1 325 ? 30.411 -10.465 -38.909 1.00 93.69 325 HIS A CA 1
ATOM 2436 C C . HIS A 1 325 ? 31.067 -10.937 -40.221 1.00 93.69 325 HIS A C 1
ATOM 2438 O O . HIS A 1 325 ? 32.224 -10.608 -40.502 1.00 93.69 325 HIS A O 1
ATOM 2444 N N . ARG A 1 326 ? 30.327 -11.646 -41.087 1.00 90.12 326 ARG A N 1
ATOM 2445 C CA . ARG A 1 326 ? 30.825 -12.220 -42.369 1.00 90.12 326 ARG A CA 1
ATOM 2446 C C . ARG A 1 326 ? 31.166 -11.219 -43.489 1.00 90.12 326 ARG A C 1
ATOM 2448 O O . ARG A 1 326 ? 31.519 -11.616 -44.599 1.00 90.12 326 ARG A O 1
ATOM 2455 N N . GLY A 1 327 ? 31.101 -9.921 -43.213 1.00 87.38 327 GLY A N 1
ATOM 2456 C CA . GLY A 1 327 ? 31.113 -8.856 -44.223 1.00 87.38 327 GLY A CA 1
ATOM 2457 C C . GLY A 1 327 ? 29.709 -8.458 -44.698 1.00 87.38 327 GLY A C 1
ATOM 2458 O O . GLY A 1 327 ? 28.748 -9.204 -44.543 1.00 87.38 327 GLY A O 1
ATOM 2459 N N . LEU A 1 328 ? 29.576 -7.244 -45.240 1.00 87.62 328 LEU A N 1
ATOM 2460 C CA . LEU A 1 328 ? 28.275 -6.692 -45.638 1.00 87.62 328 LEU A CA 1
ATOM 2461 C C . LEU A 1 328 ? 27.722 -7.389 -46.891 1.00 87.62 328 LEU A C 1
ATOM 2463 O O . LEU A 1 328 ? 28.429 -7.525 -47.890 1.00 87.62 328 LEU A O 1
ATOM 2467 N N . GLY A 1 329 ? 26.456 -7.808 -46.844 1.00 89.50 329 GLY A N 1
ATOM 2468 C CA . GLY A 1 329 ? 25.756 -8.466 -47.957 1.00 89.50 329 GLY A CA 1
ATOM 2469 C C . GLY A 1 329 ? 26.199 -9.907 -48.236 1.00 89.50 329 GLY A C 1
ATOM 2470 O O . GLY A 1 329 ? 25.773 -10.492 -49.228 1.00 89.50 329 GLY A O 1
ATOM 2471 N N . THR A 1 330 ? 27.057 -10.479 -47.386 1.00 94.19 330 THR A N 1
ATOM 2472 C CA . THR A 1 330 ? 27.462 -11.888 -47.452 1.00 94.19 330 THR A CA 1
ATOM 2473 C C . THR A 1 330 ? 26.687 -12.659 -46.396 1.00 94.19 330 THR A C 1
ATOM 2475 O O . THR A 1 330 ? 26.954 -12.490 -45.213 1.00 94.19 330 THR A O 1
ATOM 2478 N N . HIS A 1 331 ? 25.727 -13.479 -46.825 1.00 94.88 331 HIS A N 1
ATOM 2479 C CA . HIS A 1 331 ? 24.862 -14.247 -45.931 1.00 94.88 331 HIS A CA 1
ATOM 2480 C C . HIS A 1 331 ? 24.391 -15.552 -46.585 1.00 94.88 331 HIS A C 1
ATOM 2482 O O . HIS A 1 331 ? 24.357 -15.664 -47.814 1.00 94.88 331 HIS A O 1
ATOM 2488 N N . ASN A 1 332 ? 23.984 -16.526 -45.772 1.00 94.94 332 ASN A N 1
ATOM 2489 C CA . ASN A 1 332 ? 23.250 -17.723 -46.210 1.00 94.94 332 ASN A CA 1
ATOM 2490 C C . ASN A 1 332 ? 21.783 -17.738 -45.742 1.00 94.94 332 ASN A C 1
ATOM 2492 O O . ASN A 1 332 ? 21.083 -18.716 -46.003 1.00 94.94 332 ASN A O 1
ATOM 2496 N N . CYS A 1 333 ? 21.325 -16.658 -45.107 1.00 96.31 333 CYS A N 1
ATOM 2497 C CA . CYS A 1 333 ? 19.995 -16.572 -44.515 1.00 96.31 333 CYS A CA 1
ATOM 2498 C C . CYS A 1 333 ? 18.885 -16.186 -45.501 1.00 96.31 333 CYS A C 1
ATOM 2500 O O . CYS A 1 333 ? 19.131 -15.619 -46.573 1.00 96.31 333 CYS A O 1
ATOM 2502 N N . ASN A 1 334 ? 17.644 -16.439 -45.091 1.00 96.19 334 ASN A N 1
ATOM 2503 C CA . ASN A 1 334 ? 16.411 -15.942 -45.695 1.00 96.19 334 ASN A CA 1
ATOM 2504 C C . ASN A 1 334 ? 15.660 -15.007 -44.723 1.00 96.19 334 ASN A C 1
ATOM 2506 O O . ASN A 1 334 ? 15.966 -14.963 -43.543 1.00 96.19 334 ASN A O 1
ATOM 2510 N N . HIS A 1 335 ? 14.630 -14.280 -45.170 1.00 97.00 335 HIS A N 1
ATOM 2511 C CA . HIS A 1 335 ? 13.928 -13.326 -44.287 1.00 97.00 335 HIS A CA 1
ATOM 2512 C C . HIS A 1 335 ? 13.112 -13.958 -43.144 1.00 97.00 335 HIS A C 1
ATOM 2514 O O . HIS A 1 335 ? 12.594 -13.241 -42.292 1.00 97.00 335 HIS A O 1
ATOM 2520 N N . GLY A 1 336 ? 12.966 -15.286 -43.092 1.00 96.62 336 GLY A N 1
ATOM 2521 C CA . GLY A 1 336 ? 12.476 -15.990 -41.902 1.00 96.62 336 GLY A CA 1
ATOM 2522 C C . GLY A 1 336 ? 13.453 -15.960 -40.726 1.00 96.62 336 GLY A C 1
ATOM 2523 O O . GLY A 1 336 ? 13.031 -16.219 -39.606 1.00 96.62 336 GLY A O 1
ATOM 2524 N N . GLU A 1 337 ? 14.703 -15.595 -40.987 1.00 97.31 337 GLU A N 1
ATOM 2525 C CA . GLU A 1 337 ? 15.825 -15.507 -40.047 1.00 97.31 337 GLU A CA 1
ATOM 2526 C C . GLU A 1 337 ? 16.144 -14.036 -39.726 1.00 97.31 337 GLU A C 1
ATOM 2528 O O . GLU A 1 337 ? 17.230 -13.702 -39.281 1.00 97.31 337 GLU A O 1
ATOM 2533 N N . ASP A 1 338 ? 15.221 -13.098 -39.970 1.00 97.88 338 ASP A N 1
ATOM 2534 C CA . ASP A 1 338 ? 15.488 -11.694 -39.650 1.00 97.88 338 ASP A CA 1
ATOM 2535 C C . ASP A 1 338 ? 15.492 -11.460 -38.126 1.00 97.88 338 ASP A C 1
ATOM 2537 O O . ASP A 1 338 ? 14.508 -11.727 -37.423 1.00 97.88 338 ASP A O 1
ATOM 2541 N N . ALA A 1 339 ? 16.578 -10.877 -37.630 1.00 97.75 339 ALA A N 1
ATOM 2542 C CA . ALA A 1 339 ? 16.797 -10.563 -36.230 1.00 97.75 339 ALA A CA 1
ATOM 2543 C C . ALA A 1 339 ? 15.922 -9.402 -35.730 1.00 97.75 339 ALA A C 1
ATOM 2545 O O . ALA A 1 339 ? 15.664 -8.410 -36.426 1.00 97.75 339 ALA A O 1
ATOM 2546 N N . GLY A 1 340 ? 15.490 -9.490 -34.471 1.00 96.44 340 GLY A N 1
ATOM 2547 C CA . GLY A 1 340 ? 14.772 -8.431 -33.772 1.00 96.44 340 GLY A CA 1
ATOM 2548 C C . GLY A 1 340 ? 15.407 -8.050 -32.438 1.00 96.44 340 GLY A C 1
ATOM 2549 O O . GLY A 1 340 ? 16.238 -8.767 -31.882 1.00 96.44 340 GLY A O 1
ATOM 2550 N N . VAL A 1 341 ? 14.967 -6.918 -31.887 1.00 95.44 341 VAL A N 1
ATOM 2551 C CA . VAL A 1 341 ? 15.347 -6.455 -30.543 1.00 95.44 341 VAL A CA 1
ATOM 2552 C C . VAL A 1 341 ? 14.148 -5.932 -29.768 1.00 95.44 341 VAL A C 1
ATOM 2554 O O . VAL A 1 341 ? 13.199 -5.385 -30.335 1.00 95.44 341 VAL A O 1
ATOM 2557 N N . VAL A 1 342 ? 14.217 -6.057 -28.445 1.00 94.25 342 VAL A N 1
ATOM 2558 C CA . VAL A 1 342 ? 13.375 -5.305 -27.510 1.00 94.25 342 VAL A CA 1
ATOM 2559 C C . VAL A 1 342 ? 14.288 -4.564 -26.550 1.00 94.25 342 VAL A C 1
ATOM 2561 O O . VAL A 1 342 ? 15.058 -5.180 -25.812 1.00 94.25 342 VAL A O 1
ATOM 2564 N N . CYS A 1 343 ? 14.183 -3.241 -26.539 1.00 91.25 343 CYS A N 1
ATOM 2565 C CA . CYS A 1 343 ? 14.943 -2.369 -25.658 1.00 91.25 343 CYS A CA 1
ATOM 2566 C C . CYS A 1 343 ? 14.066 -1.843 -24.518 1.00 91.25 343 CYS A C 1
ATOM 2568 O O . CYS A 1 343 ? 12.838 -1.772 -24.620 1.00 91.25 343 CYS A O 1
ATOM 2570 N N . SER A 1 344 ? 14.692 -1.425 -23.418 1.00 88.81 344 SER A N 1
ATOM 2571 C CA . SER A 1 344 ? 13.974 -0.888 -22.260 1.00 88.81 344 SER A CA 1
ATOM 2572 C C . SER A 1 344 ? 13.226 0.405 -22.560 1.00 88.81 344 SER A C 1
ATOM 2574 O O . SER A 1 344 ? 12.200 0.685 -21.937 1.00 88.81 344 SER A O 1
ATOM 2576 N N . GLY A 1 345 ? 13.746 1.207 -23.490 1.00 84.75 345 GLY A N 1
ATOM 2577 C CA . GLY A 1 345 ? 13.365 2.600 -23.651 1.00 84.75 345 GLY A CA 1
ATOM 2578 C C . GLY A 1 345 ? 13.511 3.370 -22.337 1.00 84.75 345 GLY A C 1
ATOM 2579 O O . GLY A 1 345 ? 14.174 2.935 -21.388 1.00 84.75 345 GLY A O 1
ATOM 2580 N N . GLU A 1 346 ? 12.833 4.510 -22.256 1.00 81.44 346 GLU A N 1
ATOM 2581 C CA . GLU A 1 346 ? 12.679 5.237 -20.999 1.00 81.44 346 GLU A CA 1
ATOM 2582 C C . GLU A 1 346 ? 11.585 4.571 -20.139 1.00 81.44 346 GLU A C 1
ATOM 2584 O O . GLU A 1 346 ? 10.396 4.583 -20.490 1.00 81.44 346 GLU A O 1
ATOM 2589 N N . LEU A 1 347 ? 11.972 3.971 -19.008 1.00 87.69 347 LEU A N 1
ATOM 2590 C CA . LEU A 1 347 ? 11.025 3.361 -18.070 1.00 87.69 347 LEU A CA 1
ATOM 2591 C C . LEU A 1 347 ? 10.325 4.431 -17.228 1.00 87.69 347 LEU A C 1
ATOM 2593 O O . LEU A 1 347 ? 10.953 5.169 -16.470 1.00 87.69 347 LEU A O 1
ATOM 2597 N N . LYS A 1 348 ? 8.995 4.487 -17.328 1.00 89.44 348 LYS A N 1
ATOM 2598 C CA . LYS A 1 348 ? 8.152 5.404 -16.548 1.00 89.44 348 LYS A CA 1
ATOM 2599 C C . LYS A 1 348 ? 7.641 4.736 -15.271 1.00 89.44 348 LYS A C 1
ATOM 2601 O O . LYS A 1 348 ? 7.596 3.507 -15.187 1.00 89.44 348 LYS A O 1
ATOM 2606 N N . MET A 1 349 ? 7.244 5.552 -14.291 1.00 94.00 349 MET A N 1
ATOM 2607 C CA . MET A 1 349 ? 6.636 5.067 -13.045 1.00 94.00 349 MET A CA 1
ATOM 2608 C C . MET A 1 349 ? 5.368 4.253 -13.338 1.00 94.00 349 MET A C 1
ATOM 2610 O O . MET A 1 349 ? 4.568 4.694 -14.167 1.00 94.00 349 MET A O 1
ATOM 2614 N N . PRO A 1 350 ? 5.158 3.100 -12.679 1.00 96.81 350 PRO A N 1
ATOM 2615 C CA . PRO A 1 350 ? 3.923 2.347 -12.830 1.00 96.81 350 PRO A CA 1
ATOM 2616 C C . PRO A 1 350 ? 2.738 3.063 -12.183 1.00 96.81 350 PRO A C 1
ATOM 2618 O O . PRO A 1 350 ? 2.878 3.743 -11.164 1.00 96.81 350 PRO A O 1
ATOM 2621 N N . THR A 1 351 ? 1.555 2.862 -12.757 1.00 96.75 351 THR A N 1
ATOM 2622 C CA . THR A 1 351 ? 0.289 3.252 -12.138 1.00 96.75 351 THR A CA 1
ATOM 2623 C C . THR A 1 351 ? -0.053 2.224 -11.069 1.00 96.75 351 THR A C 1
ATOM 2625 O O . THR A 1 351 ? -0.274 1.054 -11.386 1.00 96.75 351 THR A O 1
ATOM 2628 N N . PHE A 1 352 ? -0.086 2.656 -9.809 1.00 97.88 352 PHE A N 1
ATOM 2629 C CA . PHE A 1 352 ? -0.409 1.806 -8.670 1.00 97.88 352 PHE A CA 1
ATOM 2630 C C . PHE A 1 352 ? -1.638 2.335 -7.938 1.00 97.88 352 PHE A C 1
ATOM 2632 O O . PHE A 1 352 ? -1.704 3.511 -7.571 1.00 97.88 352 PHE A O 1
ATOM 2639 N N . SER A 1 353 ? -2.622 1.464 -7.736 1.00 95.94 353 SER A N 1
ATOM 2640 C CA . SER A 1 353 ? -3.902 1.841 -7.138 1.00 95.94 353 SER A CA 1
ATOM 2641 C C . SER A 1 353 ? -4.491 0.716 -6.301 1.00 95.94 353 SER A C 1
ATOM 2643 O O . SER A 1 353 ? -4.262 -0.467 -6.565 1.00 95.94 353 SER A O 1
ATOM 2645 N N . LEU A 1 354 ? -5.264 1.109 -5.292 1.00 95.88 354 LEU A N 1
ATOM 2646 C CA . LEU A 1 354 ? -6.138 0.207 -4.559 1.00 95.88 354 LEU A CA 1
ATOM 2647 C C . LEU A 1 354 ? -7.369 -0.088 -5.418 1.00 95.88 354 LEU A C 1
ATOM 2649 O O . LEU A 1 354 ? -8.036 0.837 -5.876 1.00 95.88 354 LEU A O 1
ATOM 2653 N N . THR A 1 355 ? -7.652 -1.365 -5.643 1.00 93.50 355 THR A N 1
ATOM 2654 C CA . THR A 1 355 ? -8.843 -1.830 -6.367 1.00 93.50 355 THR A CA 1
ATOM 2655 C C . THR A 1 355 ? -10.003 -2.116 -5.413 1.00 93.50 355 THR A C 1
ATOM 2657 O O . THR A 1 355 ? -11.160 -2.042 -5.816 1.00 93.50 355 THR A O 1
ATOM 2660 N N . SER A 1 356 ? -9.712 -2.417 -4.144 1.00 88.62 356 SER A N 1
ATOM 2661 C CA . SER A 1 356 ? -10.729 -2.494 -3.089 1.00 88.62 356 SER A CA 1
ATOM 2662 C C . SER A 1 356 ? -11.398 -1.138 -2.843 1.00 88.62 356 SER A C 1
ATOM 2664 O O . SER A 1 356 ? -10.809 -0.084 -3.072 1.00 88.62 356 SER A O 1
ATOM 2666 N N . THR A 1 357 ? -12.625 -1.161 -2.321 1.00 84.94 357 THR A N 1
ATOM 2667 C CA . THR A 1 357 ? -13.442 0.045 -2.109 1.00 84.94 357 THR A CA 1
ATOM 2668 C C . THR A 1 357 ? -12.866 1.003 -1.066 1.00 84.94 357 THR A C 1
ATOM 2670 O O . THR A 1 357 ? -13.051 2.211 -1.183 1.00 84.94 357 THR A O 1
ATOM 2673 N N . HIS A 1 358 ? -12.181 0.484 -0.040 1.00 88.50 358 HIS A N 1
ATOM 2674 C CA . HIS A 1 358 ? -11.709 1.274 1.097 1.00 88.50 358 HIS A CA 1
ATOM 2675 C C . HIS A 1 358 ? -10.269 0.923 1.471 1.00 88.50 358 HIS A C 1
ATOM 2677 O O . HIS A 1 358 ? -9.891 -0.246 1.489 1.00 88.50 358 HIS A O 1
ATOM 2683 N N . ALA A 1 359 ? -9.486 1.948 1.817 1.00 92.00 359 ALA A N 1
ATOM 2684 C CA . ALA A 1 359 ? -8.124 1.802 2.338 1.00 92.00 359 ALA A CA 1
ATOM 2685 C C . ALA A 1 359 ? -8.083 1.477 3.844 1.00 92.00 359 ALA A C 1
ATOM 2687 O O . ALA A 1 359 ? -7.075 0.982 4.345 1.00 92.00 359 ALA A O 1
ATOM 2688 N N . ALA A 1 360 ? -9.177 1.757 4.560 1.00 94.31 360 ALA A N 1
ATOM 2689 C CA . ALA A 1 360 ? -9.381 1.324 5.935 1.00 94.31 360 ALA A CA 1
ATOM 2690 C C . ALA A 1 360 ? -10.253 0.060 5.944 1.00 94.31 360 ALA A C 1
ATOM 2692 O O . ALA A 1 360 ? -11.374 0.069 5.415 1.00 94.31 360 ALA A O 1
ATOM 2693 N N . VAL A 1 361 ? -9.738 -1.012 6.538 1.00 94.31 361 VAL A N 1
ATOM 2694 C CA . VAL A 1 361 ? -10.369 -2.340 6.539 1.00 94.31 361 VAL A CA 1
ATOM 2695 C C . VAL A 1 361 ? -10.429 -2.936 7.938 1.00 94.31 361 VAL A C 1
ATOM 2697 O O . VAL A 1 361 ? -9.606 -2.610 8.792 1.00 94.31 361 VAL A O 1
ATOM 2700 N N . SER A 1 362 ? -11.410 -3.801 8.177 1.00 93.31 362 SER A N 1
ATOM 2701 C CA . SER A 1 362 ? -11.494 -4.610 9.396 1.00 93.31 362 SER A CA 1
ATOM 2702 C C . SER A 1 362 ? -10.713 -5.918 9.234 1.00 93.31 362 SER A C 1
ATOM 2704 O O . SER A 1 362 ? -10.562 -6.397 8.105 1.00 93.31 362 SER A O 1
ATOM 2706 N N . PRO A 1 363 ? -10.238 -6.529 10.336 1.00 93.44 363 PRO A N 1
ATOM 2707 C CA . PRO A 1 363 ? -9.686 -7.876 10.284 1.00 93.44 363 PRO A CA 1
ATOM 2708 C C . PRO A 1 363 ? -10.658 -8.857 9.610 1.00 93.44 363 PRO A C 1
ATOM 2710 O O . PRO A 1 363 ? -11.859 -8.814 9.874 1.00 93.44 363 PRO A O 1
ATOM 2713 N N . GLY A 1 364 ? -10.149 -9.712 8.726 1.00 92.25 364 GLY A N 1
ATOM 2714 C CA . GLY A 1 364 ? -10.943 -10.666 7.945 1.00 92.25 364 GLY A CA 1
ATOM 2715 C C . GLY A 1 364 ? -11.355 -10.199 6.549 1.00 92.25 364 GLY A C 1
ATOM 2716 O O . GLY A 1 364 ? -11.737 -11.023 5.719 1.00 92.25 364 GLY A O 1
ATOM 2717 N N . GLU A 1 365 ? -11.245 -8.904 6.243 1.00 93.69 365 GLU A N 1
ATOM 2718 C CA . GLU A 1 365 ? -11.551 -8.388 4.906 1.00 93.69 365 GLU A CA 1
ATOM 2719 C C . GLU A 1 365 ? -10.426 -8.659 3.894 1.00 93.69 365 GLU A C 1
ATOM 2721 O O . GLU A 1 365 ? -9.314 -9.053 4.246 1.00 93.69 365 GLU A O 1
ATOM 2726 N N . ASN A 1 366 ? -10.714 -8.424 2.611 1.00 94.00 366 ASN A N 1
ATOM 2727 C CA . ASN A 1 366 ? -9.770 -8.639 1.518 1.00 94.00 366 ASN A CA 1
ATOM 2728 C C . ASN A 1 366 ? -9.322 -7.302 0.915 1.00 94.00 366 ASN A C 1
ATOM 2730 O O . ASN A 1 366 ? -10.147 -6.431 0.618 1.00 94.00 366 ASN A O 1
ATOM 2734 N N . ILE A 1 367 ? -8.022 -7.165 0.654 1.00 94.75 367 ILE A N 1
ATOM 2735 C CA . ILE A 1 367 ? -7.458 -6.008 -0.054 1.00 94.75 367 ILE A CA 1
ATOM 2736 C C . ILE A 1 367 ? -6.859 -6.439 -1.387 1.00 94.75 367 ILE A C 1
ATOM 2738 O O . ILE A 1 367 ? -6.162 -7.451 -1.473 1.00 94.75 367 ILE A O 1
ATOM 2742 N N . GLN A 1 368 ? -7.116 -5.657 -2.430 1.00 96.06 368 GLN A N 1
ATOM 2743 C CA . GLN A 1 368 ? -6.581 -5.896 -3.760 1.00 96.06 368 GLN A CA 1
ATOM 2744 C C . GLN A 1 368 ? -5.967 -4.627 -4.335 1.00 96.06 368 GLN A C 1
ATOM 2746 O O . GLN A 1 368 ? -6.573 -3.558 -4.303 1.00 96.06 368 GLN A O 1
ATOM 2751 N N . PHE A 1 369 ? -4.779 -4.766 -4.909 1.00 97.38 369 PHE A N 1
ATOM 2752 C CA . PHE A 1 369 ? -4.055 -3.706 -5.591 1.00 97.38 369 PHE A CA 1
ATOM 2753 C C . PHE A 1 369 ? -3.865 -4.049 -7.061 1.00 97.38 369 PHE A C 1
ATOM 2755 O O . PHE A 1 369 ? -3.587 -5.202 -7.393 1.00 97.38 369 PHE A O 1
ATOM 2762 N N . SER A 1 370 ? -3.910 -3.030 -7.913 1.00 97.62 370 SER A N 1
ATOM 2763 C CA . SER A 1 370 ? -3.545 -3.118 -9.324 1.00 97.62 370 SER A CA 1
ATOM 2764 C C . SER A 1 370 ? -2.260 -2.337 -9.565 1.00 97.62 370 SER A C 1
ATOM 2766 O O . SER A 1 370 ? -2.150 -1.170 -9.173 1.00 97.62 370 SER A O 1
ATOM 2768 N N . CYS A 1 371 ? -1.305 -2.964 -10.246 1.00 97.94 371 CYS A N 1
ATOM 2769 C CA . CYS A 1 371 ? -0.069 -2.333 -10.683 1.00 97.94 371 CYS A CA 1
ATOM 2770 C C . CYS A 1 371 ? 0.124 -2.510 -12.187 1.00 97.94 371 CYS A C 1
ATOM 2772 O O . CYS A 1 371 ? 0.169 -3.636 -12.678 1.00 97.94 371 CYS A O 1
ATOM 2774 N N . THR A 1 372 ? 0.257 -1.397 -12.908 1.00 96.75 372 THR A N 1
ATOM 2775 C CA . THR A 1 372 ? 0.251 -1.385 -14.375 1.00 96.75 372 THR A CA 1
ATOM 2776 C C . THR A 1 372 ? 1.411 -0.561 -14.922 1.00 96.75 372 THR A C 1
ATOM 2778 O O . THR A 1 372 ? 1.659 0.557 -14.466 1.00 96.75 372 THR A O 1
ATOM 2781 N N . THR A 1 373 ? 2.119 -1.090 -15.923 1.00 92.69 373 THR A N 1
ATOM 2782 C CA . THR A 1 373 ? 3.120 -0.317 -16.670 1.00 92.69 373 THR A CA 1
ATOM 2783 C C . THR A 1 373 ? 2.435 0.604 -17.693 1.00 92.69 373 THR A C 1
ATOM 2785 O O . THR A 1 373 ? 1.564 0.139 -18.429 1.00 92.69 373 THR A O 1
ATOM 2788 N N . PRO A 1 374 ? 2.809 1.896 -17.801 1.00 88.62 374 PRO A N 1
ATOM 2789 C CA . PRO A 1 374 ? 2.179 2.820 -18.751 1.00 88.62 374 PRO A CA 1
ATOM 2790 C C . PRO A 1 374 ? 2.456 2.475 -20.218 1.00 88.62 374 PRO A C 1
ATOM 2792 O O . PRO A 1 374 ? 1.694 2.863 -21.100 1.00 88.62 374 PRO A O 1
ATOM 2795 N N . LYS A 1 375 ? 3.581 1.801 -20.486 1.00 83.62 375 LYS A N 1
ATOM 2796 C CA . LYS A 1 375 ? 4.025 1.408 -21.827 1.00 83.62 375 LYS A CA 1
ATOM 2797 C C . LYS A 1 375 ? 4.574 -0.024 -21.784 1.00 83.62 375 LYS A C 1
ATOM 2799 O O . LYS A 1 375 ? 5.735 -0.205 -21.403 1.00 83.62 375 LYS A O 1
ATOM 2804 N N . PRO A 1 376 ? 3.752 -1.033 -22.124 1.00 84.06 376 PRO A N 1
ATOM 2805 C CA . PRO A 1 376 ? 4.200 -2.416 -22.283 1.00 84.06 376 PRO A CA 1
ATOM 2806 C C . PRO A 1 376 ? 5.292 -2.514 -23.352 1.00 84.06 376 PRO A C 1
ATOM 2808 O O . PRO A 1 376 ? 5.204 -1.851 -24.385 1.00 84.06 376 PRO A O 1
ATOM 2811 N N . ARG A 1 377 ? 6.320 -3.335 -23.123 1.00 85.81 377 ARG A N 1
ATOM 2812 C CA . ARG A 1 377 ? 7.467 -3.448 -24.037 1.00 85.81 377 ARG A CA 1
ATOM 2813 C C . ARG A 1 377 ? 7.304 -4.636 -24.967 1.00 85.81 377 ARG A C 1
ATOM 2815 O O . ARG A 1 377 ? 7.850 -5.691 -24.701 1.00 85.81 377 ARG A O 1
ATOM 2822 N N . CYS A 1 378 ? 6.550 -4.464 -26.050 1.00 82.62 378 CYS A N 1
ATOM 2823 C CA . CYS A 1 378 ? 6.564 -5.377 -27.202 1.00 82.62 378 CYS A CA 1
ATOM 2824 C C . CYS A 1 378 ? 6.347 -6.852 -26.822 1.00 82.62 378 CYS A C 1
ATOM 2826 O O . CYS A 1 378 ? 7.079 -7.731 -27.265 1.00 82.62 378 CYS A O 1
ATOM 2828 N N . LYS A 1 379 ? 5.339 -7.093 -25.967 1.00 80.50 379 LYS A N 1
ATOM 2829 C CA . LYS A 1 379 ? 4.980 -8.401 -25.379 1.00 80.50 379 LYS A CA 1
ATOM 2830 C C . LYS A 1 379 ? 6.051 -9.028 -24.469 1.00 80.50 379 LYS A C 1
ATOM 2832 O O . LYS A 1 379 ? 5.967 -10.202 -24.124 1.00 80.50 379 LYS A O 1
ATOM 2837 N N . ALA A 1 380 ? 7.050 -8.261 -24.036 1.00 86.00 380 ALA A N 1
ATOM 2838 C CA . ALA A 1 380 ? 7.991 -8.703 -23.018 1.00 86.00 380 ALA A CA 1
ATOM 2839 C C . ALA A 1 380 ? 7.312 -8.733 -21.643 1.00 86.00 380 ALA A C 1
ATOM 2841 O O . ALA A 1 380 ? 6.703 -7.755 -21.201 1.00 86.00 380 ALA A O 1
ATOM 2842 N N . ASN A 1 381 ? 7.470 -9.853 -20.940 1.00 89.94 381 ASN A N 1
ATOM 2843 C CA . ASN A 1 381 ? 6.993 -10.000 -19.572 1.00 89.94 381 ASN A CA 1
ATOM 2844 C C . ASN A 1 381 ? 7.845 -9.163 -18.610 1.00 89.94 381 ASN A C 1
ATOM 2846 O O . ASN A 1 381 ? 9.046 -9.399 -18.462 1.00 89.94 381 ASN A O 1
ATOM 2850 N N . ALA A 1 382 ? 7.204 -8.228 -17.914 1.00 92.44 382 ALA A N 1
ATOM 2851 C CA . ALA A 1 382 ? 7.799 -7.502 -16.805 1.00 92.44 382 ALA A CA 1
ATOM 2852 C C . ALA A 1 382 ? 7.502 -8.224 -15.485 1.00 92.44 382 ALA A C 1
ATOM 2854 O O . ALA A 1 382 ? 6.408 -8.748 -15.271 1.00 92.44 382 ALA A O 1
ATOM 2855 N N . GLU A 1 383 ? 8.472 -8.236 -14.578 1.00 95.06 383 GLU A N 1
ATOM 2856 C CA . GLU A 1 383 ? 8.281 -8.665 -13.199 1.00 95.06 383 GLU A CA 1
ATOM 2857 C C . GLU A 1 383 ? 7.823 -7.477 -12.355 1.00 95.06 383 GLU A C 1
ATOM 2859 O O . GLU A 1 383 ? 8.579 -6.533 -12.143 1.00 95.06 383 GLU A O 1
ATOM 2864 N N . PHE A 1 384 ? 6.589 -7.531 -11.870 1.00 96.88 384 PHE A N 1
ATOM 2865 C CA . PHE A 1 384 ? 5.995 -6.560 -10.966 1.00 96.88 384 PHE A CA 1
ATOM 2866 C C . PHE A 1 384 ? 6.200 -7.006 -9.523 1.00 96.88 384 PHE A C 1
ATOM 2868 O O . PHE A 1 384 ? 5.771 -8.091 -9.136 1.00 96.88 384 PHE A O 1
ATOM 2875 N N . GLN A 1 385 ? 6.804 -6.143 -8.718 1.00 97.00 385 GLN A N 1
ATOM 2876 C CA . GLN A 1 385 ? 7.094 -6.371 -7.310 1.00 97.00 385 GLN A CA 1
ATOM 2877 C C . GLN A 1 385 ? 6.278 -5.405 -6.454 1.00 97.00 385 GLN A C 1
ATOM 2879 O O . GLN A 1 385 ? 6.325 -4.187 -6.653 1.00 97.00 385 GLN A O 1
ATOM 2884 N N . LEU A 1 386 ? 5.544 -5.961 -5.494 1.00 98.06 386 LEU A N 1
ATOM 2885 C CA . LEU A 1 386 ? 4.811 -5.223 -4.478 1.00 98.06 386 LEU A CA 1
ATOM 2886 C C . LEU A 1 386 ? 5.682 -5.081 -3.230 1.00 98.06 386 LEU A C 1
ATOM 2888 O O . LEU A 1 386 ? 6.196 -6.066 -2.700 1.00 98.06 386 LEU A O 1
ATOM 2892 N N . PHE A 1 387 ? 5.795 -3.855 -2.737 1.00 97.81 387 PHE A N 1
ATOM 2893 C CA . PHE A 1 387 ? 6.549 -3.507 -1.544 1.00 97.81 387 PHE A CA 1
ATOM 2894 C C . PHE A 1 387 ? 5.597 -3.077 -0.433 1.00 97.81 387 PHE A C 1
ATOM 2896 O O . PHE A 1 387 ? 4.750 -2.216 -0.665 1.00 97.81 387 PHE A O 1
ATOM 2903 N N . ARG A 1 388 ? 5.787 -3.618 0.773 1.00 97.06 388 ARG A N 1
ATOM 2904 C CA . ARG A 1 388 ? 5.137 -3.192 2.017 1.00 97.06 388 ARG A CA 1
ATOM 2905 C C . ARG A 1 388 ? 6.195 -2.631 2.958 1.00 97.06 388 ARG A C 1
ATOM 2907 O O . ARG A 1 388 ? 7.166 -3.318 3.271 1.00 97.06 388 ARG A O 1
ATOM 2914 N N . ASN A 1 389 ? 6.041 -1.380 3.386 1.00 96.19 389 ASN A N 1
ATOM 2915 C CA . ASN A 1 389 ? 7.001 -0.675 4.249 1.00 96.19 389 ASN A CA 1
ATOM 2916 C C . ASN A 1 389 ? 8.445 -0.738 3.708 1.00 96.19 389 ASN A C 1
ATOM 2918 O O . ASN A 1 389 ? 9.407 -0.906 4.452 1.00 96.19 389 ASN A O 1
ATOM 2922 N N . GLY A 1 390 ? 8.587 -0.653 2.381 1.00 92.94 390 GLY A N 1
ATOM 2923 C CA . GLY A 1 390 ? 9.871 -0.715 1.675 1.00 92.94 390 GLY A CA 1
ATOM 2924 C C . GLY A 1 390 ? 10.426 -2.123 1.422 1.00 92.94 390 GLY A C 1
ATOM 2925 O O . GLY A 1 390 ? 11.370 -2.253 0.646 1.00 92.94 390 GLY A O 1
ATOM 2926 N N . SER A 1 391 ? 9.835 -3.173 1.998 1.00 94.44 391 SER A N 1
ATOM 2927 C CA . SER A 1 391 ? 10.254 -4.568 1.791 1.00 94.44 391 SER A CA 1
ATOM 2928 C C . SER A 1 391 ? 9.398 -5.249 0.728 1.00 94.44 391 SER A C 1
ATOM 2930 O O . SER A 1 391 ? 8.183 -5.075 0.717 1.00 94.44 391 SER A O 1
ATOM 2932 N N . SER A 1 392 ? 10.012 -6.026 -0.167 1.00 94.75 392 SER A N 1
ATOM 2933 C CA . SER A 1 392 ? 9.266 -6.797 -1.171 1.00 94.75 392 SER A CA 1
ATOM 2934 C C . SER A 1 392 ? 8.462 -7.904 -0.487 1.00 94.75 392 SER A C 1
ATOM 2936 O O . SER A 1 392 ? 9.023 -8.667 0.295 1.00 94.75 392 SER A O 1
ATOM 2938 N N . VAL A 1 393 ? 7.161 -7.980 -0.769 1.00 96.00 393 VAL A N 1
ATOM 2939 C CA . VAL A 1 393 ? 6.242 -8.965 -0.166 1.00 96.00 393 VAL A CA 1
ATOM 2940 C C . VAL A 1 393 ? 5.597 -9.896 -1.185 1.00 96.00 393 VAL A C 1
ATOM 2942 O O . VAL A 1 393 ? 5.148 -10.977 -0.826 1.00 96.00 393 VAL A O 1
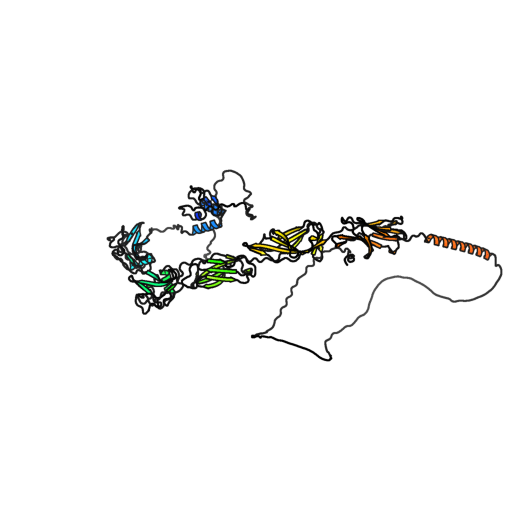ATOM 2945 N N . SER A 1 394 ? 5.535 -9.498 -2.456 1.00 96.00 394 SER A N 1
ATOM 2946 C CA . SER A 1 394 ? 4.984 -10.328 -3.526 1.00 96.00 394 SER A CA 1
ATOM 2947 C C . SER A 1 394 ? 5.587 -9.926 -4.864 1.00 96.00 394 SER A C 1
ATOM 2949 O O . SER A 1 394 ? 5.861 -8.751 -5.098 1.00 96.00 394 SER A O 1
ATOM 2951 N N . SER A 1 395 ? 5.723 -10.890 -5.772 1.00 95.69 395 SER A N 1
ATOM 2952 C CA . SER A 1 395 ? 6.156 -10.654 -7.150 1.00 95.69 395 SER A CA 1
ATOM 2953 C C . SER A 1 395 ? 5.304 -11.456 -8.132 1.00 95.69 395 SER A C 1
ATOM 2955 O O . SER A 1 395 ? 4.898 -12.576 -7.820 1.00 95.69 395 SER A O 1
ATOM 2957 N N . LYS A 1 396 ? 4.992 -10.882 -9.297 1.00 96.19 396 LYS A N 1
ATOM 2958 C CA . LYS A 1 396 ? 4.247 -11.529 -10.390 1.00 96.19 396 LYS A CA 1
ATOM 2959 C C . LYS A 1 396 ? 4.782 -11.059 -11.739 1.00 96.19 396 LYS A C 1
ATOM 2961 O O . LYS A 1 396 ? 5.193 -9.911 -11.867 1.00 96.19 396 LYS A O 1
ATOM 2966 N N . LYS A 1 397 ? 4.744 -11.918 -12.759 1.00 94.56 397 LYS A N 1
ATOM 2967 C CA . LYS A 1 397 ? 5.158 -11.568 -14.127 1.00 94.56 397 LYS A CA 1
ATOM 2968 C C . LYS A 1 397 ? 3.952 -11.422 -15.041 1.00 94.56 397 LYS A C 1
ATOM 2970 O O . LYS A 1 397 ? 3.062 -12.267 -14.997 1.00 94.56 397 LYS A O 1
ATOM 2975 N N . HIS A 1 398 ? 3.934 -10.367 -15.846 1.00 94.75 398 HIS A N 1
ATOM 2976 C CA . HIS A 1 398 ? 2.923 -10.148 -16.879 1.00 94.75 398 HIS A CA 1
ATOM 2977 C C . HIS A 1 398 ? 3.405 -9.096 -17.891 1.00 94.75 398 HIS A C 1
ATOM 2979 O O . HIS A 1 398 ? 4.337 -8.342 -17.613 1.00 94.75 398 HIS A O 1
ATOM 2985 N N . GLU A 1 399 ? 2.768 -9.007 -19.056 1.00 91.25 399 GLU A N 1
ATOM 2986 C CA . GLU A 1 399 ? 3.158 -8.059 -20.109 1.00 91.25 399 GLU A CA 1
ATOM 2987 C C . GLU A 1 399 ? 2.824 -6.597 -19.760 1.00 91.25 399 GLU A C 1
ATOM 2989 O O . GLU A 1 399 ? 3.521 -5.676 -20.187 1.00 91.25 399 GLU A O 1
ATOM 2994 N N . SER A 1 400 ? 1.750 -6.359 -18.997 1.00 91.69 400 SER A N 1
ATOM 2995 C CA . SER A 1 400 ? 1.194 -5.006 -18.817 1.00 91.69 400 SER A CA 1
ATOM 2996 C C . SER A 1 400 ? 0.735 -4.675 -17.394 1.00 91.69 400 SER A C 1
ATOM 2998 O O . SER A 1 400 ? 1.101 -3.637 -16.844 1.00 91.69 400 SER A O 1
ATOM 3000 N N . SER A 1 401 ? -0.089 -5.527 -16.792 1.00 95.56 401 SER A N 1
ATOM 3001 C CA . SER A 1 401 ? -0.694 -5.277 -15.478 1.00 95.56 401 SER A CA 1
ATOM 3002 C C . SER A 1 401 ? -0.769 -6.529 -14.615 1.00 95.56 401 SER A C 1
ATOM 3004 O O . SER A 1 401 ? -0.953 -7.623 -15.139 1.00 95.56 401 SER A O 1
ATOM 3006 N N . VAL A 1 402 ? -0.665 -6.374 -13.298 1.00 97.44 402 VAL A N 1
ATOM 3007 C CA . VAL A 1 402 ? -0.902 -7.450 -12.331 1.00 97.44 402 VAL A CA 1
ATOM 3008 C C . VAL A 1 402 ? -1.803 -6.979 -11.198 1.00 97.44 402 VAL A C 1
ATOM 3010 O O . VAL A 1 402 ? -1.743 -5.824 -10.771 1.00 97.44 402 VAL A O 1
ATOM 3013 N N . ASN A 1 403 ? -2.567 -7.925 -10.657 1.00 97.31 403 ASN A N 1
ATOM 3014 C CA . ASN A 1 403 ? -3.332 -7.739 -9.433 1.00 97.31 403 ASN A CA 1
ATOM 3015 C C . ASN A 1 403 ? -2.702 -8.521 -8.277 1.00 97.31 403 ASN A C 1
ATOM 3017 O O . ASN A 1 403 ? -2.404 -9.716 -8.399 1.00 97.31 403 ASN A O 1
ATOM 3021 N N . PHE A 1 404 ? -2.527 -7.854 -7.142 1.00 97.00 404 PHE A N 1
ATOM 3022 C CA . PHE A 1 404 ? -2.101 -8.455 -5.882 1.00 97.00 404 PHE A CA 1
ATOM 3023 C C . PHE A 1 404 ? -3.281 -8.470 -4.923 1.00 97.00 404 PHE A C 1
ATOM 3025 O O . PHE A 1 404 ? -3.841 -7.411 -4.657 1.00 97.00 404 PHE A O 1
ATOM 3032 N N . SER A 1 405 ? -3.636 -9.642 -4.404 1.00 95.06 405 SER A N 1
ATOM 3033 C CA . SER A 1 405 ? -4.771 -9.810 -3.497 1.00 95.06 405 SER A CA 1
ATOM 3034 C C . SER A 1 405 ? -4.293 -10.451 -2.203 1.00 95.06 405 SER A C 1
ATOM 3036 O O . SER A 1 405 ? -3.590 -11.460 -2.249 1.00 95.06 405 SER A O 1
ATOM 3038 N N . PHE A 1 406 ? -4.691 -9.876 -1.074 1.00 94.88 406 PHE A N 1
ATOM 3039 C CA . PHE A 1 406 ? -4.529 -10.457 0.254 1.00 94.88 406 PHE A CA 1
ATOM 3040 C C . PHE A 1 406 ? -5.919 -10.775 0.792 1.00 94.88 406 PHE A C 1
ATOM 3042 O O . PHE A 1 406 ? -6.798 -9.909 0.796 1.00 94.88 406 PHE A O 1
ATOM 3049 N N . VAL A 1 407 ? -6.112 -12.030 1.185 1.00 93.50 407 VAL A N 1
ATOM 3050 C CA . VAL A 1 407 ? -7.372 -12.546 1.725 1.00 93.50 407 VAL A CA 1
ATOM 3051 C C . VAL A 1 407 ? -7.233 -12.665 3.235 1.00 93.50 407 VAL A C 1
ATOM 3053 O O . VAL A 1 407 ? -6.156 -13.037 3.696 1.00 93.50 407 VAL A O 1
ATOM 3056 N N . ASN A 1 408 ? -8.308 -12.393 3.978 1.00 91.94 408 ASN A N 1
ATOM 3057 C CA . ASN A 1 408 ? -8.335 -12.518 5.437 1.00 91.94 408 ASN A CA 1
ATOM 3058 C C . ASN A 1 408 ? -7.247 -11.658 6.113 1.00 91.94 408 ASN A C 1
ATOM 3060 O O . ASN A 1 408 ? -6.329 -12.159 6.761 1.00 91.94 408 ASN A O 1
ATOM 3064 N N . VAL A 1 409 ? -7.323 -10.345 5.891 1.00 94.25 409 VAL A N 1
ATOM 3065 C CA . VAL A 1 409 ? -6.338 -9.366 6.363 1.00 94.25 409 VAL A CA 1
ATOM 3066 C C . VAL A 1 409 ? -6.315 -9.274 7.891 1.00 94.25 409 VAL A C 1
ATOM 3068 O O . VAL A 1 409 ? -7.355 -9.278 8.541 1.00 94.25 409 VAL A O 1
ATOM 3071 N N . ASP A 1 410 ? -5.123 -9.102 8.457 1.00 93.62 410 ASP A N 1
ATOM 3072 C CA . ASP A 1 410 ? -4.885 -8.821 9.876 1.00 93.62 410 ASP A CA 1
ATOM 3073 C C . ASP A 1 410 ? -3.993 -7.578 10.065 1.00 93.62 410 ASP A C 1
ATOM 3075 O O . ASP A 1 410 ? -3.544 -6.957 9.099 1.00 93.62 410 ASP A O 1
ATOM 3079 N N . VAL A 1 411 ? -3.687 -7.230 11.319 1.00 91.88 411 VAL A N 1
ATOM 3080 C CA . VAL A 1 411 ? -2.876 -6.051 11.681 1.00 91.88 411 VAL A CA 1
ATOM 3081 C C . VAL A 1 411 ? -1.474 -6.065 11.045 1.00 91.88 411 VAL A C 1
ATOM 3083 O O . VAL A 1 411 ? -0.911 -5.008 10.780 1.00 91.88 411 VAL A O 1
ATOM 3086 N N . SER A 1 412 ? -0.905 -7.230 10.714 1.00 92.62 412 SER A N 1
ATOM 3087 C CA . SER A 1 412 ? 0.422 -7.316 10.079 1.00 92.62 412 SER A CA 1
ATOM 3088 C C . SER A 1 412 ? 0.448 -6.785 8.639 1.00 92.62 412 SER A C 1
ATOM 3090 O O . SER A 1 412 ? 1.514 -6.500 8.085 1.00 92.62 412 SER A O 1
ATOM 3092 N N . HIS A 1 413 ? -0.726 -6.648 8.021 1.00 94.50 413 HIS A N 1
ATOM 3093 C CA . HIS A 1 413 ? -0.892 -6.094 6.683 1.00 94.50 413 HIS A CA 1
ATOM 3094 C C . HIS A 1 413 ? -1.048 -4.571 6.682 1.00 94.50 413 HIS A C 1
ATOM 3096 O O . HIS A 1 413 ? -1.102 -3.976 5.603 1.00 94.50 413 HIS A O 1
ATOM 3102 N N . GLU A 1 414 ? -1.095 -3.924 7.844 1.00 94.81 414 GLU A N 1
ATOM 3103 C CA . GLU A 1 414 ? -1.096 -2.470 7.939 1.00 94.81 414 GLU A CA 1
ATOM 3104 C C . GLU A 1 414 ? 0.219 -1.869 7.415 1.00 94.81 414 GLU A C 1
ATOM 3106 O O . GLU A 1 414 ? 1.319 -2.395 7.622 1.00 94.81 414 GLU A O 1
ATOM 3111 N N . GLY A 1 415 ? 0.106 -0.738 6.717 1.00 95.00 415 GLY A N 1
ATOM 3112 C CA . GLY A 1 415 ? 1.259 0.058 6.325 1.00 95.00 415 GLY A CA 1
ATOM 3113 C C . GLY A 1 415 ? 1.201 0.608 4.909 1.00 95.00 415 GLY A C 1
ATOM 3114 O O . GLY A 1 415 ? 0.150 0.777 4.293 1.00 95.00 415 GLY A O 1
ATOM 3115 N N . SER A 1 416 ? 2.387 0.939 4.412 1.00 96.94 416 SER A N 1
ATOM 3116 C CA . SER A 1 416 ? 2.598 1.620 3.139 1.00 96.94 416 SER A CA 1
ATOM 3117 C C . SER A 1 416 ? 2.896 0.629 2.018 1.00 96.94 416 SER A C 1
ATOM 3119 O O . SER A 1 416 ? 3.864 -0.126 2.088 1.00 96.94 416 SER A O 1
ATOM 3121 N N . TYR A 1 417 ? 2.085 0.656 0.966 1.00 97.88 417 TYR A N 1
ATOM 3122 C CA . TYR A 1 417 ? 2.218 -0.195 -0.208 1.00 97.88 417 TYR A CA 1
ATOM 3123 C C . TYR A 1 417 ? 2.677 0.610 -1.413 1.00 97.88 417 TYR A C 1
ATOM 3125 O O . TYR A 1 417 ? 2.181 1.704 -1.671 1.00 97.88 417 TYR A O 1
ATOM 3133 N N . SER A 1 418 ? 3.612 0.059 -2.173 1.00 98.25 418 SER A N 1
ATOM 3134 C CA . SER A 1 418 ? 4.085 0.629 -3.436 1.00 98.25 418 SER A CA 1
ATOM 3135 C C . SER A 1 418 ? 4.475 -0.490 -4.394 1.00 98.25 418 SER A C 1
ATOM 3137 O O . SER A 1 418 ? 4.662 -1.632 -3.980 1.00 98.25 418 SER A O 1
ATOM 3139 N N . CYS A 1 419 ? 4.595 -0.183 -5.677 1.00 98.12 419 CYS A N 1
ATOM 3140 C CA . CYS A 1 419 ? 4.898 -1.159 -6.708 1.00 98.12 419 CYS A CA 1
ATOM 3141 C C . CYS A 1 419 ? 6.027 -0.687 -7.624 1.00 98.12 419 CYS A C 1
ATOM 3143 O O . CYS A 1 419 ? 6.237 0.508 -7.847 1.00 98.12 419 CYS A O 1
ATOM 3145 N N . ARG A 1 420 ? 6.755 -1.649 -8.181 1.00 96.81 420 ARG A N 1
ATOM 3146 C CA . ARG A 1 420 ? 7.774 -1.452 -9.213 1.00 96.81 420 ARG A CA 1
ATOM 3147 C C . ARG A 1 420 ? 7.651 -2.556 -10.243 1.00 96.81 420 ARG A C 1
ATOM 3149 O O . ARG A 1 420 ? 7.243 -3.653 -9.885 1.00 96.81 420 ARG A O 1
ATOM 3156 N N . TYR A 1 421 ? 8.066 -2.300 -11.475 1.00 95.25 421 TYR A N 1
ATOM 3157 C CA . TYR A 1 421 ? 8.305 -3.375 -12.431 1.00 95.25 421 TYR A CA 1
ATOM 3158 C C . TYR A 1 421 ? 9.757 -3.384 -12.901 1.00 95.25 421 TYR A C 1
ATOM 3160 O O . TYR A 1 421 ? 10.451 -2.362 -12.874 1.00 95.25 421 TYR A O 1
ATOM 3168 N N . SER A 1 422 ? 10.228 -4.552 -13.314 1.00 93.25 422 SER A N 1
ATOM 3169 C CA . SER A 1 422 ? 11.577 -4.745 -13.835 1.00 93.25 422 SER A CA 1
ATOM 3170 C C . SER A 1 422 ? 11.633 -5.816 -14.912 1.00 93.25 422 SER A C 1
ATOM 3172 O O . SER A 1 422 ? 10.800 -6.718 -14.938 1.00 93.25 422 SER A O 1
ATOM 3174 N N . TYR A 1 423 ? 12.647 -5.738 -15.768 1.00 89.88 423 TYR A N 1
ATOM 3175 C CA . TYR A 1 423 ? 12.941 -6.753 -16.780 1.00 89.88 423 TYR A CA 1
ATOM 3176 C C . TYR A 1 423 ? 14.174 -7.583 -16.390 1.00 89.88 423 TYR A C 1
ATOM 3178 O O . TYR A 1 423 ? 14.936 -7.205 -15.490 1.00 89.88 423 TYR A O 1
ATOM 3186 N N . GLN A 1 424 ? 14.359 -8.727 -17.056 1.00 74.50 424 GLN A N 1
ATOM 3187 C CA . GLN A 1 424 ? 15.563 -9.556 -16.931 1.00 74.50 424 GLN A CA 1
ATOM 3188 C C . GLN A 1 424 ? 16.788 -8.652 -17.196 1.00 74.50 424 GLN A C 1
ATOM 3190 O O . GLN A 1 424 ? 16.758 -7.881 -18.147 1.00 74.50 424 GLN A O 1
ATOM 3195 N N . ASN A 1 425 ? 17.796 -8.669 -16.306 1.00 69.06 425 ASN A N 1
ATOM 3196 C CA . ASN A 1 425 ? 18.960 -7.745 -16.217 1.00 69.06 425 ASN A CA 1
ATOM 3197 C C . ASN A 1 425 ? 18.863 -6.562 -15.234 1.00 69.06 425 ASN A C 1
ATOM 3199 O O . ASN A 1 425 ? 19.603 -5.589 -15.362 1.00 69.06 425 ASN A O 1
ATOM 3203 N N . ASN A 1 426 ? 18.008 -6.627 -14.206 1.00 75.56 426 ASN A N 1
ATOM 3204 C CA . ASN A 1 426 ? 17.913 -5.588 -13.160 1.00 75.56 426 ASN A CA 1
ATOM 3205 C C . ASN A 1 426 ? 17.527 -4.186 -13.673 1.00 75.56 426 ASN A C 1
ATOM 3207 O O . ASN A 1 426 ? 17.663 -3.202 -12.939 1.00 75.56 426 ASN A O 1
ATOM 3211 N N . ILE A 1 427 ? 16.989 -4.090 -14.889 1.00 86.88 427 ILE A N 1
ATOM 3212 C CA . ILE A 1 427 ? 16.461 -2.845 -15.439 1.00 86.88 427 ILE A CA 1
ATOM 3213 C C . ILE A 1 427 ? 15.145 -2.560 -14.712 1.00 86.88 427 ILE A C 1
ATOM 3215 O O . ILE A 1 427 ? 14.148 -3.256 -14.909 1.00 86.88 427 ILE A O 1
ATOM 3219 N N . LYS A 1 428 ? 15.162 -1.575 -13.816 1.00 92.69 428 LYS A N 1
ATOM 3220 C CA . LYS A 1 428 ? 14.073 -1.295 -12.874 1.00 92.69 428 LYS A CA 1
ATOM 3221 C C . LYS A 1 428 ? 13.391 0.017 -13.226 1.00 92.69 428 LYS A C 1
ATOM 3223 O O . LYS A 1 428 ? 14.060 1.022 -13.455 1.00 92.69 428 LYS A O 1
ATOM 3228 N N . SER A 1 429 ? 12.062 0.024 -13.201 1.00 94.19 429 SER A N 1
ATOM 3229 C CA . SER A 1 429 ? 11.303 1.270 -13.211 1.00 94.19 429 SER A CA 1
ATOM 3230 C C . SER A 1 429 ? 11.567 2.066 -11.926 1.00 94.19 429 SER A C 1
ATOM 3232 O O . SER A 1 429 ? 11.960 1.486 -10.902 1.00 94.19 429 SER A O 1
ATOM 3234 N N . PRO A 1 430 ? 11.273 3.376 -11.906 1.00 94.94 430 PRO A N 1
ATOM 3235 C CA . PRO A 1 430 ? 11.101 4.066 -10.637 1.00 94.94 430 PRO A CA 1
ATOM 3236 C C . PRO A 1 430 ? 9.918 3.459 -9.857 1.00 94.94 430 PRO A C 1
ATOM 3238 O O . PRO A 1 430 ? 9.054 2.783 -10.430 1.00 94.94 430 PRO A O 1
ATOM 3241 N N . LEU A 1 431 ? 9.905 3.671 -8.541 1.00 96.44 431 LEU A N 1
ATOM 3242 C CA . LEU A 1 431 ? 8.841 3.201 -7.650 1.00 96.44 431 LEU A CA 1
ATOM 3243 C C . LEU A 1 431 ? 7.550 4.005 -7.890 1.00 96.44 431 LEU A C 1
ATOM 3245 O O . LEU A 1 431 ? 7.620 5.196 -8.187 1.00 96.44 431 LEU A O 1
ATOM 3249 N N . SER A 1 432 ? 6.385 3.367 -7.771 1.00 97.81 432 SER A N 1
ATOM 3250 C CA . SER A 1 432 ? 5.083 4.038 -7.871 1.00 97.81 432 SER A CA 1
ATOM 3251 C C . SER A 1 432 ? 4.828 5.028 -6.728 1.00 97.81 432 SER A C 1
ATOM 3253 O O . SER A 1 432 ? 5.589 5.121 -5.764 1.00 97.81 432 SER A O 1
ATOM 3255 N N . ASN A 1 433 ? 3.673 5.698 -6.784 1.00 95.31 433 ASN A N 1
ATOM 3256 C CA . ASN A 1 433 ? 3.057 6.301 -5.603 1.00 95.31 433 ASN A CA 1
ATOM 3257 C C . ASN A 1 433 ? 2.794 5.255 -4.505 1.00 95.31 433 ASN A C 1
ATOM 3259 O O . ASN A 1 433 ? 2.707 4.052 -4.772 1.00 95.31 433 ASN A O 1
ATOM 3263 N N . THR A 1 434 ? 2.611 5.744 -3.283 1.00 96.31 434 THR A N 1
ATOM 3264 C CA . THR A 1 434 ? 2.316 4.923 -2.108 1.00 96.31 434 THR A CA 1
ATOM 3265 C C . THR A 1 434 ? 0.822 4.943 -1.793 1.00 96.31 434 THR A C 1
ATOM 3267 O O . THR A 1 434 ? 0.200 6.004 -1.816 1.00 96.31 434 THR A O 1
ATOM 3270 N N . VAL A 1 435 ? 0.259 3.782 -1.464 1.00 95.81 435 VAL A N 1
ATOM 3271 C CA . VAL A 1 435 ? -1.085 3.619 -0.892 1.00 95.81 435 VAL A CA 1
ATOM 3272 C C . VAL A 1 435 ? -0.930 3.152 0.550 1.00 95.81 435 VAL A C 1
ATOM 3274 O O . VAL A 1 435 ? -0.203 2.198 0.804 1.00 95.81 435 VAL A O 1
ATOM 3277 N N . PHE A 1 436 ? -1.602 3.803 1.494 1.00 95.19 436 PHE A N 1
ATOM 3278 C CA . PHE A 1 436 ? -1.584 3.394 2.898 1.00 95.19 436 PHE A CA 1
ATOM 3279 C C . PHE A 1 436 ? -2.827 2.572 3.211 1.00 95.19 436 PHE A C 1
ATOM 3281 O O . PHE A 1 436 ? -3.934 3.014 2.914 1.00 95.19 436 PHE A O 1
ATOM 3288 N N . ILE A 1 437 ? -2.632 1.395 3.798 1.00 95.50 437 ILE A N 1
ATOM 3289 C CA . ILE A 1 437 ? -3.711 0.571 4.338 1.00 95.50 437 ILE A CA 1
ATOM 3290 C C . ILE A 1 437 ? -3.681 0.672 5.850 1.00 95.50 437 ILE A C 1
ATOM 3292 O O . ILE A 1 437 ? -2.622 0.489 6.449 1.00 95.50 437 ILE A O 1
ATOM 3296 N N . THR A 1 438 ? -4.845 0.923 6.440 1.00 94.38 438 THR A N 1
ATOM 3297 C CA . THR A 1 438 ? -5.050 0.964 7.890 1.00 94.38 438 THR A CA 1
ATOM 3298 C C . THR A 1 438 ? -5.975 -0.176 8.281 1.00 94.38 438 THR A C 1
ATOM 3300 O O . THR A 1 438 ? -7.069 -0.301 7.725 1.00 94.38 438 THR A O 1
ATOM 3303 N N . VAL A 1 439 ? -5.555 -0.999 9.239 1.00 93.81 439 VAL A N 1
ATOM 3304 C CA . VAL A 1 439 ? -6.377 -2.102 9.743 1.00 93.81 439 VAL A CA 1
ATOM 3305 C C . VAL A 1 439 ? -7.028 -1.655 11.046 1.00 93.81 439 VAL A C 1
ATOM 3307 O O . VAL A 1 439 ? -6.372 -1.453 12.065 1.00 93.81 439 VAL A O 1
ATOM 3310 N N . VAL A 1 440 ? -8.344 -1.458 11.016 1.00 93.62 440 VAL A N 1
ATOM 3311 C CA . VAL A 1 440 ? -9.111 -0.935 12.148 1.00 93.62 440 VAL A CA 1
ATOM 3312 C C . VAL A 1 440 ? -9.595 -2.101 13.007 1.00 93.62 440 VAL A C 1
ATOM 3314 O O . VAL A 1 440 ? -10.687 -2.633 12.816 1.00 93.62 440 VAL A O 1
ATOM 3317 N N . ASN A 1 441 ? -8.749 -2.510 13.954 1.00 91.12 441 ASN A N 1
ATOM 3318 C CA . ASN A 1 441 ? -9.042 -3.574 14.915 1.00 91.12 441 ASN A CA 1
ATOM 3319 C C . ASN A 1 441 ? -9.517 -2.994 16.261 1.00 91.12 441 ASN A C 1
ATOM 3321 O O . ASN A 1 441 ? -8.718 -2.775 17.176 1.00 91.12 441 ASN A O 1
ATOM 3325 N N . LEU A 1 442 ? -10.815 -2.700 16.369 1.00 92.12 442 LEU A N 1
ATOM 3326 C CA . LEU A 1 442 ? -11.397 -2.146 17.594 1.00 92.12 442 LEU A CA 1
ATOM 3327 C C . LEU A 1 442 ? -11.568 -3.236 18.654 1.00 92.12 442 LEU A C 1
ATOM 3329 O O . LEU A 1 442 ? -12.315 -4.190 18.457 1.00 92.12 442 LEU A O 1
ATOM 3333 N N . GLN A 1 443 ? -10.906 -3.053 19.795 1.00 88.94 443 GLN A N 1
ATOM 3334 C CA . GLN A 1 443 ? -11.064 -3.929 20.953 1.00 88.94 443 GLN A CA 1
ATOM 3335 C C . GLN A 1 443 ? -12.427 -3.729 21.622 1.00 88.94 443 GLN A C 1
ATOM 3337 O O . GLN A 1 443 ? -13.028 -2.653 21.521 1.00 88.94 443 GLN A O 1
ATOM 3342 N N . GLN A 1 444 ? -12.883 -4.758 22.339 1.00 92.81 444 GLN A N 1
ATOM 3343 C CA . GLN A 1 444 ? -14.067 -4.668 23.187 1.00 92.81 444 GLN A CA 1
ATOM 3344 C C . GLN A 1 444 ? -13.871 -3.540 24.224 1.00 92.81 444 GLN A C 1
ATOM 3346 O O . GLN A 1 444 ? -12.828 -3.490 24.882 1.00 92.81 444 GLN A O 1
ATOM 3351 N N . PRO A 1 445 ? -14.820 -2.599 24.360 1.00 95.81 445 PRO A N 1
ATOM 3352 C CA . PRO A 1 445 ? -14.715 -1.526 25.337 1.00 95.81 445 PRO A CA 1
ATOM 3353 C C . PRO A 1 445 ? -15.018 -2.033 26.751 1.00 95.81 445 PRO A C 1
ATOM 3355 O O . PRO A 1 445 ? -15.797 -2.967 26.937 1.00 95.81 445 PRO A O 1
ATOM 3358 N N . SER A 1 446 ? -14.451 -1.374 27.758 1.00 95.75 446 SER A N 1
ATOM 3359 C CA . SER A 1 446 ? -14.807 -1.588 29.160 1.00 95.75 446 SER A CA 1
ATOM 3360 C C . SER A 1 446 ? -15.965 -0.684 29.571 1.00 95.75 446 SER A C 1
ATOM 3362 O O . SER A 1 446 ? -16.039 0.473 29.149 1.00 95.75 446 SER A O 1
ATOM 3364 N N . ILE A 1 447 ? -16.841 -1.206 30.426 1.00 95.50 447 ILE A N 1
ATOM 3365 C CA . ILE A 1 447 ? -17.952 -0.477 31.038 1.00 95.50 447 ILE A CA 1
ATOM 3366 C C . ILE A 1 447 ? -17.775 -0.471 32.558 1.00 95.50 447 ILE A C 1
ATOM 3368 O O . ILE A 1 447 ? -17.396 -1.476 33.156 1.00 95.50 447 ILE A O 1
ATOM 3372 N N . SER A 1 448 ? -18.007 0.677 33.182 1.00 92.31 448 SER A N 1
ATOM 3373 C CA . SER A 1 448 ? -17.928 0.863 34.628 1.00 92.31 448 SER A CA 1
ATOM 3374 C C . SER A 1 448 ? -18.907 1.940 35.089 1.00 92.31 448 SER A C 1
ATOM 3376 O O . SER A 1 448 ? -19.642 2.526 34.292 1.00 92.31 448 SER A O 1
ATOM 3378 N N . GLN A 1 449 ? -18.942 2.198 36.390 1.00 89.19 449 GLN A N 1
ATOM 3379 C CA . GLN A 1 449 ? -19.861 3.137 37.011 1.00 89.19 449 GLN A CA 1
ATOM 3380 C C . GLN A 1 449 ? -19.170 3.985 38.075 1.00 89.19 449 GLN A C 1
ATOM 3382 O O . GLN A 1 449 ? -18.194 3.564 38.695 1.00 89.19 449 GLN A O 1
ATOM 3387 N N . SER A 1 450 ? -19.727 5.165 38.333 1.00 86.06 450 SER A N 1
ATOM 3388 C CA . SER A 1 450 ? -19.346 6.024 39.455 1.00 86.06 450 SER A CA 1
ATOM 3389 C C . SER A 1 450 ? -20.569 6.741 40.022 1.00 86.06 450 SER A C 1
ATOM 3391 O O . SER A 1 450 ? -21.372 7.266 39.251 1.00 86.06 450 SER A O 1
ATOM 3393 N N . ALA A 1 451 ? -20.678 6.830 41.347 1.00 79.38 451 ALA A N 1
ATOM 3394 C CA . ALA A 1 451 ? -21.700 7.616 42.038 1.00 79.38 451 ALA A CA 1
ATOM 3395 C C . ALA A 1 451 ? -21.003 8.652 42.942 1.00 79.38 451 ALA A C 1
ATOM 3397 O O . ALA A 1 451 ? -20.464 8.273 43.983 1.00 79.38 451 ALA A O 1
ATOM 3398 N N . PRO A 1 452 ? -20.957 9.938 42.550 1.00 63.72 452 PRO A N 1
ATOM 3399 C CA . PRO A 1 452 ? -20.237 10.973 43.300 1.00 63.72 452 PRO A CA 1
ATOM 3400 C C . PRO A 1 452 ? -20.795 11.215 44.710 1.00 63.72 452 PRO A C 1
ATOM 3402 O O . PRO A 1 452 ? -20.041 11.570 45.612 1.00 63.72 452 PRO A O 1
ATOM 3405 N N . ASP A 1 453 ? -22.096 10.980 44.904 1.00 65.94 453 ASP A N 1
ATOM 3406 C CA . ASP A 1 453 ? -22.833 11.380 46.111 1.00 65.94 453 ASP A CA 1
ATOM 3407 C C . ASP A 1 453 ? -22.899 10.282 47.192 1.00 65.94 453 ASP A C 1
ATOM 3409 O O . ASP A 1 453 ? -23.654 10.394 48.153 1.00 65.94 453 ASP A O 1
ATOM 3413 N N . GLY A 1 454 ? -22.143 9.187 47.044 1.00 58.41 454 GLY A N 1
ATOM 3414 C CA . GLY A 1 454 ? -22.063 8.129 48.063 1.00 58.41 454 GLY A CA 1
ATOM 3415 C C . GLY A 1 454 ? -23.298 7.222 48.185 1.00 58.41 454 GLY A C 1
ATOM 3416 O O . GLY A 1 454 ? -23.334 6.368 49.065 1.00 58.41 454 GLY A O 1
ATOM 3417 N N . GLY A 1 455 ? -24.287 7.333 47.289 1.00 62.12 455 GLY A N 1
ATOM 3418 C CA . GLY A 1 455 ? -25.478 6.466 47.231 1.00 62.12 455 GLY A CA 1
ATOM 3419 C C . GLY A 1 455 ? -25.220 5.051 46.688 1.00 62.12 455 GLY A C 1
ATOM 3420 O O . GLY A 1 455 ? -26.076 4.505 45.993 1.00 62.12 455 GLY A O 1
ATOM 3421 N N . PHE A 1 456 ? -24.036 4.492 46.953 1.00 65.38 456 PHE A N 1
ATOM 3422 C CA . PHE A 1 456 ? -23.500 3.302 46.297 1.00 65.38 456 PHE A CA 1
ATOM 3423 C C . PHE A 1 456 ? -23.029 2.246 47.294 1.00 65.38 456 PHE A C 1
ATOM 3425 O O . PHE A 1 456 ? -22.245 2.535 48.194 1.00 65.38 456 PHE A O 1
ATOM 3432 N N . HIS A 1 457 ? -23.436 1.001 47.060 1.00 67.81 457 HIS A N 1
ATOM 3433 C CA . HIS A 1 457 ? -22.791 -0.182 47.623 1.00 67.81 457 HIS A CA 1
ATOM 3434 C C . HIS A 1 457 ? -22.694 -1.269 46.546 1.00 67.81 457 HIS A C 1
ATOM 3436 O O . HIS A 1 457 ? -23.520 -1.349 45.632 1.00 67.81 457 HIS A O 1
ATOM 3442 N N . VAL A 1 458 ? -21.639 -2.080 46.624 1.00 65.12 458 VAL A N 1
ATOM 3443 C CA . VAL A 1 458 ? -21.436 -3.216 45.719 1.00 65.12 458 VAL A CA 1
ATOM 3444 C C . VAL A 1 458 ? -22.277 -4.371 46.248 1.00 65.12 458 VAL A C 1
ATOM 3446 O O . VAL A 1 458 ? -21.964 -4.932 47.295 1.00 65.12 458 VAL A O 1
ATOM 3449 N N . GLY A 1 459 ? -23.364 -4.693 45.550 1.00 61.19 459 GLY A N 1
ATOM 3450 C CA . GLY A 1 459 ? -24.145 -5.891 45.826 1.00 61.19 459 GLY A CA 1
ATOM 3451 C C . GLY A 1 459 ? -23.493 -7.134 45.209 1.00 61.19 459 GLY A C 1
ATOM 3452 O O . GLY A 1 459 ? -22.621 -7.015 44.345 1.00 61.19 459 GLY A O 1
ATOM 3453 N N . PRO A 1 460 ? -23.941 -8.341 45.585 1.00 57.75 460 PRO A N 1
ATOM 3454 C CA . PRO A 1 460 ? -23.374 -9.598 45.089 1.00 57.75 460 PRO A CA 1
ATOM 3455 C C . PRO A 1 460 ? -23.522 -9.801 43.569 1.00 57.75 460 PRO A C 1
ATOM 3457 O O . PRO A 1 460 ? -22.763 -10.566 42.988 1.00 57.75 460 PRO A O 1
ATOM 3460 N N . GLN A 1 461 ? -24.472 -9.114 42.921 1.00 59.34 461 GLN A N 1
ATOM 3461 C CA . GLN A 1 461 ? -24.760 -9.227 41.481 1.00 59.34 461 GLN A CA 1
ATOM 3462 C C . GLN A 1 461 ? -24.365 -7.979 40.671 1.00 59.34 461 GLN A C 1
ATOM 3464 O O . GLN A 1 461 ? -24.563 -7.944 39.458 1.00 59.34 461 GLN A O 1
ATOM 3469 N N . GLY A 1 462 ? -23.837 -6.933 41.319 1.00 67.31 462 GLY A N 1
ATOM 3470 C CA . GLY A 1 462 ? -23.489 -5.686 40.642 1.00 67.31 462 GLY A CA 1
ATOM 3471 C C . GLY A 1 462 ? -23.705 -4.419 41.475 1.00 67.31 462 GLY A C 1
ATOM 3472 O O . GLY A 1 462 ? -23.989 -4.482 42.675 1.00 67.31 462 GLY A O 1
ATOM 3473 N N . PRO A 1 463 ? -23.543 -3.239 40.853 1.00 76.75 463 PRO A N 1
ATOM 3474 C CA . PRO A 1 463 ? -23.770 -1.951 41.496 1.00 76.75 463 PRO A CA 1
ATOM 3475 C C . PRO A 1 463 ? -25.227 -1.749 41.928 1.00 76.75 463 PRO A C 1
ATOM 3477 O O . PRO A 1 463 ? -26.155 -1.835 41.118 1.00 76.75 463 PRO A O 1
ATOM 3480 N N . VAL A 1 464 ? -25.409 -1.389 43.200 1.00 82.31 464 VAL A N 1
ATOM 3481 C CA . VAL A 1 464 ? -26.708 -1.016 43.757 1.00 82.31 464 VAL A CA 1
ATOM 3482 C C . VAL A 1 464 ? -26.754 0.495 43.969 1.00 82.31 464 VAL A C 1
ATOM 3484 O O . VAL A 1 464 ? -25.894 1.068 44.643 1.00 82.31 464 VAL A O 1
ATOM 3487 N N . ILE A 1 465 ? -27.754 1.141 43.368 1.00 85.12 465 ILE A N 1
ATOM 3488 C CA . ILE A 1 465 ? -27.908 2.597 43.338 1.00 85.12 465 ILE A CA 1
ATOM 3489 C C . ILE A 1 465 ? -29.158 2.991 44.116 1.00 85.12 465 ILE A C 1
ATOM 3491 O O . ILE A 1 465 ? -30.265 2.532 43.826 1.00 85.12 465 ILE A O 1
ATOM 3495 N N . THR A 1 466 ? -28.997 3.870 45.099 1.00 82.31 466 THR A N 1
ATOM 3496 C CA . THR A 1 466 ? -30.141 4.420 45.829 1.00 82.31 466 THR A CA 1
ATOM 3497 C C . THR A 1 466 ? -30.935 5.359 44.924 1.00 82.31 466 THR A C 1
ATOM 3499 O O . THR A 1 466 ? -30.373 6.237 44.266 1.00 82.31 466 THR A O 1
ATOM 3502 N N . ARG A 1 467 ? -32.261 5.203 44.905 1.00 84.19 467 ARG A N 1
ATOM 3503 C CA . ARG A 1 467 ? -33.190 6.083 44.187 1.00 84.19 467 ARG A CA 1
ATOM 3504 C C . ARG A 1 467 ? -32.919 7.558 44.523 1.00 84.19 467 ARG A C 1
ATOM 3506 O O . ARG A 1 467 ? -32.421 7.865 45.606 1.00 84.19 467 ARG A O 1
ATOM 3513 N N . SER A 1 468 ? -33.214 8.443 43.570 1.00 80.62 468 SER A N 1
ATOM 3514 C CA . SER A 1 468 ? -33.000 9.900 43.633 1.00 80.62 468 SER A CA 1
ATOM 3515 C C . SER A 1 468 ? -31.554 10.370 43.835 1.00 80.62 468 SER A C 1
ATOM 3517 O O . SER A 1 468 ? -31.337 11.566 43.989 1.00 80.62 468 SER A O 1
ATOM 3519 N N . HIS A 1 469 ? -30.567 9.470 43.818 1.00 83.06 469 HIS A N 1
ATOM 3520 C CA . HIS A 1 469 ? -29.154 9.845 43.744 1.00 83.06 469 HIS A CA 1
ATOM 3521 C C . HIS A 1 469 ? -28.681 9.827 42.292 1.00 83.06 469 HIS A C 1
ATOM 3523 O O . HIS A 1 469 ? -29.201 9.067 41.467 1.00 83.06 469 HIS A O 1
ATOM 3529 N N . GLY A 1 470 ? -27.685 10.658 41.990 1.00 84.94 470 GLY A N 1
ATOM 3530 C CA . GLY A 1 470 ? -27.054 10.686 40.681 1.00 84.94 470 GLY A CA 1
ATOM 3531 C C . GLY A 1 470 ? -26.042 9.558 40.511 1.00 84.94 470 GLY A C 1
ATOM 3532 O O . GLY A 1 470 ? -25.310 9.200 41.437 1.00 84.94 470 GLY A O 1
ATOM 3533 N N . PHE A 1 471 ? -25.959 9.015 39.301 1.00 89.69 471 PHE A N 1
ATOM 3534 C CA . PHE A 1 471 ? -24.917 8.061 38.935 1.00 89.69 471 PHE A CA 1
ATOM 3535 C C . PHE A 1 471 ? -24.448 8.273 37.501 1.00 89.69 471 PHE A C 1
ATOM 3537 O O . PHE A 1 471 ? -25.152 8.828 36.662 1.00 89.69 471 PHE A O 1
ATOM 3544 N N . THR A 1 472 ? -23.243 7.805 37.209 1.00 91.62 472 THR A N 1
ATOM 3545 C CA . THR A 1 472 ? -22.637 7.879 35.882 1.00 91.62 472 THR A CA 1
ATOM 3546 C C . THR A 1 472 ? -22.234 6.485 35.448 1.00 91.62 472 THR A C 1
ATOM 3548 O O . THR A 1 472 ? -21.552 5.789 36.198 1.00 91.62 472 THR A O 1
ATOM 3551 N N . ILE A 1 473 ? -22.605 6.097 34.231 1.00 93.88 473 ILE A N 1
ATOM 3552 C CA . ILE A 1 473 ? -22.015 4.941 33.549 1.00 93.88 473 ILE A CA 1
ATOM 3553 C C . ILE A 1 473 ? -20.872 5.459 32.682 1.00 93.88 473 ILE A C 1
ATOM 3555 O O . ILE A 1 473 ? -21.047 6.419 31.939 1.00 93.88 473 ILE A O 1
ATOM 3559 N N . ILE A 1 474 ? -19.697 4.858 32.786 1.00 95.06 474 ILE A N 1
ATOM 3560 C CA . ILE A 1 474 ? -18.498 5.262 32.060 1.00 95.06 474 ILE A CA 1
ATOM 3561 C C . ILE A 1 474 ? -18.124 4.125 31.122 1.00 95.06 474 ILE A C 1
ATOM 3563 O O . ILE A 1 474 ? -17.959 2.986 31.549 1.00 95.06 474 ILE A O 1
ATOM 3567 N N . CYS A 1 475 ? -17.968 4.441 29.844 1.00 96.31 475 CYS A N 1
ATOM 3568 C CA . CYS A 1 475 ? -17.468 3.500 28.855 1.00 96.31 475 CYS A CA 1
ATOM 3569 C C . CYS A 1 475 ? -16.129 3.986 28.332 1.00 96.31 475 CYS A C 1
ATOM 3571 O O . CYS A 1 475 ? -15.950 5.176 28.074 1.00 96.31 475 CYS A O 1
ATOM 3573 N N . SER A 1 476 ? -15.172 3.076 28.213 1.00 94.81 476 SER A N 1
ATOM 3574 C CA . SER A 1 476 ? -13.810 3.393 27.801 1.00 94.81 476 SER A CA 1
ATOM 3575 C C . SER A 1 476 ? -13.248 2.341 26.854 1.00 94.81 476 SER A C 1
ATOM 3577 O O . SER A 1 476 ? -13.683 1.194 26.822 1.00 94.81 476 SER A O 1
ATOM 3579 N N . THR A 1 477 ? -12.284 2.749 26.036 1.00 93.38 477 THR A N 1
ATOM 3580 C CA . THR A 1 477 ? -11.593 1.886 25.076 1.00 93.38 477 THR A CA 1
ATOM 3581 C C . THR A 1 477 ? -10.085 2.105 25.162 1.00 93.38 477 THR A C 1
ATOM 3583 O O . THR A 1 477 ? -9.621 3.121 25.669 1.00 93.38 477 THR A O 1
ATOM 3586 N N . GLN A 1 478 ? -9.310 1.155 24.645 1.00 89.25 478 GLN A N 1
ATOM 3587 C CA . GLN A 1 478 ? -7.865 1.296 24.424 1.00 89.25 478 GLN A CA 1
ATOM 3588 C C . GLN A 1 478 ? -7.531 1.441 22.928 1.00 89.25 478 GLN A C 1
ATOM 3590 O O . GLN A 1 478 ? -6.398 1.221 22.511 1.00 89.25 478 GLN A O 1
ATOM 3595 N N . SER A 1 479 ? -8.528 1.769 22.098 1.00 85.56 479 SER A N 1
ATOM 3596 C CA . SER A 1 479 ? -8.360 1.938 20.653 1.00 85.56 479 SER A CA 1
ATOM 3597 C C . SER A 1 479 ? -7.311 2.998 20.309 1.00 85.56 479 SER A C 1
ATOM 3599 O O . SER A 1 479 ? -7.304 4.077 20.890 1.00 85.56 479 SER A O 1
ATOM 3601 N N . GLN A 1 480 ? -6.498 2.739 19.281 1.00 85.06 480 GLN A N 1
ATOM 3602 C CA . GLN A 1 480 ? -5.547 3.712 18.726 1.00 85.06 480 GLN A CA 1
ATOM 3603 C C . GLN A 1 480 ? -6.214 4.923 18.045 1.00 85.06 480 GLN A C 1
ATOM 3605 O O . GLN A 1 480 ? -5.533 5.873 17.662 1.00 85.06 480 GLN A O 1
ATOM 3610 N N . PHE A 1 481 ? -7.538 4.886 17.866 1.00 86.06 481 PHE A N 1
ATOM 3611 C CA . PHE A 1 481 ? -8.317 5.926 17.200 1.00 86.06 481 PHE A CA 1
ATOM 3612 C C . PHE A 1 481 ? -9.169 6.694 18.226 1.00 86.06 481 PHE A C 1
ATOM 3614 O O . PHE A 1 481 ? -10.274 6.236 18.541 1.00 86.06 481 PHE A O 1
ATOM 3621 N N . PRO A 1 482 ? -8.694 7.841 18.754 1.00 83.38 482 PRO A N 1
ATOM 3622 C CA . PRO A 1 482 ? -9.459 8.659 19.695 1.00 83.38 482 PRO A CA 1
ATOM 3623 C C . PRO A 1 482 ? -10.569 9.459 18.994 1.00 83.38 482 PRO A C 1
ATOM 3625 O O . PRO A 1 482 ? -10.517 9.695 17.788 1.00 83.38 482 PRO A O 1
ATOM 3628 N N . GLY A 1 483 ? -11.544 9.943 19.770 1.00 82.62 483 GLY A N 1
ATOM 3629 C CA . GLY A 1 483 ? -12.545 10.909 19.287 1.00 82.62 483 GLY A CA 1
ATOM 3630 C C . GLY A 1 483 ? -13.734 10.324 18.513 1.00 82.62 483 GLY A C 1
ATOM 3631 O O . GLY A 1 483 ? -14.388 11.054 17.771 1.00 82.62 483 GLY A O 1
ATOM 3632 N N . GLY A 1 484 ? -14.017 9.027 18.671 1.00 89.94 484 GLY A N 1
ATOM 3633 C CA . GLY A 1 484 ? -15.247 8.389 18.194 1.00 89.94 484 GLY A CA 1
ATOM 3634 C C . GLY A 1 484 ? -16.466 8.677 19.082 1.00 89.94 484 GLY A C 1
ATOM 3635 O O . GLY A 1 484 ? -16.576 9.720 19.725 1.00 89.94 484 GLY A O 1
ATOM 3636 N N . SER A 1 485 ? -17.404 7.740 19.139 1.00 95.00 485 SER A N 1
ATOM 3637 C CA . SER A 1 485 ? -18.610 7.818 19.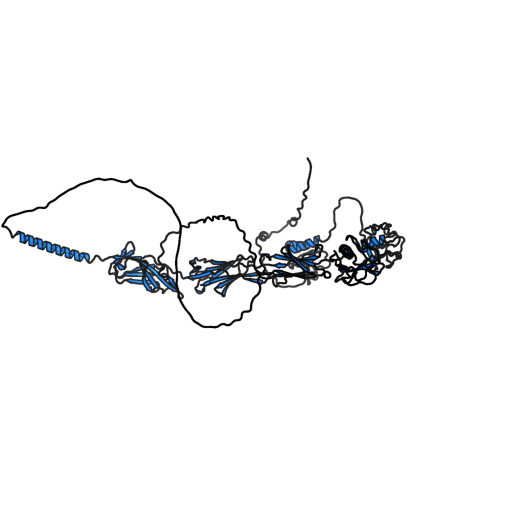967 1.00 95.00 485 SER A CA 1
ATOM 3638 C C . SER A 1 485 ? -18.873 6.490 20.664 1.00 95.00 485 SER A C 1
ATOM 3640 O O . SER A 1 485 ? -18.582 5.425 20.127 1.00 95.00 485 SER A O 1
ATOM 3642 N N . PHE A 1 486 ? -19.427 6.553 21.869 1.00 96.56 486 PHE A N 1
ATOM 3643 C CA . PHE A 1 486 ? -19.936 5.390 22.579 1.00 96.56 486 PHE A CA 1
ATOM 3644 C C . PHE A 1 486 ? -21.457 5.380 22.511 1.00 96.56 486 PHE A C 1
ATOM 3646 O O . PHE A 1 486 ? -22.116 6.386 22.774 1.00 96.56 486 PHE A O 1
ATOM 3653 N N . HIS A 1 487 ? -22.010 4.214 22.212 1.00 96.00 487 HIS A N 1
ATOM 3654 C CA . HIS A 1 487 ? -23.437 3.948 22.277 1.00 96.00 487 HIS A CA 1
ATOM 3655 C C . HIS A 1 487 ? -23.701 3.078 23.499 1.00 96.00 487 HIS A C 1
ATOM 3657 O O . HIS A 1 487 ? -23.196 1.957 23.577 1.00 96.00 487 HIS A O 1
ATOM 3663 N N . LEU A 1 488 ? -24.482 3.599 24.443 1.00 96.44 488 LEU A N 1
ATOM 3664 C CA . LEU A 1 488 ? -24.939 2.860 25.608 1.00 96.44 488 LEU A CA 1
ATOM 3665 C C . LEU A 1 488 ? -26.217 2.109 25.238 1.00 96.44 488 LEU A C 1
ATOM 3667 O O . LEU A 1 488 ? -27.215 2.710 24.836 1.00 96.44 488 LEU A O 1
ATOM 3671 N N . PHE A 1 489 ? -26.197 0.797 25.394 1.00 94.44 489 PHE A N 1
ATOM 3672 C CA . PHE A 1 489 ? -27.321 -0.094 25.157 1.00 94.44 489 PHE A CA 1
ATOM 3673 C C . PHE A 1 489 ? -27.931 -0.540 26.476 1.00 94.44 489 PHE A C 1
ATOM 3675 O O . PHE A 1 489 ? -27.223 -0.725 27.463 1.00 94.44 489 PHE A O 1
ATOM 3682 N N . ARG A 1 490 ? -29.247 -0.757 26.470 1.00 90.38 490 ARG A N 1
ATOM 3683 C CA . ARG A 1 490 ? -29.962 -1.501 27.511 1.00 90.38 490 ARG A CA 1
ATOM 3684 C C . ARG A 1 490 ? -30.847 -2.538 26.837 1.00 90.38 490 ARG A C 1
ATOM 3686 O O . ARG A 1 490 ? -31.801 -2.183 26.140 1.00 90.38 490 ARG A O 1
ATOM 3693 N N . GLY A 1 491 ? -30.510 -3.814 27.004 1.00 80.00 491 GLY A N 1
ATOM 3694 C CA . GLY A 1 491 ? -31.014 -4.858 26.109 1.00 80.00 491 GLY A CA 1
ATOM 3695 C C . GLY A 1 491 ? -30.538 -4.612 24.670 1.00 80.00 491 GLY A C 1
ATOM 3696 O O . GLY A 1 491 ? -29.353 -4.389 24.448 1.00 80.00 491 GLY A O 1
ATOM 3697 N N . SER A 1 492 ? -31.453 -4.613 23.696 1.00 78.12 492 SER A N 1
ATOM 3698 C CA . SER A 1 492 ? -31.145 -4.382 22.272 1.00 78.12 492 SER A CA 1
ATOM 3699 C C . SER A 1 492 ? -31.241 -2.920 21.819 1.00 78.12 492 SER A C 1
ATOM 3701 O O . SER A 1 492 ? -30.853 -2.599 20.696 1.00 78.12 492 SER A O 1
ATOM 3703 N N . ASN A 1 493 ? -31.749 -2.022 22.667 1.00 83.06 493 ASN A N 1
ATOM 3704 C CA . ASN A 1 493 ? -32.003 -0.632 22.295 1.00 83.06 493 ASN A CA 1
ATOM 3705 C C . ASN A 1 493 ? -30.873 0.289 22.760 1.00 83.06 493 ASN A C 1
ATOM 3707 O O . ASN A 1 493 ? -30.425 0.209 23.907 1.00 83.06 493 ASN A O 1
ATOM 3711 N N . ILE A 1 494 ? -30.472 1.215 21.886 1.00 84.88 494 ILE A N 1
ATOM 3712 C CA . ILE A 1 494 ? -29.586 2.326 22.249 1.00 84.88 494 ILE A CA 1
ATOM 3713 C C . ILE A 1 494 ? -30.367 3.257 23.175 1.00 84.88 494 ILE A C 1
ATOM 3715 O O . ILE A 1 494 ? -31.401 3.799 22.790 1.00 84.88 494 ILE A O 1
ATOM 3719 N N . THR A 1 495 ? -29.873 3.447 24.395 1.00 82.88 495 THR A N 1
ATOM 3720 C CA . THR A 1 495 ? -30.463 4.378 25.361 1.00 82.88 495 THR A CA 1
ATOM 3721 C C . THR A 1 495 ? -29.904 5.782 25.187 1.00 82.88 495 THR A C 1
ATOM 3723 O O . THR A 1 495 ? -30.667 6.745 25.190 1.00 82.88 495 THR A O 1
ATOM 3726 N N . ARG A 1 496 ? -28.582 5.910 25.017 1.00 92.19 496 ARG A N 1
ATOM 3727 C CA . ARG A 1 496 ? -27.877 7.185 24.821 1.00 92.19 496 ARG A CA 1
ATOM 3728 C C . ARG A 1 496 ? -26.643 7.002 23.943 1.00 92.19 496 ARG A C 1
ATOM 3730 O O . ARG A 1 496 ? -26.086 5.912 23.858 1.00 92.19 496 ARG A O 1
ATOM 3737 N N . THR A 1 497 ? -26.217 8.076 23.289 1.00 95.25 497 THR A N 1
ATOM 3738 C CA . THR A 1 497 ? -24.961 8.135 22.530 1.00 95.25 497 THR A CA 1
ATOM 3739 C C . THR A 1 497 ? -24.195 9.363 22.974 1.00 95.25 497 THR A C 1
ATOM 3741 O O . THR A 1 497 ? -24.766 10.448 22.999 1.00 95.25 497 THR A O 1
ATOM 3744 N N . GLU A 1 498 ? -22.924 9.184 23.304 1.00 95.50 498 GLU A N 1
ATOM 3745 C CA . GLU A 1 498 ? -22.042 10.263 23.737 1.00 95.50 498 GLU A CA 1
ATOM 3746 C C . GLU A 1 498 ? -20.744 10.222 22.939 1.00 95.50 498 GLU A C 1
ATOM 3748 O O . GLU A 1 498 ? -20.197 9.153 22.651 1.00 95.50 498 GLU A O 1
ATOM 3753 N N . SER A 1 499 ? -20.232 11.397 22.586 1.00 93.88 499 SER A N 1
ATOM 3754 C CA . SER A 1 499 ? -18.927 11.511 21.941 1.00 93.88 499 SER A CA 1
ATOM 3755 C C . SER A 1 499 ? -17.821 11.160 22.933 1.00 93.88 499 SER A C 1
ATOM 3757 O O . SER A 1 499 ? -17.848 11.577 24.092 1.00 93.88 499 SER A O 1
ATOM 3759 N N . ALA A 1 500 ? -16.816 10.416 22.477 1.00 91.19 500 ALA A N 1
ATOM 3760 C CA . ALA A 1 500 ? -15.673 10.074 23.304 1.00 91.19 500 ALA A CA 1
ATOM 3761 C C . ALA A 1 500 ? -14.806 11.315 23.555 1.00 91.19 500 ALA A C 1
ATOM 3763 O O . ALA A 1 500 ? -14.310 11.957 22.626 1.00 91.19 500 ALA A O 1
ATOM 3764 N N . VAL A 1 501 ? -14.558 11.620 24.826 1.00 89.31 501 VAL A N 1
ATOM 3765 C CA . VAL A 1 501 ? -13.507 12.545 25.241 1.00 89.31 501 VAL A CA 1
ATOM 3766 C C . VAL A 1 501 ? -12.229 11.726 25.376 1.00 89.31 501 VAL A C 1
ATOM 3768 O O . VAL A 1 501 ? -12.064 10.950 26.314 1.00 89.31 501 VAL A O 1
ATOM 3771 N N . SER A 1 502 ? -11.310 11.881 24.419 1.00 86.25 502 SER A N 1
ATOM 3772 C CA . SER A 1 502 ? -10.125 11.021 24.290 1.00 86.25 502 SER A CA 1
ATOM 3773 C C . SER A 1 502 ? -10.519 9.563 24.003 1.00 86.25 502 SER A C 1
ATOM 3775 O O . SER A 1 502 ? -10.778 9.233 22.846 1.00 86.25 502 SER A O 1
ATOM 3777 N N . HIS A 1 503 ? -10.610 8.722 25.038 1.00 91.19 503 HIS A N 1
ATOM 3778 C CA . HIS A 1 503 ? -10.884 7.284 24.933 1.00 91.19 503 HIS A CA 1
ATOM 3779 C C . HIS A 1 503 ? -12.060 6.830 25.808 1.00 91.19 503 HIS A C 1
ATOM 3781 O O . HIS A 1 503 ? -12.285 5.630 25.955 1.00 91.19 503 HIS A O 1
ATOM 3787 N N . SER A 1 504 ? -12.800 7.759 26.414 1.00 93.81 504 SER A N 1
ATOM 3788 C CA . SER A 1 504 ? -13.946 7.429 27.258 1.00 93.81 504 SER A CA 1
ATOM 3789 C C . SER A 1 504 ? -15.115 8.380 27.051 1.00 93.81 504 SER A C 1
ATOM 3791 O O . SER A 1 504 ? -14.952 9.511 26.597 1.00 93.81 504 SER A O 1
ATOM 3793 N N . ALA A 1 505 ? -16.308 7.911 27.389 1.00 95.38 505 ALA A N 1
ATOM 3794 C CA . ALA A 1 505 ? -17.513 8.715 27.478 1.00 95.38 505 ALA A CA 1
ATOM 3795 C C . ALA A 1 505 ? -18.239 8.404 28.787 1.00 95.38 505 ALA A C 1
ATOM 3797 O O . ALA A 1 505 ? -18.252 7.262 29.250 1.00 95.38 505 ALA A O 1
ATOM 3798 N N . SER A 1 506 ? -18.845 9.436 29.366 1.00 94.56 506 SER A N 1
ATOM 3799 C CA . SER A 1 506 ? -19.549 9.365 30.642 1.00 94.56 506 SER A CA 1
ATOM 3800 C C . SER A 1 506 ? -21.021 9.695 30.431 1.00 94.56 506 SER A C 1
ATOM 3802 O O . SER A 1 506 ? -21.365 10.801 30.023 1.00 94.56 506 SER A O 1
ATOM 3804 N N . PHE A 1 507 ? -21.891 8.745 30.746 1.00 94.62 507 PHE A N 1
ATOM 3805 C CA . PHE A 1 507 ? -23.340 8.854 30.662 1.00 94.62 507 PHE A CA 1
ATOM 3806 C C . PHE A 1 507 ? -23.897 9.187 32.045 1.00 94.62 507 PHE A C 1
ATOM 3808 O O . PHE A 1 507 ? -24.034 8.306 32.894 1.00 94.62 507 PHE A O 1
ATOM 3815 N N . PHE A 1 508 ? -24.192 10.465 32.284 1.00 91.88 508 PHE A N 1
ATOM 3816 C CA . PHE A 1 508 ? -24.693 10.935 33.576 1.00 91.88 508 PHE A CA 1
ATOM 3817 C C . PHE A 1 508 ? -26.220 10.809 33.691 1.00 91.88 508 PHE A C 1
ATOM 3819 O O . PHE A 1 508 ? -26.972 11.299 32.841 1.00 91.88 508 PHE A O 1
ATOM 3826 N N . PHE A 1 509 ? -26.676 10.189 34.774 1.00 90.38 509 PHE A N 1
ATOM 3827 C CA . PHE A 1 509 ? -28.070 10.059 35.181 1.00 90.38 509 PHE A CA 1
ATOM 3828 C C . PHE A 1 509 ? -28.272 10.892 36.454 1.00 90.38 509 PHE A C 1
ATOM 3830 O O . PHE A 1 509 ? -27.791 10.488 37.511 1.00 90.38 509 PHE A O 1
ATOM 3837 N N . PRO A 1 510 ? -28.949 12.055 36.368 1.00 87.25 510 PRO A N 1
ATOM 3838 C CA . PRO A 1 510 ? -29.079 12.970 37.503 1.00 87.25 510 PRO A CA 1
ATOM 3839 C C . PRO A 1 510 ? -29.840 12.377 38.690 1.00 87.25 510 PRO A C 1
ATOM 3841 O O . PRO A 1 510 ? -29.481 12.636 39.831 1.00 87.25 510 PRO A O 1
ATOM 3844 N N . GLU A 1 511 ? -30.872 11.577 38.415 1.00 86.81 511 GLU A N 1
ATOM 3845 C CA . GLU A 1 511 ? -31.703 10.940 39.434 1.00 86.81 511 GLU A CA 1
ATOM 3846 C C . GLU A 1 511 ? -31.986 9.487 39.045 1.00 86.81 511 GLU A C 1
ATOM 3848 O O . GLU A 1 511 ? -32.551 9.204 37.983 1.00 86.81 511 GLU A O 1
ATOM 3853 N N . ALA A 1 512 ? -31.595 8.555 39.915 1.00 86.31 512 ALA A N 1
ATOM 3854 C CA . ALA A 1 512 ? -31.925 7.147 39.768 1.00 86.31 512 ALA A CA 1
ATOM 3855 C C . ALA A 1 512 ? -33.425 6.902 39.994 1.00 86.31 512 ALA A C 1
ATOM 3857 O O . ALA A 1 512 ? -34.021 7.378 40.962 1.00 86.31 512 ALA A O 1
ATOM 3858 N N . ASP A 1 513 ? -34.014 6.090 39.121 1.00 85.06 513 ASP A N 1
ATOM 3859 C CA . ASP A 1 513 ? -35.420 5.683 39.140 1.00 85.06 513 ASP A CA 1
ATOM 3860 C C . ASP A 1 513 ? -35.533 4.266 38.581 1.00 85.06 513 ASP A C 1
ATOM 3862 O O . ASP A 1 513 ? -34.730 3.912 37.725 1.00 85.06 513 ASP A O 1
ATOM 3866 N N . PHE A 1 514 ? -36.521 3.476 39.011 1.00 84.00 514 PHE A N 1
ATOM 3867 C CA . PHE A 1 514 ? -36.663 2.059 38.636 1.00 84.00 514 PHE A CA 1
ATOM 3868 C C . PHE A 1 514 ? -36.675 1.815 37.125 1.00 84.00 514 PHE A C 1
ATOM 3870 O O . PHE A 1 514 ? -36.255 0.761 36.659 1.00 84.00 514 PHE A O 1
ATOM 3877 N N . SER A 1 515 ? -37.091 2.808 36.337 1.00 84.25 515 SER A N 1
ATOM 3878 C CA . SER A 1 515 ? -36.996 2.754 34.879 1.00 84.25 515 SER A CA 1
ATOM 3879 C C . SER A 1 515 ? -35.567 2.610 34.345 1.00 84.25 515 SER A C 1
ATOM 3881 O O . SER A 1 515 ? -35.419 2.228 33.189 1.00 84.25 515 SER A O 1
ATOM 3883 N N . HIS A 1 516 ? -34.530 2.895 35.137 1.00 87.00 516 HIS A N 1
ATOM 3884 C CA . HIS A 1 516 ? -33.112 2.756 34.795 1.00 87.00 516 HIS A CA 1
ATOM 3885 C C . HIS A 1 516 ? -32.502 1.402 35.213 1.00 87.00 516 HIS A C 1
ATOM 3887 O O . HIS A 1 516 ? -31.329 1.170 34.931 1.00 87.00 516 HIS A O 1
ATOM 3893 N N . GLU A 1 517 ? -33.255 0.505 35.848 1.00 86.75 517 GLU A N 1
ATOM 3894 C CA . GLU A 1 517 ? -32.785 -0.834 36.229 1.00 86.75 517 GLU A CA 1
ATOM 3895 C C . GLU A 1 517 ? -32.558 -1.729 34.992 1.00 86.75 517 GLU A C 1
ATOM 3897 O O . GLU A 1 517 ? -33.273 -1.621 33.988 1.00 86.75 517 GLU A O 1
ATOM 3902 N N . GLY A 1 518 ? -31.547 -2.603 35.044 1.00 88.44 518 GLY A N 1
ATOM 3903 C CA . GLY A 1 518 ? -31.287 -3.613 34.011 1.00 88.44 518 GLY A CA 1
ATOM 3904 C C . GLY A 1 518 ? -29.835 -3.707 33.535 1.00 88.44 518 GLY A C 1
ATOM 3905 O O . GLY A 1 518 ? -28.930 -3.099 34.103 1.00 88.44 518 GLY A O 1
ATOM 3906 N N . ASN A 1 519 ? -29.629 -4.496 32.476 1.00 91.62 519 ASN A N 1
ATOM 3907 C CA . ASN A 1 519 ? -28.312 -4.787 31.905 1.00 91.62 519 ASN A CA 1
ATOM 3908 C C . ASN A 1 519 ? -27.913 -3.759 30.850 1.00 91.62 519 ASN A C 1
ATOM 3910 O O . ASN A 1 519 ? -28.586 -3.621 29.821 1.00 91.62 519 ASN A O 1
ATOM 3914 N N . TYR A 1 520 ? -26.784 -3.102 31.086 1.00 94.00 520 TYR A N 1
ATOM 3915 C CA . TYR A 1 520 ? -26.185 -2.135 30.181 1.00 94.00 520 TYR A CA 1
ATOM 3916 C C . TYR A 1 520 ? -24.959 -2.710 29.484 1.00 94.00 520 TYR A C 1
ATOM 3918 O O . TYR A 1 520 ? -24.206 -3.479 30.070 1.00 94.00 520 TYR A O 1
ATOM 3926 N N . SER A 1 521 ? -24.737 -2.308 28.239 1.00 96.19 521 SER A N 1
ATOM 3927 C CA . SER A 1 521 ? -23.488 -2.561 27.516 1.00 96.19 521 SER A CA 1
ATOM 3928 C C . SER A 1 521 ? -23.127 -1.358 26.662 1.00 96.19 521 SER A C 1
ATOM 3930 O O . SER A 1 521 ? -23.962 -0.493 26.401 1.00 96.19 521 SER A O 1
ATOM 3932 N N . CYS A 1 522 ? -21.879 -1.293 26.223 1.00 95.62 522 CYS A N 1
ATOM 3933 C CA . CYS A 1 522 ? -21.374 -0.209 25.401 1.00 95.62 522 CYS A CA 1
ATOM 3934 C C . CYS A 1 522 ? -20.752 -0.722 24.110 1.00 95.62 522 CYS A C 1
ATOM 3936 O O . CYS A 1 522 ? -20.028 -1.712 24.110 1.00 95.62 522 CYS A O 1
ATOM 3938 N N . VAL A 1 523 ? -20.987 -0.002 23.016 1.00 96.44 523 VAL A N 1
ATOM 3939 C CA . VAL A 1 523 ? -20.302 -0.205 21.732 1.00 96.44 523 VAL A CA 1
ATOM 3940 C C . VAL A 1 523 ? -19.580 1.081 21.367 1.00 96.44 523 VAL A C 1
ATOM 3942 O O . VAL A 1 523 ? -20.170 2.160 21.436 1.00 96.44 523 VAL A O 1
ATOM 3945 N N . TYR A 1 524 ? -18.316 0.966 20.967 1.00 95.94 524 TYR A N 1
ATOM 3946 C CA . TYR A 1 524 ? -17.524 2.080 20.465 1.00 95.94 524 TYR A CA 1
ATOM 3947 C C . TYR A 1 524 ? -17.598 2.139 18.938 1.00 95.94 524 TYR A C 1
ATOM 3949 O O . TYR A 1 524 ? -17.410 1.127 18.264 1.00 95.94 524 TYR A O 1
ATOM 3957 N N . GLU A 1 525 ? -17.847 3.324 18.392 1.00 95.31 525 GLU A N 1
ATOM 3958 C CA . GLU A 1 525 ? -17.856 3.599 16.958 1.00 95.31 525 GLU A CA 1
ATOM 3959 C C . GLU A 1 525 ? -16.859 4.709 16.616 1.00 95.31 525 GLU A C 1
ATOM 3961 O O . GLU A 1 525 ? -16.820 5.750 17.269 1.00 95.31 525 GLU A O 1
ATOM 3966 N N . VAL A 1 526 ? -16.060 4.521 15.566 1.00 93.88 526 VAL A N 1
ATOM 3967 C CA . VAL A 1 526 ? -15.131 5.544 15.063 1.00 93.88 526 VAL A CA 1
ATOM 3968 C C . VAL A 1 526 ? -15.113 5.558 13.541 1.00 93.88 526 VAL A C 1
ATOM 3970 O O . VAL A 1 526 ? -15.285 4.524 12.898 1.00 93.88 526 VAL A O 1
ATOM 3973 N N . SER A 1 527 ? -14.897 6.735 12.952 1.00 91.62 527 SER A N 1
ATOM 3974 C CA . SER A 1 527 ? -14.774 6.882 11.501 1.00 91.62 527 SER A CA 1
ATOM 3975 C C . SER A 1 527 ? -13.316 7.070 11.090 1.00 91.62 527 SER A C 1
ATOM 3977 O O . SER A 1 527 ? -12.671 8.032 11.501 1.00 91.62 527 SER A O 1
ATOM 3979 N N . VAL A 1 528 ? -12.802 6.169 10.252 1.00 90.06 528 VAL A N 1
ATOM 3980 C CA . VAL A 1 528 ? -11.433 6.198 9.716 1.00 90.06 528 VAL A CA 1
ATOM 3981 C C . VAL A 1 528 ? -11.518 6.214 8.197 1.00 90.06 528 VAL A C 1
ATOM 3983 O O . VAL A 1 528 ? -12.196 5.381 7.599 1.00 90.06 528 VAL A O 1
ATOM 3986 N N . SER A 1 529 ? -10.854 7.180 7.556 1.00 86.38 529 SER A N 1
ATOM 3987 C CA . SER A 1 529 ? -10.879 7.344 6.093 1.00 86.38 529 SER A CA 1
ATOM 3988 C C . SER A 1 529 ? -12.303 7.332 5.518 1.00 86.38 529 SER A C 1
ATOM 3990 O O . SER A 1 529 ? -12.575 6.648 4.534 1.00 86.38 529 SER A O 1
ATOM 3992 N N . SER A 1 530 ? -13.224 8.070 6.154 1.00 84.69 530 SER A N 1
ATOM 3993 C CA . SER A 1 530 ? -14.654 8.179 5.797 1.00 84.69 530 SER A CA 1
ATOM 3994 C C . SER A 1 530 ? -15.494 6.894 5.890 1.00 84.69 530 SER A C 1
ATOM 3996 O O . SER A 1 530 ? -16.639 6.887 5.448 1.00 84.69 530 SER A O 1
ATOM 3998 N N . ARG A 1 531 ? -14.974 5.832 6.516 1.00 89.56 531 ARG A N 1
ATOM 3999 C CA . ARG A 1 531 ? -15.725 4.612 6.837 1.00 89.56 531 ARG A CA 1
ATOM 4000 C C . ARG A 1 531 ? -15.910 4.476 8.345 1.00 89.56 531 ARG A C 1
ATOM 4002 O O . ARG A 1 531 ? -14.965 4.709 9.094 1.00 89.56 531 ARG A O 1
ATOM 4009 N N . SER A 1 532 ? -17.105 4.085 8.779 1.00 92.25 532 SER A N 1
ATOM 4010 C CA . SER A 1 532 ? -17.420 3.844 10.191 1.00 92.25 532 SER A CA 1
ATOM 4011 C C . SER A 1 532 ? -17.119 2.399 10.589 1.00 92.25 532 SER A C 1
ATOM 4013 O O . SER A 1 532 ? -17.443 1.461 9.859 1.00 92.25 532 SER A O 1
ATOM 4015 N N . PHE A 1 533 ? -16.499 2.236 11.753 1.00 94.69 533 PHE A N 1
ATOM 4016 C CA . PHE A 1 533 ? -16.114 0.960 12.344 1.00 94.69 533 PHE A CA 1
ATOM 4017 C C . PHE A 1 533 ? -16.693 0.864 13.747 1.00 94.69 533 PHE A C 1
ATOM 4019 O O . PHE A 1 533 ? -16.612 1.829 14.507 1.00 94.69 533 PHE A O 1
ATOM 4026 N N . ARG A 1 534 ? -17.242 -0.302 14.092 1.00 94.44 534 ARG A N 1
ATOM 4027 C CA . ARG A 1 534 ? -17.846 -0.575 15.400 1.00 94.44 534 ARG A CA 1
ATOM 4028 C C . ARG A 1 534 ? -17.109 -1.700 16.107 1.00 94.44 534 ARG A C 1
ATOM 4030 O O . ARG A 1 534 ? -16.731 -2.681 15.471 1.00 94.44 534 ARG A O 1
ATOM 4037 N N . SER A 1 535 ? -16.897 -1.544 17.407 1.00 94.69 535 SER A N 1
ATOM 4038 C CA . SER A 1 535 ? -16.399 -2.615 18.266 1.00 94.69 535 SER A CA 1
ATOM 4039 C C . SER A 1 535 ? -17.482 -3.670 18.507 1.00 94.69 535 SER A C 1
ATOM 4041 O O . SER A 1 535 ? -18.667 -3.448 18.243 1.00 94.69 535 SER A O 1
ATOM 4043 N N . SER A 1 536 ? -17.092 -4.798 19.097 1.00 94.00 536 SER A N 1
ATOM 4044 C CA . SER A 1 536 ? -18.036 -5.641 19.834 1.00 94.00 536 SER A CA 1
ATOM 4045 C C . SER A 1 536 ? -18.623 -4.884 21.036 1.00 94.00 536 SER A C 1
ATOM 4047 O O . SER A 1 536 ? -18.086 -3.857 21.469 1.00 94.00 536 SER A O 1
ATOM 4049 N N . ALA A 1 537 ? -19.747 -5.375 21.561 1.00 95.25 537 ALA A N 1
ATOM 4050 C CA . ALA A 1 537 ? -20.332 -4.851 22.792 1.00 95.25 537 ALA A CA 1
ATOM 4051 C C . ALA A 1 537 ? -19.463 -5.217 24.003 1.00 95.25 537 ALA A C 1
ATOM 4053 O O . ALA A 1 537 ? -18.898 -6.310 24.042 1.00 95.25 537 ALA A O 1
ATOM 4054 N N . SER A 1 538 ? -19.367 -4.312 24.978 1.00 96.06 538 SER A N 1
ATOM 4055 C CA . SER A 1 538 ? -18.747 -4.574 26.280 1.00 96.06 538 SER A CA 1
ATOM 4056 C C . SER A 1 538 ? -19.419 -5.734 27.011 1.00 96.06 538 SER A C 1
ATOM 4058 O O . SER A 1 538 ? -20.542 -6.124 26.685 1.00 96.06 538 SER A O 1
ATOM 4060 N N . GLU A 1 539 ? -18.778 -6.185 28.086 1.00 93.31 539 GLU A N 1
ATOM 4061 C CA . GLU A 1 539 ? -19.450 -6.967 29.124 1.00 93.31 539 GLU A CA 1
ATOM 4062 C C . GLU A 1 539 ? -20.706 -6.253 29.652 1.00 93.31 539 GLU A C 1
ATOM 4064 O O . GLU A 1 539 ? -20.862 -5.032 29.504 1.00 93.31 539 GLU A O 1
ATOM 4069 N N . LEU A 1 540 ? -21.616 -7.023 30.252 1.00 92.88 540 LEU A N 1
ATOM 4070 C CA . LEU A 1 540 ? -22.860 -6.494 30.807 1.00 92.88 540 LEU A CA 1
ATOM 4071 C C . LEU A 1 540 ? -22.629 -5.873 32.190 1.00 92.88 540 LEU A C 1
ATOM 4073 O O . LEU A 1 540 ? -22.055 -6.497 33.079 1.00 92.88 540 LEU A O 1
ATOM 4077 N N . LEU A 1 541 ? -23.158 -4.668 32.391 1.00 91.31 541 LEU A N 1
ATOM 4078 C CA . LEU A 1 541 ? -23.241 -3.996 33.683 1.00 91.31 541 LEU A CA 1
ATOM 4079 C C . LEU A 1 541 ? -24.693 -4.005 34.175 1.00 91.31 541 LEU A C 1
ATOM 4081 O O . LEU A 1 541 ? -25.535 -3.287 33.630 1.00 91.31 541 LEU A O 1
ATOM 4085 N N . LEU A 1 542 ? -24.990 -4.799 35.204 1.00 89.81 542 LEU A N 1
ATOM 4086 C CA . LEU A 1 542 ? -26.314 -4.840 35.829 1.00 89.81 542 LEU A CA 1
ATOM 4087 C C . LEU A 1 542 ? -26.469 -3.692 36.833 1.00 89.81 542 LEU A C 1
ATOM 4089 O O . LEU A 1 542 ? -25.826 -3.689 37.878 1.00 89.81 542 LEU A O 1
ATOM 4093 N N . ILE A 1 543 ? -27.351 -2.738 36.541 1.00 88.00 543 ILE A N 1
ATOM 4094 C CA . ILE A 1 543 ? -27.730 -1.678 37.482 1.00 88.00 543 ILE A CA 1
ATOM 4095 C C . ILE A 1 543 ? -28.976 -2.112 38.250 1.00 88.00 543 ILE A C 1
ATOM 4097 O O . ILE A 1 543 ? -30.012 -2.355 37.631 1.00 88.00 543 ILE A O 1
ATOM 4101 N N . THR A 1 544 ? -28.885 -2.145 39.582 1.00 84.75 544 THR A N 1
ATOM 4102 C CA . THR A 1 544 ? -30.021 -2.387 40.489 1.00 84.75 544 THR A CA 1
ATOM 4103 C C . THR A 1 544 ? -30.369 -1.109 41.240 1.00 84.75 544 THR A C 1
ATOM 4105 O O . THR A 1 544 ? -29.472 -0.396 41.689 1.00 84.75 544 THR A O 1
ATOM 4108 N N . ILE A 1 545 ? -31.661 -0.814 41.398 1.00 84.56 545 ILE A N 1
ATOM 4109 C CA . ILE A 1 545 ? -32.120 0.402 42.082 1.00 84.56 545 ILE A CA 1
ATOM 4110 C C . ILE A 1 545 ? -32.884 0.038 43.343 1.00 84.56 545 ILE A C 1
ATOM 4112 O O . ILE A 1 545 ? -33.828 -0.750 43.300 1.00 84.56 545 ILE A O 1
ATOM 4116 N N . ILE A 1 546 ? -32.482 0.635 44.465 1.00 79.50 546 ILE A N 1
ATOM 4117 C CA . ILE A 1 546 ? -33.112 0.409 45.767 1.00 79.50 546 ILE A CA 1
ATOM 4118 C C . ILE A 1 546 ? -33.614 1.704 46.390 1.00 79.50 546 ILE A C 1
ATOM 4120 O O . ILE A 1 546 ? -33.225 2.808 46.007 1.00 79.50 546 ILE A O 1
ATOM 4124 N N . VAL A 1 547 ? -34.443 1.559 47.414 1.00 78.56 547 VAL A N 1
ATOM 4125 C CA . VAL A 1 547 ? -34.819 2.645 48.314 1.00 78.56 547 VAL A CA 1
ATOM 4126 C C . VAL A 1 547 ? -34.112 2.410 49.643 1.00 78.56 547 VAL A C 1
ATOM 4128 O O . VAL A 1 547 ? -34.291 1.358 50.248 1.00 78.56 547 VAL A O 1
ATOM 4131 N N . ASN A 1 548 ? -33.316 3.378 50.100 1.00 74.81 548 ASN A N 1
ATOM 4132 C CA . ASN A 1 548 ? -32.727 3.320 51.434 1.00 74.81 548 ASN A CA 1
ATOM 4133 C C . ASN A 1 548 ? -33.728 3.879 52.454 1.00 74.81 548 ASN A C 1
ATOM 4135 O O . ASN A 1 548 ? -34.174 5.022 52.320 1.00 74.81 548 ASN A O 1
ATOM 4139 N N . LEU A 1 549 ? -34.094 3.079 53.453 1.00 78.69 549 LEU A N 1
ATOM 4140 C CA . LEU A 1 549 ? -35.026 3.473 54.509 1.00 78.69 549 LEU A CA 1
ATOM 4141 C C . LEU A 1 549 ? -34.250 3.809 55.781 1.00 78.69 549 LEU A C 1
ATOM 4143 O O . LEU A 1 549 ? -33.330 3.092 56.166 1.00 78.69 549 LEU A O 1
ATOM 4147 N N . GLN A 1 550 ? -34.630 4.898 56.449 1.00 80.12 550 GLN A N 1
ATOM 4148 C CA . GLN A 1 550 ? -34.010 5.265 57.721 1.00 80.12 550 GLN A CA 1
ATOM 4149 C C . GLN A 1 550 ? -34.332 4.240 58.811 1.00 80.12 550 GLN A C 1
ATOM 4151 O O . GLN A 1 550 ? -35.465 3.757 58.895 1.00 80.12 550 GLN A O 1
ATOM 4156 N N . GLN A 1 551 ? -33.344 3.971 59.668 1.00 84.88 551 GLN A N 1
ATOM 4157 C CA . GLN A 1 551 ? -33.515 3.145 60.858 1.00 84.88 551 GLN A CA 1
ATOM 4158 C C . GLN A 1 551 ? -34.656 3.716 61.725 1.00 84.88 551 GLN A C 1
ATOM 4160 O O . GLN A 1 551 ? -34.661 4.916 62.022 1.00 84.88 551 GLN A O 1
ATOM 4165 N N . PRO A 1 552 ? -35.647 2.900 62.113 1.00 91.00 552 PRO A N 1
ATOM 4166 C CA . PRO A 1 552 ? -36.747 3.354 62.938 1.00 91.00 552 PRO A CA 1
ATOM 4167 C C . PRO A 1 552 ? -36.308 3.497 64.397 1.00 91.00 552 PRO A C 1
ATOM 4169 O O . PRO A 1 552 ? -35.393 2.832 64.873 1.00 91.00 552 PRO A O 1
ATOM 4172 N N . SER A 1 553 ? -37.008 4.351 65.131 1.00 91.81 553 SER A N 1
ATOM 4173 C CA . SER A 1 553 ? -36.887 4.476 66.581 1.00 91.81 553 SER A CA 1
ATOM 4174 C C . SER A 1 553 ? -37.918 3.592 67.277 1.00 91.81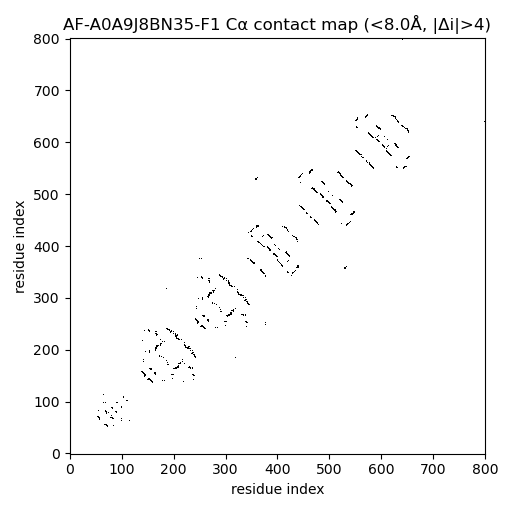 553 SER A C 1
ATOM 4176 O O . SER A 1 553 ? -39.050 3.458 66.803 1.00 91.81 553 SER A O 1
ATOM 4178 N N . ILE A 1 554 ? -37.534 3.012 68.412 1.00 93.12 554 ILE A N 1
ATOM 4179 C CA . ILE A 1 554 ? -38.405 2.222 69.284 1.00 93.12 554 ILE A CA 1
ATOM 4180 C C . ILE A 1 554 ? -38.545 2.926 70.635 1.00 93.12 554 ILE A C 1
ATOM 4182 O O . ILE A 1 554 ? -37.585 3.455 71.191 1.00 93.12 554 ILE A O 1
ATOM 4186 N N . SER A 1 555 ? -39.764 2.974 71.153 1.00 90.56 555 SER A N 1
ATOM 4187 C CA . SER A 1 555 ? -40.109 3.626 72.416 1.00 90.56 555 SER A CA 1
ATOM 4188 C C . SER A 1 555 ? -41.251 2.878 73.098 1.00 90.56 555 SER A C 1
ATOM 4190 O O . SER A 1 555 ? -41.782 1.906 72.558 1.00 90.56 555 SER A O 1
ATOM 4192 N N . HIS A 1 556 ? -41.633 3.302 74.298 1.00 88.75 556 HIS A N 1
ATOM 4193 C CA . HIS A 1 556 ? -42.686 2.656 75.071 1.00 88.75 556 HIS A CA 1
ATOM 4194 C C . HIS A 1 556 ? -43.609 3.687 75.732 1.00 88.75 556 HIS A C 1
ATOM 4196 O O . HIS A 1 556 ? -43.236 4.839 75.945 1.00 88.75 556 HIS A O 1
ATOM 4202 N N . SER A 1 557 ? -44.817 3.257 76.092 1.00 85.38 557 SER A N 1
ATOM 4203 C CA . SER A 1 557 ? -45.746 4.034 76.918 1.00 85.38 557 SER A CA 1
ATOM 4204 C C . SER A 1 557 ? -46.628 3.113 77.760 1.00 85.38 557 SER A C 1
ATOM 4206 O O . SER A 1 557 ? -47.059 2.069 77.268 1.00 85.38 557 SER A O 1
ATOM 4208 N N . ALA A 1 558 ? -46.952 3.512 78.990 1.00 77.88 558 ALA A N 1
ATOM 4209 C CA . ALA A 1 558 ? -47.895 2.808 79.860 1.00 77.88 558 ALA A CA 1
ATOM 4210 C C . ALA A 1 558 ? -49.037 3.747 80.272 1.00 77.88 558 ALA A C 1
ATOM 4212 O O . ALA A 1 558 ? -48.801 4.879 80.694 1.00 77.88 558 ALA A O 1
ATOM 4213 N N . SER A 1 559 ? -50.277 3.282 80.136 1.00 62.72 559 SER A N 1
ATOM 4214 C CA . SER A 1 559 ? -51.490 4.083 80.361 1.00 62.72 559 SER A CA 1
ATOM 4215 C C . SER A 1 559 ? -51.971 4.106 81.816 1.00 62.72 559 SER A C 1
ATOM 4217 O O . SER A 1 559 ? -52.777 4.962 82.174 1.00 62.72 559 SER A O 1
ATOM 4219 N N . ASP A 1 560 ? -51.494 3.190 82.660 1.00 65.31 560 ASP A N 1
ATOM 4220 C CA . ASP A 1 560 ? -52.044 2.893 83.992 1.00 65.31 560 ASP A CA 1
ATOM 4221 C C . ASP A 1 560 ? -51.051 3.108 85.155 1.00 65.31 560 ASP A C 1
ATOM 4223 O O . ASP A 1 560 ? -51.365 2.804 86.305 1.00 65.31 560 ASP A O 1
ATOM 4227 N N . GLY A 1 561 ? -49.870 3.680 84.892 1.00 60.09 561 GLY A N 1
ATOM 4228 C CA . GLY A 1 561 ? -48.898 4.039 85.932 1.00 60.09 561 GLY A CA 1
ATOM 4229 C C . GLY A 1 561 ? -48.144 2.860 86.567 1.00 60.09 561 GLY A C 1
ATOM 4230 O O . GLY A 1 561 ? -47.411 3.074 87.530 1.00 60.09 561 GLY A O 1
ATOM 4231 N N . GLY A 1 562 ? -48.255 1.638 86.027 1.00 64.19 562 GLY A N 1
ATOM 4232 C CA . GLY A 1 562 ? -47.523 0.438 86.478 1.00 64.19 562 GLY A CA 1
ATOM 4233 C C . GLY A 1 562 ? -46.049 0.373 86.057 1.00 64.19 562 GLY A C 1
ATOM 4234 O O . GLY A 1 562 ? -45.494 -0.721 85.914 1.00 64.19 562 GLY A O 1
ATOM 4235 N N . PHE A 1 563 ? -45.440 1.535 85.821 1.00 71.81 563 PHE A N 1
ATOM 4236 C CA . PHE A 1 563 ? -44.210 1.701 85.060 1.00 71.81 563 PHE A CA 1
ATOM 4237 C C . PHE A 1 563 ? -43.154 2.481 85.850 1.00 71.81 563 PHE A C 1
ATOM 4239 O O . PHE A 1 563 ? -43.452 3.538 86.407 1.00 71.81 563 PHE A O 1
ATOM 4246 N N . HIS A 1 564 ? -41.911 1.995 85.860 1.00 75.69 564 HIS A N 1
ATOM 4247 C CA . HIS A 1 564 ? -40.754 2.787 86.281 1.00 75.69 564 HIS A CA 1
ATOM 4248 C C . HIS A 1 564 ? -39.541 2.501 85.391 1.00 75.69 564 HIS A C 1
ATOM 4250 O O . HIS A 1 564 ? -39.365 1.385 84.903 1.00 75.69 564 HIS A O 1
ATOM 4256 N N . GLU A 1 565 ? -38.704 3.518 85.190 1.00 77.69 565 GLU A N 1
ATOM 4257 C CA . GLU A 1 565 ? -37.437 3.372 84.473 1.00 77.69 565 GLU A CA 1
ATOM 4258 C C . GLU A 1 565 ? -36.419 2.649 85.356 1.00 77.69 565 GLU A C 1
ATOM 4260 O O . GLU A 1 565 ? -36.062 3.120 86.442 1.00 77.69 565 GLU A O 1
ATOM 4265 N N . GLY A 1 566 ? -35.974 1.482 84.897 1.00 69.56 566 GLY A N 1
ATOM 4266 C CA . GLY A 1 566 ? -34.863 0.750 85.484 1.00 69.56 566 GLY A CA 1
ATOM 4267 C C . GLY A 1 566 ? -33.524 1.188 84.880 1.00 69.56 566 GLY A C 1
ATOM 4268 O O . GLY A 1 566 ? -33.476 1.876 83.866 1.00 69.56 566 GLY A O 1
ATOM 4269 N N . PRO A 1 567 ? -32.392 0.753 85.453 1.00 65.81 567 PRO A N 1
ATOM 4270 C CA . PRO A 1 567 ? -31.060 1.112 84.957 1.00 65.81 567 PRO A CA 1
ATOM 4271 C C . PRO A 1 567 ? -30.715 0.557 83.560 1.00 65.81 567 PRO A C 1
ATOM 4273 O O . PRO A 1 567 ? -29.708 0.969 82.994 1.00 65.81 567 PRO A O 1
ATOM 4276 N N . GLN A 1 568 ? -31.507 -0.376 83.016 1.00 68.19 568 GLN A N 1
ATOM 4277 C CA . GLN A 1 568 ? -31.299 -0.988 81.692 1.00 68.19 568 GLN A CA 1
ATOM 4278 C C . GLN A 1 568 ? -32.516 -0.857 80.757 1.00 68.19 568 GLN A C 1
ATOM 4280 O O . GLN A 1 568 ? -32.476 -1.380 79.647 1.00 68.19 568 GLN A O 1
ATOM 4285 N N . GLY A 1 569 ? -33.589 -0.184 81.190 1.00 77.50 569 GLY A N 1
ATOM 4286 C CA . GLY A 1 569 ? -34.810 -0.037 80.400 1.00 77.50 569 GLY A CA 1
ATOM 4287 C C . GLY A 1 569 ? -36.114 -0.066 81.210 1.00 77.50 569 GLY A C 1
ATOM 4288 O O . GLY A 1 569 ? -36.086 -0.111 82.447 1.00 77.50 569 GLY A O 1
ATOM 4289 N N . PRO A 1 570 ? -37.263 -0.067 80.509 1.00 82.94 570 PRO A N 1
ATOM 4290 C CA . PRO A 1 570 ? -38.605 -0.114 81.088 1.00 82.94 570 PRO A CA 1
ATOM 4291 C C . PRO A 1 570 ? -38.865 -1.340 81.982 1.00 82.94 570 PRO A C 1
ATOM 4293 O O . PRO A 1 570 ? -38.779 -2.484 81.528 1.00 82.94 570 PRO A O 1
ATOM 4296 N N . VAL A 1 571 ? -39.293 -1.108 83.232 1.00 83.75 571 VAL A N 1
ATOM 4297 C CA . VAL A 1 571 ? -39.740 -2.166 84.156 1.00 83.75 571 VAL A CA 1
ATOM 4298 C C . VAL A 1 571 ? -41.252 -2.089 84.364 1.00 83.75 571 VAL A C 1
ATOM 4300 O O . VAL A 1 571 ? -41.778 -1.102 84.890 1.00 83.75 571 VAL A O 1
ATOM 4303 N N . ILE A 1 572 ? -41.956 -3.158 83.985 1.00 85.44 572 ILE A N 1
ATOM 4304 C CA . ILE A 1 572 ? -43.420 -3.234 83.997 1.00 85.44 572 ILE A CA 1
ATOM 4305 C C . ILE A 1 572 ? -43.882 -4.241 85.049 1.00 85.44 572 ILE A C 1
ATOM 4307 O O . ILE A 1 572 ? -43.374 -5.359 85.157 1.00 85.44 572 ILE A O 1
ATOM 4311 N N . THR A 1 573 ? -44.872 -3.850 85.849 1.00 83.31 573 THR A N 1
ATOM 4312 C CA . THR A 1 573 ? -45.475 -4.757 86.832 1.00 83.31 573 THR A CA 1
ATOM 4313 C C . THR A 1 573 ? -46.477 -5.687 86.148 1.00 83.31 573 THR A C 1
ATOM 4315 O O . THR A 1 573 ? -47.356 -5.231 85.417 1.00 83.31 573 THR A O 1
ATOM 4318 N N . ARG A 1 574 ? -46.393 -6.992 86.426 1.00 83.75 574 ARG A N 1
ATOM 4319 C CA . ARG A 1 574 ? -47.320 -8.012 85.913 1.00 83.75 574 ARG A CA 1
ATOM 4320 C C . ARG A 1 574 ? -48.780 -7.596 86.136 1.00 83.75 574 ARG A C 1
ATOM 4322 O O . ARG A 1 574 ? -49.125 -7.129 87.224 1.00 83.75 574 ARG A O 1
ATOM 4329 N N . GLY A 1 575 ? -49.622 -7.778 85.121 1.00 78.62 575 GLY A N 1
ATOM 4330 C CA . GLY A 1 575 ? -51.039 -7.398 85.156 1.00 78.62 575 GLY A CA 1
ATOM 4331 C C . GLY A 1 575 ? -51.356 -5.984 84.646 1.00 78.62 575 GLY A C 1
ATOM 4332 O O . GLY A 1 575 ? -52.530 -5.663 84.495 1.00 78.62 575 GLY A O 1
ATOM 4333 N N . HIS A 1 576 ? -50.348 -5.143 84.380 1.00 84.19 576 HIS A N 1
ATOM 4334 C CA . HIS A 1 576 ? -50.543 -3.805 83.802 1.00 84.19 576 HIS A CA 1
ATOM 4335 C C . HIS A 1 576 ? -50.420 -3.828 82.280 1.00 84.19 576 HIS A C 1
ATOM 4337 O O . HIS A 1 576 ? -49.786 -4.714 81.702 1.00 84.19 576 HIS A O 1
ATOM 4343 N N . SER A 1 577 ? -51.023 -2.835 81.639 1.00 86.06 577 SER A N 1
ATOM 4344 C CA . SER A 1 577 ? -50.982 -2.642 80.195 1.00 86.06 577 SER A CA 1
ATOM 4345 C C . SER A 1 577 ? -49.773 -1.803 79.782 1.00 86.06 577 SER A C 1
ATOM 4347 O O . SER A 1 577 ? -49.384 -0.851 80.459 1.00 86.06 577 SER A O 1
ATOM 4349 N N . PHE A 1 578 ? -49.17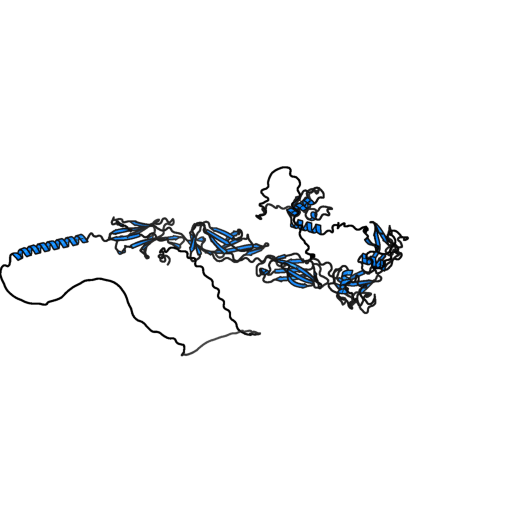9 -2.125 78.638 1.00 88.56 578 PHE A N 1
ATOM 4350 C CA . PHE A 1 578 ? -48.112 -1.313 78.058 1.00 88.56 578 PHE A CA 1
ATOM 4351 C C . PHE A 1 578 ? -48.182 -1.330 76.536 1.00 88.56 578 PHE A C 1
ATOM 4353 O O . PHE A 1 578 ? -48.790 -2.205 75.926 1.00 88.56 578 PHE A O 1
ATOM 4360 N N . THR A 1 579 ? -47.565 -0.337 75.911 1.00 89.44 579 THR A N 1
ATOM 4361 C CA . THR A 1 579 ? -47.491 -0.211 74.456 1.00 89.44 579 THR A CA 1
ATOM 4362 C C . THR A 1 579 ? -46.046 -0.014 74.051 1.00 89.44 579 THR A C 1
ATOM 4364 O O . THR A 1 579 ? -45.363 0.833 74.626 1.00 89.44 579 THR A O 1
ATOM 4367 N N . ILE A 1 580 ? -45.597 -0.760 73.046 1.00 91.69 580 ILE A N 1
ATOM 4368 C CA . ILE A 1 580 ? -44.342 -0.479 72.345 1.00 91.69 580 ILE A CA 1
ATOM 4369 C C . ILE A 1 580 ? -44.690 0.343 71.108 1.00 91.69 580 ILE A C 1
ATOM 4371 O O . ILE A 1 580 ? -45.604 -0.008 70.367 1.00 91.69 580 ILE A O 1
ATOM 4375 N N . ILE A 1 581 ? -44.001 1.458 70.896 1.00 92.31 581 ILE A N 1
ATOM 4376 C CA . ILE A 1 581 ? -44.260 2.379 69.791 1.00 92.31 581 ILE A CA 1
ATOM 4377 C C . ILE A 1 581 ? -43.016 2.437 68.921 1.00 92.31 581 ILE A C 1
ATOM 4379 O O . ILE A 1 581 ? -41.945 2.825 69.390 1.00 92.31 581 ILE A O 1
ATOM 4383 N N . CYS A 1 582 ? -43.178 2.102 67.647 1.00 93.31 582 CYS A N 1
ATOM 4384 C CA . CYS A 1 582 ? -42.122 2.214 66.653 1.00 93.31 582 CYS A CA 1
ATOM 4385 C C . CYS A 1 582 ? -42.444 3.348 65.694 1.00 93.31 582 CYS A C 1
ATOM 4387 O O . CYS A 1 582 ? -43.590 3.494 65.271 1.00 93.31 582 CYS A O 1
ATOM 4389 N N . SER A 1 583 ? -41.456 4.189 65.399 1.00 90.62 583 SER A N 1
ATOM 4390 C CA . SER A 1 583 ? -41.648 5.355 64.542 1.00 90.62 583 SER A CA 1
ATOM 4391 C C . SER A 1 583 ? -40.465 5.595 63.618 1.00 90.62 583 SER A C 1
ATOM 4393 O O . SER A 1 583 ? -39.319 5.347 63.982 1.00 90.62 583 SER A O 1
ATOM 4395 N N . THR A 1 584 ? -40.737 6.082 62.414 1.00 87.69 584 THR A N 1
ATOM 4396 C CA . THR A 1 584 ? -39.726 6.411 61.405 1.00 87.69 584 THR A CA 1
ATOM 4397 C C . THR A 1 584 ? -39.811 7.888 61.032 1.00 87.69 584 THR A C 1
ATOM 4399 O O . THR A 1 584 ? -40.845 8.525 61.203 1.00 87.69 584 THR A O 1
ATOM 4402 N N . GLN A 1 585 ? -38.722 8.447 60.511 1.00 81.12 585 GLN A N 1
ATOM 4403 C CA . GLN A 1 585 ? -38.715 9.765 59.863 1.00 81.12 585 GLN A CA 1
ATOM 4404 C C . GLN A 1 585 ? -38.675 9.642 58.327 1.00 81.12 585 GLN A C 1
ATOM 4406 O O . GLN A 1 585 ? -38.443 10.625 57.624 1.00 81.12 585 GLN A O 1
ATOM 4411 N N . SER A 1 586 ? -38.901 8.431 57.797 1.00 75.62 586 SER A N 1
ATOM 4412 C CA . SER A 1 586 ? -38.945 8.161 56.359 1.00 75.62 586 SER A CA 1
ATOM 4413 C C . SER A 1 586 ? -39.997 9.017 55.652 1.00 75.62 586 SER A C 1
ATOM 4415 O O . SER A 1 586 ? -41.128 9.131 56.108 1.00 75.62 586 SER A O 1
ATOM 4417 N N . GLN A 1 587 ? -39.644 9.555 54.484 1.00 72.31 587 GLN A N 1
ATOM 4418 C CA . GLN A 1 587 ? -40.538 10.354 53.632 1.00 72.31 587 GLN A CA 1
ATOM 4419 C C . GLN A 1 587 ? -41.623 9.513 52.927 1.00 72.31 587 GLN A C 1
ATOM 4421 O O . GLN A 1 587 ? -42.437 10.053 52.180 1.00 72.31 587 GLN A O 1
ATOM 4426 N N . LEU A 1 588 ? -41.614 8.190 53.117 1.00 74.25 588 LEU A N 1
ATOM 4427 C CA . LEU A 1 588 ? -42.553 7.240 52.522 1.00 74.25 588 LEU A CA 1
ATOM 4428 C C . LEU A 1 588 ? -43.540 6.743 53.596 1.00 74.25 588 LEU A C 1
ATOM 4430 O O . LEU A 1 588 ? -43.224 5.763 54.279 1.00 74.25 588 LEU A O 1
ATOM 4434 N N . PRO A 1 589 ? -44.709 7.396 53.776 1.00 69.38 589 PRO A N 1
ATOM 4435 C CA . PRO A 1 589 ? -45.716 6.983 54.754 1.00 69.38 589 PRO A CA 1
ATOM 4436 C C . PRO A 1 589 ? -46.535 5.777 54.265 1.00 69.38 589 PRO A C 1
ATOM 4438 O O . PRO A 1 589 ? -46.671 5.554 53.062 1.00 69.38 589 PRO A O 1
ATOM 4441 N N . GLY A 1 590 ? -47.150 5.044 55.198 1.00 74.00 590 GLY A N 1
ATOM 4442 C CA . GLY A 1 590 ? -48.124 3.986 54.882 1.00 74.00 590 GLY A CA 1
ATOM 4443 C C . GLY A 1 590 ? -47.560 2.572 54.695 1.00 74.00 590 GLY A C 1
ATOM 4444 O O . GLY A 1 590 ? -48.231 1.740 54.090 1.00 74.00 590 GLY A O 1
ATOM 4445 N N . GLY A 1 591 ? -46.351 2.299 55.195 1.00 85.38 591 GLY A N 1
ATOM 4446 C CA . GLY A 1 591 ? -45.791 0.948 55.312 1.00 85.38 591 GLY A CA 1
ATOM 4447 C C . GLY A 1 591 ? -46.291 0.176 56.541 1.00 85.38 591 GLY A C 1
ATOM 4448 O O . GLY A 1 591 ? -47.319 0.512 57.130 1.00 85.38 591 GLY A O 1
ATOM 4449 N N . SER A 1 592 ? -45.536 -0.835 56.963 1.00 89.81 592 SER A N 1
ATOM 4450 C CA . SER A 1 592 ? -45.785 -1.638 58.167 1.00 89.81 592 SER A CA 1
ATOM 4451 C C . SER A 1 592 ? -44.540 -1.698 59.048 1.00 89.81 592 SER A C 1
ATOM 4453 O O . SER A 1 592 ? -43.415 -1.605 58.568 1.00 89.81 592 SER A O 1
ATOM 4455 N N . PHE A 1 593 ? -44.733 -1.841 60.356 1.00 91.88 593 PHE A N 1
ATOM 4456 C CA . PHE A 1 593 ? -43.658 -2.133 61.296 1.00 91.88 593 PHE A CA 1
ATOM 4457 C C . PHE A 1 593 ? -43.759 -3.582 61.754 1.00 91.88 593 PHE A C 1
ATOM 4459 O O . PHE A 1 593 ? -44.829 -4.035 62.166 1.00 91.88 593 PHE A O 1
ATOM 4466 N N . HIS A 1 594 ? -42.627 -4.274 61.757 1.00 91.12 594 HIS A N 1
ATOM 4467 C CA . HIS A 1 594 ? -42.479 -5.598 62.343 1.00 91.12 594 HIS A CA 1
ATOM 4468 C C . HIS A 1 594 ? -41.756 -5.453 63.677 1.00 91.12 594 HIS A C 1
ATOM 4470 O O . HIS A 1 594 ? -40.628 -4.959 63.726 1.00 91.12 594 HIS A O 1
ATOM 4476 N N . LEU A 1 595 ? -42.414 -5.865 64.758 1.00 93.00 595 LEU A N 1
ATOM 4477 C CA . LEU A 1 595 ? -41.830 -5.905 66.091 1.00 93.00 595 LEU A CA 1
ATOM 4478 C C . LEU A 1 595 ? -41.160 -7.261 66.296 1.00 93.00 595 LEU A C 1
ATOM 4480 O O . LEU A 1 595 ? -41.830 -8.296 66.336 1.00 93.00 595 LEU A O 1
ATOM 4484 N N . PHE A 1 596 ? -39.852 -7.256 66.480 1.00 90.19 596 PHE A N 1
ATOM 4485 C CA . PHE A 1 596 ? -39.055 -8.438 66.764 1.00 90.19 596 PHE A CA 1
ATOM 4486 C C . PHE A 1 596 ? -38.809 -8.577 68.257 1.00 90.19 596 PHE A C 1
ATOM 4488 O O . PHE A 1 596 ? -38.723 -7.587 68.982 1.00 90.19 596 PHE A O 1
ATOM 4495 N N . ARG A 1 597 ? -38.660 -9.822 68.705 1.00 87.88 597 ARG A N 1
ATOM 4496 C CA . ARG A 1 597 ? -38.108 -10.152 70.018 1.00 87.88 597 ARG A CA 1
ATOM 4497 C C . ARG A 1 597 ? -37.075 -11.254 69.853 1.00 87.88 597 ARG A C 1
ATOM 4499 O O . ARG A 1 597 ? -37.429 -12.392 69.535 1.00 87.88 597 ARG A O 1
ATOM 4506 N N . GLY A 1 598 ? -35.805 -10.918 70.057 1.00 78.81 598 GLY A N 1
ATOM 4507 C CA . GLY A 1 598 ? -34.712 -11.736 69.526 1.00 78.81 598 GLY A CA 1
ATOM 4508 C C . GLY A 1 598 ? -34.775 -11.770 67.993 1.00 78.81 598 GLY A C 1
ATOM 4509 O O . GLY A 1 598 ? -34.902 -10.722 67.373 1.00 78.81 598 GLY A O 1
ATOM 4510 N N . SER A 1 599 ? -34.741 -12.960 67.388 1.00 72.75 599 SER A N 1
ATOM 4511 C CA . SER A 1 599 ? -34.809 -13.157 65.927 1.00 72.75 599 SER A CA 1
ATOM 4512 C C . SER A 1 599 ? -36.221 -13.385 65.368 1.00 72.75 599 SER A C 1
ATOM 4514 O O . SER A 1 599 ? -36.397 -13.475 64.154 1.00 72.75 599 SER A O 1
ATOM 4516 N N . ASN A 1 600 ? -37.239 -13.489 66.227 1.00 78.25 600 ASN A N 1
ATOM 4517 C CA . ASN A 1 600 ? -38.599 -13.825 65.806 1.00 78.25 600 ASN A CA 1
ATOM 4518 C C . ASN A 1 600 ? -39.482 -12.580 65.702 1.00 78.25 600 ASN A C 1
ATOM 4520 O O . ASN A 1 600 ? -39.534 -11.769 66.633 1.00 78.25 600 ASN A O 1
ATOM 4524 N N . ILE A 1 601 ? -40.249 -12.488 64.613 1.00 78.69 601 ILE A N 1
ATOM 4525 C CA . ILE A 1 601 ? -41.330 -11.509 64.472 1.00 78.69 601 ILE A CA 1
ATOM 4526 C C . ILE A 1 601 ? -42.416 -11.856 65.490 1.00 78.69 601 ILE A C 1
ATOM 4528 O O . ILE A 1 601 ? -42.989 -12.943 65.474 1.00 78.69 601 ILE A O 1
ATOM 4532 N N . THR A 1 602 ? -42.701 -10.924 66.392 1.00 77.50 602 THR A N 1
ATOM 4533 C CA . THR A 1 602 ? -43.755 -11.081 67.400 1.00 77.50 602 THR A CA 1
ATOM 4534 C C . THR A 1 602 ? -45.099 -10.577 66.900 1.00 77.50 602 THR A C 1
ATOM 4536 O O . THR A 1 602 ? -46.108 -11.249 67.105 1.00 77.50 602 THR A O 1
ATOM 4539 N N . ARG A 1 603 ? -45.127 -9.406 66.251 1.00 86.25 603 ARG A N 1
ATOM 4540 C CA . ARG A 1 603 ? -46.328 -8.780 65.678 1.00 86.25 603 ARG A CA 1
ATOM 4541 C C . ARG A 1 603 ? -45.951 -7.877 64.509 1.00 86.25 603 ARG A C 1
ATOM 4543 O O . ARG A 1 603 ? -44.857 -7.322 64.489 1.00 86.25 603 ARG A O 1
ATOM 4550 N N . THR A 1 604 ? -46.887 -7.696 63.583 1.00 90.62 604 THR A N 1
ATOM 4551 C CA . THR A 1 604 ? -46.782 -6.733 62.480 1.00 90.62 604 THR A CA 1
ATOM 4552 C C . THR A 1 604 ? -47.981 -5.804 62.541 1.00 90.62 604 THR A C 1
ATOM 4554 O O . THR A 1 604 ? -49.106 -6.281 62.646 1.00 90.62 604 THR A O 1
ATOM 4557 N N . GLU A 1 605 ? -47.741 -4.500 62.478 1.00 91.75 605 GLU A N 1
ATOM 4558 C CA . GLU A 1 605 ? -48.788 -3.478 62.505 1.00 91.75 605 GLU A CA 1
ATOM 4559 C C . GLU A 1 605 ? -48.570 -2.481 61.370 1.00 91.75 605 GLU A C 1
ATOM 4561 O O . GLU A 1 605 ? -47.440 -2.070 61.094 1.00 91.75 605 GLU A O 1
ATOM 4566 N N . SER A 1 606 ? -49.652 -2.062 60.717 1.00 89.94 606 SER A N 1
ATOM 4567 C CA . SER A 1 606 ? -49.575 -1.023 59.690 1.00 89.94 606 SER A CA 1
ATOM 4568 C C . SER A 1 606 ? -49.239 0.328 60.320 1.00 89.94 606 SER A C 1
ATOM 4570 O O . SER A 1 606 ? -49.778 0.704 61.363 1.00 89.94 606 SER A O 1
ATOM 4572 N N . ALA A 1 607 ? -48.359 1.086 59.673 1.00 87.00 607 ALA A N 1
ATOM 4573 C CA . ALA A 1 607 ? -47.998 2.419 60.116 1.00 87.00 607 ALA A CA 1
ATOM 4574 C C . ALA A 1 607 ? -49.180 3.379 59.932 1.00 87.00 607 ALA A C 1
ATOM 4576 O O . ALA A 1 607 ? -49.693 3.575 58.829 1.00 87.00 607 ALA A O 1
ATOM 4577 N N . VAL A 1 608 ? -49.579 4.045 61.012 1.00 84.56 608 VAL A N 1
ATOM 4578 C CA . VAL A 1 608 ? -50.481 5.192 60.959 1.00 84.56 608 VAL A CA 1
ATOM 4579 C C . VAL A 1 608 ? -49.606 6.433 60.856 1.00 84.56 608 VAL A C 1
ATOM 4581 O O . VAL A 1 608 ? -48.939 6.821 61.812 1.00 84.56 608 VAL A O 1
ATOM 4584 N N . SER A 1 609 ? -49.592 7.069 59.684 1.00 81.69 609 SER A N 1
ATOM 4585 C CA . SER A 1 609 ? -48.622 8.111 59.310 1.00 81.69 609 SER A CA 1
ATOM 4586 C C . SER A 1 609 ? -47.174 7.594 59.296 1.00 81.69 609 SER A C 1
ATOM 4588 O O . SER A 1 609 ? -46.762 7.015 58.295 1.00 81.69 609 SER A O 1
ATOM 4590 N N . HIS A 1 610 ? -46.429 7.771 60.390 1.00 86.25 610 HIS A N 1
ATOM 4591 C CA . HIS A 1 610 ? -45.021 7.393 60.529 1.00 86.25 610 HIS A CA 1
ATOM 4592 C C . HIS A 1 610 ? -44.747 6.507 61.753 1.00 86.25 610 HIS A C 1
ATOM 4594 O O . HIS A 1 610 ? -43.586 6.266 62.082 1.00 86.25 610 HIS A O 1
ATOM 4600 N N . SER A 1 611 ? -45.784 6.038 62.451 1.00 90.00 611 SER A N 1
ATOM 4601 C CA . SER A 1 611 ? -45.623 5.189 63.630 1.00 90.00 611 SER A CA 1
ATOM 4602 C C . SER A 1 611 ? -46.648 4.065 63.697 1.00 90.00 611 SER A C 1
ATOM 4604 O O . SER A 1 611 ? -47.741 4.155 63.142 1.00 90.00 611 SER A O 1
ATOM 4606 N N . ALA A 1 612 ? -46.286 2.998 64.398 1.00 92.50 612 ALA A N 1
ATOM 4607 C CA . ALA A 1 612 ? -47.181 1.917 64.776 1.00 92.50 612 ALA A CA 1
ATOM 4608 C C . ALA A 1 612 ? -47.071 1.664 66.282 1.00 92.50 612 ALA A C 1
ATOM 4610 O O . ALA A 1 612 ? -46.007 1.829 66.886 1.00 92.50 612 ALA A O 1
ATOM 4611 N N . SER A 1 613 ? -48.188 1.282 66.895 1.00 91.88 613 SER A N 1
ATOM 4612 C CA . SER A 1 613 ? -48.295 1.045 68.332 1.00 91.88 613 SER A CA 1
ATOM 4613 C C . SER A 1 613 ? -48.730 -0.391 68.592 1.00 91.88 613 SER A C 1
ATOM 4615 O O . SER A 1 613 ? -49.832 -0.791 68.233 1.00 91.88 613 SER A O 1
ATOM 4617 N N . PHE A 1 614 ? -47.870 -1.154 69.256 1.00 92.50 614 PHE A N 1
ATOM 4618 C CA . PHE A 1 614 ? -48.093 -2.544 69.627 1.00 92.50 614 PHE A CA 1
ATOM 4619 C C . PHE A 1 614 ? -48.612 -2.602 71.063 1.00 92.50 614 PHE A C 1
ATOM 4621 O O . PHE A 1 614 ? -47.845 -2.459 72.017 1.00 92.50 614 PHE A O 1
ATOM 4628 N N . PHE A 1 615 ? -49.924 -2.780 71.219 1.00 89.69 615 PHE A N 1
ATOM 4629 C CA . PHE A 1 615 ? -50.582 -2.778 72.526 1.00 89.69 615 PHE A CA 1
ATOM 4630 C C . PHE A 1 615 ? -50.553 -4.159 73.199 1.00 89.69 615 PHE A C 1
ATOM 4632 O O . PHE A 1 615 ? -51.006 -5.162 72.635 1.00 89.69 615 PHE A O 1
ATOM 4639 N N . PHE A 1 616 ? -50.068 -4.206 74.436 1.00 88.56 616 PHE A N 1
ATOM 4640 C CA . PHE A 1 616 ? -50.074 -5.378 75.304 1.00 88.56 616 PHE A CA 1
ATOM 4641 C C . PHE A 1 616 ? -51.067 -5.133 76.450 1.00 88.56 616 PHE A C 1
ATOM 4643 O O . PHE A 1 616 ? -50.784 -4.326 77.337 1.00 88.56 616 PHE A O 1
ATOM 4650 N N . PRO A 1 617 ? -52.238 -5.801 76.441 1.00 84.38 617 PRO A N 1
ATOM 4651 C CA . PRO A 1 617 ? -53.301 -5.528 77.408 1.00 84.38 617 PRO A CA 1
ATOM 4652 C C . PRO A 1 617 ? -52.943 -5.968 78.830 1.00 84.38 617 PRO A C 1
ATOM 4654 O O . PRO A 1 617 ? -53.401 -5.348 79.783 1.00 84.38 617 PRO A O 1
ATOM 4657 N N . GLU A 1 618 ? -52.125 -7.014 78.971 1.00 85.88 618 GLU A N 1
ATOM 4658 C CA . GLU A 1 618 ? -51.691 -7.538 80.263 1.00 85.88 618 GLU A CA 1
ATOM 4659 C C . GLU A 1 618 ? -50.234 -8.017 80.189 1.00 85.88 618 GLU A C 1
ATOM 4661 O O . GLU A 1 618 ? -49.886 -8.900 79.399 1.00 85.88 618 GLU A O 1
ATOM 4666 N N . ALA A 1 619 ? -49.367 -7.421 81.008 1.00 84.44 619 ALA A N 1
ATOM 4667 C CA . ALA A 1 619 ? -47.970 -7.807 81.124 1.00 84.44 619 ALA A CA 1
ATOM 4668 C C . ALA A 1 619 ? -47.822 -9.164 81.829 1.00 84.44 619 ALA A C 1
ATOM 4670 O O . ALA A 1 619 ? -48.360 -9.372 82.918 1.00 84.44 619 ALA A O 1
ATOM 4671 N N . ASP A 1 620 ? -47.024 -10.054 81.239 1.00 85.12 620 ASP A N 1
ATOM 4672 C CA . ASP A 1 620 ? -46.721 -11.399 81.738 1.00 85.12 620 ASP A CA 1
ATOM 4673 C C . ASP A 1 620 ? -45.237 -11.693 81.516 1.00 85.12 620 ASP A C 1
ATOM 4675 O O . ASP A 1 620 ? -44.631 -11.094 80.630 1.00 85.12 620 ASP A O 1
ATOM 4679 N N . PHE A 1 621 ? -44.647 -12.607 82.291 1.00 85.25 621 PHE A N 1
ATOM 4680 C CA . PHE A 1 621 ? -43.225 -12.952 82.167 1.00 85.25 621 PHE A CA 1
ATOM 4681 C C . PHE A 1 621 ? -42.851 -13.442 80.768 1.00 85.25 621 PHE A C 1
ATOM 4683 O O . PHE A 1 621 ? -41.718 -13.259 80.338 1.00 85.25 621 PHE A O 1
ATOM 4690 N N . SER A 1 622 ? -43.806 -13.997 80.015 1.00 83.38 622 SER A N 1
ATOM 4691 C CA . SER A 1 622 ? -43.577 -14.349 78.617 1.00 83.38 622 SER A CA 1
ATOM 4692 C C . SER A 1 622 ? -43.280 -13.152 77.716 1.00 83.38 622 SER A C 1
ATOM 4694 O O . SER A 1 622 ? -42.869 -13.379 76.585 1.00 83.38 622 SER A O 1
ATOM 4696 N N . HIS A 1 623 ? -43.538 -11.911 78.143 1.00 86.62 623 HIS A N 1
ATOM 4697 C CA . HIS A 1 623 ? -43.296 -10.677 77.388 1.00 86.62 623 HIS A CA 1
ATOM 4698 C C . HIS A 1 623 ? -41.947 -10.010 77.716 1.00 86.62 623 HIS A C 1
ATOM 4700 O O . HIS A 1 623 ? -41.606 -9.018 77.077 1.00 86.62 623 HIS A O 1
ATOM 4706 N N . GLU A 1 624 ? -41.173 -10.542 78.662 1.00 86.69 624 GLU A N 1
ATOM 4707 C CA . GLU A 1 624 ? -39.822 -10.063 78.976 1.00 86.69 624 GLU A CA 1
ATOM 4708 C C . GLU A 1 624 ? -38.841 -10.347 77.824 1.00 86.69 624 GLU A C 1
ATOM 4710 O O . GLU A 1 624 ? -38.906 -11.404 77.189 1.00 86.69 624 GLU A O 1
ATOM 4715 N N . GLY A 1 625 ? -37.945 -9.400 77.529 1.00 88.38 625 GLY A N 1
ATOM 4716 C CA . GLY A 1 625 ? -36.895 -9.576 76.522 1.00 88.38 625 GLY A CA 1
ATOM 4717 C C . GLY A 1 625 ? -36.514 -8.312 75.751 1.00 88.38 625 GLY A C 1
ATOM 4718 O O . GLY A 1 625 ? -37.033 -7.226 76.005 1.00 88.38 625 GLY A O 1
ATOM 4719 N N . ASN A 1 626 ? -35.597 -8.480 74.794 1.00 90.38 626 ASN A N 1
ATOM 4720 C CA . ASN A 1 626 ? -35.117 -7.416 73.911 1.00 90.38 626 ASN A CA 1
ATOM 4721 C C . ASN A 1 626 ? -35.992 -7.311 72.668 1.00 90.38 626 ASN A C 1
ATOM 4723 O O . ASN A 1 626 ? -36.115 -8.284 71.919 1.00 90.38 626 ASN A O 1
ATOM 4727 N N . TYR A 1 627 ? -36.542 -6.124 72.444 1.00 92.38 627 TYR A N 1
ATOM 4728 C CA . TYR A 1 627 ? -37.367 -5.809 71.292 1.00 92.38 627 TYR A CA 1
ATOM 4729 C C . TYR A 1 627 ? -36.630 -4.904 70.309 1.00 92.38 627 TYR A C 1
ATOM 4731 O O . TYR A 1 627 ? -35.917 -3.994 70.719 1.00 92.38 627 TYR A O 1
ATOM 4739 N N . SER A 1 628 ? -36.850 -5.115 69.019 1.00 93.31 628 SER A N 1
ATOM 4740 C CA . SER A 1 628 ? -36.435 -4.203 67.949 1.00 93.31 628 SER A CA 1
ATOM 4741 C C . SER A 1 628 ? -37.557 -4.061 66.931 1.00 93.31 628 SER A C 1
ATOM 4743 O O . SER A 1 628 ? -38.495 -4.858 66.899 1.00 93.31 628 SER A O 1
ATOM 4745 N N . CYS A 1 629 ? -37.483 -3.029 66.101 1.00 92.12 629 CYS A N 1
ATOM 4746 C CA . CYS A 1 629 ? -38.458 -2.774 65.054 1.00 92.12 629 CYS A CA 1
ATOM 4747 C C . CYS A 1 629 ? -37.801 -2.634 63.690 1.00 92.12 629 CYS A C 1
ATOM 4749 O O . CYS A 1 629 ? -36.790 -1.954 63.561 1.00 92.12 629 CYS A O 1
ATOM 4751 N N . VAL A 1 630 ? -38.426 -3.209 62.666 1.00 91.38 630 VAL A N 1
ATOM 4752 C CA . VAL A 1 630 ? -38.071 -3.002 61.255 1.00 91.38 630 VAL A CA 1
ATOM 4753 C C . VAL A 1 630 ? -39.256 -2.358 60.551 1.00 91.38 630 VAL A C 1
ATOM 4755 O O . VAL A 1 630 ? -40.396 -2.772 60.763 1.00 91.38 630 VAL A O 1
ATOM 4758 N N . TYR A 1 631 ? -38.997 -1.339 59.735 1.00 89.88 631 TYR A N 1
ATOM 4759 C CA . TYR A 1 631 ? -40.005 -0.693 58.901 1.00 89.88 631 TYR A CA 1
ATOM 4760 C C . TYR A 1 631 ? -39.956 -1.263 57.483 1.00 89.88 631 TYR A C 1
ATOM 4762 O O . TYR A 1 631 ? -38.910 -1.212 56.840 1.00 89.88 631 TYR A O 1
ATOM 4770 N N . GLU A 1 632 ? -41.083 -1.766 56.991 1.00 88.19 632 GLU A N 1
ATOM 4771 C CA . GLU A 1 632 ? -41.266 -2.239 55.621 1.00 88.19 632 GLU A CA 1
ATOM 4772 C C . GLU A 1 632 ? -42.194 -1.285 54.862 1.00 88.19 632 GLU A C 1
ATOM 4774 O O . GLU A 1 632 ? -43.257 -0.906 55.355 1.00 88.19 632 GLU A O 1
ATOM 4779 N N . VAL A 1 633 ? -41.838 -0.914 53.633 1.00 86.75 633 VAL A N 1
ATOM 4780 C CA . VAL A 1 633 ? -42.753 -0.207 52.727 1.00 86.75 633 VAL A CA 1
ATOM 4781 C C . VAL A 1 633 ? -42.641 -0.751 51.310 1.00 86.75 633 VAL A C 1
ATOM 4783 O O . VAL A 1 633 ? -41.545 -1.013 50.813 1.00 86.75 633 VAL A O 1
ATOM 4786 N N . SER A 1 634 ? -43.780 -0.886 50.632 1.00 80.75 634 SER A N 1
ATOM 4787 C CA . SER A 1 634 ? -43.809 -1.287 49.229 1.00 80.75 634 SER A CA 1
ATOM 4788 C C . SER A 1 634 ? -43.786 -0.065 48.309 1.00 80.75 634 SER A C 1
ATOM 4790 O O . SER A 1 634 ? -44.672 0.788 48.362 1.00 80.75 634 SER A O 1
ATOM 4792 N N . VAL A 1 635 ? -42.799 0.010 47.416 1.00 74.50 635 VAL A N 1
ATOM 4793 C CA . VAL A 1 635 ? -42.685 1.056 46.389 1.00 74.50 635 VAL A CA 1
ATOM 4794 C C . VAL A 1 635 ? -42.666 0.386 45.021 1.00 74.50 635 VAL A C 1
ATOM 4796 O O . VAL A 1 635 ? -41.847 -0.493 44.772 1.00 74.50 635 VAL A O 1
ATOM 4799 N N . SER A 1 636 ? -43.580 0.782 44.129 1.00 70.62 636 SER A N 1
ATOM 4800 C CA . SER A 1 636 ? -43.715 0.187 42.788 1.00 70.62 636 SER A CA 1
ATOM 4801 C C . SER A 1 636 ? -43.783 -1.349 42.824 1.00 70.62 636 SER A C 1
ATOM 4803 O O . SER A 1 636 ? -43.082 -2.027 42.075 1.00 70.62 636 SER A O 1
ATOM 4805 N N . SER A 1 637 ? -44.619 -1.905 43.714 1.00 72.06 637 SER A N 1
ATOM 4806 C CA . SER A 1 637 ? -44.834 -3.355 43.913 1.00 72.06 637 SER A CA 1
ATOM 4807 C C . SER A 1 637 ? -43.624 -4.175 44.399 1.00 72.06 637 SER A C 1
ATOM 4809 O O . SER A 1 637 ? -43.668 -5.400 44.364 1.00 72.06 637 SER A O 1
ATOM 4811 N N . ARG A 1 638 ? -42.568 -3.524 44.903 1.00 73.88 638 ARG A N 1
ATOM 4812 C CA . ARG A 1 638 ? -41.439 -4.171 45.593 1.00 73.88 638 ARG A CA 1
ATOM 4813 C C . ARG A 1 638 ? -41.410 -3.739 47.054 1.00 73.88 638 ARG A C 1
ATOM 4815 O O . ARG A 1 638 ? -41.576 -2.550 47.318 1.00 73.88 638 ARG A O 1
ATOM 4822 N N . SER A 1 639 ? -41.191 -4.674 47.973 1.00 78.31 639 SER A N 1
ATOM 4823 C CA . SER A 1 639 ? -41.014 -4.382 49.398 1.00 78.31 639 SER A CA 1
ATOM 4824 C C . SER A 1 639 ? -39.569 -4.015 49.717 1.00 78.31 639 SER A C 1
ATOM 4826 O O . SER A 1 639 ? -38.634 -4.632 49.211 1.00 78.31 639 SER A O 1
ATOM 4828 N N . PHE A 1 640 ? -39.400 -2.998 50.556 1.00 81.62 640 PHE A N 1
ATOM 4829 C CA . PHE A 1 640 ? -38.111 -2.550 51.069 1.00 81.62 640 PHE A CA 1
ATOM 4830 C C . PHE A 1 640 ? -38.182 -2.496 52.590 1.00 81.62 640 PHE A C 1
ATOM 4832 O O . PHE A 1 640 ? -39.139 -1.943 53.133 1.00 81.62 640 PHE A O 1
ATOM 4839 N N . CYS A 1 641 ? -37.157 -3.022 53.253 1.00 83.81 641 CYS A N 1
ATOM 4840 C CA . CYS A 1 641 ? -37.038 -3.037 54.707 1.00 83.81 641 CYS A CA 1
ATOM 4841 C C . CYS A 1 641 ? -35.938 -2.074 55.163 1.00 83.81 641 CYS A C 1
ATOM 4843 O O . CYS A 1 641 ? -34.910 -1.926 54.502 1.00 83.81 641 CYS A O 1
ATOM 4845 N N . SER A 1 642 ? -36.152 -1.406 56.292 1.00 86.31 642 SER A N 1
ATOM 4846 C CA . SER A 1 642 ? -35.103 -0.668 56.991 1.00 86.31 642 SER A CA 1
ATOM 4847 C C . SER A 1 642 ? -34.150 -1.628 57.706 1.00 86.31 642 SER A C 1
ATOM 4849 O O . SER A 1 642 ? -34.473 -2.794 57.929 1.00 86.31 642 SER A O 1
ATOM 4851 N N . SER A 1 643 ? -33.011 -1.118 58.174 1.00 85.12 643 SER A N 1
ATOM 4852 C CA . SER A 1 643 ? -32.310 -1.772 59.282 1.00 85.12 643 SER A CA 1
ATOM 4853 C C . SER A 1 643 ? -33.199 -1.788 60.531 1.00 85.12 643 SER A C 1
ATOM 4855 O O . SER A 1 643 ? -34.135 -0.986 60.659 1.00 85.12 643 SER A O 1
ATOM 4857 N N . ALA A 1 644 ? -32.934 -2.710 61.453 1.00 88.31 644 ALA A N 1
ATOM 4858 C CA . ALA A 1 644 ? -33.664 -2.752 62.710 1.00 88.31 644 ALA A CA 1
ATOM 4859 C C . ALA A 1 644 ? -33.295 -1.586 63.621 1.00 88.31 644 ALA A C 1
ATOM 4861 O O . ALA A 1 644 ? -32.161 -1.113 63.604 1.00 88.31 644 ALA A O 1
ATOM 4862 N N . SER A 1 645 ? -34.256 -1.136 64.423 1.00 91.75 645 SER A N 1
ATOM 4863 C CA . SER A 1 645 ? -34.032 -0.158 65.483 1.00 91.75 645 SER A CA 1
ATOM 4864 C C . SER A 1 645 ? -32.998 -0.644 66.495 1.00 91.75 645 SER A C 1
ATOM 4866 O O . SER A 1 645 ? -32.746 -1.843 66.627 1.00 91.75 645 SER A O 1
ATOM 4868 N N . GLU A 1 646 ? -32.518 0.288 67.312 1.00 89.50 646 GLU A N 1
ATOM 4869 C CA . GLU A 1 646 ? -31.892 -0.029 68.597 1.00 89.50 646 GLU A CA 1
ATOM 4870 C C . GLU A 1 646 ? -32.759 -0.987 69.436 1.00 89.50 646 GLU A C 1
ATOM 4872 O O . GLU A 1 646 ? -33.984 -1.055 69.264 1.00 89.50 646 GLU A O 1
ATOM 4877 N N . LEU A 1 647 ? -32.125 -1.725 70.351 1.00 90.06 647 LEU A N 1
ATOM 4878 C CA . LEU A 1 647 ? -32.809 -2.690 71.215 1.00 90.06 647 LEU A CA 1
ATOM 4879 C C . LEU A 1 647 ? -33.491 -2.001 72.406 1.00 90.06 647 LEU A C 1
ATOM 4881 O O . LEU A 1 647 ? -32.877 -1.220 73.130 1.00 90.06 647 LEU A O 1
ATOM 4885 N N . LEU A 1 648 ? -34.748 -2.364 72.662 1.00 89.75 648 LEU A N 1
ATOM 4886 C CA . LEU A 1 648 ? -35.513 -1.990 73.850 1.00 89.75 648 LEU A CA 1
ATOM 4887 C C . LEU A 1 648 ? -35.693 -3.210 74.764 1.00 89.75 648 LEU A C 1
ATOM 4889 O O . LEU A 1 648 ? -36.458 -4.119 74.443 1.00 89.75 648 LEU A O 1
ATOM 4893 N N . LEU A 1 649 ? -35.018 -3.223 75.914 1.00 88.69 649 LEU A N 1
ATOM 4894 C CA . LEU A 1 649 ? -35.174 -4.275 76.922 1.00 88.69 649 LEU A CA 1
ATOM 4895 C C . LEU A 1 649 ? -36.408 -4.010 77.793 1.00 88.69 649 LEU A C 1
ATOM 4897 O O . LEU A 1 649 ? -36.473 -3.000 78.487 1.00 88.69 649 LEU A O 1
ATOM 4901 N N . ILE A 1 650 ? -37.360 -4.941 77.786 1.00 87.69 650 ILE A N 1
ATOM 4902 C CA . ILE A 1 650 ? -38.554 -4.922 78.637 1.00 87.69 650 ILE A CA 1
ATOM 4903 C C . ILE A 1 650 ? -38.382 -5.937 79.765 1.00 87.69 650 ILE A C 1
ATOM 4905 O O . ILE A 1 650 ? -38.215 -7.121 79.480 1.00 87.69 650 ILE A O 1
ATOM 4909 N N . THR A 1 651 ? -38.508 -5.495 81.021 1.00 86.75 651 THR A N 1
ATOM 4910 C CA . THR A 1 651 ? -38.405 -6.352 82.219 1.00 86.75 651 THR A CA 1
ATOM 4911 C C . THR A 1 651 ? -39.747 -6.453 82.939 1.00 86.75 651 THR A C 1
ATOM 4913 O O . THR A 1 651 ? -40.378 -5.428 83.210 1.00 86.75 651 THR A O 1
ATOM 4916 N N . ILE A 1 652 ? -40.183 -7.666 83.306 1.00 85.19 652 ILE A N 1
ATOM 4917 C CA . ILE A 1 652 ? -41.468 -7.880 83.987 1.00 85.19 652 ILE A CA 1
ATOM 4918 C C . ILE A 1 652 ? -41.250 -8.253 85.455 1.00 85.19 652 ILE A C 1
ATOM 4920 O O . ILE A 1 652 ? -40.510 -9.172 85.788 1.00 85.19 652 ILE A O 1
ATOM 4924 N N . THR A 1 653 ? -41.936 -7.564 86.368 1.00 82.88 653 THR A N 1
ATOM 4925 C CA . THR A 1 653 ? -41.834 -7.818 87.817 1.00 82.88 653 THR A CA 1
ATOM 4926 C C . THR A 1 653 ? -43.159 -8.296 88.406 1.00 82.88 653 THR A C 1
ATOM 4928 O O . THR A 1 653 ? -44.236 -7.841 88.021 1.00 82.88 653 THR A O 1
ATOM 4931 N N . ALA A 1 654 ? -43.114 -9.228 89.363 1.00 74.69 654 ALA A N 1
ATOM 4932 C CA . ALA A 1 654 ? -44.306 -9.640 90.108 1.00 74.69 654 ALA A CA 1
ATOM 4933 C C . ALA A 1 654 ? -44.693 -8.582 91.151 1.00 74.69 654 ALA A C 1
ATOM 4935 O O . ALA A 1 654 ? -43.843 -8.107 91.905 1.00 74.69 654 ALA A O 1
ATOM 4936 N N . SER A 1 655 ? -45.990 -8.275 91.271 1.00 64.44 655 SER A N 1
ATOM 4937 C CA . SER A 1 655 ? -46.469 -7.454 92.383 1.00 64.44 655 SER A CA 1
ATOM 4938 C C . SER A 1 655 ? -46.345 -8.242 93.700 1.00 64.44 655 SER A C 1
ATOM 4940 O O . SER A 1 655 ? -46.884 -9.336 93.862 1.00 64.44 655 SER A O 1
ATOM 4942 N N . LEU A 1 656 ? -45.610 -7.696 94.673 1.00 58.12 656 LEU A N 1
ATOM 4943 C CA . LEU A 1 656 ? -45.399 -8.311 95.997 1.00 58.12 656 LEU A CA 1
ATOM 4944 C C . LEU A 1 656 ? -46.615 -8.165 96.940 1.00 58.12 656 LEU A C 1
ATOM 4946 O O . LEU A 1 656 ? -46.555 -8.541 98.112 1.00 58.12 656 LEU A O 1
ATOM 4950 N N . LEU A 1 657 ? -47.735 -7.632 96.445 1.00 56.25 657 LEU A N 1
ATOM 4951 C CA . LEU A 1 657 ? -48.870 -7.214 97.268 1.00 56.25 657 LEU A CA 1
ATOM 4952 C C . LEU A 1 657 ? -49.766 -8.343 97.838 1.00 56.25 657 LEU A C 1
ATOM 4954 O O . LEU A 1 657 ? -50.405 -8.068 98.855 1.00 56.25 657 LEU A O 1
ATOM 4958 N N . PRO A 1 658 ? -49.800 -9.610 97.350 1.00 52.69 658 PRO A N 1
ATOM 4959 C CA . PRO A 1 658 ? -50.601 -10.648 98.011 1.00 52.69 658 PRO A CA 1
ATOM 4960 C C . PRO A 1 658 ? -49.825 -11.486 99.049 1.00 52.69 658 PRO A C 1
ATOM 4962 O O . PRO A 1 658 ? -50.445 -12.170 99.864 1.00 52.69 658 PRO A O 1
ATOM 4965 N N . VAL A 1 659 ? -48.486 -11.429 99.091 1.00 53.88 659 VAL A N 1
ATOM 4966 C CA . VAL A 1 659 ? -47.680 -12.303 99.976 1.00 53.88 659 VAL A CA 1
ATOM 4967 C C . VAL A 1 659 ? -47.721 -11.838 101.440 1.00 53.88 659 VAL A C 1
ATOM 4969 O O . VAL A 1 659 ? -47.697 -12.654 102.365 1.00 53.88 659 VAL A O 1
ATOM 4972 N N . ILE A 1 660 ? -47.887 -10.534 101.676 1.00 54.81 660 ILE A N 1
ATOM 4973 C CA . ILE A 1 660 ? -47.926 -9.965 103.032 1.00 54.81 660 ILE A CA 1
ATOM 4974 C C . ILE A 1 660 ? -49.252 -10.313 103.742 1.00 54.81 660 ILE A C 1
ATOM 4976 O O . ILE A 1 660 ? -49.257 -10.584 104.943 1.00 54.81 660 ILE A O 1
ATOM 4980 N N . GLY A 1 661 ? -50.371 -10.418 103.014 1.00 52.97 661 GLY A N 1
ATOM 4981 C CA . GLY A 1 661 ? -51.681 -10.754 103.593 1.00 52.97 661 GLY A CA 1
ATOM 4982 C C . GLY A 1 661 ? -51.788 -12.194 104.116 1.00 52.97 661 GLY A C 1
ATOM 4983 O O . GLY A 1 661 ? -52.359 -12.432 105.186 1.00 52.97 661 GLY A O 1
ATOM 4984 N N . ALA A 1 662 ? -51.185 -13.155 103.408 1.00 55.84 662 ALA A N 1
ATOM 4985 C CA . ALA A 1 662 ? -51.176 -14.562 103.812 1.00 55.84 662 ALA A CA 1
ATOM 4986 C C . ALA A 1 662 ? -50.216 -14.826 104.988 1.00 55.84 662 ALA A C 1
ATOM 4988 O O . ALA A 1 662 ? -50.564 -15.558 105.917 1.00 55.84 662 ALA A O 1
ATOM 4989 N N . ALA A 1 663 ? -49.046 -14.173 105.003 1.00 57.69 663 ALA A N 1
ATOM 4990 C CA . ALA A 1 663 ? -48.080 -14.297 106.094 1.00 57.69 663 ALA A CA 1
ATOM 4991 C C . ALA A 1 663 ? -48.613 -13.709 107.414 1.00 57.69 663 ALA A C 1
ATOM 4993 O O . ALA A 1 663 ? -48.469 -14.328 108.468 1.00 57.69 663 ALA A O 1
ATOM 4994 N N . VAL A 1 664 ? -49.303 -12.561 107.372 1.00 65.75 664 VAL A N 1
ATOM 4995 C CA . VAL A 1 664 ? -49.872 -11.931 108.577 1.00 65.75 664 VAL A CA 1
ATOM 4996 C C . VAL A 1 664 ? -51.041 -12.747 109.146 1.00 65.75 664 VAL A C 1
ATOM 4998 O O . VAL A 1 664 ? -51.124 -12.913 110.364 1.00 65.75 664 VAL A O 1
ATOM 5001 N N . SER A 1 665 ? -51.889 -13.349 108.301 1.00 64.75 665 SER A N 1
ATOM 5002 C CA . SER A 1 665 ? -52.950 -14.263 108.768 1.00 64.75 665 SER A CA 1
ATOM 5003 C C . SER A 1 665 ? -52.396 -15.556 109.370 1.00 64.75 665 SER A C 1
ATOM 5005 O O . SER A 1 665 ? -52.896 -16.011 110.399 1.00 64.75 665 SER A O 1
ATOM 5007 N N . ALA A 1 666 ? -51.339 -16.131 108.787 1.00 66.75 666 ALA A N 1
ATOM 5008 C CA . ALA A 1 666 ? -50.693 -17.326 109.328 1.00 66.75 666 ALA A CA 1
ATOM 5009 C C . ALA A 1 666 ? -50.012 -17.053 110.682 1.00 66.75 666 ALA A C 1
ATOM 5011 O O . ALA A 1 666 ? -50.132 -17.858 111.605 1.00 66.75 666 ALA A O 1
ATOM 5012 N N . VAL A 1 667 ? -49.365 -15.892 110.844 1.00 74.38 667 VAL A N 1
ATOM 5013 C CA . VAL A 1 667 ? -48.746 -15.481 112.115 1.00 74.38 667 VAL A CA 1
ATOM 5014 C C . VAL A 1 667 ? -49.802 -15.176 113.184 1.00 74.38 667 VAL A C 1
ATOM 5016 O O . VAL A 1 667 ? -49.644 -15.603 114.327 1.00 74.38 667 VAL A O 1
ATOM 5019 N N . LEU A 1 668 ? -50.915 -14.520 112.834 1.00 73.38 668 LEU A N 1
ATOM 5020 C CA . LEU A 1 668 ? -52.028 -14.282 113.765 1.00 73.38 668 LEU A CA 1
ATOM 5021 C C . LEU A 1 668 ? -52.722 -15.586 114.189 1.00 73.38 668 LEU A C 1
ATOM 5023 O O . LEU A 1 668 ? -53.036 -15.757 115.370 1.00 73.38 668 LEU A O 1
ATOM 5027 N N . LEU A 1 669 ? -52.898 -16.541 113.269 1.00 74.88 669 LEU A N 1
ATOM 5028 C CA . LEU A 1 669 ? -53.416 -17.872 113.591 1.00 74.88 669 LEU A CA 1
ATOM 5029 C C . LEU A 1 669 ? -52.455 -18.642 114.503 1.00 74.88 669 LEU A C 1
ATOM 5031 O O . LEU A 1 669 ? -52.892 -19.174 115.523 1.00 74.88 669 LEU A O 1
ATOM 5035 N N . LEU A 1 670 ? -51.150 -18.634 114.220 1.00 76.81 670 LEU A N 1
ATOM 5036 C CA . LEU A 1 670 ? -50.144 -19.274 115.075 1.00 76.81 670 LEU A CA 1
ATOM 5037 C C . LEU A 1 670 ? -50.086 -18.647 116.475 1.00 76.81 670 LEU A C 1
ATOM 5039 O O . LEU A 1 670 ? -50.018 -19.380 117.463 1.00 76.81 670 LEU A O 1
ATOM 5043 N N . LEU A 1 671 ? -50.194 -17.320 116.587 1.00 77.75 671 LEU A N 1
ATOM 5044 C CA . LEU A 1 671 ? -50.275 -16.625 117.875 1.00 77.75 671 LEU A CA 1
ATOM 5045 C C . LEU A 1 671 ? -51.560 -16.980 118.637 1.00 77.75 671 LEU A C 1
ATOM 5047 O O . LEU A 1 671 ? -51.503 -17.222 119.844 1.00 77.75 671 LEU A O 1
ATOM 5051 N N . SER A 1 672 ? -52.702 -17.095 117.954 1.00 74.12 672 SER A N 1
ATOM 5052 C CA . SER A 1 672 ? -53.961 -17.519 118.583 1.00 74.12 672 SER A CA 1
ATOM 5053 C C . SER A 1 672 ? -53.896 -18.964 119.104 1.00 74.12 672 SER A C 1
ATOM 5055 O O . SER A 1 672 ? -54.321 -19.238 120.228 1.00 74.12 672 SER A O 1
ATOM 5057 N N . VAL A 1 673 ? -53.261 -19.874 118.356 1.00 77.62 673 VAL A N 1
ATOM 5058 C CA . VAL A 1 673 ? -53.037 -21.270 118.763 1.00 77.62 673 VAL A CA 1
ATOM 5059 C C . VAL A 1 673 ? -52.056 -21.347 119.938 1.00 77.62 673 VAL A C 1
ATOM 5061 O O . VAL A 1 673 ? -52.300 -22.092 120.887 1.00 77.62 673 VAL A O 1
ATOM 5064 N N . LEU A 1 674 ? -50.997 -20.531 119.954 1.00 77.94 674 LEU A N 1
ATOM 5065 C CA . LEU A 1 674 ? -50.069 -20.422 121.087 1.00 77.94 674 LEU A CA 1
ATOM 5066 C C . LEU A 1 674 ? -50.759 -19.912 122.360 1.00 77.94 674 LEU A C 1
ATOM 5068 O O . LEU A 1 674 ? -50.524 -20.457 123.441 1.00 77.94 674 LEU A O 1
ATOM 5072 N N . ILE A 1 675 ? -51.658 -18.930 122.248 1.00 75.56 675 ILE A N 1
ATOM 5073 C CA . ILE A 1 675 ? -52.469 -18.443 123.375 1.00 75.56 675 ILE A CA 1
ATOM 5074 C C . ILE A 1 675 ? -53.406 -19.551 123.883 1.00 75.56 675 ILE A C 1
ATOM 5076 O O . ILE A 1 675 ? -53.493 -19.770 125.093 1.00 75.56 675 ILE A O 1
ATOM 5080 N N . ILE A 1 676 ? -54.042 -20.316 122.989 1.00 73.62 676 ILE A N 1
ATOM 5081 C CA . ILE A 1 676 ? -54.885 -21.468 123.355 1.00 73.62 676 ILE A CA 1
ATOM 5082 C C . ILE A 1 676 ? -54.057 -22.559 124.055 1.00 73.62 676 ILE A C 1
ATOM 5084 O O . ILE A 1 676 ? -54.472 -23.062 125.100 1.00 73.62 676 ILE A O 1
ATOM 5088 N N . ILE A 1 677 ? -52.856 -22.883 123.565 1.00 74.56 677 ILE A N 1
ATOM 5089 C CA . ILE A 1 677 ? -51.949 -23.859 124.193 1.00 74.56 677 ILE A CA 1
ATOM 5090 C C . ILE A 1 677 ? -51.485 -23.378 125.577 1.00 74.56 677 ILE A C 1
ATOM 5092 O O . ILE A 1 677 ? -51.420 -24.177 126.513 1.00 74.56 677 ILE A O 1
ATOM 5096 N N . LEU A 1 678 ? -51.206 -22.084 125.759 1.00 71.44 678 LEU A N 1
ATOM 5097 C CA . LEU A 1 678 ? -50.849 -21.514 127.064 1.00 71.44 678 LEU A CA 1
ATOM 5098 C C . LEU A 1 678 ? -52.030 -21.530 128.051 1.00 71.44 678 LEU A C 1
ATOM 5100 O O . LEU A 1 678 ? -51.834 -21.808 129.238 1.00 71.44 678 LEU A O 1
ATOM 5104 N N . LEU A 1 679 ? -53.262 -21.317 127.576 1.00 67.12 679 LEU A N 1
ATOM 5105 C CA . LEU A 1 679 ? -54.485 -21.446 128.378 1.00 67.12 679 LEU A CA 1
ATOM 5106 C C . LEU A 1 679 ? -54.792 -22.911 128.739 1.00 67.12 679 LEU A C 1
ATOM 5108 O O . LEU A 1 679 ? -55.189 -23.194 129.874 1.00 67.12 679 LEU A O 1
ATOM 5112 N N . LEU A 1 680 ? -54.534 -23.861 127.833 1.00 64.25 680 LEU A N 1
ATOM 5113 C CA . LEU A 1 680 ? -54.659 -25.301 128.089 1.00 64.25 680 LEU A CA 1
ATOM 5114 C C . LEU A 1 680 ? -53.565 -25.817 129.040 1.00 64.25 680 LEU A C 1
ATOM 5116 O O . LEU A 1 680 ? -53.874 -26.585 129.952 1.00 64.25 680 LEU A O 1
ATOM 5120 N N . LYS A 1 681 ? -52.322 -25.321 128.939 1.00 63.69 681 LYS A N 1
ATOM 5121 C CA . LYS A 1 681 ? -51.241 -25.611 129.903 1.00 63.69 681 LYS A CA 1
ATOM 5122 C C . LYS A 1 681 ? -51.499 -24.993 131.284 1.00 63.69 681 LYS A C 1
ATOM 5124 O O . LYS A 1 681 ? -51.158 -25.611 132.294 1.00 63.69 681 LYS A O 1
ATOM 5129 N N . ARG A 1 682 ? -52.169 -23.832 131.371 1.00 56.91 682 ARG A N 1
ATOM 5130 C CA . ARG A 1 682 ? -52.672 -23.280 132.649 1.00 56.91 682 ARG A CA 1
ATOM 5131 C C . ARG A 1 682 ? -53.799 -24.127 133.259 1.00 56.91 682 ARG A C 1
ATOM 5133 O O . ARG A 1 682 ? -53.847 -24.240 134.480 1.00 56.91 682 ARG A O 1
ATOM 5140 N N . ARG A 1 683 ? -54.640 -24.782 132.445 1.00 56.69 683 ARG A N 1
ATOM 5141 C CA . ARG A 1 683 ? -55.683 -25.723 132.911 1.00 56.69 683 ARG A CA 1
ATOM 5142 C C . ARG A 1 683 ? -55.140 -27.112 133.286 1.00 56.69 683 ARG A C 1
ATOM 5144 O O . ARG A 1 683 ? -55.641 -27.711 134.233 1.00 56.69 683 ARG A O 1
ATOM 5151 N N . GLN A 1 684 ? -54.082 -27.600 132.634 1.00 56.81 684 GLN A N 1
ATOM 5152 C CA . GLN A 1 684 ? -53.440 -28.885 132.968 1.00 56.81 684 GLN A CA 1
ATOM 5153 C C . GLN A 1 684 ? -52.512 -28.813 134.198 1.00 56.81 684 GLN A C 1
ATOM 5155 O O . GLN A 1 684 ? -52.323 -29.818 134.876 1.00 56.81 684 GLN A O 1
ATOM 5160 N N . LYS A 1 685 ? -52.014 -27.626 134.580 1.00 50.50 685 LYS A N 1
ATOM 5161 C CA . LYS A 1 685 ? -51.210 -27.436 135.808 1.00 50.50 685 LYS A CA 1
ATOM 5162 C C . LYS A 1 685 ? -52.033 -27.442 137.115 1.00 50.50 685 LYS A C 1
ATOM 5164 O O . LYS A 1 685 ? -51.447 -27.487 138.192 1.00 50.50 685 LYS A O 1
ATOM 5169 N N . GLN A 1 686 ? -53.372 -27.447 137.053 1.00 50.69 686 GLN A N 1
ATOM 5170 C CA . GLN A 1 686 ? -54.257 -27.557 138.231 1.00 50.69 686 GLN A CA 1
ATOM 5171 C C . GLN A 1 686 ? -54.901 -28.942 138.432 1.00 50.69 686 GLN A C 1
ATOM 5173 O O . GLN A 1 686 ? -55.638 -29.142 139.395 1.00 50.69 686 GLN A O 1
ATOM 5178 N N . ARG A 1 687 ? -54.596 -29.936 137.591 1.00 46.84 687 ARG A N 1
ATOM 5179 C CA . ARG A 1 687 ? -55.169 -31.286 137.692 1.00 46.84 687 ARG A CA 1
ATOM 5180 C C . ARG A 1 687 ? -54.082 -32.339 137.464 1.00 46.84 687 ARG A C 1
ATOM 5182 O O . ARG A 1 687 ? -53.904 -32.802 136.349 1.00 46.84 687 ARG A O 1
ATOM 5189 N N . ASN A 1 688 ? -53.311 -32.621 138.520 1.00 41.44 688 ASN A N 1
ATOM 5190 C CA . ASN A 1 688 ? -52.784 -33.949 138.899 1.00 41.44 688 ASN A CA 1
ATOM 5191 C C . ASN A 1 688 ? -51.584 -33.829 139.857 1.00 41.44 688 ASN A C 1
ATOM 5193 O O . ASN A 1 688 ? -50.421 -33.984 139.495 1.00 41.44 688 ASN A O 1
ATOM 5197 N N . LYS A 1 689 ? -51.912 -33.597 141.134 1.00 38.22 689 LYS A N 1
ATOM 5198 C CA . LYS A 1 689 ? -51.265 -34.283 142.260 1.00 38.22 689 LYS A CA 1
ATOM 5199 C C . LYS A 1 689 ? -51.818 -35.721 142.301 1.00 38.22 689 LYS A C 1
ATOM 5201 O O . LYS A 1 689 ? -53.015 -35.883 142.100 1.00 38.22 689 LYS A O 1
ATOM 5206 N N . LYS A 1 690 ? -50.957 -36.673 142.695 1.00 34.94 690 LYS A N 1
ATOM 5207 C CA . LYS A 1 690 ? -51.156 -38.100 143.067 1.00 34.94 690 LYS A CA 1
ATOM 5208 C C . LYS A 1 690 ? -50.871 -39.195 142.011 1.00 34.94 690 LYS A C 1
ATOM 5210 O O . LYS A 1 690 ? -51.714 -39.486 141.177 1.00 34.94 690 LYS A O 1
ATOM 5215 N N . MET A 1 691 ? -49.740 -39.881 142.279 1.00 31.09 691 MET A N 1
ATOM 5216 C CA . MET A 1 691 ? -49.458 -41.338 142.190 1.00 31.09 691 MET A CA 1
ATOM 5217 C C . MET A 1 691 ? -49.362 -41.988 140.797 1.00 31.09 691 MET A C 1
ATOM 5219 O O . MET A 1 691 ? -50.174 -41.705 139.938 1.00 31.09 691 MET A O 1
ATOM 5223 N N . HIS A 1 692 ? -48.481 -42.953 140.504 1.00 30.38 692 HIS A N 1
ATOM 5224 C CA . HIS A 1 692 ? -47.267 -43.522 141.116 1.00 30.38 692 HIS A CA 1
ATOM 5225 C C . HIS A 1 692 ? -46.653 -44.475 140.055 1.00 30.38 692 HIS A C 1
ATOM 5227 O O . HIS A 1 692 ? -47.399 -45.115 139.327 1.00 30.38 692 HIS A O 1
ATOM 5233 N N . SER A 1 693 ? -45.331 -44.684 140.115 1.00 29.86 693 SER A N 1
ATOM 5234 C CA . SER A 1 693 ? -44.661 -45.999 139.975 1.00 29.86 693 SER A CA 1
ATOM 5235 C C . SER A 1 693 ? -44.288 -46.602 138.594 1.00 29.86 693 SER A C 1
ATOM 5237 O O . SER A 1 693 ? -45.127 -47.123 137.875 1.00 29.86 693 SER A O 1
ATOM 5239 N N . LYS A 1 694 ? -42.954 -46.745 138.453 1.00 29.42 694 LYS A N 1
ATOM 5240 C CA . LYS A 1 694 ? -42.127 -47.884 137.970 1.00 29.42 694 LYS A CA 1
ATOM 5241 C C . LYS A 1 694 ? -41.925 -48.197 136.477 1.00 29.42 694 LYS A C 1
ATOM 5243 O O . LYS A 1 694 ? -42.849 -48.590 135.784 1.00 29.42 694 LYS A O 1
ATOM 5248 N N . CYS A 1 695 ? -40.613 -48.302 136.186 1.00 27.95 695 CYS A N 1
ATOM 5249 C CA . CYS A 1 695 ? -39.908 -49.274 135.327 1.00 27.95 695 CYS A CA 1
ATOM 5250 C C . CYS A 1 695 ? -40.117 -49.141 133.804 1.00 27.95 695 CYS A C 1
ATOM 5252 O O . CYS A 1 695 ? -41.209 -48.846 133.361 1.00 27.95 695 CYS A O 1
ATOM 5254 N N . SER A 1 696 ? -39.159 -49.409 132.911 1.00 28.34 696 SER A N 1
ATOM 5255 C CA . SER A 1 696 ? -37.751 -49.837 132.971 1.00 28.34 696 SER A CA 1
ATOM 5256 C C . SER A 1 696 ? -37.319 -50.129 131.518 1.00 28.34 696 SER A C 1
ATOM 5258 O O . SER A 1 696 ? -38.103 -50.763 130.825 1.00 28.34 696 SER A O 1
ATOM 5260 N N . PHE A 1 697 ? -36.066 -49.803 131.144 1.00 30.14 697 PHE A N 1
ATOM 5261 C CA . PHE A 1 697 ? -35.236 -50.484 130.112 1.00 30.14 697 PHE A CA 1
ATOM 5262 C C . PHE A 1 697 ? -35.677 -50.338 128.619 1.00 30.14 697 PHE A C 1
ATOM 5264 O O . PHE A 1 697 ? -36.856 -50.307 128.324 1.00 30.14 697 PHE A O 1
ATOM 5271 N N . THR A 1 698 ? -34.830 -50.239 127.579 1.00 35.28 698 THR A N 1
ATOM 5272 C CA . THR A 1 698 ? -33.365 -50.344 127.422 1.00 35.28 698 THR A CA 1
ATOM 5273 C C . THR A 1 698 ? -32.899 -49.903 126.022 1.00 35.28 698 THR A C 1
ATOM 5275 O O . THR A 1 698 ? -33.554 -50.228 125.043 1.00 35.28 698 THR A O 1
ATOM 5278 N N . LYS A 1 699 ? -31.698 -49.299 126.001 1.00 33.47 699 LYS A N 1
ATOM 5279 C CA . LYS A 1 699 ? -30.495 -49.526 125.154 1.00 33.47 699 LYS A CA 1
ATOM 5280 C C . LYS A 1 699 ? -30.526 -49.519 123.616 1.00 33.47 699 LYS A C 1
ATOM 5282 O O . LYS A 1 699 ? -31.248 -50.270 122.979 1.00 33.47 699 LYS A O 1
ATOM 5287 N N . GLY A 1 700 ? -29.469 -48.871 123.108 1.00 33.62 700 GLY A N 1
ATOM 5288 C CA . GLY A 1 700 ? -28.707 -49.231 121.904 1.00 33.62 700 GLY A CA 1
ATOM 5289 C C . GLY A 1 700 ? -28.227 -47.977 121.165 1.00 33.62 700 GLY A C 1
ATOM 5290 O O . GLY A 1 700 ? -28.925 -47.538 120.269 1.00 33.62 700 GLY A O 1
ATOM 5291 N N . ALA A 1 701 ? -27.253 -47.189 121.645 1.00 33.88 701 ALA A N 1
ATOM 5292 C CA . ALA A 1 701 ? -25.797 -47.436 121.659 1.00 33.88 701 ALA A CA 1
ATOM 5293 C C . ALA A 1 701 ? -25.221 -47.718 120.253 1.00 33.88 701 ALA A C 1
ATOM 5295 O O . ALA A 1 701 ? -25.749 -48.573 119.562 1.00 33.88 701 ALA A O 1
ATOM 5296 N N . ALA A 1 702 ? -24.114 -47.141 119.791 1.00 33.84 702 ALA A N 1
ATOM 5297 C CA . ALA A 1 702 ? -23.245 -46.067 120.262 1.00 33.84 702 ALA A CA 1
ATOM 5298 C C . ALA A 1 702 ? -22.176 -45.835 119.169 1.00 33.84 702 ALA A C 1
ATOM 5300 O O . ALA A 1 702 ? -21.917 -46.750 118.393 1.00 33.84 702 ALA A O 1
ATOM 5301 N N . ASN A 1 703 ? -21.466 -44.703 119.285 1.00 35.09 703 ASN A N 1
ATOM 5302 C CA . ASN A 1 703 ? -20.018 -44.580 119.053 1.00 35.09 703 ASN A CA 1
ATOM 5303 C C . ASN A 1 703 ? -19.516 -44.565 117.588 1.00 35.09 703 ASN A C 1
ATOM 5305 O O . ASN A 1 703 ? -20.012 -45.286 116.741 1.00 35.09 703 ASN A O 1
ATOM 5309 N N . THR A 1 704 ? -18.509 -43.779 117.198 1.00 33.81 704 THR A N 1
ATOM 5310 C CA . THR A 1 704 ? -17.564 -42.910 117.931 1.00 33.81 704 THR A CA 1
ATOM 5311 C C . THR A 1 704 ? -16.728 -42.140 116.894 1.00 33.81 704 THR A C 1
ATOM 5313 O O . THR A 1 704 ? -16.292 -42.776 115.947 1.00 33.81 704 THR A O 1
ATOM 5316 N N . TYR A 1 705 ? -16.445 -40.857 117.183 1.00 32.94 705 TYR A N 1
ATOM 5317 C CA . TYR A 1 705 ? -15.151 -40.134 117.071 1.00 32.94 705 TYR A CA 1
ATOM 5318 C C . TYR A 1 705 ? -14.427 -40.049 115.709 1.00 32.94 705 TYR A C 1
ATOM 5320 O O . TYR A 1 705 ? -14.493 -40.951 114.897 1.00 32.94 705 TYR A O 1
ATOM 5328 N N . ALA A 1 706 ? -13.569 -39.071 115.420 1.00 30.36 706 ALA A N 1
ATOM 5329 C CA . ALA A 1 706 ? -13.272 -37.714 115.893 1.00 30.36 706 ALA A CA 1
ATOM 5330 C C . ALA A 1 706 ? -11.989 -37.286 115.150 1.00 30.36 706 ALA A C 1
ATOM 5332 O O . ALA A 1 706 ? -11.107 -38.119 114.965 1.00 30.36 706 ALA A O 1
ATOM 5333 N N . GLY A 1 707 ? -11.850 -35.983 114.875 1.00 32.34 707 GLY A N 1
ATOM 5334 C CA . GLY A 1 707 ? -10.571 -35.301 114.617 1.00 32.34 707 GLY A CA 1
ATOM 5335 C C . GLY A 1 707 ? -9.912 -35.584 113.260 1.00 32.34 707 GLY A C 1
ATOM 5336 O O . GLY A 1 707 ? -10.178 -36.590 112.629 1.00 32.34 707 GLY A O 1
ATOM 5337 N N . ALA A 1 708 ? -8.995 -34.778 112.743 1.00 31.44 708 ALA A N 1
ATOM 5338 C CA . ALA A 1 708 ? -8.582 -33.400 112.979 1.00 31.44 708 ALA A CA 1
ATOM 5339 C C . ALA A 1 708 ? -7.448 -33.119 111.966 1.00 31.44 708 ALA A C 1
ATOM 5341 O O . ALA A 1 708 ? -6.557 -33.945 111.827 1.00 31.44 708 ALA A O 1
ATOM 5342 N N . SER A 1 709 ? -7.456 -31.913 111.391 1.00 29.23 709 SER A N 1
ATOM 5343 C CA . SER A 1 709 ? -6.287 -31.080 111.046 1.00 29.23 709 SER A CA 1
ATOM 5344 C C . SER A 1 709 ? -5.328 -31.395 109.872 1.00 29.23 709 SER A C 1
ATOM 5346 O O . SER A 1 709 ? -4.842 -32.505 109.714 1.00 29.23 709 SER A O 1
ATOM 5348 N N . HIS A 1 710 ? -4.943 -30.277 109.230 1.00 33.22 710 HIS A N 1
ATOM 5349 C CA . HIS A 1 710 ? -3.721 -29.920 108.478 1.00 33.22 710 HIS A CA 1
ATOM 5350 C C . HIS A 1 710 ? -3.529 -30.263 106.984 1.00 33.22 710 HIS A C 1
ATOM 5352 O O . HIS A 1 710 ? -3.201 -31.377 106.607 1.00 33.22 710 HIS A O 1
ATOM 5358 N N . ASP A 1 711 ? -3.674 -29.196 106.181 1.00 32.75 711 ASP A N 1
ATOM 5359 C CA . ASP A 1 711 ? -2.709 -28.523 105.282 1.00 32.75 711 ASP A CA 1
ATOM 5360 C C . ASP A 1 711 ? -1.745 -29.265 104.328 1.00 32.75 711 ASP A C 1
ATOM 5362 O O . ASP A 1 711 ? -0.901 -30.056 104.735 1.00 32.75 711 ASP A O 1
ATOM 5366 N N . ASN A 1 712 ? -1.726 -28.678 103.116 1.00 31.55 712 ASN A N 1
ATOM 5367 C CA . ASN A 1 712 ? -0.626 -28.406 102.168 1.00 31.55 712 ASN A CA 1
ATOM 5368 C C . ASN A 1 712 ? -0.310 -29.356 100.985 1.00 31.55 712 ASN A C 1
ATOM 5370 O O . ASN A 1 712 ? 0.260 -30.423 101.152 1.00 31.55 712 ASN A O 1
ATOM 5374 N N . LYS A 1 713 ? -0.556 -28.776 99.791 1.00 31.20 713 LYS A N 1
ATOM 5375 C CA . LYS A 1 713 ? 0.285 -28.597 98.577 1.00 31.20 713 LYS A CA 1
ATOM 5376 C C . LYS A 1 713 ? 0.855 -29.787 97.770 1.00 31.20 713 LYS A C 1
ATOM 5378 O O . LYS A 1 713 ? 1.733 -30.486 98.243 1.00 31.20 713 LYS A O 1
ATOM 5383 N N . ASN A 1 714 ? 0.429 -29.762 96.494 1.00 30.09 714 ASN A N 1
ATOM 5384 C CA . ASN A 1 714 ? 1.105 -29.914 95.184 1.00 30.09 714 ASN A CA 1
ATOM 5385 C C . ASN A 1 714 ? 1.969 -31.143 94.832 1.00 30.09 714 ASN A C 1
ATOM 5387 O O . ASN A 1 714 ? 2.899 -31.437 95.567 1.00 30.09 714 ASN A O 1
ATOM 5391 N N . GLU A 1 715 ? 1.648 -31.686 93.632 1.00 36.34 715 GLU A N 1
ATOM 5392 C CA . GLU A 1 715 ? 2.472 -32.227 92.505 1.00 36.34 715 GLU A CA 1
ATOM 5393 C C . GLU A 1 715 ? 3.663 -33.147 92.861 1.00 36.34 715 GLU A C 1
ATOM 5395 O O . GLU A 1 715 ? 4.416 -32.859 93.778 1.00 36.34 715 GLU A O 1
ATOM 5400 N N . GLU A 1 716 ? 3.917 -34.293 92.219 1.00 32.16 716 GLU A N 1
ATOM 5401 C CA . GLU A 1 716 ? 4.037 -34.610 90.781 1.00 32.16 716 GLU A CA 1
ATOM 5402 C C . GLU A 1 716 ? 4.274 -36.154 90.637 1.00 32.16 716 GLU A C 1
ATOM 5404 O O . GLU A 1 716 ? 4.299 -36.841 91.662 1.00 32.16 716 GLU A O 1
ATOM 5409 N N . ASP A 1 717 ? 4.487 -36.657 89.405 1.00 31.52 717 ASP A N 1
ATOM 5410 C CA . ASP A 1 717 ? 5.009 -38.000 89.006 1.00 31.52 717 ASP A CA 1
ATOM 5411 C C . ASP A 1 717 ? 4.007 -39.192 88.983 1.00 31.52 717 ASP A C 1
ATOM 5413 O O . ASP A 1 717 ? 3.184 -39.338 89.884 1.00 31.52 717 ASP A O 1
ATOM 5417 N N . ASP A 1 718 ? 4.006 -40.179 88.072 1.00 33.53 718 ASP A N 1
ATOM 5418 C CA . ASP A 1 718 ? 4.553 -40.454 86.723 1.00 33.53 718 ASP A CA 1
ATOM 5419 C C . ASP A 1 718 ? 4.009 -41.860 86.292 1.00 33.53 718 ASP A C 1
ATOM 5421 O O . ASP A 1 718 ? 3.342 -42.524 87.092 1.00 33.53 718 ASP A O 1
ATOM 5425 N N . GLU A 1 719 ? 4.382 -42.348 85.088 1.00 34.09 719 GLU A N 1
ATOM 5426 C CA . GLU A 1 719 ? 4.577 -43.789 84.716 1.00 34.09 719 GLU A CA 1
ATOM 5427 C C . GLU A 1 719 ? 3.384 -44.556 84.050 1.00 34.09 719 GLU A C 1
ATOM 5429 O O . GLU A 1 719 ? 2.260 -44.522 84.541 1.00 34.09 719 GLU A O 1
ATOM 5434 N N . ALA A 1 720 ? 3.483 -45.336 82.949 1.00 33.56 720 ALA A N 1
ATOM 5435 C CA . ALA A 1 720 ? 4.561 -45.752 82.027 1.00 33.56 720 ALA A CA 1
ATOM 5436 C C . ALA A 1 720 ? 4.001 -46.422 80.724 1.00 33.56 720 ALA A C 1
ATOM 5438 O O . ALA A 1 720 ? 3.119 -47.274 80.796 1.00 33.56 720 ALA A O 1
ATOM 5439 N N . ASP A 1 721 ? 4.494 -45.989 79.553 1.00 33.88 721 ASP A N 1
ATOM 5440 C CA . ASP A 1 721 ? 5.337 -46.663 78.525 1.00 33.88 721 ASP A CA 1
ATOM 5441 C C . ASP A 1 721 ? 5.094 -48.021 77.772 1.00 33.88 721 ASP A C 1
ATOM 5443 O O . ASP A 1 721 ? 4.871 -49.072 78.369 1.00 33.88 721 ASP A O 1
ATOM 5447 N N . TYR A 1 722 ? 5.376 -47.920 76.440 1.00 38.12 722 TYR A N 1
ATOM 5448 C CA . TYR A 1 722 ? 5.865 -48.835 75.348 1.00 38.12 722 TYR A CA 1
ATOM 5449 C C . TYR A 1 722 ? 5.041 -50.073 74.857 1.00 38.12 722 TYR A C 1
ATOM 5451 O O . TYR A 1 722 ? 4.378 -50.722 75.651 1.00 38.12 722 TYR A O 1
ATOM 5459 N N . GLU A 1 723 ? 4.999 -50.529 73.575 1.00 35.38 723 GLU A N 1
ATOM 5460 C CA . GLU A 1 723 ? 5.841 -50.387 72.349 1.00 35.38 723 GLU A CA 1
ATOM 5461 C C . GLU A 1 723 ? 5.109 -50.880 71.032 1.00 35.38 723 GLU A C 1
ATOM 5463 O O . GLU A 1 723 ? 4.488 -51.937 71.034 1.00 35.38 723 GLU A O 1
ATOM 5468 N N . ASN A 1 724 ? 5.162 -50.090 69.939 1.00 33.09 724 ASN A N 1
ATOM 5469 C CA . ASN A 1 724 ? 5.562 -50.299 68.508 1.00 33.09 724 ASN A CA 1
ATOM 5470 C C . ASN A 1 724 ? 5.343 -51.537 67.553 1.00 33.09 724 ASN A C 1
ATOM 5472 O O . ASN A 1 724 ? 5.558 -52.682 67.932 1.00 33.09 724 ASN A O 1
ATOM 5476 N N . VAL A 1 725 ? 5.205 -51.176 66.235 1.00 34.62 725 VAL A N 1
ATOM 5477 C CA . VAL A 1 725 ? 5.719 -51.785 64.939 1.00 34.62 725 VAL A CA 1
ATOM 5478 C C . VAL A 1 725 ? 4.855 -52.900 64.257 1.00 34.62 725 VAL A C 1
ATOM 5480 O O . VAL A 1 725 ? 4.293 -53.713 64.970 1.00 34.62 725 VAL A O 1
ATOM 5483 N N . GLU A 1 726 ? 4.605 -53.063 62.929 1.00 34.44 726 GLU A N 1
ATOM 5484 C CA . GLU A 1 726 ? 5.114 -52.588 61.605 1.00 34.44 726 GLU A CA 1
ATOM 5485 C C . GLU A 1 726 ? 4.091 -52.822 60.429 1.00 34.44 726 GLU A C 1
ATOM 5487 O O . GLU A 1 726 ? 2.969 -53.266 60.646 1.00 34.44 726 GLU A O 1
ATOM 5492 N N . LEU A 1 727 ? 4.533 -52.530 59.190 1.00 34.84 727 LEU A N 1
ATOM 5493 C CA . LEU A 1 727 ? 3.940 -52.474 57.826 1.00 34.84 727 LEU A CA 1
ATOM 5494 C C . LEU A 1 727 ? 3.349 -53.769 57.180 1.00 34.84 727 LEU A C 1
ATOM 5496 O O . LEU A 1 727 ? 3.773 -54.865 57.525 1.00 34.84 727 LEU A O 1
ATOM 5500 N N . GLY A 1 728 ? 2.540 -53.624 56.098 1.00 30.61 728 GLY A N 1
ATOM 5501 C CA . GLY A 1 728 ? 2.545 -54.558 54.934 1.00 30.61 728 GLY A CA 1
ATOM 5502 C C . GLY A 1 728 ? 1.237 -54.873 54.145 1.00 30.61 728 GLY A C 1
ATOM 5503 O O . GLY A 1 728 ? 0.362 -55.539 54.675 1.00 30.61 728 GLY A O 1
ATOM 5504 N N . GLU A 1 729 ? 1.212 -54.466 52.857 1.00 33.38 729 GLU A N 1
ATOM 5505 C CA . GLU A 1 729 ? 0.755 -55.147 51.596 1.00 33.38 729 GLU A CA 1
ATOM 5506 C C . GLU A 1 729 ? -0.721 -55.523 51.211 1.00 33.38 729 GLU A C 1
ATOM 5508 O O . GLU A 1 729 ? -1.402 -56.277 51.890 1.00 33.38 729 GLU A O 1
ATOM 5513 N N . ASN A 1 730 ? -1.123 -55.014 50.017 1.00 32.44 730 ASN A N 1
ATOM 5514 C CA . ASN A 1 730 ? -1.734 -55.592 48.777 1.00 32.44 730 ASN A CA 1
ATOM 5515 C C . ASN A 1 730 ? -2.846 -56.687 48.722 1.00 32.44 730 ASN A C 1
ATOM 5517 O O . ASN A 1 730 ? -2.698 -57.734 49.332 1.00 32.44 730 ASN A O 1
ATOM 5521 N N . MET A 1 731 ? -3.798 -56.461 47.772 1.00 34.97 731 MET A N 1
ATOM 5522 C CA . MET A 1 731 ? -4.474 -57.375 46.782 1.00 34.97 731 MET A CA 1
ATOM 5523 C C . MET A 1 731 ? -5.212 -58.652 47.285 1.00 34.97 731 MET A C 1
ATOM 5525 O O . MET A 1 731 ? -4.807 -59.242 48.270 1.00 34.97 731 MET A O 1
ATOM 5529 N N . ASP A 1 732 ? -6.294 -59.212 46.711 1.00 33.88 732 ASP A N 1
ATOM 5530 C CA . ASP A 1 732 ? -6.932 -59.200 45.376 1.00 33.88 732 ASP A CA 1
ATOM 5531 C C . ASP A 1 732 ? -8.336 -59.883 45.424 1.00 33.88 732 ASP A C 1
ATOM 5533 O O . ASP A 1 732 ? -8.601 -60.638 46.360 1.00 33.88 732 ASP A O 1
ATOM 5537 N N . HIS A 1 733 ? -9.126 -59.702 44.340 1.00 35.75 733 HIS A N 1
ATOM 5538 C CA . HIS A 1 733 ? -10.150 -60.607 43.734 1.00 35.75 733 HIS A CA 1
ATOM 5539 C C . HIS A 1 733 ? -11.429 -61.012 44.510 1.00 35.75 733 HIS A C 1
ATOM 5541 O O . HIS A 1 733 ? -11.416 -61.170 45.722 1.00 35.75 733 HIS A O 1
ATOM 5547 N N . ASP A 1 734 ? -12.579 -61.341 43.906 1.00 35.19 734 ASP A N 1
ATOM 5548 C CA . ASP A 1 734 ? -13.261 -61.152 42.605 1.00 35.19 734 ASP A CA 1
ATOM 5549 C C . ASP A 1 734 ? -14.681 -61.767 42.789 1.00 35.19 734 ASP A C 1
ATOM 5551 O O . ASP A 1 734 ? -14.972 -62.346 43.838 1.00 35.19 734 ASP A O 1
ATOM 5555 N N . ASP A 1 735 ? -15.497 -61.701 41.737 1.00 34.94 735 ASP A N 1
ATOM 5556 C CA . ASP A 1 735 ? -16.556 -62.643 41.341 1.00 34.94 735 ASP A CA 1
ATOM 5557 C C . ASP A 1 735 ? -18.044 -62.300 41.568 1.00 34.94 735 ASP A C 1
ATOM 5559 O O . ASP A 1 735 ? -18.625 -62.478 42.639 1.00 34.94 735 ASP A O 1
ATOM 5563 N N . SER A 1 736 ? -18.677 -62.085 40.400 1.00 35.16 736 SER A N 1
ATOM 5564 C CA . SER A 1 736 ? -19.835 -62.843 39.874 1.00 35.16 736 SER A CA 1
ATOM 5565 C C . SER A 1 736 ? -21.251 -62.491 40.358 1.00 35.16 736 SER A C 1
ATOM 5567 O O . SER A 1 736 ? -21.479 -62.235 41.533 1.00 35.16 736 SER A O 1
ATOM 5569 N N . GLU A 1 737 ? -22.325 -62.584 39.569 1.00 34.81 737 GLU A N 1
ATOM 5570 C CA . GLU A 1 737 ? -22.642 -62.552 38.126 1.00 34.81 737 GLU A CA 1
ATOM 5571 C C . GLU A 1 737 ? -24.164 -62.865 38.031 1.00 34.81 737 GLU A C 1
ATOM 5573 O O . GLU A 1 737 ? -24.679 -63.575 38.893 1.00 34.81 737 GLU A O 1
ATOM 5578 N N . GLN A 1 738 ? -24.829 -62.380 36.964 1.00 35.22 738 GLN A N 1
ATOM 5579 C CA . GLN A 1 738 ? -25.848 -63.104 36.160 1.00 35.22 738 GLN A CA 1
ATOM 5580 C C . GLN A 1 738 ? -27.220 -63.497 36.812 1.00 35.22 738 GLN A C 1
ATOM 5582 O O . GLN A 1 738 ? -27.315 -63.778 37.995 1.00 35.22 738 GLN A O 1
ATOM 5587 N N . ASP A 1 739 ? -28.391 -63.561 36.151 1.00 33.00 739 ASP A N 1
ATOM 5588 C CA . ASP A 1 739 ? -28.719 -63.632 34.719 1.00 33.00 739 ASP A CA 1
ATOM 5589 C C . ASP A 1 739 ? -30.248 -63.600 34.406 1.00 33.00 739 ASP A C 1
ATOM 5591 O O . ASP A 1 739 ? -31.049 -64.046 35.227 1.00 33.00 739 ASP A O 1
ATOM 5595 N N . TYR A 1 740 ? -30.582 -63.192 33.159 1.00 31.02 740 TYR A N 1
ATOM 5596 C CA . TYR A 1 740 ? -31.607 -63.723 32.205 1.00 31.02 740 TYR A CA 1
ATOM 5597 C C . TYR A 1 740 ? -33.141 -63.725 32.543 1.00 31.02 740 TYR A C 1
ATOM 5599 O O . TYR A 1 740 ? -33.532 -63.835 33.693 1.00 31.02 740 TYR A O 1
ATOM 5607 N N . ILE A 1 741 ? -34.143 -63.650 31.628 1.00 34.75 741 ILE A N 1
ATOM 5608 C CA . ILE A 1 741 ? -34.263 -63.924 30.170 1.00 34.75 741 ILE A CA 1
ATOM 5609 C C . ILE A 1 741 ? -35.638 -63.434 29.581 1.00 34.75 741 ILE A C 1
ATOM 5611 O O . ILE A 1 741 ? -36.644 -63.434 30.287 1.00 34.75 741 ILE A O 1
ATOM 5615 N N . ASN A 1 742 ? -35.653 -63.172 28.256 1.00 29.42 742 ASN A N 1
ATOM 5616 C CA . ASN A 1 742 ? -36.696 -63.371 27.203 1.00 29.42 742 ASN A CA 1
ATOM 5617 C C . ASN A 1 742 ? -37.777 -62.354 26.724 1.00 29.42 742 ASN A C 1
ATOM 5619 O O . ASN A 1 742 ? -38.755 -62.069 27.406 1.00 29.42 742 ASN A O 1
ATOM 5623 N N . MET A 1 743 ? -37.647 -62.090 25.404 1.00 31.67 743 MET A N 1
ATOM 5624 C CA . MET A 1 743 ? -38.561 -62.322 24.252 1.00 31.67 743 MET A CA 1
ATOM 5625 C C . MET A 1 743 ? -39.668 -61.327 23.833 1.00 31.67 743 MET A C 1
ATOM 5627 O O . MET A 1 743 ? -40.733 -61.247 24.435 1.00 31.67 743 MET A O 1
ATOM 5631 N N . ASP A 1 744 ? -39.388 -60.756 22.650 1.00 32.03 744 ASP A N 1
ATOM 5632 C CA . ASP A 1 744 ? -40.148 -60.768 21.383 1.00 32.03 744 ASP A CA 1
ATOM 5633 C C . ASP A 1 744 ? -41.271 -59.768 21.050 1.00 32.03 744 ASP A C 1
ATOM 5635 O O . ASP A 1 744 ? -42.270 -59.626 21.752 1.00 32.03 744 ASP A O 1
ATOM 5639 N N . SER A 1 745 ? -41.141 -59.296 19.792 1.00 34.94 745 SER A N 1
ATOM 5640 C CA . SER A 1 745 ? -42.167 -58.977 18.772 1.00 34.94 745 SER A CA 1
ATOM 5641 C C . SER A 1 745 ? -42.891 -57.615 18.878 1.00 34.94 745 SER A C 1
ATOM 5643 O O . SER A 1 745 ? -43.319 -57.216 19.951 1.00 34.94 745 SER A O 1
ATOM 5645 N N . ASP A 1 746 ? -43.110 -56.822 17.820 1.00 34.53 746 ASP A N 1
ATOM 5646 C CA . ASP A 1 746 ? -42.838 -56.958 16.381 1.00 34.53 746 ASP A CA 1
ATOM 5647 C C . ASP A 1 746 ? -43.154 -55.631 15.635 1.00 34.53 746 ASP A C 1
ATOM 5649 O O . ASP A 1 746 ? -43.897 -54.802 16.163 1.00 34.53 746 ASP A O 1
ATOM 5653 N N . HIS A 1 747 ? -42.689 -55.548 14.374 1.00 34.16 747 HIS A N 1
ATOM 5654 C CA . HIS A 1 747 ? -43.195 -54.757 13.216 1.00 34.16 747 HIS A CA 1
ATOM 5655 C C . HIS A 1 747 ? -42.696 -53.302 13.007 1.00 34.16 747 HIS A C 1
ATOM 5657 O O . HIS A 1 747 ? -43.011 -52.409 13.788 1.00 34.16 747 HIS A O 1
ATOM 5663 N N . SER A 1 748 ? -41.785 -53.037 12.041 1.00 34.56 748 SER A N 1
ATOM 5664 C CA . SER A 1 748 ? -41.895 -52.975 10.540 1.00 34.56 748 SER A CA 1
ATOM 5665 C C . SER A 1 748 ? -42.158 -51.524 10.082 1.00 34.56 748 SER A C 1
ATOM 5667 O O . SER A 1 748 ? -43.020 -50.894 10.684 1.00 34.56 748 SER A O 1
ATOM 5669 N N . GLU A 1 749 ? -41.564 -50.871 9.078 1.00 33.19 749 GLU A N 1
ATOM 5670 C CA . GLU A 1 749 ? -40.690 -51.119 7.906 1.00 33.19 749 GLU A CA 1
ATOM 5671 C C . GLU A 1 749 ? -40.035 -49.739 7.595 1.00 33.19 749 GLU A C 1
ATOM 5673 O O . GLU A 1 749 ? -40.651 -48.702 7.851 1.00 33.19 749 GLU A O 1
ATOM 5678 N N . GLU A 1 750 ? -38.725 -49.631 7.352 1.00 33.09 750 GLU A N 1
ATOM 5679 C CA . GLU A 1 750 ? -38.047 -49.541 6.035 1.00 33.09 750 GLU A CA 1
ATOM 5680 C C . GLU A 1 750 ? -38.685 -48.599 4.988 1.00 33.09 750 GLU A C 1
ATOM 5682 O O . GLU A 1 750 ? -39.804 -48.820 4.546 1.00 33.09 750 GLU A O 1
ATOM 5687 N N . ASP A 1 751 ? -37.942 -47.576 4.528 1.00 28.28 751 ASP A N 1
ATOM 5688 C CA . ASP A 1 751 ? -37.314 -47.683 3.204 1.00 28.28 751 ASP A CA 1
ATOM 5689 C C . ASP A 1 751 ? -36.222 -46.632 2.918 1.00 28.28 751 ASP A C 1
ATOM 5691 O O . ASP A 1 751 ? -36.185 -45.526 3.461 1.00 28.28 751 ASP A O 1
ATOM 5695 N N . TYR A 1 752 ? -35.316 -47.064 2.048 1.00 27.75 752 TYR A N 1
ATOM 5696 C CA . TYR A 1 752 ? -34.003 -46.539 1.684 1.00 27.75 752 TYR A CA 1
ATOM 5697 C C . TYR A 1 752 ? -34.018 -45.301 0.757 1.00 27.75 752 TYR A C 1
ATOM 5699 O O . TYR A 1 752 ? -34.958 -45.074 0.003 1.00 27.75 752 TYR A O 1
ATOM 5707 N N . ILE A 1 753 ? -32.907 -44.548 0.729 1.00 30.25 753 ILE A N 1
ATOM 5708 C CA . ILE A 1 753 ? -31.950 -44.518 -0.403 1.00 30.25 753 ILE A CA 1
ATOM 5709 C C . ILE A 1 753 ? -30.629 -43.912 0.090 1.00 30.25 753 ILE A C 1
ATOM 5711 O O . ILE A 1 753 ? -30.548 -42.760 0.514 1.00 30.25 753 ILE A O 1
ATOM 5715 N N . ASN A 1 754 ? -29.600 -44.745 -0.010 1.00 29.80 754 ASN A N 1
ATOM 5716 C CA . ASN A 1 754 ? -28.185 -44.427 0.059 1.00 29.80 754 ASN A CA 1
ATOM 5717 C C . ASN A 1 754 ? -27.707 -44.110 -1.371 1.00 29.80 754 ASN A C 1
ATOM 5719 O O . ASN A 1 754 ? -28.109 -44.814 -2.300 1.00 29.80 754 ASN A O 1
ATOM 5723 N N . VAL A 1 755 ? -26.827 -43.124 -1.554 1.00 30.80 755 VAL A N 1
ATOM 5724 C CA . VAL A 1 755 ? -25.828 -43.176 -2.633 1.00 30.80 755 VAL A CA 1
ATOM 5725 C C . VAL A 1 755 ? -24.483 -42.761 -2.050 1.00 30.80 755 VAL A C 1
ATOM 5727 O O . VAL A 1 755 ? -24.266 -41.607 -1.684 1.00 30.80 755 VAL A O 1
ATOM 5730 N N . ASP A 1 756 ? -23.654 -43.795 -1.976 1.00 28.19 756 ASP A N 1
ATOM 5731 C CA . ASP A 1 756 ? -22.214 -43.894 -1.774 1.00 28.19 756 ASP A CA 1
ATOM 5732 C C . ASP A 1 756 ? -21.386 -42.816 -2.495 1.00 28.19 756 ASP A C 1
ATOM 5734 O O . ASP A 1 756 ? -21.756 -42.361 -3.577 1.00 28.19 756 ASP A O 1
ATOM 5738 N N . SER A 1 757 ? -20.344 -42.247 -1.881 1.00 32.31 757 SER A N 1
ATOM 5739 C CA . SER A 1 757 ? -19.063 -42.814 -1.389 1.00 32.31 757 SER A CA 1
ATOM 5740 C C . SER A 1 757 ? -17.963 -42.799 -2.458 1.00 32.31 757 SER A C 1
ATOM 5742 O O . SER A 1 757 ? -18.232 -42.786 -3.655 1.00 32.31 757 SER A O 1
ATOM 5744 N N . ASP A 1 758 ? -16.732 -42.818 -1.933 1.00 29.86 758 ASP A N 1
ATOM 5745 C CA . ASP A 1 758 ? -15.421 -43.077 -2.550 1.00 29.86 758 ASP A CA 1
ATOM 5746 C C . ASP A 1 758 ? -14.579 -41.832 -2.876 1.00 29.86 758 ASP A C 1
ATOM 5748 O O . ASP A 1 758 ? -15.018 -40.921 -3.570 1.00 29.86 758 ASP A O 1
ATOM 5752 N N . HIS A 1 759 ? -13.334 -41.678 -2.405 1.00 30.97 759 HIS A N 1
ATOM 5753 C CA . HIS A 1 759 ? -12.362 -42.558 -1.725 1.00 30.97 759 HIS A CA 1
ATOM 5754 C C . HIS A 1 759 ? -11.341 -41.637 -1.006 1.00 30.97 759 HIS A C 1
ATOM 5756 O O . HIS A 1 759 ? -10.980 -40.594 -1.545 1.00 30.97 759 HIS A O 1
ATOM 5762 N N . SER A 1 760 ? -11.051 -41.809 0.289 1.00 29.80 760 SER A N 1
ATOM 5763 C CA . SER A 1 760 ? -9.943 -42.582 0.895 1.00 29.80 760 SER A CA 1
ATOM 5764 C C . SER A 1 760 ? -8.526 -42.271 0.387 1.00 29.80 760 SER A C 1
ATOM 5766 O O . SER A 1 760 ? -8.197 -42.618 -0.741 1.00 29.80 760 SER A O 1
ATOM 5768 N N . GLU A 1 761 ? -7.659 -41.778 1.279 1.00 29.30 761 GLU A N 1
ATOM 5769 C CA . GLU A 1 761 ? -6.361 -42.416 1.552 1.00 29.30 761 GLU A CA 1
ATOM 5770 C C . GLU A 1 761 ? -5.825 -42.010 2.938 1.00 29.30 761 GLU A C 1
ATOM 5772 O O . GLU A 1 761 ? -5.960 -40.867 3.378 1.00 29.30 761 GLU A O 1
ATOM 5777 N N . GLN A 1 762 ? -5.294 -43.015 3.634 1.00 30.73 762 GLN A N 1
ATOM 5778 C CA . GLN A 1 762 ? -4.874 -43.054 5.035 1.00 30.73 762 GLN A CA 1
ATOM 5779 C C . GLN A 1 762 ? -3.346 -42.932 5.186 1.00 30.73 762 GLN A C 1
ATOM 5781 O O . GLN A 1 762 ? -2.593 -43.400 4.339 1.00 30.73 762 GLN A O 1
ATOM 5786 N N . ASP A 1 763 ? -2.964 -42.376 6.339 1.00 29.27 763 ASP A N 1
ATOM 5787 C CA . ASP A 1 763 ? -1.889 -42.766 7.262 1.00 29.27 763 ASP A CA 1
ATOM 5788 C C . ASP A 1 763 ? -0.411 -42.831 6.846 1.00 29.27 763 ASP A C 1
ATOM 5790 O O . ASP A 1 763 ? 0.009 -43.649 6.038 1.00 29.27 763 ASP A O 1
ATOM 5794 N N . TYR A 1 764 ? 0.408 -42.108 7.626 1.00 28.02 764 TYR A N 1
ATOM 5795 C CA . TYR A 1 764 ? 1.580 -42.681 8.302 1.00 28.02 764 TYR A CA 1
ATOM 5796 C C . TYR A 1 764 ? 1.755 -42.046 9.694 1.00 28.02 764 TYR A C 1
ATOM 5798 O O . TYR A 1 764 ? 2.053 -40.859 9.825 1.00 28.02 764 TYR A O 1
ATOM 5806 N N . ILE A 1 765 ? 1.593 -42.871 10.731 1.00 29.72 765 ILE A N 1
ATOM 5807 C CA . ILE A 1 765 ? 2.077 -42.644 12.099 1.00 29.72 765 ILE A CA 1
ATOM 5808 C C . ILE A 1 765 ? 3.531 -43.120 12.160 1.00 29.72 765 ILE A C 1
ATOM 5810 O O . ILE A 1 765 ? 3.839 -44.210 11.678 1.00 29.72 765 ILE A O 1
ATOM 5814 N N . ASN A 1 766 ? 4.403 -42.356 12.821 1.00 26.03 766 ASN A N 1
ATOM 5815 C CA . ASN A 1 766 ? 5.575 -42.927 13.476 1.00 26.03 766 ASN A CA 1
ATOM 5816 C C . ASN A 1 766 ? 5.747 -42.281 14.856 1.00 26.03 766 ASN A C 1
ATOM 5818 O O . ASN A 1 766 ? 5.782 -41.056 14.980 1.00 26.03 766 ASN A O 1
ATOM 5822 N N . VAL A 1 767 ? 5.791 -43.138 15.871 1.00 29.66 767 VAL A N 1
ATOM 5823 C CA . VAL A 1 767 ? 6.030 -42.835 17.284 1.00 29.66 767 VAL A CA 1
ATOM 5824 C C . VAL A 1 767 ? 7.521 -43.016 17.538 1.00 29.66 767 VAL A C 1
ATOM 5826 O O . VAL A 1 767 ? 8.073 -44.027 17.117 1.00 29.66 767 VAL A O 1
ATOM 5829 N N . ASP A 1 768 ? 8.145 -42.084 18.255 1.00 25.89 768 ASP A N 1
ATOM 5830 C CA . ASP A 1 768 ? 9.198 -42.442 19.205 1.00 25.89 768 ASP A CA 1
ATOM 5831 C C . ASP A 1 768 ? 9.288 -41.408 20.335 1.00 25.89 768 ASP A C 1
ATOM 5833 O O . ASP A 1 768 ? 9.006 -40.221 20.154 1.00 25.89 768 ASP A O 1
ATOM 5837 N N . SER A 1 769 ? 9.603 -41.932 21.513 1.00 30.38 769 SER A N 1
ATOM 5838 C CA . SER A 1 769 ? 9.362 -41.377 22.844 1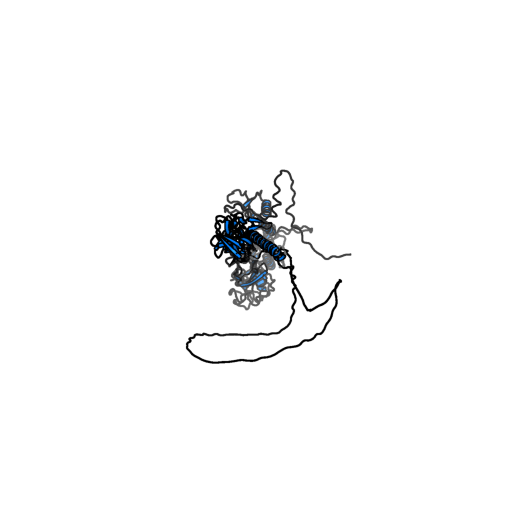.00 30.38 769 SER A CA 1
ATOM 5839 C C . SER A 1 769 ? 10.570 -40.639 23.446 1.00 30.38 769 SER A C 1
ATOM 5841 O O . SER A 1 769 ? 11.690 -40.742 22.954 1.00 30.38 769 SER A O 1
ATOM 5843 N N . ASP A 1 770 ? 10.298 -39.995 24.589 1.00 28.89 770 ASP A N 1
ATOM 5844 C CA . ASP A 1 770 ? 11.200 -39.619 25.696 1.00 28.89 770 ASP A CA 1
ATOM 5845 C C . ASP A 1 770 ? 12.030 -38.320 25.595 1.00 28.89 770 ASP A C 1
ATOM 5847 O O . ASP A 1 770 ? 13.049 -38.239 24.922 1.00 28.89 770 ASP A O 1
ATOM 5851 N N . HIS A 1 771 ? 11.672 -37.296 26.385 1.00 29.27 771 HIS A N 1
ATOM 5852 C CA . HIS A 1 771 ? 12.161 -37.159 27.768 1.00 29.27 771 HIS A CA 1
ATOM 5853 C C . HIS A 1 771 ? 11.559 -35.939 28.494 1.00 29.27 771 HIS A C 1
ATOM 5855 O O . HIS A 1 771 ? 11.216 -34.915 27.910 1.00 29.27 771 HIS A O 1
ATOM 5861 N N . SER A 1 772 ? 11.428 -36.119 29.804 1.00 31.02 772 SER A N 1
ATOM 5862 C CA . SER A 1 772 ? 10.930 -35.226 30.847 1.00 31.02 772 SER A CA 1
ATOM 5863 C C . SER A 1 772 ? 11.790 -33.985 31.094 1.00 31.02 772 SER A C 1
ATOM 5865 O O . SER A 1 772 ? 13.007 -34.115 31.136 1.00 31.02 772 SER A O 1
ATOM 5867 N N . GLU A 1 773 ? 11.160 -32.868 31.467 1.00 30.42 773 GLU A N 1
ATOM 5868 C CA . GLU A 1 773 ? 11.636 -31.993 32.551 1.00 30.42 773 GLU A CA 1
ATOM 5869 C C . GLU A 1 773 ? 10.474 -31.119 33.065 1.00 30.42 773 GLU A C 1
ATOM 5871 O O . GLU A 1 773 ? 9.853 -30.356 32.324 1.00 30.42 773 GLU A O 1
ATOM 5876 N N . GLN A 1 774 ? 10.129 -31.314 34.340 1.00 30.53 774 GLN A N 1
ATOM 5877 C CA . GLN A 1 774 ? 9.268 -30.438 35.132 1.00 30.53 774 GLN A CA 1
ATOM 5878 C C . GLN A 1 774 ? 10.154 -29.367 35.762 1.00 30.53 774 GLN A C 1
ATOM 5880 O O . GLN A 1 774 ? 11.166 -29.722 36.359 1.00 30.53 774 GLN A O 1
ATOM 5885 N N . ASP A 1 775 ? 9.728 -28.104 35.729 1.00 28.22 775 ASP A N 1
ATOM 5886 C CA . ASP A 1 775 ? 10.276 -27.096 36.629 1.00 28.22 775 ASP A CA 1
ATOM 5887 C C . ASP A 1 775 ? 9.181 -26.220 37.240 1.00 28.22 775 ASP A C 1
ATOM 5889 O O . ASP A 1 775 ? 8.254 -25.736 36.585 1.00 28.22 775 ASP A O 1
ATOM 5893 N N . TYR A 1 776 ? 9.306 -26.090 38.556 1.00 27.91 776 TYR A N 1
ATOM 5894 C CA . TYR A 1 776 ? 8.408 -25.441 39.495 1.00 27.91 776 TYR A CA 1
ATOM 5895 C C . TYR A 1 776 ? 8.419 -23.917 39.324 1.00 27.91 776 TYR A C 1
ATOM 5897 O O . TYR A 1 776 ? 9.476 -23.289 39.362 1.00 27.91 776 TYR A O 1
ATOM 5905 N N . VAL A 1 777 ? 7.238 -23.293 39.274 1.00 29.72 777 VAL A N 1
ATOM 5906 C CA . VAL A 1 777 ? 7.099 -21.842 39.473 1.00 29.72 777 VAL A CA 1
ATOM 5907 C C . VAL A 1 777 ? 6.438 -21.576 40.822 1.00 29.72 777 VAL A C 1
ATOM 5909 O O . VAL A 1 777 ? 5.238 -21.762 41.007 1.00 29.72 777 VAL A O 1
ATOM 5912 N N . ASN A 1 778 ? 7.261 -21.105 41.759 1.00 26.61 778 ASN A N 1
ATOM 5913 C CA . ASN A 1 778 ? 6.844 -20.449 42.992 1.00 26.61 778 ASN A CA 1
ATOM 5914 C C . ASN A 1 778 ? 6.165 -19.112 42.663 1.00 26.61 778 ASN A C 1
ATOM 5916 O O . ASN A 1 778 ? 6.821 -18.194 42.171 1.00 26.61 778 ASN A O 1
ATOM 5920 N N . VAL A 1 779 ? 4.890 -18.965 43.024 1.00 28.98 779 VAL A N 1
ATOM 5921 C CA . VAL A 1 779 ? 4.260 -17.649 43.184 1.00 28.98 779 VAL A CA 1
ATOM 5922 C C . VAL A 1 779 ? 3.877 -17.479 44.647 1.00 28.98 779 VAL A C 1
ATOM 5924 O O . VAL A 1 779 ? 2.906 -18.040 45.145 1.00 28.98 779 VAL A O 1
ATOM 5927 N N . THR A 1 780 ? 4.693 -16.692 45.337 1.00 28.05 780 THR A N 1
ATOM 5928 C CA . THR A 1 780 ? 4.424 -16.123 46.654 1.00 28.05 780 THR A CA 1
ATOM 5929 C C . THR A 1 780 ? 3.215 -15.193 46.580 1.00 28.05 780 THR A C 1
ATOM 5931 O O . THR A 1 780 ? 3.288 -14.122 45.976 1.00 28.05 780 THR A O 1
ATOM 5934 N N . VAL A 1 781 ? 2.116 -15.593 47.218 1.00 28.22 781 VAL A N 1
ATOM 5935 C CA . VAL A 1 781 ? 0.970 -14.727 47.511 1.00 28.22 781 VAL A CA 1
ATOM 5936 C C . VAL A 1 781 ? 1.341 -13.848 48.704 1.00 28.22 781 VAL A C 1
ATOM 5938 O O . VAL A 1 781 ? 1.613 -14.344 49.795 1.00 28.22 781 VAL A O 1
ATOM 5941 N N . ILE A 1 782 ? 1.389 -12.534 48.487 1.00 30.69 782 ILE A N 1
ATOM 5942 C CA . ILE A 1 782 ? 1.528 -11.545 49.556 1.00 30.69 782 ILE A CA 1
ATOM 5943 C C . ILE A 1 782 ? 0.138 -11.340 50.164 1.00 30.69 782 ILE A C 1
ATOM 5945 O O . ILE A 1 782 ? -0.724 -10.696 49.568 1.00 30.69 782 ILE A O 1
ATOM 5949 N N . GLU A 1 783 ? -0.070 -11.896 51.356 1.00 28.36 783 GLU A N 1
ATOM 5950 C CA . GLU A 1 783 ? -1.172 -11.531 52.242 1.00 28.36 783 GLU A CA 1
ATOM 5951 C C . GLU A 1 783 ? -0.974 -10.093 52.740 1.00 28.36 783 GLU A C 1
ATOM 5953 O O . GLU A 1 783 ? -0.024 -9.805 53.469 1.00 28.36 783 GLU A O 1
ATOM 5958 N N . ASN A 1 784 ? -1.903 -9.196 52.407 1.00 26.55 784 ASN A N 1
ATOM 5959 C CA . ASN A 1 784 ? -2.090 -7.959 53.156 1.00 26.55 784 ASN A CA 1
ATOM 5960 C C . ASN A 1 784 ? -3.364 -8.080 53.993 1.00 26.55 784 ASN A C 1
ATOM 5962 O O . ASN A 1 784 ? -4.483 -7.981 53.497 1.00 26.55 784 ASN A O 1
ATOM 5966 N N . LYS A 1 785 ? -3.146 -8.296 55.293 1.00 28.34 785 LYS A N 1
ATOM 5967 C CA . LYS A 1 785 ? -4.132 -8.177 56.366 1.00 28.34 785 LYS A CA 1
ATOM 5968 C C . LYS A 1 785 ? -4.689 -6.753 56.406 1.00 28.34 785 LYS A C 1
ATOM 5970 O O . LYS A 1 785 ? -3.979 -5.829 56.796 1.00 28.34 785 LYS A O 1
ATOM 5975 N N . SER A 1 786 ? -5.974 -6.593 56.110 1.00 26.27 786 SER A N 1
ATOM 5976 C CA . SER A 1 786 ? -6.771 -5.482 56.629 1.00 26.27 786 SER A CA 1
ATOM 5977 C C . SER A 1 786 ? -7.628 -6.002 57.778 1.00 26.27 786 SER A C 1
ATOM 5979 O O . SER A 1 786 ? -8.546 -6.795 57.584 1.00 26.27 786 SER A O 1
ATOM 5981 N N . VAL A 1 787 ? -7.273 -5.567 58.983 1.00 31.44 787 VAL A N 1
ATOM 5982 C CA . VAL A 1 787 ? -8.078 -5.689 60.198 1.00 31.44 787 VAL A CA 1
ATOM 5983 C C . VAL A 1 787 ? -9.371 -4.906 59.977 1.00 31.44 787 VAL A C 1
ATOM 5985 O O . VAL A 1 787 ? -9.318 -3.696 59.772 1.00 31.44 787 VAL A O 1
ATOM 5988 N N . VAL A 1 788 ? -10.511 -5.592 60.007 1.00 27.20 788 VAL A N 1
ATOM 5989 C CA . VAL A 1 788 ? -11.832 -4.973 60.156 1.00 27.20 788 VAL A CA 1
ATOM 5990 C C . VAL A 1 788 ? -12.505 -5.650 61.341 1.00 27.20 788 VAL A C 1
ATOM 5992 O O . VAL A 1 788 ? -12.484 -6.875 61.467 1.00 27.20 788 VAL A O 1
ATOM 5995 N N . ASP A 1 789 ? -12.988 -4.801 62.240 1.00 26.17 789 ASP A N 1
ATOM 5996 C CA . ASP A 1 789 ? -13.637 -5.119 63.502 1.00 26.17 789 ASP A CA 1
ATOM 5997 C C . ASP A 1 789 ? -14.713 -6.197 63.367 1.00 26.17 789 ASP A C 1
ATOM 5999 O O . ASP A 1 789 ? -15.528 -6.194 62.446 1.00 26.17 789 ASP A O 1
ATOM 6003 N N . LYS A 1 790 ? -14.741 -7.093 64.356 1.00 32.72 790 LYS A N 1
ATOM 6004 C CA . LYS A 1 790 ? -15.917 -7.907 64.646 1.00 32.72 790 LYS A CA 1
ATOM 6005 C C . LYS A 1 790 ? -16.989 -6.985 65.224 1.00 32.72 790 LYS A C 1
ATOM 6007 O O . LYS A 1 790 ? -16.876 -6.575 66.376 1.00 32.72 790 LYS A O 1
ATOM 6012 N N . SER A 1 791 ? -18.034 -6.720 64.454 1.00 27.75 791 SER A N 1
ATOM 6013 C CA . SER A 1 791 ? -19.340 -6.340 64.987 1.00 27.75 791 SER A CA 1
ATOM 6014 C C . SER A 1 791 ? -20.357 -7.380 64.535 1.00 27.75 791 SER A C 1
ATOM 6016 O O . SER A 1 791 ? -20.478 -7.668 63.345 1.00 27.75 791 SER A O 1
ATOM 6018 N N . ASP A 1 792 ? -21.013 -7.987 65.517 1.00 34.34 792 ASP A N 1
ATOM 6019 C CA . ASP A 1 792 ? -22.116 -8.924 65.363 1.00 34.34 792 ASP A CA 1
ATOM 6020 C C . ASP A 1 792 ? -23.249 -8.286 64.550 1.00 34.34 792 ASP A C 1
ATOM 6022 O O . ASP A 1 792 ? -23.891 -7.371 65.042 1.00 34.34 792 ASP A O 1
ATOM 6026 N N . ASP A 1 793 ? -23.517 -8.775 63.340 1.00 32.72 793 ASP A N 1
ATOM 6027 C CA . ASP A 1 793 ? -24.750 -8.474 62.603 1.00 32.72 793 ASP A CA 1
ATOM 6028 C C . ASP A 1 793 ? -25.053 -9.628 61.639 1.00 32.72 793 ASP A C 1
ATOM 6030 O O . ASP A 1 793 ? -24.806 -9.572 60.439 1.00 32.72 793 ASP A O 1
ATOM 6034 N N . ASN A 1 794 ? -25.557 -10.731 62.193 1.00 32.09 794 ASN A N 1
ATOM 6035 C CA . ASN A 1 794 ? -26.033 -11.884 61.425 1.00 32.09 794 ASN A CA 1
ATOM 6036 C C . ASN A 1 794 ? -27.443 -12.274 61.902 1.00 32.09 794 ASN A C 1
ATOM 6038 O O . ASN A 1 794 ? -27.678 -13.385 62.373 1.00 32.09 794 ASN A O 1
ATOM 6042 N N . ILE A 1 795 ? -28.376 -11.313 61.873 1.00 37.25 795 ILE A N 1
ATOM 6043 C CA . ILE A 1 795 ? -29.758 -11.504 62.352 1.00 37.25 795 ILE A CA 1
ATOM 6044 C C . ILE A 1 795 ? -30.793 -10.873 61.405 1.00 37.25 795 ILE A C 1
ATOM 6046 O O . ILE A 1 795 ? -31.764 -10.329 61.890 1.00 37.25 795 ILE A O 1
ATOM 6050 N N . TYR A 1 796 ? -30.653 -10.905 60.074 1.00 39.69 796 TYR A N 1
ATOM 6051 C CA . TYR A 1 796 ? -31.756 -10.448 59.195 1.00 39.69 796 TYR A CA 1
ATOM 6052 C C . TYR A 1 796 ? -31.826 -11.210 57.861 1.00 39.69 796 TYR A C 1
ATOM 6054 O O . TYR A 1 796 ? -31.860 -10.604 56.798 1.00 39.69 796 TYR A O 1
ATOM 6062 N N . GLU A 1 797 ? -31.883 -12.545 57.906 1.00 37.34 797 GLU A N 1
ATOM 6063 C CA . GLU A 1 797 ? -32.275 -13.362 56.737 1.00 37.34 797 GLU A CA 1
ATOM 6064 C C . GLU A 1 797 ? -33.785 -13.677 56.698 1.00 37.34 797 GLU A C 1
ATOM 6066 O O . GLU A 1 797 ? -34.309 -14.026 55.650 1.00 37.34 797 GLU A O 1
ATOM 6071 N N . SER A 1 798 ? -34.539 -13.478 57.788 1.00 35.22 798 SER A N 1
ATOM 6072 C CA . SER A 1 798 ? -35.960 -13.880 57.861 1.00 35.22 798 SER A CA 1
ATOM 6073 C C . SER A 1 798 ? -36.968 -12.912 57.227 1.00 35.22 798 SER A C 1
ATOM 6075 O O . SER A 1 798 ? -38.163 -13.189 57.251 1.00 35.22 798 SER A O 1
ATOM 6077 N N . CYS A 1 799 ? -36.512 -11.792 56.659 1.00 32.91 799 CYS A N 1
ATOM 6078 C CA . CYS A 1 799 ? -37.351 -10.916 55.829 1.00 32.91 799 CYS A CA 1
ATOM 6079 C C . CYS A 1 799 ? -37.072 -11.071 54.326 1.00 32.91 799 CYS A C 1
ATOM 6081 O O . CYS A 1 799 ? -37.665 -10.341 53.534 1.00 32.91 799 CYS A O 1
ATOM 6083 N N . PHE A 1 800 ? -36.148 -11.956 53.936 1.00 33.69 800 PHE A N 1
ATOM 6084 C CA . PHE A 1 800 ? -35.757 -12.162 52.539 1.00 33.69 800 PHE A CA 1
ATOM 6085 C C . PHE A 1 800 ? -36.204 -13.509 51.947 1.00 33.69 800 PHE A C 1
ATOM 6087 O O . PHE A 1 800 ? -35.889 -13.753 50.784 1.00 33.69 800 PHE A O 1
ATOM 6094 N N . ASP A 1 801 ? -36.989 -14.306 52.682 1.00 28.23 801 ASP A N 1
ATOM 6095 C CA . ASP A 1 801 ? -37.695 -15.498 52.174 1.00 28.23 801 ASP A CA 1
ATOM 6096 C C . ASP A 1 801 ? -39.218 -15.388 52.342 1.00 28.23 801 ASP A C 1
ATOM 6098 O O . ASP A 1 801 ? -39.676 -15.076 53.470 1.00 28.23 801 ASP A O 1
#

pLDDT: mean 73.24, std 24.8, range [23.91, 98.25]

Sequence (801 aa):
MLRRGRATLFQTDLLQCCTSKQRLRGVVRENTAVLWCCITGKMDAAELEHDTEELVPKRGAGSFVWRFFGFQKSNVDQTTILCKCCRAKIVAKGSNTSNLLQHLCRKHVLEYQECMKLKSADPAPSTSAASSMTSVTGDFSIRLVNGNNDCSGRVEILYNGQWGIVCDDNWDMKDAAVVCRQLGCGRADSAPGTAHFGQGSGQIWLDEVGCSGNESSLTQCSHPSFGTHNCGHHEDAGVVCLDIRLVNGSDSCCGRVEIRYNGQWGTVCDDYWDLNDAAVVCRQSQCGSAISAPPGASFGQGSGSIWLDDVECSGSEGALTQCSHRGLGTHNCNHGEDAGVVCSGELKMPTFSLTSTHAAVSPGENIQFSCTTPKPRCKANAEFQLFRNGSSVSSKKHESSVNFSFVNVDVSHEGSYSCRYSYQNNIKSPLSNTVFITVVNLQQPSISQSAPDGGFHVGPQGPVITRSHGFTIICSTQSQFPGGSFHLFRGSNITRTESAVSHSASFFFPEADFSHEGNYSCVYEVSVSSRSFRSSASELLLITIIVNLQQPSISHSASDGGFHEGPQGPVITRGHSFTIICSTQSQLPGGSFHLFRGSNITRTESAVSHSASFFFPEADFSHEGNYSCVYEVSVSSRSFCSSASELLLITITASLLPVIGAAVSAVLLLLSVLIIILLLKRRQKQRNKKMHSKCSFTKGAANTYAGASHDNKNEEDDEADYENVELGENMDHDDSEQDYINMDSDHSEEDYINVDSDHSEQDYINVDSDHSEQDYVNVTVIENKSVVDKSDDNIYESCFD